Protein AF-A0A662XBD1-F1 (afdb_monomer_lite)

Sequence (778 aa):
MATPARRPGGGEKRPRRFSLRGSAFHFHGVSPAVRSELTALLVACEGEVYRPEAVAAAANVFVLTDYWTDWALPPATRPLIAATPFWLREMLRLQRWLRPDAHAFFQPPSPPASESEQRIQFPMSFQDCEADGRDADGDVSMATATAKRYRLRLPWSPRFRFCQEVPFWPYFAAYLSQPMPNVRELTRVLKLITLTDPRRRLNCLEYAVLEVTSRLMDLIRPWLLLTLEEQTTFFRDVLPEMARLVLSMPLMFATAPWLLTPLEGDDIVAESAAAAAGSTTGKARVETQRCRFTKLETLALVCGCFFGIFPEQDIVQNASSELNPQRKVGRRGNTDDVIQFPFFTAVRMLSAPAGTGRLVVLKGQKLRCLLQYFLRVVPRAIADPTALSTEVIDFTRVGVHVPQAPDANTEPQELLQLLTLAPDTVETAAGEGQGETPTPPSMPLMSPARCVSDALIEELDQHVQIDFANKFAGGGVLNAGCVQEEIRFLLSPELLVACLVFAKLEPHEAFVIHGTERYCGYEGYGGSFAFAGDFEDTTHLVRLSDGALRRECVIVGIDATDYGSARVERQYTRGHVWRDLLKAYAGFAYPGAEAGGRCWPVATGNWGCGVFQGDRELKFLIQWLAASLRRREMVYVLFERDLDLQTKVDPLLALATSAKAREWDEQTAGLSRWLVRFLFGELTGMRGGQSVLTCAFRSLERALAAHCQQQTGEAQQETRPQPESVGEPQQASPSPKSPSRMEPPLPGLDESVAKRASLEKKPKELQQKTMQDYFASK

Structure (mmCIF, N/CA/C/O backbone):
data_AF-A0A662XBD1-F1
#
_entry.id   AF-A0A662XBD1-F1
#
loop_
_atom_site.group_PDB
_atom_site.id
_atom_site.type_symbol
_atom_site.label_atom_id
_atom_site.label_alt_id
_atom_site.label_comp_id
_atom_site.label_asym_id
_atom_site.label_entity_id
_atom_site.label_seq_id
_atom_site.pdbx_PDB_ins_code
_atom_site.Cartn_x
_atom_site.Cartn_y
_atom_site.Cartn_z
_atom_site.occupancy
_atom_site.B_iso_or_equiv
_atom_site.auth_seq_id
_atom_site.auth_comp_id
_atom_site.auth_asym_id
_atom_site.auth_atom_id
_atom_site.pdbx_PDB_model_num
ATOM 1 N N . MET A 1 1 ? -18.728 -65.761 28.031 1.00 34.66 1 MET A N 1
ATOM 2 C CA . MET A 1 1 ? -18.500 -66.159 29.436 1.00 34.66 1 MET A CA 1
ATOM 3 C C . MET A 1 1 ? -19.074 -65.083 30.346 1.00 34.66 1 MET A C 1
ATOM 5 O O . MET A 1 1 ? -18.766 -63.923 30.132 1.00 34.66 1 MET A O 1
ATOM 9 N N . ALA A 1 2 ? -19.939 -65.503 31.273 1.00 30.78 2 ALA A N 1
ATOM 10 C CA . ALA A 1 2 ? -20.418 -64.827 32.486 1.00 30.78 2 ALA A CA 1
ATOM 11 C C . ALA A 1 2 ? -20.755 -63.314 32.446 1.00 30.78 2 ALA A C 1
ATOM 13 O O . ALA A 1 2 ? -19.900 -62.445 32.570 1.00 30.78 2 ALA A O 1
ATOM 14 N N . THR A 1 3 ? -22.058 -63.031 32.424 1.00 34.00 3 THR A N 1
ATOM 15 C CA . THR A 1 3 ? -22.703 -61.826 32.978 1.00 34.00 3 THR A CA 1
ATOM 16 C C . THR A 1 3 ? -22.383 -61.621 34.467 1.00 34.00 3 THR A C 1
ATOM 18 O O . THR A 1 3 ? -22.552 -62.574 35.231 1.00 34.00 3 THR A O 1
ATOM 21 N N . PRO A 1 4 ? -22.084 -60.391 34.932 1.00 36.19 4 PRO A N 1
ATOM 22 C CA . PRO A 1 4 ? -22.286 -60.009 36.321 1.00 36.19 4 PRO A CA 1
ATOM 23 C C . PRO A 1 4 ? -23.633 -59.290 36.511 1.00 36.19 4 PRO A C 1
ATOM 25 O O . PRO A 1 4 ? -24.108 -58.535 35.663 1.00 36.19 4 PRO A O 1
ATOM 28 N N . ALA A 1 5 ? -24.257 -59.585 37.647 1.00 34.25 5 ALA A N 1
ATOM 29 C CA . ALA A 1 5 ? -25.616 -59.231 38.026 1.00 34.25 5 ALA A CA 1
ATOM 30 C C . ALA A 1 5 ? -25.876 -57.719 38.188 1.00 34.25 5 ALA A C 1
ATOM 32 O O . ALA A 1 5 ? -25.055 -56.967 38.717 1.00 34.25 5 ALA A O 1
ATOM 33 N N . ARG A 1 6 ? -27.092 -57.305 37.803 1.00 36.22 6 ARG A N 1
ATOM 34 C CA . ARG A 1 6 ? -27.706 -56.003 38.109 1.00 36.22 6 ARG A CA 1
ATOM 35 C C . ARG A 1 6 ? -27.782 -55.778 39.627 1.00 36.22 6 ARG A C 1
ATOM 37 O O . ARG A 1 6 ? -28.424 -56.555 40.327 1.00 36.22 6 ARG A O 1
ATOM 44 N N . ARG A 1 7 ? -27.242 -54.653 40.111 1.00 34.31 7 ARG A N 1
ATOM 45 C CA . ARG A 1 7 ? -27.704 -54.004 41.352 1.00 34.31 7 ARG A CA 1
ATOM 46 C C . ARG A 1 7 ? -28.830 -53.015 41.007 1.00 34.31 7 ARG A C 1
ATOM 48 O O . ARG A 1 7 ? -28.615 -52.181 40.128 1.00 34.31 7 ARG A O 1
ATOM 55 N N . PRO A 1 8 ? -29.997 -53.054 41.672 1.00 43.25 8 PRO A N 1
ATOM 56 C CA . PRO A 1 8 ? -30.997 -51.999 41.578 1.00 43.25 8 PRO A CA 1
ATOM 57 C C . PRO A 1 8 ? -30.682 -50.939 42.640 1.00 43.25 8 PRO A C 1
ATOM 59 O O . PRO A 1 8 ? -30.633 -51.245 43.828 1.00 43.25 8 PRO A O 1
ATOM 62 N N . GLY A 1 9 ? -30.421 -49.698 42.231 1.00 44.94 9 GLY A N 1
ATOM 63 C CA . GLY A 1 9 ? -30.163 -48.619 43.189 1.00 44.94 9 GLY A CA 1
ATOM 64 C C . GLY A 1 9 ? -29.215 -47.553 42.666 1.00 44.94 9 GLY A C 1
ATOM 65 O O . GLY A 1 9 ? -28.131 -47.358 43.201 1.00 44.94 9 GLY A O 1
ATOM 66 N N . GLY A 1 10 ? -29.625 -46.862 41.611 1.00 35.16 10 GLY A N 1
ATOM 67 C CA . GLY A 1 10 ? -28.970 -45.649 41.147 1.00 35.16 10 GLY A CA 1
ATOM 68 C C . GLY A 1 10 ? -30.039 -44.778 40.529 1.00 35.16 10 GLY A C 1
ATOM 69 O O . GLY A 1 10 ? -30.361 -44.953 39.361 1.00 35.16 10 GLY A O 1
ATOM 70 N N . GLY A 1 11 ? -30.651 -43.906 41.334 1.00 37.81 11 GLY A N 1
ATOM 71 C CA . GLY A 1 11 ? -31.541 -42.884 40.803 1.00 37.81 11 GLY A CA 1
ATOM 72 C C . GLY A 1 11 ? -30.783 -42.106 39.736 1.00 37.81 11 GLY A C 1
ATOM 73 O O . GLY A 1 11 ? -29.733 -41.530 40.026 1.00 37.81 11 GLY A O 1
ATOM 74 N N . GLU A 1 12 ? -31.293 -42.128 38.507 1.00 38.88 12 GLU A N 1
ATOM 75 C CA . GLU A 1 12 ? -30.864 -41.217 37.458 1.00 38.88 12 GLU A CA 1
ATOM 76 C C . GLU A 1 12 ? -31.004 -39.800 38.016 1.00 38.88 12 GLU A C 1
ATOM 78 O O . GLU A 1 12 ? -32.104 -39.251 38.124 1.00 38.88 12 GLU A O 1
ATOM 83 N N . LYS A 1 13 ? -29.885 -39.196 38.432 1.00 43.59 13 LYS A N 1
ATOM 84 C CA . LYS A 1 13 ? -29.836 -37.755 38.648 1.00 43.59 13 LYS A CA 1
ATOM 85 C C . LYS A 1 13 ? -30.095 -37.139 37.281 1.00 43.59 13 LYS A C 1
ATOM 87 O O . LYS A 1 13 ? -29.170 -37.011 36.483 1.00 43.59 13 LYS A O 1
ATOM 92 N N . ARG A 1 14 ? -31.359 -36.782 37.017 1.00 44.28 14 ARG A N 1
ATOM 93 C CA . ARG A 1 14 ? -31.727 -35.902 35.905 1.00 44.28 14 ARG A CA 1
ATOM 94 C C . ARG A 1 14 ? -30.717 -34.751 35.893 1.00 44.28 14 ARG A C 1
ATOM 96 O O . ARG A 1 14 ? -30.483 -34.176 36.965 1.00 44.28 14 ARG A O 1
ATOM 103 N N . PRO A 1 15 ? -30.091 -34.428 34.749 1.00 48.59 15 PRO A N 1
ATOM 104 C CA . PRO A 1 15 ? -29.198 -33.283 34.681 1.00 48.59 15 PRO A CA 1
ATOM 105 C C . PRO A 1 15 ? -29.968 -32.070 35.208 1.00 48.59 15 PRO A C 1
ATOM 107 O O . PRO A 1 15 ? -31.096 -31.815 34.779 1.00 48.59 15 PRO A O 1
ATOM 110 N N . ARG A 1 16 ? -29.415 -31.385 36.218 1.00 58.81 16 ARG A N 1
ATOM 111 C CA . ARG A 1 16 ? -30.034 -30.173 36.765 1.00 58.81 16 ARG A CA 1
ATOM 112 C C . ARG A 1 16 ? -30.204 -29.200 35.602 1.00 58.81 16 ARG A C 1
ATOM 114 O O . ARG A 1 16 ? -29.209 -28.764 35.031 1.00 58.81 16 ARG A O 1
ATOM 121 N N . ARG A 1 17 ? -31.454 -28.906 35.240 1.00 73.44 17 ARG A N 1
ATOM 122 C CA . ARG A 1 17 ? -31.786 -27.888 34.242 1.00 73.44 17 ARG A CA 1
ATOM 123 C C . ARG A 1 17 ? -31.168 -26.569 34.710 1.00 73.44 17 ARG A C 1
ATOM 125 O O . ARG A 1 17 ? -31.319 -26.216 35.881 1.00 73.44 17 ARG A O 1
ATOM 132 N N . PHE A 1 18 ? -30.429 -25.894 33.833 1.00 85.00 18 PHE A N 1
ATOM 133 C CA . PHE A 1 18 ? -29.876 -24.578 34.133 1.00 85.00 18 PHE A CA 1
ATOM 134 C C . PHE A 1 18 ? -31.025 -23.629 34.509 1.00 85.00 18 PHE A C 1
ATOM 136 O O . PHE A 1 18 ? -32.056 -23.617 33.836 1.00 85.00 18 PHE A O 1
ATOM 143 N N . SER A 1 19 ? -30.876 -22.896 35.612 1.00 86.69 19 SER A N 1
ATOM 144 C CA . SER A 1 19 ? -31.916 -22.028 36.172 1.00 86.69 19 SER A CA 1
ATOM 145 C C . SER A 1 19 ? -31.301 -20.705 36.619 1.00 86.69 19 SER A C 1
ATOM 147 O O . SER A 1 19 ? -30.207 -20.678 37.193 1.00 86.69 19 SER A O 1
ATOM 149 N N . LEU A 1 20 ? -32.024 -19.620 36.344 1.00 86.81 20 LEU A N 1
ATOM 150 C CA . LEU A 1 20 ? -31.716 -18.246 36.742 1.00 86.81 20 LEU A CA 1
ATOM 151 C C . LEU A 1 20 ? -32.444 -17.838 38.033 1.00 86.81 20 LEU A C 1
ATOM 153 O O . LEU A 1 20 ? -32.400 -16.669 38.425 1.00 86.81 20 LEU A O 1
ATOM 157 N N . ARG A 1 21 ? -33.095 -18.795 38.707 1.00 84.38 21 ARG A N 1
ATOM 158 C CA . ARG A 1 21 ? -33.870 -18.570 39.930 1.00 84.38 21 ARG A CA 1
ATOM 159 C C . ARG A 1 21 ? -33.050 -17.822 40.985 1.00 84.38 21 ARG A C 1
ATOM 161 O O . ARG A 1 21 ? -31.918 -18.195 41.290 1.00 84.38 21 ARG A O 1
ATOM 168 N N . GLY A 1 22 ? -33.650 -16.784 41.569 1.00 79.69 22 GLY A N 1
ATOM 169 C CA . GLY A 1 22 ? -33.022 -15.935 42.592 1.00 79.69 22 GLY A CA 1
ATOM 170 C C . GLY A 1 22 ? -32.184 -14.773 42.043 1.00 79.69 22 GLY A C 1
ATOM 171 O O . GLY A 1 22 ? -31.608 -14.019 42.831 1.00 79.69 22 GLY A O 1
ATOM 172 N N . SER A 1 23 ? -32.127 -14.607 40.717 1.00 84.06 23 SER A N 1
ATOM 173 C CA . SER A 1 23 ? -31.519 -13.450 40.051 1.00 84.06 23 SER A CA 1
ATOM 174 C C . SER A 1 23 ? -32.586 -12.573 39.404 1.00 84.06 23 SER A C 1
ATOM 176 O O . SER A 1 23 ? -33.526 -13.085 38.793 1.00 84.06 23 SER A O 1
ATOM 178 N N . ALA A 1 24 ? -32.410 -11.257 39.513 1.00 86.06 24 ALA A N 1
ATOM 179 C CA . ALA A 1 24 ? -33.292 -10.278 38.889 1.00 86.06 24 ALA A CA 1
ATOM 180 C C . ALA A 1 24 ? -32.578 -9.538 37.752 1.00 86.06 24 ALA A C 1
ATOM 182 O O . ALA A 1 24 ? -31.369 -9.310 37.814 1.00 86.06 24 ALA A O 1
ATOM 183 N N . PHE A 1 25 ? -33.333 -9.148 36.727 1.00 89.31 25 PHE A N 1
ATOM 184 C CA . PHE A 1 25 ? -32.804 -8.531 35.512 1.00 89.31 25 PHE A CA 1
ATOM 185 C C . PHE A 1 25 ? -33.530 -7.227 35.184 1.00 89.31 25 PHE A C 1
ATOM 187 O O . PHE A 1 25 ? -34.755 -7.195 35.111 1.00 89.31 25 PHE A O 1
ATOM 194 N N . HIS A 1 26 ? -32.783 -6.155 34.954 1.00 88.00 26 HIS A N 1
ATOM 195 C CA . HIS A 1 26 ? -33.295 -4.865 34.500 1.00 88.00 26 HIS A CA 1
ATOM 196 C C . HIS A 1 26 ? -32.818 -4.579 33.071 1.00 88.00 26 HIS A C 1
ATOM 198 O O . HIS A 1 26 ? -31.760 -5.057 32.671 1.00 88.00 26 HIS A O 1
ATOM 204 N N . PHE A 1 27 ? -33.578 -3.799 32.302 1.00 88.75 27 PHE A N 1
ATOM 205 C CA . PHE A 1 27 ? -33.236 -3.443 30.922 1.00 88.75 27 PHE A CA 1
ATOM 206 C C . PHE A 1 27 ? -32.917 -1.955 30.819 1.00 88.75 27 PHE A C 1
ATOM 208 O O . PHE A 1 27 ? -33.726 -1.132 31.240 1.00 88.75 27 PHE A O 1
ATOM 215 N N . HIS A 1 28 ? -31.790 -1.614 30.198 1.00 86.06 28 HIS A N 1
ATOM 216 C CA . HIS A 1 28 ? -31.341 -0.237 30.007 1.00 86.06 28 HIS A CA 1
ATOM 217 C C . HIS A 1 28 ? -30.982 0.017 28.537 1.00 86.06 28 HIS A C 1
ATOM 219 O O . HIS A 1 28 ? -30.210 -0.736 27.951 1.00 86.06 28 HIS A O 1
ATOM 225 N N . GLY A 1 29 ? -31.585 1.023 27.898 1.00 82.38 29 GLY A N 1
ATOM 226 C CA . GLY A 1 29 ? -31.321 1.335 26.481 1.00 82.38 29 GLY A CA 1
ATOM 227 C C . GLY A 1 29 ? -31.802 0.297 25.454 1.00 82.38 29 GLY A C 1
ATOM 228 O O . GLY A 1 29 ? -31.783 0.545 24.257 1.00 82.38 29 GLY A O 1
ATOM 229 N N . VAL A 1 30 ? -32.282 -0.866 25.902 1.00 85.56 30 VAL A N 1
ATOM 230 C CA . VAL A 1 30 ? -32.728 -1.958 25.028 1.00 85.56 30 VAL A CA 1
ATOM 231 C C . VAL A 1 30 ? -34.057 -1.619 24.350 1.00 85.56 30 VAL A C 1
ATOM 233 O O . VAL A 1 30 ? -35.030 -1.255 25.028 1.00 85.56 30 VAL A O 1
ATOM 236 N N . SER A 1 31 ? -34.110 -1.816 23.027 1.00 87.81 31 SER A N 1
ATOM 237 C CA . SER A 1 31 ? -35.307 -1.598 22.208 1.00 87.81 31 SER A CA 1
ATOM 238 C C . SER A 1 31 ? -36.493 -2.470 22.660 1.00 87.81 31 SER A C 1
ATOM 240 O O . SER A 1 31 ? -36.289 -3.555 23.214 1.00 87.81 31 SER A O 1
ATOM 242 N N . PRO A 1 32 ? -37.750 -2.051 22.413 1.00 90.12 32 PRO A N 1
ATOM 243 C CA . PRO A 1 32 ? -38.927 -2.823 22.822 1.00 90.12 32 PRO A CA 1
ATOM 244 C C . PRO A 1 32 ? -38.945 -4.261 22.281 1.00 90.12 32 PRO A C 1
ATOM 246 O O . PRO A 1 32 ? -39.301 -5.185 23.013 1.00 90.12 32 PRO A O 1
ATOM 249 N N . ALA A 1 33 ? -38.505 -4.459 21.033 1.00 89.44 33 ALA A N 1
ATOM 250 C CA . ALA A 1 33 ? -38.435 -5.774 20.399 1.00 89.44 33 ALA A CA 1
ATOM 251 C C . ALA A 1 33 ? -37.434 -6.698 21.113 1.00 89.44 33 ALA A C 1
ATOM 253 O O . ALA A 1 33 ? -37.796 -7.793 21.541 1.00 89.44 33 ALA A O 1
ATOM 254 N N . VAL A 1 34 ? -36.203 -6.221 21.331 1.00 88.31 34 VAL A N 1
ATOM 255 C CA . VAL A 1 34 ? -35.161 -6.995 22.026 1.00 88.31 34 VAL A CA 1
ATOM 256 C C . VAL A 1 34 ? -35.553 -7.237 23.487 1.00 88.31 34 VAL A C 1
ATOM 258 O O . VAL A 1 34 ? -35.353 -8.325 24.016 1.00 88.31 34 VAL A O 1
ATOM 261 N N . ARG A 1 35 ? -36.185 -6.262 24.152 1.00 91.75 35 ARG A N 1
ATOM 262 C CA . ARG A 1 35 ? -36.689 -6.423 25.524 1.00 91.75 35 ARG A CA 1
ATOM 263 C C . ARG A 1 35 ? -37.717 -7.549 25.629 1.00 91.75 35 ARG A C 1
ATOM 265 O O . ARG A 1 35 ? -37.668 -8.319 26.588 1.00 91.75 35 ARG A O 1
ATOM 272 N N . SER A 1 36 ? -38.639 -7.640 24.671 1.00 92.19 36 SER A N 1
ATOM 273 C CA . SER A 1 36 ? -39.649 -8.704 24.624 1.00 92.19 36 SER A CA 1
ATOM 274 C C . SER A 1 36 ? -38.998 -10.083 24.465 1.00 92.19 36 SER A C 1
ATOM 276 O O . SER A 1 36 ? -39.272 -10.983 25.260 1.00 92.19 36 SER A O 1
ATOM 278 N N . GLU A 1 37 ? -38.056 -10.210 23.526 1.00 93.38 37 GLU A N 1
ATOM 279 C CA . GLU A 1 37 ? -37.279 -11.435 23.294 1.00 93.38 37 GLU A CA 1
ATOM 280 C C . GLU A 1 37 ? -36.523 -11.880 24.559 1.00 93.38 37 GLU A C 1
ATOM 282 O O . GLU A 1 37 ? -36.682 -13.009 25.028 1.00 93.38 37 GLU A O 1
ATOM 287 N N . LEU A 1 38 ? -35.740 -10.980 25.161 1.00 92.75 38 LEU A N 1
ATOM 288 C CA . LEU A 1 38 ? -34.955 -11.288 26.358 1.00 92.75 38 LEU A CA 1
ATOM 289 C C . LEU A 1 38 ? -35.851 -11.623 27.557 1.00 92.75 38 LEU A C 1
ATOM 291 O O . LEU A 1 38 ? -35.515 -12.508 28.339 1.00 92.75 38 LEU A O 1
ATOM 295 N N . THR A 1 39 ? -37.007 -10.968 27.696 1.00 92.56 39 THR A N 1
ATOM 296 C CA . THR A 1 39 ? -37.979 -11.290 28.754 1.00 92.56 39 THR A CA 1
ATOM 297 C C . THR A 1 39 ? -38.494 -12.721 28.615 1.00 92.56 39 THR A C 1
ATOM 299 O O . THR A 1 39 ? -38.547 -13.446 29.608 1.00 92.56 39 THR A O 1
ATOM 302 N N . ALA A 1 40 ? -38.819 -13.159 27.394 1.00 91.75 40 ALA A N 1
ATOM 303 C CA . ALA A 1 40 ? -39.248 -14.532 27.141 1.00 91.75 40 ALA A CA 1
ATOM 304 C C . ALA A 1 40 ? -38.152 -15.549 27.510 1.00 91.75 40 ALA A C 1
ATOM 306 O O . ALA A 1 40 ? -38.439 -16.552 28.166 1.00 91.75 40 ALA A O 1
ATOM 307 N N . LEU A 1 41 ? -36.892 -15.259 27.160 1.00 92.00 41 LEU A N 1
ATOM 308 C CA . LEU A 1 41 ? -35.739 -16.094 27.518 1.00 92.00 41 LEU A CA 1
ATOM 309 C C . LEU A 1 41 ? -35.530 -16.189 29.036 1.00 92.00 41 LEU A C 1
ATOM 311 O O . LEU A 1 41 ? -35.298 -17.278 29.560 1.00 92.00 41 LEU A O 1
ATOM 315 N N . LEU A 1 42 ? -35.643 -15.067 29.751 1.00 91.38 42 LEU A N 1
ATOM 316 C CA . LEU A 1 42 ? -35.509 -15.030 31.208 1.00 91.38 42 LEU A CA 1
ATOM 317 C C . LEU A 1 42 ? -36.596 -15.863 31.893 1.00 91.38 42 LEU A C 1
ATOM 319 O O . LEU A 1 42 ? -36.274 -16.722 32.715 1.00 91.38 42 LEU A O 1
ATOM 323 N N . VAL A 1 43 ? -37.863 -15.676 31.508 1.00 88.12 43 VAL A N 1
ATOM 324 C CA . VAL A 1 43 ? -39.001 -16.422 32.072 1.00 88.12 43 VAL A CA 1
ATOM 325 C C . VAL A 1 43 ? -38.870 -17.923 31.795 1.00 88.12 43 VAL A C 1
ATOM 327 O O . VAL A 1 43 ? -39.087 -18.735 32.696 1.00 88.12 43 VAL A O 1
ATOM 330 N N . ALA A 1 44 ? -38.441 -18.311 30.589 1.00 88.06 44 ALA A N 1
ATOM 331 C CA . ALA A 1 44 ? -38.228 -19.713 30.221 1.00 88.06 44 ALA A CA 1
ATOM 332 C C . ALA A 1 44 ? -37.154 -20.423 31.073 1.00 88.06 44 ALA A C 1
ATOM 334 O O . ALA A 1 44 ? -37.145 -21.656 31.156 1.00 88.06 44 ALA A O 1
ATOM 335 N N . CYS A 1 45 ? -36.264 -19.660 31.713 1.00 88.19 45 CYS A N 1
ATOM 336 C CA . CYS A 1 45 ? -35.189 -20.152 32.573 1.00 88.19 45 CYS A CA 1
ATOM 337 C C . CYS A 1 45 ? -35.361 -19.770 34.053 1.00 88.19 45 CYS A C 1
ATOM 339 O O . CYS A 1 45 ? -34.387 -19.818 34.802 1.00 88.19 45 CYS A O 1
ATOM 341 N N . GLU A 1 46 ? -36.584 -19.443 34.488 1.00 85.88 46 GLU A N 1
ATOM 342 C CA . GLU A 1 46 ? -36.923 -19.092 35.881 1.00 85.88 46 GLU A CA 1
ATOM 343 C C . GLU A 1 46 ? -36.240 -17.809 36.406 1.00 85.88 46 GLU A C 1
ATOM 345 O O . GLU A 1 46 ? -36.060 -17.652 37.613 1.00 85.88 46 GLU A O 1
ATOM 350 N N . GLY A 1 47 ? -35.832 -16.901 35.516 1.00 83.56 47 GLY A N 1
ATOM 351 C CA . GLY A 1 47 ? -35.320 -15.574 35.867 1.00 83.56 47 GLY A CA 1
ATOM 352 C C . GLY A 1 47 ? -36.444 -14.553 36.049 1.00 83.56 47 GLY A C 1
ATOM 353 O O . GLY A 1 47 ? -37.488 -14.642 35.401 1.00 83.56 47 GLY A O 1
ATOM 354 N N . GLU A 1 48 ? -36.224 -13.556 36.908 1.00 84.12 48 GLU A N 1
ATOM 355 C CA . GLU A 1 48 ? -37.215 -12.512 37.192 1.00 84.12 48 GLU A CA 1
ATOM 356 C C . GLU A 1 48 ? -36.827 -11.177 36.546 1.00 84.12 48 GLU A C 1
ATOM 358 O O . GLU A 1 48 ? -35.690 -10.720 36.658 1.00 84.12 48 GLU A O 1
ATOM 363 N N . VAL A 1 49 ? -37.780 -10.507 35.893 1.00 82.25 49 VAL A N 1
ATOM 364 C CA . VAL A 1 49 ? -37.581 -9.121 35.445 1.00 82.25 49 VAL A CA 1
ATOM 365 C C . VAL A 1 49 ? -37.795 -8.194 36.638 1.00 82.25 49 VAL A C 1
ATOM 367 O O . VAL A 1 49 ? -38.873 -8.168 37.233 1.00 82.25 49 VAL A O 1
ATOM 370 N N . TYR A 1 50 ? -36.762 -7.430 36.982 1.00 72.25 50 TYR A N 1
ATOM 371 C CA . TYR A 1 50 ? -36.756 -6.503 38.102 1.00 72.25 50 TYR A CA 1
ATOM 372 C C . TYR A 1 50 ? -37.815 -5.414 37.907 1.00 72.25 50 TYR A C 1
ATOM 374 O O . TYR A 1 50 ? -37.743 -4.620 36.963 1.00 72.25 50 TYR A O 1
ATOM 382 N N . ARG A 1 51 ? -38.776 -5.357 38.835 1.00 67.88 51 ARG A N 1
ATOM 383 C CA . ARG A 1 51 ? -39.718 -4.245 38.989 1.00 67.88 51 ARG A CA 1
ATOM 384 C C . ARG A 1 51 ? -39.354 -3.483 40.268 1.00 67.88 51 ARG A C 1
ATOM 386 O O . ARG A 1 51 ? -39.289 -4.124 41.316 1.00 67.88 51 ARG A O 1
ATOM 393 N N . PRO A 1 52 ? -39.148 -2.153 40.216 1.00 59.34 52 PRO A N 1
ATOM 394 C CA . PRO A 1 52 ? -38.762 -1.350 41.383 1.00 59.34 52 PRO A CA 1
ATOM 395 C C . PRO A 1 52 ? -39.691 -1.500 42.600 1.00 59.34 52 PRO A C 1
ATOM 397 O O . PRO A 1 52 ? -39.263 -1.302 43.730 1.00 59.34 52 PRO A O 1
ATOM 400 N N . GLU A 1 53 ? -40.949 -1.876 42.369 1.00 52.59 53 GLU A N 1
ATOM 401 C CA . GLU A 1 53 ? -42.015 -1.987 43.372 1.00 52.59 53 GLU A CA 1
ATOM 402 C C . GLU A 1 53 ? -42.033 -3.342 44.115 1.00 52.59 53 GLU A C 1
ATOM 404 O O . GLU A 1 53 ? -42.681 -3.468 45.151 1.00 52.59 53 GLU A O 1
ATOM 409 N N . ALA A 1 54 ? -41.313 -4.362 43.627 1.00 52.97 54 ALA A N 1
ATOM 410 C CA . ALA A 1 54 ? -41.309 -5.724 44.174 1.00 52.97 54 ALA A CA 1
ATOM 411 C C . ALA A 1 54 ? -39.997 -6.019 44.926 1.00 52.97 54 ALA A C 1
ATOM 413 O O . ALA A 1 54 ? -39.168 -6.833 44.517 1.00 52.97 54 ALA A O 1
ATOM 414 N N . VAL A 1 55 ? -39.771 -5.305 46.028 1.00 49.44 55 VAL A N 1
ATOM 415 C CA . VAL A 1 55 ? -38.538 -5.395 46.822 1.00 49.44 55 VAL A CA 1
ATOM 416 C C . VAL A 1 55 ? -38.655 -6.525 47.848 1.00 49.44 55 VAL A C 1
ATOM 418 O O . VAL A 1 55 ? -39.196 -6.303 48.927 1.00 49.44 55 VAL A O 1
ATOM 421 N N . ALA A 1 56 ? -38.127 -7.726 47.565 1.00 50.62 56 ALA A N 1
ATOM 422 C CA . ALA A 1 56 ? -37.884 -8.690 48.653 1.00 50.62 56 ALA A CA 1
ATOM 423 C C . ALA A 1 56 ? -36.760 -9.734 48.473 1.00 50.62 56 ALA A C 1
ATOM 425 O O . ALA A 1 56 ? -36.071 -9.977 49.458 1.00 50.62 56 ALA A O 1
ATOM 426 N N . ALA A 1 57 ? -36.506 -10.355 47.308 1.00 54.34 57 ALA A N 1
ATOM 427 C CA . ALA A 1 57 ? -35.792 -11.656 47.333 1.00 54.34 57 ALA A CA 1
ATOM 428 C C . ALA A 1 57 ? -34.507 -11.838 46.488 1.00 54.34 57 ALA A C 1
ATOM 430 O O . ALA A 1 57 ? -33.791 -12.810 46.721 1.00 54.34 57 ALA A O 1
ATOM 431 N N . ALA A 1 58 ? -34.167 -10.964 45.532 1.00 58.16 58 ALA A N 1
ATOM 432 C CA . ALA A 1 58 ? -33.028 -11.227 44.636 1.00 58.16 58 ALA A CA 1
ATOM 433 C C . ALA A 1 58 ? -31.668 -10.791 45.225 1.00 58.16 58 ALA A C 1
ATOM 435 O O . ALA A 1 58 ? -31.510 -9.647 45.663 1.00 58.16 58 ALA A O 1
ATOM 436 N N . ALA A 1 59 ? -30.683 -11.700 45.200 1.00 63.44 59 ALA A N 1
ATOM 437 C CA . ALA A 1 59 ? -29.331 -11.483 45.735 1.00 63.44 59 ALA A CA 1
ATOM 438 C C . ALA A 1 59 ? -28.431 -10.646 44.804 1.00 63.44 59 ALA A C 1
ATOM 440 O O . ALA A 1 59 ? -27.568 -9.922 45.287 1.00 63.44 59 ALA A O 1
ATOM 441 N N . ASN A 1 60 ? -28.658 -10.716 43.487 1.00 73.38 60 ASN A N 1
ATOM 442 C CA . ASN A 1 60 ? -27.941 -9.956 42.460 1.00 73.38 60 ASN A CA 1
ATOM 443 C C . ASN A 1 60 ? -28.942 -9.387 41.443 1.00 73.38 60 ASN A C 1
ATOM 445 O O . ASN A 1 60 ? -29.856 -10.100 41.015 1.00 73.38 60 ASN A O 1
ATOM 449 N N . VAL A 1 61 ? -28.751 -8.126 41.039 1.00 82.88 61 VAL A N 1
ATOM 450 C CA . VAL A 1 61 ? -29.526 -7.484 39.966 1.00 82.88 61 VAL A CA 1
ATOM 451 C C . VAL A 1 61 ? -28.605 -7.242 38.775 1.00 82.88 61 VAL A C 1
ATOM 453 O O . VAL A 1 61 ? -27.673 -6.439 38.850 1.00 82.88 61 VAL A O 1
ATOM 456 N N . PHE A 1 62 ? -28.860 -7.948 37.677 1.00 88.56 62 PHE A N 1
ATOM 457 C CA . PHE A 1 62 ? -28.147 -7.767 36.417 1.00 88.56 62 PHE A CA 1
ATOM 458 C C . PHE A 1 62 ? -28.856 -6.717 35.571 1.00 88.56 62 PHE A C 1
ATOM 460 O O . PHE A 1 62 ? -30.078 -6.746 35.440 1.00 88.56 62 PHE A O 1
ATOM 467 N N . VAL A 1 63 ? -28.109 -5.803 34.966 1.00 89.25 63 VAL A N 1
ATOM 468 C CA . VAL A 1 63 ? -28.674 -4.780 34.085 1.00 89.25 63 VAL A CA 1
ATOM 469 C C . VAL A 1 63 ? -28.208 -5.039 32.662 1.00 89.25 63 VAL A C 1
ATOM 471 O O . VAL A 1 63 ? -27.035 -4.854 32.341 1.00 89.25 63 VAL A O 1
ATOM 474 N N . LEU A 1 64 ? -29.139 -5.491 31.825 1.00 91.12 64 LEU A N 1
ATOM 475 C CA . LEU A 1 64 ? -28.926 -5.786 30.415 1.00 91.12 64 LEU A CA 1
ATOM 476 C C . LEU A 1 64 ? -28.993 -4.488 29.615 1.00 91.12 64 LEU A C 1
ATOM 478 O O . LEU A 1 64 ? -30.054 -3.865 29.526 1.00 91.12 64 LEU A O 1
ATOM 482 N N . THR A 1 65 ? -27.851 -4.101 29.055 1.00 88.62 65 THR A N 1
ATOM 483 C CA . THR A 1 65 ? -27.656 -2.797 28.412 1.00 88.62 65 THR A CA 1
ATOM 484 C C . THR A 1 65 ? -27.390 -2.934 26.924 1.00 88.62 65 THR A C 1
ATOM 486 O O . THR A 1 65 ? -26.618 -3.805 26.519 1.00 88.62 65 THR A O 1
ATOM 489 N N . ASP A 1 66 ? -28.025 -2.081 26.119 1.00 86.88 66 ASP A N 1
ATOM 490 C CA . ASP A 1 66 ? -27.742 -1.999 24.685 1.00 86.88 66 ASP A CA 1
ATOM 491 C C . ASP A 1 66 ? -26.374 -1.361 24.394 1.00 86.88 66 ASP A C 1
ATOM 493 O O . ASP A 1 66 ? -25.890 -0.513 25.137 1.00 86.88 66 ASP A O 1
ATOM 497 N N . TYR A 1 67 ? -25.750 -1.763 23.290 1.00 87.12 67 TYR A N 1
ATOM 498 C CA . TYR A 1 67 ? -24.366 -1.407 22.967 1.00 87.12 67 TYR A CA 1
ATOM 499 C C . TYR A 1 67 ? -24.175 0.067 22.607 1.00 87.12 67 TYR A C 1
ATOM 501 O O . TYR A 1 67 ? -23.080 0.589 22.775 1.00 87.12 67 TYR A O 1
ATOM 509 N N . TRP A 1 68 ? -25.219 0.719 22.094 1.00 83.19 68 TRP A N 1
ATOM 510 C CA . TRP A 1 68 ? -25.184 2.115 21.641 1.00 83.19 68 TRP A CA 1
ATOM 511 C C . TRP A 1 68 ? -25.657 3.105 22.703 1.00 83.19 68 TRP A C 1
ATOM 513 O O . TRP A 1 68 ? -25.718 4.302 22.441 1.00 83.19 68 TRP A O 1
ATOM 523 N N . THR A 1 69 ? -26.046 2.610 23.880 1.00 76.19 69 THR A N 1
ATOM 524 C CA . THR A 1 69 ? -26.568 3.451 24.955 1.00 76.19 69 THR A CA 1
ATOM 525 C C . THR A 1 69 ? -25.455 3.812 25.925 1.00 76.19 69 THR A C 1
ATOM 527 O O . THR A 1 69 ? -24.749 2.930 26.414 1.00 76.19 69 THR A O 1
ATOM 530 N N . ASP A 1 70 ? -25.357 5.097 26.260 1.00 68.25 70 ASP A N 1
ATOM 531 C CA . ASP A 1 70 ? -24.447 5.575 27.296 1.00 68.25 70 ASP A CA 1
ATOM 532 C C . ASP A 1 70 ? -24.785 4.922 28.636 1.00 68.25 70 ASP A C 1
ATOM 534 O O . ASP A 1 70 ? -25.902 5.025 29.146 1.00 68.25 70 ASP A O 1
ATOM 538 N N . TRP A 1 71 ? -23.820 4.212 29.209 1.00 66.81 71 TRP A N 1
ATOM 539 C CA . TRP A 1 71 ? -24.006 3.500 30.463 1.00 66.81 71 TRP A CA 1
ATOM 540 C C . TRP A 1 71 ? -23.678 4.400 31.660 1.00 66.81 71 TRP A C 1
ATOM 542 O O . TRP A 1 71 ? -22.512 4.658 31.947 1.00 66.81 71 TRP A O 1
ATOM 552 N N . ALA A 1 72 ? -24.700 4.810 32.415 1.00 61.75 72 ALA A N 1
ATOM 553 C CA . ALA A 1 72 ? -24.546 5.363 33.758 1.00 61.75 72 ALA A CA 1
ATOM 554 C C . ALA A 1 72 ? -25.318 4.483 34.746 1.00 61.75 72 ALA A C 1
ATOM 556 O O . ALA A 1 72 ? -26.517 4.254 34.585 1.00 61.75 72 ALA A O 1
ATOM 557 N N . LEU A 1 73 ? -24.632 3.964 35.768 1.00 59.97 73 LEU A N 1
ATOM 558 C CA . LEU A 1 73 ? -25.286 3.199 36.827 1.00 59.97 73 LEU A CA 1
ATOM 559 C C . LEU A 1 73 ? -26.260 4.124 37.573 1.00 59.97 73 LEU A C 1
ATOM 561 O O . LEU A 1 73 ? -25.800 5.098 38.175 1.00 59.97 73 LEU A O 1
ATOM 565 N N . PRO A 1 74 ? -27.579 3.851 37.580 1.00 55.50 74 PRO A N 1
ATOM 566 C CA . PRO A 1 74 ? -28.483 4.619 38.418 1.00 55.50 74 PRO A CA 1
ATOM 567 C C . PRO A 1 74 ? -28.067 4.451 39.888 1.00 55.50 74 PRO A C 1
ATOM 569 O O . PRO A 1 74 ? -27.647 3.352 40.275 1.00 55.50 74 PRO A O 1
ATOM 572 N N . PRO A 1 75 ? -28.168 5.504 40.721 1.00 55.75 75 PRO A N 1
ATOM 573 C CA . PRO A 1 75 ? -27.870 5.397 42.142 1.00 55.75 75 PRO A CA 1
ATOM 574 C C . PRO A 1 75 ? -28.785 4.334 42.754 1.00 55.75 75 PRO A C 1
ATOM 576 O O . PRO A 1 75 ? -30.001 4.499 42.835 1.00 55.75 75 PRO A O 1
ATOM 579 N N . ALA A 1 76 ? -28.191 3.210 43.141 1.00 58.31 76 ALA A N 1
ATOM 580 C CA . ALA A 1 76 ? -28.902 2.060 43.668 1.00 58.31 76 ALA A CA 1
ATOM 581 C C . ALA A 1 76 ? -28.415 1.754 45.081 1.00 58.31 76 ALA A C 1
ATOM 583 O O . ALA A 1 76 ? -27.227 1.812 45.385 1.00 58.31 76 ALA A O 1
ATOM 584 N N . THR A 1 7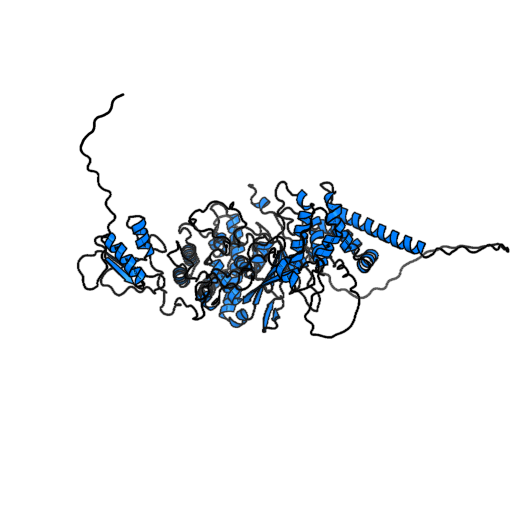7 ? -29.342 1.355 45.945 1.00 57.81 77 THR A N 1
ATOM 585 C CA . THR A 1 77 ? -29.055 0.912 47.318 1.00 57.81 77 THR A CA 1
ATOM 586 C C . THR A 1 77 ? -28.369 -0.462 47.375 1.00 57.81 77 THR A C 1
ATOM 588 O O . THR A 1 77 ? -28.094 -0.970 48.461 1.00 57.81 77 THR A O 1
ATOM 591 N N . ARG A 1 78 ? -28.109 -1.090 46.217 1.00 65.06 78 ARG A N 1
ATOM 592 C CA . ARG A 1 78 ? -27.545 -2.438 46.054 1.00 65.06 78 ARG A CA 1
ATOM 593 C C . ARG A 1 78 ? -26.583 -2.500 44.857 1.00 65.06 78 ARG A C 1
ATOM 595 O O . ARG A 1 78 ? -26.754 -1.723 43.919 1.00 65.06 78 ARG A O 1
ATOM 602 N N . PRO A 1 79 ? -25.615 -3.438 44.852 1.00 69.44 79 PRO A N 1
ATOM 603 C CA . PRO A 1 79 ? -24.690 -3.611 43.736 1.00 69.44 79 PRO A CA 1
ATOM 604 C C . PRO A 1 79 ? -25.428 -4.087 42.476 1.00 69.44 79 PRO A C 1
ATOM 606 O O . PRO A 1 79 ? -25.991 -5.182 42.439 1.00 69.44 79 PRO A O 1
ATOM 609 N N . LEU A 1 80 ? -25.420 -3.243 41.445 1.00 80.62 80 LEU A N 1
ATOM 610 C CA . LEU A 1 80 ? -25.900 -3.562 40.103 1.00 80.62 80 LEU A CA 1
ATOM 611 C C . LEU A 1 80 ? -24.751 -4.147 39.279 1.00 80.62 80 LEU A C 1
ATOM 613 O O . LEU A 1 80 ? -23.640 -3.617 39.289 1.00 80.62 80 LEU A O 1
ATOM 617 N N . ILE A 1 81 ? -25.024 -5.219 38.539 1.00 87.12 81 ILE A N 1
ATOM 618 C CA . ILE A 1 81 ? -24.031 -5.874 37.686 1.00 87.12 81 ILE A CA 1
ATOM 619 C C . ILE A 1 81 ? -24.378 -5.585 36.228 1.00 87.12 81 ILE A C 1
ATOM 621 O O . ILE A 1 81 ? -25.361 -6.106 35.701 1.00 87.12 81 ILE A O 1
ATOM 625 N N . ALA A 1 82 ? -23.574 -4.751 35.573 1.00 88.38 82 ALA A N 1
ATOM 626 C CA . ALA A 1 82 ? -23.736 -4.458 34.154 1.00 88.38 82 ALA A CA 1
ATOM 627 C C . ALA A 1 82 ? -23.466 -5.715 33.316 1.00 88.38 82 ALA A C 1
ATOM 629 O O . ALA A 1 82 ? -22.462 -6.402 33.525 1.00 88.38 82 ALA A O 1
ATOM 630 N N . ALA A 1 83 ? -24.347 -6.001 32.364 1.00 91.94 83 ALA A N 1
ATOM 631 C CA . ALA A 1 83 ? -24.177 -7.086 31.414 1.00 91.94 83 ALA A CA 1
ATOM 632 C C . ALA A 1 83 ? -24.815 -6.739 30.062 1.00 91.94 83 ALA A C 1
ATOM 634 O O . ALA A 1 83 ? -25.626 -5.819 29.952 1.00 91.94 83 ALA A O 1
ATOM 635 N N . THR A 1 84 ? -24.458 -7.481 29.020 1.00 93.75 84 THR A N 1
ATOM 636 C CA . THR A 1 84 ? -25.028 -7.311 27.677 1.00 93.75 84 THR A CA 1
ATOM 637 C C . THR A 1 84 ? -26.059 -8.396 27.356 1.00 93.75 84 THR A C 1
ATOM 639 O O . THR A 1 84 ? -26.021 -9.487 27.937 1.00 93.75 84 THR A O 1
ATOM 642 N N . PRO A 1 85 ? -26.959 -8.157 26.385 1.00 93.50 85 PRO A N 1
ATOM 643 C CA . PRO A 1 85 ? -27.793 -9.209 25.806 1.00 93.50 85 PRO A CA 1
ATOM 644 C C . PRO A 1 85 ? -26.979 -10.428 25.340 1.00 93.50 85 PRO A C 1
ATOM 646 O O . PRO A 1 85 ? -27.373 -11.565 25.596 1.00 93.50 85 PRO A O 1
ATOM 649 N N . PHE A 1 86 ? -25.807 -10.195 24.738 1.00 94.44 86 PHE A N 1
ATOM 650 C CA . PHE A 1 86 ? -24.891 -11.253 24.300 1.00 94.44 86 PHE A CA 1
ATOM 651 C C . PHE A 1 86 ? -24.411 -12.147 25.454 1.00 94.44 86 PHE A C 1
ATOM 653 O O . PHE A 1 86 ? -24.402 -13.368 25.314 1.00 94.44 86 PHE A O 1
ATOM 660 N N . TRP A 1 87 ? -24.079 -11.579 26.621 1.00 95.00 87 TRP A N 1
ATOM 661 C CA . TRP A 1 87 ? -23.730 -12.376 27.806 1.00 95.00 87 TRP A CA 1
ATOM 662 C C . TRP A 1 87 ? -24.862 -13.314 28.229 1.00 95.00 87 TRP A C 1
ATOM 664 O O . TRP A 1 87 ? -24.614 -14.498 28.469 1.00 95.00 87 TRP A O 1
ATOM 674 N N . LEU A 1 88 ? -26.101 -12.812 28.287 1.00 93.69 88 LEU A N 1
ATOM 675 C CA . LEU A 1 88 ? -27.257 -13.631 28.655 1.00 93.69 88 LEU A CA 1
ATOM 676 C C . LEU A 1 88 ? -27.459 -14.766 27.646 1.00 93.69 88 LEU A C 1
ATOM 678 O O . LEU A 1 88 ? -27.582 -15.923 28.049 1.00 93.69 88 LEU A O 1
ATOM 682 N N . ARG A 1 89 ? -27.451 -14.461 26.344 1.00 93.06 89 ARG A N 1
ATOM 683 C CA . ARG A 1 89 ? -27.616 -15.477 25.294 1.00 93.06 89 ARG A CA 1
ATOM 684 C C . ARG A 1 89 ? -26.519 -16.534 25.349 1.00 93.06 89 ARG A C 1
ATOM 686 O O . ARG A 1 89 ? -26.826 -17.719 25.269 1.00 93.06 89 ARG A O 1
ATOM 693 N N . GLU A 1 90 ? -25.267 -16.145 25.571 1.00 93.44 90 GLU A N 1
ATOM 694 C CA . GLU A 1 90 ? -24.148 -17.087 25.649 1.00 93.44 90 GLU A CA 1
ATOM 695 C C . GLU A 1 90 ? -24.191 -17.952 26.920 1.00 93.44 90 GLU A C 1
ATOM 697 O O . GLU A 1 90 ? -23.906 -19.152 26.879 1.00 93.44 90 GLU A O 1
ATOM 702 N N . MET A 1 91 ? -24.620 -17.376 28.047 1.00 92.88 91 MET A N 1
ATOM 703 C CA . MET A 1 91 ? -24.876 -18.099 29.295 1.00 92.88 91 MET A CA 1
ATOM 704 C C . MET A 1 91 ? -25.968 -19.164 29.107 1.00 92.88 91 MET A C 1
ATOM 706 O O . MET A 1 91 ? -25.800 -20.311 29.532 1.00 92.88 91 MET A O 1
ATOM 710 N N . LEU A 1 92 ? -27.058 -18.802 28.422 1.00 91.94 92 LEU A N 1
ATOM 711 C CA . LEU A 1 92 ? -28.144 -19.714 28.064 1.00 91.94 92 LEU A CA 1
ATOM 712 C C . LEU A 1 92 ? -27.679 -20.777 27.064 1.00 91.94 92 LEU A C 1
ATOM 714 O O . LEU A 1 92 ? -27.958 -21.956 27.260 1.00 91.94 92 LEU A O 1
ATOM 718 N N . ARG A 1 93 ? -26.912 -20.411 26.035 1.00 91.69 93 ARG A N 1
ATOM 719 C CA . ARG A 1 93 ? -26.372 -21.353 25.044 1.00 91.69 93 ARG A CA 1
ATOM 720 C C . ARG A 1 93 ? -25.469 -22.408 25.686 1.00 91.69 93 ARG A C 1
ATOM 722 O O . ARG A 1 93 ? -25.554 -23.582 25.341 1.00 91.69 93 ARG A O 1
ATOM 729 N N . LEU A 1 94 ? -24.618 -21.997 26.627 1.00 92.31 94 LEU A N 1
ATOM 730 C CA . LEU A 1 94 ? -23.686 -22.879 27.338 1.00 92.31 94 LEU A CA 1
ATOM 731 C C . LEU A 1 94 ? -24.292 -23.564 28.571 1.00 92.31 94 LEU A C 1
ATOM 733 O O . LEU A 1 94 ? -23.628 -24.416 29.164 1.00 92.31 94 LEU A O 1
ATOM 737 N N . GLN A 1 95 ? -25.516 -23.198 28.968 1.00 91.38 95 GLN A N 1
ATOM 738 C CA . GLN A 1 95 ? -26.228 -23.748 30.129 1.00 91.38 95 GLN A CA 1
ATOM 739 C C . GLN A 1 95 ? -25.401 -23.690 31.433 1.00 91.38 95 GLN A C 1
ATOM 741 O O . GLN A 1 95 ? -25.439 -24.609 32.256 1.00 91.38 95 GLN A O 1
ATOM 746 N N . ARG A 1 96 ? -24.622 -22.618 31.636 1.00 91.69 96 ARG A N 1
ATOM 747 C CA . ARG A 1 96 ? -23.798 -22.413 32.843 1.00 91.69 96 ARG A CA 1
ATOM 748 C C . ARG A 1 96 ? -23.641 -20.935 33.161 1.00 91.69 96 ARG A C 1
ATOM 750 O O . ARG A 1 96 ? -23.561 -20.129 32.245 1.00 91.69 96 ARG A O 1
ATOM 757 N N . TRP A 1 97 ? -23.476 -20.601 34.440 1.00 91.31 97 TRP A N 1
ATOM 758 C CA . TRP A 1 97 ? -23.172 -19.235 34.867 1.00 91.31 97 TRP A CA 1
ATOM 759 C C . TRP A 1 97 ? -21.809 -18.783 34.336 1.00 91.31 97 TRP A C 1
ATOM 761 O O . TRP A 1 97 ? -20.792 -19.450 34.545 1.00 91.31 97 TRP A O 1
ATOM 771 N N . LEU A 1 98 ? -21.798 -17.638 33.658 1.00 92.62 98 LEU A N 1
ATOM 772 C CA . LEU A 1 98 ? -20.593 -16.976 33.169 1.00 92.62 98 LEU A CA 1
ATOM 773 C C . LEU A 1 98 ? -20.379 -15.702 33.974 1.00 92.62 98 LEU A C 1
ATOM 775 O O . LEU A 1 98 ? -21.323 -14.945 34.196 1.00 92.62 98 LEU A O 1
ATOM 779 N N . ARG A 1 99 ? -19.139 -15.433 34.382 1.00 90.88 99 ARG A N 1
ATOM 780 C CA . ARG A 1 99 ? -18.829 -14.145 35.004 1.00 90.88 99 ARG A CA 1
ATOM 781 C C . ARG A 1 99 ? -18.866 -13.042 33.934 1.00 90.88 99 ARG A C 1
ATOM 783 O O . ARG A 1 99 ? -18.281 -13.258 32.871 1.00 90.88 99 ARG A O 1
ATOM 790 N N . PRO A 1 100 ? -19.506 -11.888 34.182 1.00 87.25 100 PRO A N 1
ATOM 791 C CA . PRO A 1 100 ? -19.537 -10.789 33.213 1.00 87.25 100 PRO A CA 1
ATOM 792 C C . PRO A 1 100 ? -18.153 -10.235 32.841 1.00 87.25 100 PRO A C 1
ATOM 794 O O . PRO A 1 100 ? -17.979 -9.733 31.743 1.00 87.25 100 PRO A O 1
ATOM 797 N N . ASP A 1 101 ? -17.146 -10.381 33.703 1.00 86.62 101 ASP A N 1
ATOM 798 C CA . ASP A 1 101 ? -15.758 -9.969 33.441 1.00 86.62 101 ASP A CA 1
ATOM 799 C C . ASP A 1 101 ? -14.949 -10.996 32.621 1.00 86.62 101 ASP A C 1
ATOM 801 O O . ASP A 1 101 ? -13.791 -10.760 32.279 1.00 86.62 101 ASP A O 1
ATOM 805 N N . ALA A 1 102 ? -15.528 -12.159 32.300 1.00 89.19 102 ALA A N 1
ATOM 806 C CA . ALA A 1 102 ? -14.811 -13.244 31.632 1.00 89.19 102 ALA A CA 1
ATOM 807 C C . ALA A 1 102 ? -14.570 -13.005 30.131 1.00 89.19 102 ALA A C 1
ATOM 809 O O . ALA A 1 102 ? -13.776 -13.730 29.530 1.00 89.19 102 ALA A O 1
ATOM 810 N N . HIS A 1 103 ? -15.258 -12.038 29.516 1.00 90.19 103 HIS A N 1
ATOM 811 C CA . HIS A 1 103 ? -15.141 -11.723 28.093 1.00 90.19 103 HIS A CA 1
ATOM 812 C C . HIS A 1 103 ? -15.373 -10.228 27.839 1.00 90.19 103 HIS A C 1
ATOM 814 O O . HIS A 1 103 ? -16.244 -9.628 28.464 1.00 90.19 103 HIS A O 1
ATOM 820 N N . ALA A 1 104 ? -14.658 -9.646 26.870 1.00 87.75 104 ALA A N 1
ATOM 821 C CA . ALA A 1 104 ? -14.700 -8.206 26.578 1.00 87.75 104 ALA A CA 1
ATOM 822 C C . ALA A 1 104 ? -16.112 -7.671 26.257 1.00 87.75 104 ALA A C 1
ATOM 824 O O . ALA A 1 104 ? -16.443 -6.551 26.622 1.00 87.75 104 ALA A O 1
ATOM 825 N N . PHE A 1 105 ? -16.953 -8.490 25.617 1.00 92.56 105 PHE A N 1
ATOM 826 C CA . PHE A 1 105 ? -18.317 -8.119 25.200 1.00 92.56 105 PHE A CA 1
ATOM 827 C C . PHE A 1 105 ? -19.433 -8.535 26.163 1.00 92.56 105 PHE A C 1
ATOM 829 O O . PHE A 1 105 ? -20.614 -8.388 25.845 1.00 92.56 105 PHE A O 1
ATOM 836 N N . PHE A 1 106 ? -19.098 -9.114 27.318 1.00 93.69 106 PHE A N 1
ATOM 837 C CA . PHE A 1 106 ? -20.118 -9.488 28.300 1.00 93.69 106 PHE A CA 1
ATOM 838 C C . PHE A 1 106 ? -20.603 -8.306 29.133 1.00 93.69 106 PHE A C 1
ATOM 840 O O . PHE A 1 106 ? -21.725 -8.340 29.635 1.00 93.69 106 PHE A O 1
ATOM 847 N N . GLN A 1 107 ? -19.794 -7.256 29.224 1.00 91.12 107 GLN A N 1
ATOM 848 C CA . GLN A 1 107 ? -20.164 -5.975 29.808 1.00 91.12 107 GLN A CA 1
ATOM 849 C C . GLN A 1 107 ? -20.366 -4.937 28.701 1.00 91.12 107 GLN A C 1
ATOM 851 O O . GLN A 1 107 ? -19.729 -5.051 27.647 1.00 91.12 107 GLN A O 1
ATOM 856 N N . PRO A 1 108 ? -21.275 -3.963 28.895 1.00 89.19 108 PRO A N 1
ATOM 857 C CA . PRO A 1 108 ? -21.422 -2.860 27.954 1.00 89.19 108 PRO A CA 1
ATOM 858 C C . PRO A 1 108 ? -20.109 -2.065 27.844 1.00 89.19 108 PRO A C 1
ATOM 860 O O . PRO A 1 108 ? -19.264 -2.164 28.742 1.00 89.19 108 PRO A O 1
ATOM 863 N N . PRO A 1 109 ? -19.916 -1.296 26.757 1.00 87.06 109 PRO A N 1
ATOM 864 C CA . PRO A 1 109 ? -18.765 -0.411 26.626 1.00 87.06 109 PRO A CA 1
ATOM 865 C C . PRO A 1 109 ? -18.612 0.482 27.863 1.00 87.06 109 PRO A C 1
ATOM 867 O O . PRO A 1 109 ? -19.602 0.982 28.402 1.00 87.06 109 PRO A O 1
ATOM 870 N N . SER A 1 110 ? -17.375 0.658 28.332 1.00 78.50 110 SER A N 1
ATOM 871 C CA . SER A 1 110 ? -17.106 1.539 29.470 1.00 78.50 110 SER A CA 1
ATOM 872 C C . SER A 1 110 ? -17.537 2.972 29.141 1.00 78.50 110 SER A C 1
ATOM 874 O O . SER A 1 110 ? -17.287 3.421 28.021 1.00 78.50 110 SER A O 1
ATOM 876 N N . PRO A 1 111 ? -18.136 3.707 30.093 1.00 69.12 111 PRO A N 1
ATOM 877 C CA . PRO A 1 111 ? -18.478 5.102 29.868 1.00 69.12 111 PRO A CA 1
ATOM 878 C C . PRO A 1 111 ? -17.218 5.953 29.625 1.00 69.12 111 PRO A C 1
ATOM 880 O O . PRO A 1 111 ? -16.131 5.591 30.100 1.00 69.12 111 PRO A O 1
ATOM 883 N N . PRO A 1 112 ? -17.351 7.078 28.897 1.00 64.75 112 PRO A N 1
ATOM 884 C CA . PRO A 1 112 ? -16.272 8.050 28.758 1.00 64.75 112 PRO A CA 1
ATOM 885 C C . PRO A 1 112 ? -15.851 8.595 30.131 1.00 64.75 112 PRO A C 1
ATOM 887 O O . PRO A 1 112 ? -16.639 8.596 31.081 1.00 64.75 112 PRO A O 1
ATOM 890 N N . ALA A 1 113 ? -14.595 9.030 30.257 1.00 61.03 113 ALA A N 1
ATOM 891 C CA . ALA A 1 113 ? -14.049 9.489 31.532 1.00 61.03 113 ALA A CA 1
ATOM 892 C C . ALA A 1 113 ? -14.594 10.873 31.932 1.00 61.03 113 ALA A C 1
ATOM 894 O O . ALA A 1 113 ? -14.607 11.205 33.119 1.00 61.03 113 ALA A O 1
ATOM 895 N N . SER A 1 114 ? -15.088 11.659 30.968 1.00 60.97 114 SER A N 1
ATOM 896 C CA . SER A 1 114 ? -15.800 12.919 31.210 1.00 60.97 114 SER A CA 1
ATOM 897 C C . SER A 1 114 ? -17.066 13.057 30.355 1.00 60.97 114 SER A C 1
ATOM 899 O O . SER A 1 114 ? -17.141 12.538 29.245 1.00 60.97 114 SER A O 1
ATOM 901 N N . GLU A 1 115 ? -18.062 13.812 30.837 1.00 53.28 115 GLU A N 1
ATOM 902 C CA . GLU A 1 115 ? -19.285 14.133 30.068 1.00 53.28 115 GLU A CA 1
ATOM 903 C C . GLU A 1 115 ? -19.004 14.974 28.803 1.00 53.28 115 GLU A C 1
ATOM 905 O O . GLU A 1 115 ? -19.843 15.045 27.904 1.00 53.28 115 GLU A O 1
ATOM 910 N N . SER A 1 116 ? -17.827 15.609 28.734 1.00 50.09 116 SER A N 1
ATOM 911 C CA . SER A 1 116 ? -17.330 16.389 27.593 1.00 50.09 116 SER A CA 1
ATOM 912 C C . SER A 1 116 ? -16.611 15.559 26.522 1.00 50.09 116 SER A C 1
ATOM 914 O O . SER A 1 116 ? -16.376 16.067 25.426 1.00 50.09 116 SER A O 1
ATOM 916 N N . GLU A 1 117 ? -16.236 14.311 26.818 1.00 55.66 117 GLU A N 1
ATOM 917 C CA . GLU A 1 117 ? -15.586 13.412 25.859 1.00 55.66 117 GLU A CA 1
ATOM 918 C C . GLU A 1 117 ? -16.596 12.848 24.849 1.00 55.66 117 GLU A C 1
ATOM 920 O O . GLU A 1 117 ? -17.762 12.604 25.156 1.00 55.66 117 GLU A O 1
ATOM 925 N N . GLN A 1 118 ? -16.143 12.706 23.600 1.00 54.03 118 GLN A N 1
ATOM 926 C CA . GLN A 1 118 ? -16.977 12.529 22.411 1.00 54.03 118 GLN A CA 1
ATOM 927 C C . GLN A 1 118 ? -18.020 11.411 22.550 1.00 54.03 118 GLN A C 1
ATOM 929 O O . GLN A 1 118 ? -17.698 10.226 22.627 1.00 54.03 118 GLN A O 1
ATOM 934 N N . ARG A 1 119 ? -19.293 11.812 22.457 1.00 62.75 119 ARG A N 1
ATOM 935 C CA . ARG A 1 119 ? -20.400 10.923 22.087 1.00 62.75 119 ARG A CA 1
ATOM 936 C C . ARG A 1 119 ? -20.086 10.283 20.736 1.00 62.75 119 ARG A C 1
ATOM 938 O O . ARG A 1 119 ? -19.484 10.929 19.879 1.00 62.75 119 ARG A O 1
ATOM 945 N N . ILE A 1 120 ? -20.538 9.049 20.521 1.00 72.31 120 ILE A N 1
ATOM 946 C CA . ILE A 1 120 ? -20.555 8.459 19.179 1.00 72.31 120 ILE A CA 1
ATOM 947 C C . ILE A 1 120 ? -21.379 9.395 18.286 1.00 72.31 120 ILE A C 1
ATOM 949 O O . ILE A 1 120 ? -22.585 9.543 18.476 1.00 72.31 120 ILE A O 1
ATOM 953 N N . GLN A 1 121 ? -20.712 10.066 17.351 1.00 72.38 121 GLN A N 1
ATOM 954 C CA . GLN A 1 121 ? -21.322 11.059 16.476 1.00 72.38 121 GLN A CA 1
ATOM 955 C C . GLN A 1 121 ? -21.316 10.551 15.044 1.00 72.38 121 GLN A C 1
ATOM 957 O O . GLN A 1 121 ? -20.284 10.139 14.520 1.00 72.38 121 GLN A O 1
ATOM 962 N N . PHE A 1 122 ? -22.478 10.636 14.409 1.00 78.25 122 PHE A N 1
ATOM 963 C CA . PHE A 1 122 ? -22.639 10.443 12.978 1.00 78.25 122 PHE A CA 1
ATOM 964 C C . PHE A 1 122 ? -23.254 11.717 12.397 1.00 78.25 122 PHE A C 1
ATOM 966 O O . PHE A 1 122 ? -24.151 12.293 13.025 1.00 78.25 122 PHE A O 1
ATOM 973 N N . PRO A 1 123 ? -22.799 12.185 11.225 1.00 80.06 123 PRO A N 1
ATOM 974 C CA . PRO A 1 123 ? -23.485 13.267 10.537 1.00 80.06 123 PRO A CA 1
ATOM 975 C C . PRO A 1 123 ? -24.876 12.797 10.090 1.00 80.06 123 PRO A C 1
ATOM 977 O O . PRO A 1 123 ? -25.075 11.622 9.789 1.00 80.06 123 PRO A O 1
ATOM 980 N N . MET A 1 124 ? -25.839 13.718 9.977 1.00 75.44 124 MET A N 1
ATOM 981 C CA . MET A 1 124 ? -27.184 13.392 9.465 1.00 75.44 124 MET A CA 1
ATOM 982 C C . MET A 1 124 ? -27.153 12.807 8.045 1.00 75.44 124 MET A C 1
ATOM 984 O O . MET A 1 124 ? -28.069 12.099 7.644 1.00 75.44 124 MET A O 1
ATOM 988 N N . SER A 1 125 ? -26.097 13.107 7.289 1.00 77.56 125 SER A N 1
ATOM 989 C CA . SER A 1 125 ? -25.837 12.593 5.948 1.00 77.56 125 SER A CA 1
ATOM 990 C C . SER A 1 125 ? -25.126 11.234 5.922 1.00 77.56 125 SER A C 1
ATOM 992 O O . SER A 1 125 ? -24.774 10.781 4.835 1.00 77.56 125 SER A O 1
ATOM 994 N N . PHE A 1 126 ? -24.876 10.592 7.071 1.00 80.81 126 PHE A N 1
ATOM 995 C CA . PHE A 1 126 ? -24.170 9.311 7.119 1.00 80.81 126 PHE A CA 1
ATOM 996 C C . PHE A 1 126 ? -24.931 8.219 6.359 1.00 80.81 126 PHE A C 1
ATOM 998 O O . PHE A 1 126 ? -26.111 7.976 6.618 1.00 80.81 126 PHE A O 1
ATOM 1005 N N . GLN A 1 127 ? -24.240 7.535 5.448 1.00 73.75 127 GLN A N 1
ATOM 1006 C CA . GLN A 1 127 ? -24.793 6.440 4.654 1.00 73.75 127 GLN A CA 1
ATOM 1007 C C . GLN A 1 127 ? -24.010 5.148 4.904 1.00 73.75 127 GLN A C 1
ATOM 1009 O O . GLN A 1 127 ? -22.821 5.052 4.596 1.00 73.75 127 GLN A O 1
ATOM 1014 N N . ASP A 1 128 ? -24.696 4.131 5.429 1.00 69.62 128 ASP A N 1
ATOM 1015 C CA . ASP A 1 128 ? -24.153 2.779 5.598 1.00 69.62 128 ASP A CA 1
ATOM 1016 C C . ASP A 1 128 ? -24.345 1.990 4.289 1.00 69.62 128 ASP A C 1
ATOM 1018 O O . ASP A 1 128 ? -25.349 1.305 4.082 1.00 69.62 128 ASP A O 1
ATOM 1022 N N . CYS A 1 129 ? -23.417 2.176 3.347 1.00 57.47 129 CYS A N 1
ATOM 1023 C CA . CYS A 1 129 ? -23.500 1.672 1.973 1.00 57.47 129 CYS A CA 1
ATOM 1024 C C . CYS A 1 129 ? -23.140 0.175 1.852 1.00 57.47 129 CYS A C 1
ATOM 1026 O O . CYS A 1 129 ? -22.150 -0.172 1.219 1.00 57.47 129 CYS A O 1
ATOM 1028 N N . GLU A 1 130 ? -23.947 -0.712 2.432 1.00 53.22 130 GLU A N 1
ATOM 1029 C CA . GLU A 1 130 ? -23.956 -2.166 2.149 1.00 53.22 130 GLU A CA 1
ATOM 1030 C C . GLU A 1 130 ? -25.361 -2.608 1.686 1.00 53.22 130 GLU A C 1
ATOM 1032 O O . GLU A 1 130 ? -25.827 -3.714 1.963 1.00 53.22 130 GLU A O 1
ATOM 1037 N N . ALA A 1 131 ? -26.084 -1.712 1.008 1.00 42.38 131 ALA A N 1
ATOM 1038 C CA . ALA A 1 131 ? -27.284 -2.078 0.275 1.00 42.38 131 ALA A CA 1
ATOM 1039 C C . ALA A 1 131 ? -26.862 -2.523 -1.130 1.00 42.38 131 ALA A C 1
ATOM 1041 O O . ALA A 1 131 ? -26.423 -1.702 -1.937 1.00 42.38 131 ALA A O 1
ATOM 1042 N N . ASP A 1 132 ? -27.032 -3.817 -1.426 1.00 44.38 132 ASP A N 1
ATOM 1043 C CA . ASP A 1 132 ? -27.408 -4.238 -2.778 1.00 44.38 132 ASP A CA 1
ATOM 1044 C C . ASP A 1 132 ? -28.395 -3.201 -3.316 1.00 44.38 132 ASP A C 1
ATOM 1046 O O . ASP A 1 132 ? -29.311 -2.834 -2.578 1.00 44.38 132 ASP A O 1
ATOM 1050 N N . GLY A 1 133 ? -28.186 -2.712 -4.540 1.00 38.94 133 GLY A N 1
ATOM 1051 C CA . GLY A 1 133 ? -29.002 -1.684 -5.188 1.00 38.94 133 GLY A CA 1
ATOM 1052 C C . GLY A 1 133 ? -30.463 -2.099 -5.358 1.00 38.94 133 GLY A C 1
ATOM 1053 O O . GLY A 1 133 ? -30.908 -2.371 -6.469 1.00 38.94 133 GLY A O 1
ATOM 1054 N N . ARG A 1 134 ? -31.191 -2.158 -4.247 1.00 37.47 134 ARG A N 1
ATOM 1055 C CA . ARG A 1 134 ? -32.631 -2.281 -4.181 1.00 37.47 134 ARG A CA 1
ATOM 1056 C C . ARG A 1 134 ? -33.177 -0.890 -3.960 1.00 37.47 134 ARG A C 1
ATOM 1058 O O . ARG A 1 134 ? -32.772 -0.197 -3.023 1.00 37.47 134 ARG A O 1
ATOM 1065 N N . ASP A 1 135 ? -34.021 -0.469 -4.881 1.00 39.97 135 ASP A N 1
ATOM 1066 C CA . ASP A 1 135 ? -34.776 0.764 -4.747 1.00 39.97 135 ASP A CA 1
ATOM 1067 C C . ASP A 1 135 ? -35.775 0.669 -3.579 1.00 39.97 135 ASP A C 1
ATOM 1069 O O . ASP A 1 135 ? -35.884 -0.346 -2.883 1.00 39.97 135 ASP A O 1
ATOM 1073 N N . ALA A 1 136 ? -36.470 1.776 -3.310 1.00 36.12 136 ALA A N 1
ATOM 1074 C CA . ALA A 1 136 ? -37.417 1.897 -2.202 1.00 36.12 136 ALA A CA 1
ATOM 1075 C C . ALA A 1 136 ? -38.572 0.871 -2.256 1.00 36.12 136 ALA A C 1
ATOM 1077 O O . ALA A 1 136 ? -39.238 0.671 -1.239 1.00 36.12 136 ALA A O 1
ATOM 1078 N N . ASP A 1 137 ? -38.755 0.200 -3.397 1.00 43.16 137 ASP A N 1
ATOM 1079 C CA . ASP A 1 137 ? -39.786 -0.806 -3.648 1.00 43.16 137 ASP A CA 1
ATOM 1080 C C . ASP A 1 137 ? -39.259 -2.251 -3.519 1.00 43.16 137 ASP A C 1
ATOM 1082 O O . ASP A 1 137 ? -40.035 -3.208 -3.541 1.00 43.16 137 ASP A O 1
ATOM 1086 N N . GLY A 1 138 ? -37.955 -2.429 -3.276 1.00 36.34 138 GLY A N 1
ATOM 1087 C CA . GLY A 1 138 ? -37.328 -3.737 -3.083 1.00 36.34 138 GLY A CA 1
ATOM 1088 C C . GLY A 1 138 ? -36.914 -4.438 -4.378 1.00 36.34 138 GLY A C 1
ATOM 1089 O O . GLY A 1 138 ? -36.437 -5.578 -4.301 1.00 36.34 138 GLY A O 1
ATOM 1090 N N . ASP A 1 139 ? -37.032 -3.766 -5.523 1.00 35.94 139 ASP A N 1
ATOM 1091 C CA . ASP A 1 139 ? -36.618 -4.270 -6.825 1.00 35.94 139 ASP A CA 1
ATOM 1092 C C . ASP A 1 139 ? -35.139 -3.958 -7.075 1.00 35.94 139 ASP A C 1
ATOM 1094 O O . ASP A 1 139 ? -34.595 -2.922 -6.691 1.00 35.94 139 ASP A O 1
ATOM 1098 N N . VAL A 1 140 ? -34.437 -4.905 -7.700 1.00 41.81 140 VAL A N 1
ATOM 1099 C CA . VAL A 1 140 ? -33.061 -4.676 -8.150 1.00 41.81 140 VAL A CA 1
ATOM 1100 C C . VAL A 1 140 ? -33.136 -3.698 -9.315 1.00 41.81 140 VAL A C 1
ATOM 1102 O O . VAL A 1 140 ? -33.697 -4.032 -10.358 1.00 41.81 140 VAL A O 1
ATOM 1105 N N . SER A 1 141 ? -32.572 -2.502 -9.145 1.00 37.38 141 SER A N 1
ATOM 1106 C CA . SER A 1 141 ? -32.544 -1.493 -10.204 1.00 37.38 141 SER A CA 1
ATOM 1107 C C . SER A 1 141 ? -31.890 -2.077 -11.461 1.00 37.38 141 SER A C 1
ATOM 1109 O O . SER A 1 141 ? -30.684 -2.322 -11.495 1.00 37.38 141 SER A O 1
ATOM 1111 N N . MET A 1 142 ? -32.691 -2.291 -12.509 1.00 35.91 142 MET A N 1
ATOM 1112 C CA . MET A 1 142 ? -32.255 -2.631 -13.871 1.00 35.91 142 MET A CA 1
ATOM 1113 C C . MET A 1 142 ? -31.665 -1.391 -14.569 1.00 35.91 142 MET A C 1
ATOM 1115 O O . MET A 1 142 ? -31.997 -1.075 -15.711 1.00 35.91 142 MET A O 1
ATOM 1119 N N . ALA A 1 143 ? -30.804 -0.646 -13.876 1.00 31.12 143 ALA A N 1
ATOM 1120 C CA . ALA A 1 143 ? -29.959 0.343 -14.517 1.00 31.12 143 ALA A CA 1
ATOM 1121 C C . ALA A 1 143 ? -28.858 -0.412 -15.272 1.00 31.12 143 ALA A C 1
ATOM 1123 O O . ALA A 1 143 ? -28.107 -1.181 -14.677 1.00 31.12 143 ALA A O 1
ATOM 1124 N N . THR A 1 144 ? -28.834 -0.220 -16.593 1.00 30.28 144 THR A N 1
ATOM 1125 C CA . THR A 1 144 ? -27.778 -0.578 -17.559 1.00 30.28 144 THR A CA 1
ATOM 1126 C C . THR A 1 144 ? -26.461 -1.019 -16.922 1.00 30.28 144 THR A C 1
ATOM 1128 O O . THR A 1 144 ? -25.891 -0.242 -16.164 1.00 30.28 144 THR A O 1
ATOM 1131 N N . ALA A 1 145 ? -25.986 -2.220 -17.277 1.00 32.31 145 ALA A N 1
ATOM 1132 C CA . ALA A 1 145 ? -24.770 -2.893 -16.809 1.00 32.31 145 ALA A CA 1
ATOM 1133 C C . ALA A 1 145 ? -23.518 -1.990 -16.724 1.00 32.31 145 ALA A C 1
ATOM 1135 O O . ALA A 1 145 ? -22.630 -2.030 -17.568 1.00 32.31 145 ALA A O 1
ATOM 1136 N N . THR A 1 146 ? -23.441 -1.156 -15.691 1.00 38.56 146 THR A N 1
ATOM 1137 C CA . THR A 1 146 ? -22.231 -0.455 -15.273 1.00 38.56 146 THR A CA 1
ATOM 1138 C C . THR A 1 146 ? -21.465 -1.379 -14.340 1.00 38.56 146 THR A C 1
ATOM 1140 O O . THR A 1 146 ? -22.061 -1.863 -13.374 1.00 38.56 146 THR A O 1
ATOM 1143 N N . ALA A 1 147 ? -20.174 -1.594 -14.618 1.00 52.91 147 ALA A N 1
ATOM 1144 C CA . ALA A 1 147 ? -19.252 -2.405 -13.819 1.00 52.91 147 ALA A CA 1
ATOM 1145 C C . ALA A 1 147 ? -19.539 -2.282 -12.315 1.00 52.91 147 ALA A C 1
ATOM 1147 O O . ALA A 1 147 ? -19.623 -1.173 -11.766 1.00 52.91 147 ALA A O 1
ATOM 1148 N N . LYS A 1 148 ? -19.731 -3.423 -11.648 1.00 65.81 148 LYS A N 1
ATOM 1149 C CA . LYS A 1 148 ? -20.178 -3.479 -10.254 1.00 65.81 148 LYS A CA 1
ATOM 1150 C C . LYS A 1 148 ? -19.121 -2.831 -9.352 1.00 65.81 148 LYS A C 1
ATOM 1152 O O . LYS A 1 148 ? -18.079 -3.413 -9.071 1.00 65.81 148 LYS A O 1
ATOM 1157 N N . ARG A 1 149 ? -19.368 -1.597 -8.899 1.00 77.19 149 ARG A N 1
ATOM 1158 C CA . ARG A 1 149 ? -18.459 -0.870 -7.999 1.00 77.19 149 ARG A CA 1
ATOM 1159 C C . ARG A 1 149 ? -18.760 -1.175 -6.538 1.00 77.19 149 ARG A C 1
ATOM 1161 O O . ARG A 1 149 ? -19.912 -1.154 -6.115 1.00 77.19 149 ARG A O 1
ATOM 1168 N N . TYR A 1 150 ? -17.703 -1.360 -5.752 1.00 88.31 150 TYR A N 1
ATOM 1169 C CA . TYR A 1 150 ? -17.790 -1.708 -4.335 1.00 88.31 150 TYR A CA 1
ATOM 1170 C C . TYR A 1 150 ? -17.292 -0.578 -3.438 1.00 88.31 150 TYR A C 1
ATOM 1172 O O . TYR A 1 150 ? -16.363 0.152 -3.785 1.00 88.31 150 TYR A O 1
ATOM 1180 N N . ARG A 1 151 ? -17.918 -0.425 -2.272 1.00 90.62 151 ARG A N 1
ATOM 1181 C CA . ARG A 1 151 ? -17.578 0.589 -1.267 1.00 90.62 151 ARG A CA 1
ATOM 1182 C C . ARG A 1 151 ? -16.749 -0.031 -0.144 1.00 90.62 151 ARG A C 1
ATOM 1184 O O . ARG A 1 151 ? -16.836 -1.225 0.118 1.00 90.62 151 ARG A O 1
ATOM 1191 N N . LEU A 1 152 ? -15.950 0.799 0.517 1.00 92.19 152 LEU A N 1
ATOM 1192 C CA . LEU A 1 152 ? -15.153 0.421 1.679 1.00 92.19 152 LEU A CA 1
ATOM 1193 C C . LEU A 1 152 ? -16.060 -0.038 2.832 1.00 92.19 152 LEU A C 1
ATOM 1195 O O . LEU A 1 152 ? -16.950 0.706 3.248 1.00 92.19 152 LEU A O 1
ATOM 1199 N N . ARG A 1 153 ? -15.775 -1.200 3.427 1.00 92.31 153 ARG A N 1
ATOM 1200 C CA . ARG A 1 153 ? -16.410 -1.621 4.684 1.00 92.31 153 ARG A CA 1
ATOM 1201 C C . ARG A 1 153 ? -15.860 -0.806 5.846 1.00 92.31 153 ARG A C 1
ATOM 1203 O O . ARG A 1 153 ? -14.673 -0.893 6.170 1.00 92.31 153 ARG A O 1
ATOM 1210 N N . LEU A 1 154 ? -16.733 -0.024 6.474 1.00 92.69 154 LEU A N 1
ATOM 1211 C CA . LEU A 1 154 ? -16.364 0.944 7.504 1.00 92.69 154 LEU A CA 1
ATOM 1212 C C . LEU A 1 154 ? -16.326 0.302 8.903 1.00 92.69 154 LEU A C 1
ATOM 1214 O O . LEU A 1 154 ? -17.273 -0.394 9.275 1.00 92.69 154 LEU A O 1
ATOM 1218 N N . PRO A 1 155 ? -15.299 0.574 9.730 1.00 92.69 155 PRO A N 1
ATOM 1219 C CA . PRO A 1 155 ? -15.223 0.034 11.089 1.00 92.69 155 PRO A CA 1
ATOM 1220 C C . PRO A 1 155 ? -16.269 0.630 12.043 1.00 92.69 155 PRO A C 1
ATOM 1222 O O . PRO A 1 155 ? -16.582 0.023 13.065 1.00 92.69 155 PRO A O 1
ATOM 1225 N N . TRP A 1 156 ? -16.839 1.789 11.699 1.00 91.75 156 TRP A N 1
ATOM 1226 C CA . TRP A 1 156 ? -17.965 2.403 12.408 1.00 91.75 156 TRP A CA 1
ATOM 1227 C C . TRP A 1 156 ? -19.341 2.001 11.868 1.00 91.75 156 TRP A C 1
ATOM 1229 O O . TRP A 1 156 ? -20.354 2.500 12.357 1.00 91.75 156 TRP A O 1
ATOM 1239 N N . SER A 1 157 ? -19.409 1.096 10.885 1.00 89.25 157 SER A N 1
ATOM 1240 C CA . SER A 1 157 ? -20.691 0.561 10.428 1.00 89.25 157 SER A CA 1
ATOM 1241 C C . SER A 1 157 ? -21.362 -0.232 11.559 1.00 89.25 157 SER A C 1
ATOM 1243 O O . SER A 1 157 ? -20.739 -1.139 12.126 1.00 89.25 157 SER A O 1
ATOM 1245 N N . PRO A 1 158 ? -22.654 0.003 11.857 1.00 84.75 158 PRO A N 1
ATOM 1246 C CA . PRO A 1 158 ? -23.416 -0.830 12.785 1.00 84.75 158 PRO A CA 1
ATOM 1247 C C . PRO A 1 158 ? -23.519 -2.305 12.371 1.00 84.75 158 PRO A C 1
ATOM 1249 O O . PRO A 1 158 ? -23.952 -3.140 13.174 1.00 84.75 158 PRO A O 1
ATOM 1252 N N . ARG A 1 159 ? -23.158 -2.637 11.124 1.00 86.25 159 ARG A N 1
ATOM 1253 C CA . ARG A 1 159 ? -23.116 -4.002 10.582 1.00 86.25 159 ARG A CA 1
ATOM 1254 C C . ARG A 1 159 ? -21.779 -4.696 10.825 1.00 86.25 159 ARG A C 1
ATOM 1256 O O . ARG A 1 159 ? -21.727 -5.923 10.756 1.00 86.25 159 ARG A O 1
ATOM 1263 N N . PHE A 1 160 ? -20.718 -3.964 11.177 1.00 91.50 160 PHE A N 1
ATOM 1264 C CA . PHE A 1 160 ? -19.459 -4.583 11.575 1.00 91.50 160 PHE A CA 1
ATOM 1265 C C . PHE A 1 160 ? -19.586 -5.154 12.993 1.00 91.50 160 PHE A C 1
ATOM 1267 O O . PHE A 1 160 ? -19.464 -4.447 13.999 1.00 91.50 160 PHE A O 1
ATOM 1274 N N . ARG A 1 161 ? -19.899 -6.454 13.063 1.00 91.12 161 ARG A N 1
ATOM 1275 C CA . ARG A 1 161 ? -20.296 -7.134 14.300 1.00 91.12 161 ARG A CA 1
ATOM 1276 C C . ARG A 1 161 ? -19.453 -8.360 14.615 1.00 91.12 161 ARG A C 1
ATOM 1278 O O . ARG A 1 161 ? -19.168 -9.188 13.752 1.00 91.12 161 ARG A O 1
ATOM 1285 N N . PHE A 1 162 ? -19.158 -8.540 15.894 1.00 91.75 162 PHE A N 1
ATOM 1286 C CA . PHE A 1 162 ? -18.680 -9.794 16.448 1.00 91.75 162 PHE A CA 1
ATOM 1287 C C . PHE A 1 162 ? -19.842 -10.785 16.588 1.00 91.75 162 PHE A C 1
ATOM 1289 O O . PHE A 1 162 ? -20.897 -10.452 17.135 1.00 91.75 162 PHE A O 1
ATOM 1296 N N . CYS A 1 163 ? -19.648 -12.010 16.091 1.00 88.19 163 CYS A N 1
ATOM 1297 C CA . CYS A 1 163 ? -20.660 -13.075 16.098 1.00 88.19 163 CYS A CA 1
ATOM 1298 C C . CYS A 1 163 ? -22.034 -12.638 15.549 1.00 88.19 163 CYS A C 1
ATOM 1300 O O . CYS A 1 163 ? -23.051 -13.118 16.029 1.00 88.19 163 CYS A O 1
ATOM 1302 N N . GLN A 1 164 ? -22.072 -11.723 14.568 1.00 86.25 164 GLN A N 1
ATOM 1303 C CA . GLN A 1 164 ? -23.299 -11.151 13.976 1.00 86.25 164 GLN A CA 1
ATOM 1304 C C . GLN A 1 164 ? -24.221 -10.382 14.950 1.00 86.25 164 GLN A C 1
ATOM 1306 O O . GLN A 1 164 ? -25.238 -9.824 14.533 1.00 86.25 164 GLN A O 1
ATOM 1311 N N . GLU A 1 165 ? -23.851 -10.274 16.228 1.00 87.44 165 GLU A N 1
ATOM 1312 C CA . GLU A 1 165 ? -24.685 -9.684 17.280 1.00 87.44 165 GLU A CA 1
ATOM 1313 C C . GLU A 1 165 ? -24.097 -8.392 17.848 1.00 87.44 165 GLU A C 1
ATOM 1315 O O . GLU A 1 165 ? -24.810 -7.396 17.960 1.00 87.44 165 GLU A O 1
ATOM 1320 N N . VAL A 1 166 ? -22.810 -8.391 18.205 1.00 91.69 166 VAL A N 1
ATOM 1321 C CA . VAL A 1 166 ? -22.204 -7.299 18.980 1.00 91.69 166 VAL A CA 1
ATOM 1322 C C . VAL A 1 166 ? -21.521 -6.301 18.042 1.00 91.69 166 VAL A C 1
ATOM 1324 O O . VAL A 1 166 ? -20.537 -6.679 17.409 1.00 91.69 166 VAL A O 1
ATOM 1327 N N . PRO A 1 167 ? -21.975 -5.040 17.937 1.00 92.12 167 PRO A N 1
ATOM 1328 C CA . PRO A 1 167 ? -21.299 -4.030 17.127 1.00 92.12 167 PRO A CA 1
ATOM 1329 C C . PRO A 1 167 ? -19.932 -3.680 17.726 1.00 92.12 167 PRO A C 1
ATOM 1331 O O . PRO A 1 167 ? -19.813 -3.462 18.932 1.00 92.12 167 PRO A O 1
ATOM 1334 N N . PHE A 1 168 ? -18.899 -3.603 16.887 1.00 93.31 168 PHE A N 1
ATOM 1335 C CA . PHE A 1 168 ? -17.545 -3.277 17.348 1.00 93.31 168 PHE A CA 1
ATOM 1336 C C . PHE A 1 168 ? -17.378 -1.800 17.717 1.00 93.31 168 PHE A C 1
ATOM 1338 O O . PHE A 1 168 ? -16.696 -1.484 18.692 1.00 93.31 168 PHE A O 1
ATOM 1345 N N . TRP A 1 169 ? -18.008 -0.898 16.959 1.00 93.25 169 TRP A N 1
ATOM 1346 C CA . TRP A 1 169 ? -17.742 0.537 17.057 1.00 93.25 169 TRP A CA 1
ATOM 1347 C C . TRP A 1 169 ? -17.932 1.136 18.456 1.00 93.25 169 TRP A C 1
ATOM 1349 O O . TRP A 1 169 ? -17.023 1.837 18.898 1.00 93.25 169 TRP A O 1
ATOM 1359 N N . PRO A 1 170 ? -19.007 0.833 19.214 1.00 91.44 170 PRO A N 1
ATOM 1360 C CA . PRO A 1 170 ? -19.148 1.373 20.566 1.00 91.44 170 PRO A CA 1
ATOM 1361 C C . PRO A 1 170 ? -18.009 0.975 21.510 1.00 91.44 170 PRO A C 1
ATOM 1363 O O . PRO A 1 170 ? -17.579 1.774 22.338 1.00 91.44 170 PRO A O 1
ATOM 1366 N N . TYR A 1 171 ? -17.465 -0.236 21.356 1.00 92.44 171 TYR A N 1
ATOM 1367 C CA . TYR A 1 171 ? -16.309 -0.684 22.131 1.00 92.44 171 TYR A CA 1
ATOM 1368 C C . TYR A 1 171 ? -15.024 0.010 21.684 1.00 92.44 171 TYR A C 1
ATOM 1370 O O . TYR A 1 171 ? -14.247 0.446 22.530 1.00 92.44 171 TYR A O 1
ATOM 1378 N N . PHE A 1 172 ? -14.801 0.150 20.374 1.00 93.44 172 PHE A N 1
ATOM 1379 C CA . PHE A 1 172 ? -13.645 0.890 19.861 1.00 93.44 172 PHE A CA 1
ATOM 1380 C C . PHE A 1 172 ? -13.660 2.335 20.347 1.00 93.44 172 PHE A C 1
ATOM 1382 O O . PHE A 1 172 ? -12.644 2.804 20.854 1.00 93.44 172 PHE A O 1
ATOM 1389 N N . ALA A 1 173 ? -14.819 2.993 20.271 1.00 92.00 173 ALA A N 1
ATOM 1390 C CA . ALA A 1 173 ? -15.002 4.344 20.767 1.00 92.00 173 ALA A CA 1
ATOM 1391 C C . ALA A 1 173 ? -14.680 4.436 22.264 1.00 92.00 173 ALA A C 1
ATOM 1393 O O . ALA A 1 173 ? -13.811 5.206 22.663 1.00 92.00 173 ALA A O 1
ATOM 1394 N N . ALA A 1 174 ? -15.283 3.567 23.080 1.00 89.56 174 ALA A N 1
ATOM 1395 C CA . ALA A 1 174 ? -15.044 3.537 24.520 1.00 89.56 174 ALA A CA 1
ATOM 1396 C C . ALA A 1 174 ? -13.571 3.308 24.889 1.00 89.56 174 ALA A C 1
ATOM 1398 O O . ALA A 1 174 ? -13.089 3.907 25.849 1.00 89.56 174 ALA A O 1
ATOM 1399 N N . TYR A 1 175 ? -12.853 2.446 24.160 1.00 92.00 175 TYR A N 1
ATOM 1400 C CA . TYR A 1 175 ? -11.445 2.147 24.429 1.00 92.00 175 TYR A CA 1
ATOM 1401 C C . TYR A 1 175 ? -10.495 3.251 23.963 1.00 92.00 175 TYR A C 1
ATOM 1403 O O . TYR A 1 175 ? -9.530 3.535 24.670 1.00 92.00 175 TYR A O 1
ATOM 1411 N N . LEU A 1 176 ? -10.756 3.860 22.804 1.00 93.00 176 LEU A N 1
ATOM 1412 C CA . LEU A 1 176 ? -9.936 4.943 22.253 1.00 93.00 176 LEU A CA 1
ATOM 1413 C C . LEU A 1 176 ? -10.119 6.261 23.011 1.00 93.00 176 LEU A C 1
ATOM 1415 O O . LEU A 1 176 ? -9.181 7.048 23.065 1.00 93.00 176 LEU A O 1
ATOM 1419 N N . SER A 1 177 ? -11.273 6.469 23.650 1.00 90.12 177 SER A N 1
ATOM 1420 C CA . SER A 1 177 ? -11.499 7.611 24.545 1.00 90.12 177 SER A CA 1
ATOM 1421 C C . SER A 1 177 ? -10.768 7.490 25.889 1.00 90.12 177 SER A C 1
ATOM 1423 O O . SER A 1 177 ? -10.717 8.457 26.640 1.00 90.12 177 SER A O 1
ATOM 1425 N N . GLN A 1 178 ? -10.199 6.326 26.231 1.00 87.00 178 GLN A N 1
ATOM 1426 C CA . GLN A 1 178 ? -9.448 6.180 27.481 1.00 87.00 178 GLN A CA 1
ATOM 1427 C C . GLN A 1 178 ? -8.053 6.818 27.372 1.00 87.00 178 GLN A C 1
ATOM 1429 O O . GLN A 1 178 ? -7.369 6.622 26.363 1.00 87.00 178 GLN A O 1
ATOM 1434 N N . PRO A 1 179 ? -7.553 7.474 28.435 1.00 90.69 179 PRO A N 1
ATOM 1435 C CA . PRO A 1 179 ? -6.181 7.969 28.468 1.00 90.69 179 PRO A CA 1
ATOM 1436 C C . PRO A 1 179 ? -5.148 6.849 28.258 1.00 90.69 179 PRO A C 1
ATOM 1438 O O . PRO A 1 179 ? -5.175 5.820 28.937 1.00 90.69 179 PRO A O 1
ATOM 1441 N N . MET A 1 180 ? -4.181 7.080 27.364 1.00 94.19 180 MET A N 1
ATOM 1442 C CA . MET A 1 180 ? -3.063 6.166 27.087 1.00 94.19 180 MET A CA 1
ATOM 1443 C C . MET A 1 180 ? -1.705 6.832 27.392 1.00 94.19 180 MET A C 1
ATOM 1445 O O . MET A 1 180 ? -0.906 7.027 26.482 1.00 94.19 180 MET A O 1
ATOM 1449 N N . PRO A 1 181 ? -1.394 7.177 28.659 1.00 94.44 181 PRO A N 1
ATOM 1450 C CA . PRO A 1 181 ? -0.213 7.984 29.003 1.00 94.44 181 PRO A CA 1
ATOM 1451 C C . PRO A 1 181 ? 1.127 7.243 28.860 1.00 94.44 181 PRO A C 1
ATOM 1453 O O . PRO A 1 181 ? 2.184 7.822 29.094 1.00 94.44 181 PRO A O 1
ATOM 1456 N N . ASN A 1 182 ? 1.105 5.941 28.572 1.00 92.81 182 ASN A N 1
ATOM 1457 C CA . ASN A 1 182 ? 2.301 5.119 28.443 1.00 92.81 182 ASN A CA 1
ATOM 1458 C C . ASN A 1 182 ? 2.025 3.850 27.620 1.00 92.81 182 ASN A C 1
ATOM 1460 O O . ASN A 1 182 ? 0.884 3.472 27.343 1.00 92.81 182 ASN A O 1
ATOM 1464 N N . VAL A 1 183 ? 3.102 3.141 27.281 1.00 92.62 183 VAL A N 1
ATOM 1465 C CA . VAL A 1 183 ? 3.074 1.912 26.472 1.00 92.62 183 VAL A CA 1
ATOM 1466 C C . VAL A 1 183 ? 2.232 0.787 27.079 1.00 92.62 183 VAL A C 1
ATOM 1468 O O . VAL A 1 183 ? 1.707 -0.048 26.340 1.00 92.62 183 VAL A O 1
ATOM 1471 N N . ARG A 1 184 ? 2.091 0.735 28.411 1.00 93.38 184 ARG A N 1
ATOM 1472 C CA . ARG A 1 184 ? 1.309 -0.302 29.095 1.00 93.38 184 ARG A CA 1
ATOM 1473 C C . ARG A 1 184 ? -0.175 -0.102 28.815 1.00 93.38 184 ARG A C 1
ATOM 1475 O O . ARG A 1 184 ? -0.842 -1.067 28.443 1.00 93.38 184 ARG A O 1
ATOM 1482 N N . GLU A 1 185 ? -0.662 1.129 28.941 1.00 94.44 185 GLU A N 1
ATOM 1483 C CA . GLU A 1 185 ? -2.053 1.463 28.624 1.00 94.44 185 GLU A CA 1
ATOM 1484 C C . GLU A 1 185 ? -2.332 1.361 27.124 1.00 94.44 185 GLU A C 1
ATOM 1486 O O . GLU A 1 185 ? -3.319 0.735 26.741 1.00 94.44 185 GLU A O 1
ATOM 1491 N N . LEU A 1 186 ? -1.413 1.825 26.269 1.00 95.69 186 LEU A N 1
ATOM 1492 C CA . LEU A 1 186 ? -1.505 1.612 24.821 1.00 95.69 186 LEU A CA 1
ATOM 1493 C C . LEU A 1 186 ? -1.607 0.116 24.473 1.00 95.69 186 LEU A C 1
ATOM 1495 O O . LEU A 1 186 ? -2.490 -0.305 23.729 1.00 95.69 186 LEU A O 1
ATOM 1499 N N . THR A 1 187 ? -0.745 -0.721 25.055 1.00 95.50 187 THR A N 1
ATOM 1500 C CA . THR A 1 187 ? -0.772 -2.178 24.851 1.00 95.50 187 THR A CA 1
ATOM 1501 C C . THR A 1 187 ? -2.087 -2.792 25.323 1.00 95.50 187 THR A C 1
ATOM 1503 O O . THR A 1 187 ? -2.607 -3.703 24.675 1.00 95.50 187 THR A O 1
ATOM 1506 N N . ARG A 1 188 ? -2.635 -2.318 26.448 1.00 94.31 188 ARG A N 1
ATOM 1507 C CA . ARG A 1 188 ? -3.932 -2.770 26.962 1.00 94.31 188 ARG A CA 1
ATOM 1508 C C . ARG A 1 188 ? -5.053 -2.438 25.977 1.00 94.31 188 ARG A C 1
ATOM 1510 O O . ARG A 1 188 ? -5.823 -3.334 25.641 1.00 94.31 188 ARG A O 1
ATOM 1517 N N . VAL A 1 189 ? -5.117 -1.198 25.489 1.00 94.69 189 VAL A N 1
ATOM 1518 C CA . VAL A 1 189 ? -6.128 -0.745 24.518 1.00 94.69 189 VAL A CA 1
ATOM 1519 C C . VAL A 1 189 ? -6.017 -1.516 23.202 1.00 94.69 189 VAL A C 1
ATOM 1521 O O . VAL A 1 189 ? -7.010 -2.081 22.747 1.00 94.69 189 VAL A O 1
ATOM 1524 N N . LEU A 1 190 ? -4.811 -1.659 22.643 1.00 96.12 190 LEU A N 1
ATOM 1525 C CA . LEU A 1 190 ? -4.584 -2.428 21.413 1.00 96.12 190 LEU A CA 1
ATOM 1526 C C . LEU A 1 190 ? -5.040 -3.885 21.552 1.00 96.12 190 LEU A C 1
ATOM 1528 O O . LEU A 1 190 ? -5.654 -4.433 20.640 1.00 96.12 190 LEU A O 1
ATOM 1532 N N . LYS A 1 191 ? -4.791 -4.530 22.698 1.00 94.62 191 LYS A N 1
ATOM 1533 C CA . LYS A 1 191 ? -5.262 -5.901 22.951 1.00 94.62 191 LYS A CA 1
ATOM 1534 C C . LYS A 1 191 ? -6.782 -6.002 23.013 1.00 94.62 191 LYS A C 1
ATOM 1536 O O . LYS A 1 191 ? -7.323 -6.984 22.513 1.00 94.62 191 LYS A O 1
ATOM 1541 N N . LEU A 1 192 ? -7.450 -5.011 23.603 1.00 93.38 192 LEU A N 1
ATOM 1542 C CA . LEU A 1 192 ? -8.909 -4.968 23.689 1.00 93.38 192 LEU A CA 1
ATOM 1543 C C . LEU A 1 192 ? -9.551 -4.763 22.314 1.00 93.38 192 LEU A C 1
ATOM 1545 O O . LEU A 1 192 ? -10.436 -5.530 21.950 1.00 93.38 192 LEU A O 1
ATOM 1549 N N . ILE A 1 193 ? -9.058 -3.801 21.528 1.00 93.69 193 ILE A N 1
ATOM 1550 C CA . ILE A 1 193 ? -9.552 -3.529 20.167 1.00 93.69 193 ILE A CA 1
ATOM 1551 C C . ILE A 1 193 ? -9.380 -4.759 19.269 1.00 93.69 193 ILE A C 1
ATOM 1553 O O . ILE A 1 193 ? -10.290 -5.149 18.544 1.00 93.69 193 ILE A O 1
ATOM 1557 N N . THR A 1 194 ? -8.220 -5.408 19.348 1.00 91.94 194 THR A N 1
ATOM 1558 C CA . THR A 1 194 ? -7.848 -6.499 18.432 1.00 91.94 194 THR A CA 1
ATOM 1559 C C . THR A 1 194 ? -8.236 -7.887 18.934 1.00 91.94 194 THR A C 1
ATOM 1561 O O . THR A 1 194 ? -7.942 -8.881 18.269 1.00 91.94 194 THR A O 1
ATOM 1564 N N . LEU A 1 195 ? -8.847 -7.973 20.123 1.00 90.50 195 LEU A N 1
ATOM 1565 C CA . LEU A 1 195 ? -9.159 -9.224 20.824 1.00 90.50 195 LEU A CA 1
ATOM 1566 C C . LEU A 1 195 ? -7.942 -10.161 20.952 1.00 90.50 195 LEU A C 1
ATOM 1568 O O . LEU A 1 195 ? -8.054 -11.388 20.900 1.00 90.50 195 LEU A O 1
ATOM 1572 N N . THR A 1 196 ? -6.752 -9.577 21.107 1.00 88.06 196 THR A N 1
ATOM 1573 C CA . THR A 1 196 ? -5.504 -10.327 21.265 1.00 88.06 196 THR A CA 1
ATOM 1574 C C . THR A 1 196 ? -5.412 -10.910 22.677 1.00 88.06 196 THR A C 1
ATOM 1576 O O . THR A 1 196 ? -5.764 -10.242 23.648 1.00 88.06 196 THR A O 1
ATOM 1579 N N . ASP A 1 197 ? -4.871 -12.132 22.807 1.00 86.19 197 ASP A N 1
ATOM 1580 C CA . ASP A 1 197 ? -4.629 -12.780 24.105 1.00 86.19 197 ASP A CA 1
ATOM 1581 C C . ASP A 1 197 ? -3.941 -11.807 25.091 1.00 86.19 197 ASP A C 1
ATOM 1583 O O . ASP A 1 197 ? -2.832 -11.330 24.806 1.00 86.19 197 ASP A O 1
ATOM 1587 N N . PRO A 1 198 ? -4.548 -11.533 26.265 1.00 84.19 198 PRO A N 1
ATOM 1588 C CA . PRO A 1 198 ? -3.974 -10.663 27.286 1.00 84.19 198 PRO A CA 1
ATOM 1589 C C . PRO A 1 198 ? -2.537 -11.026 27.684 1.00 84.19 198 PRO A C 1
ATOM 1591 O O . PRO A 1 198 ? -1.756 -10.136 28.030 1.00 84.19 198 PRO A O 1
ATOM 1594 N N . ARG A 1 199 ? -2.161 -12.310 27.596 1.00 86.31 199 ARG A N 1
ATOM 1595 C CA . ARG A 1 199 ? -0.827 -12.830 27.938 1.00 86.31 199 ARG A CA 1
ATOM 1596 C C . ARG A 1 199 ? 0.220 -12.570 26.859 1.00 86.31 199 ARG A C 1
ATOM 1598 O O . ARG A 1 199 ? 1.413 -12.587 27.157 1.00 86.31 199 ARG A O 1
ATOM 1605 N N . ARG A 1 200 ? -0.186 -12.322 25.610 1.00 88.19 200 ARG A N 1
ATOM 1606 C CA . ARG A 1 200 ? 0.748 -12.080 24.505 1.00 88.19 200 ARG A CA 1
ATOM 1607 C C . ARG A 1 200 ? 1.448 -10.738 24.703 1.00 88.19 200 ARG A C 1
ATOM 1609 O O . ARG A 1 200 ? 0.795 -9.711 24.866 1.00 88.19 200 ARG A O 1
ATOM 1616 N N . ARG A 1 201 ? 2.779 -10.719 24.683 1.00 89.69 201 ARG A N 1
ATOM 1617 C CA . ARG A 1 201 ? 3.549 -9.467 24.718 1.00 89.69 201 ARG A CA 1
ATOM 1618 C C . ARG A 1 201 ? 3.562 -8.799 23.344 1.00 89.69 201 ARG A C 1
ATOM 1620 O O . ARG A 1 201 ? 3.693 -9.487 22.331 1.00 89.69 201 ARG A O 1
ATOM 1627 N N . LEU A 1 202 ? 3.482 -7.471 23.319 1.00 93.81 202 LEU A N 1
ATOM 1628 C CA . LEU A 1 202 ? 3.691 -6.670 22.109 1.00 93.81 202 LEU A CA 1
ATOM 1629 C C . LEU A 1 202 ? 5.166 -6.253 22.030 1.00 93.81 202 LEU A C 1
ATOM 1631 O O . LEU A 1 202 ? 5.504 -5.077 22.057 1.00 93.81 202 LEU A O 1
ATOM 1635 N N . ASN A 1 203 ? 6.056 -7.250 21.998 1.00 92.00 203 ASN A N 1
ATOM 1636 C CA . ASN A 1 203 ? 7.505 -7.071 22.144 1.00 92.00 203 ASN A CA 1
ATOM 1637 C C . ASN A 1 203 ? 8.154 -6.190 21.063 1.00 92.00 203 ASN A C 1
ATOM 1639 O O . ASN A 1 203 ? 9.149 -5.535 21.353 1.00 92.00 203 ASN A O 1
ATOM 1643 N N . CYS A 1 204 ? 7.612 -6.141 19.844 1.00 94.44 204 CYS A N 1
ATOM 1644 C CA . CYS A 1 204 ? 8.122 -5.246 18.801 1.00 94.44 204 CYS A CA 1
ATOM 1645 C C . CYS A 1 204 ? 7.704 -3.792 19.045 1.00 94.44 204 CYS A C 1
ATOM 1647 O O . CYS A 1 204 ? 8.499 -2.890 18.808 1.00 94.44 204 CYS A O 1
ATOM 1649 N N . LEU A 1 205 ? 6.477 -3.566 19.536 1.00 94.50 205 LEU A N 1
ATOM 1650 C CA . LEU A 1 205 ? 6.017 -2.235 19.947 1.00 94.50 205 LEU A CA 1
ATOM 1651 C C . LEU A 1 205 ? 6.818 -1.734 21.151 1.00 94.50 205 LEU A C 1
ATOM 1653 O O . LEU A 1 205 ? 7.279 -0.600 21.153 1.00 94.50 205 LEU A O 1
ATOM 1657 N N . GLU A 1 206 ? 7.023 -2.599 22.145 1.00 91.25 206 GLU A N 1
ATOM 1658 C CA . GLU A 1 206 ? 7.882 -2.305 23.293 1.00 91.25 206 GLU A CA 1
ATOM 1659 C C . GLU A 1 206 ? 9.300 -1.942 22.833 1.00 91.25 206 GLU A C 1
ATOM 1661 O O . GLU A 1 206 ? 9.820 -0.930 23.273 1.00 91.25 206 GLU A O 1
ATOM 1666 N N . TYR A 1 207 ? 9.894 -2.700 21.904 1.00 88.81 207 TYR A N 1
ATOM 1667 C CA . TYR A 1 207 ? 11.214 -2.391 21.339 1.00 88.81 207 TYR A CA 1
ATOM 1668 C C . TYR A 1 207 ? 11.247 -1.045 20.592 1.00 88.81 207 TYR A C 1
ATOM 1670 O O . TYR A 1 207 ? 12.239 -0.329 20.666 1.00 88.81 207 TYR A O 1
ATOM 1678 N N . ALA A 1 208 ? 10.178 -0.694 19.871 1.00 91.44 208 ALA A N 1
ATOM 1679 C CA . ALA A 1 208 ? 10.096 0.555 19.112 1.00 91.44 208 ALA A CA 1
ATOM 1680 C C . ALA A 1 208 ? 9.934 1.802 19.995 1.00 91.44 208 ALA A C 1
ATOM 1682 O O . ALA A 1 208 ? 10.372 2.881 19.605 1.00 91.44 208 ALA A O 1
ATOM 1683 N N . VAL A 1 209 ? 9.288 1.659 21.156 1.00 88.00 209 VAL A N 1
ATOM 1684 C CA . VAL A 1 209 ? 8.861 2.793 21.990 1.00 88.00 209 VAL A CA 1
ATOM 1685 C C . VAL A 1 209 ? 9.645 2.909 23.299 1.00 88.00 209 VAL A C 1
ATOM 1687 O O . VAL A 1 209 ? 9.762 4.011 23.820 1.00 88.00 209 VAL A O 1
ATOM 1690 N N . LEU A 1 210 ? 10.175 1.813 23.847 1.00 76.75 210 LEU A N 1
ATOM 1691 C CA . LEU A 1 210 ? 10.887 1.806 25.127 1.00 76.75 210 LEU A CA 1
ATOM 1692 C C . LEU A 1 210 ? 12.396 1.631 24.972 1.00 76.75 210 LEU A C 1
ATOM 1694 O O . LEU A 1 210 ? 12.903 1.053 24.014 1.00 76.75 210 LEU A O 1
ATOM 1698 N N . GLU A 1 211 ? 13.101 2.042 26.022 1.00 55.56 211 GLU A N 1
ATOM 1699 C CA . GLU A 1 211 ? 14.496 1.699 26.256 1.00 55.56 211 GLU A CA 1
ATOM 1700 C C . GLU A 1 211 ? 14.674 0.174 26.378 1.00 55.56 211 GLU A C 1
ATOM 1702 O O . GLU A 1 211 ? 14.194 -0.469 27.319 1.00 55.56 211 GLU A O 1
ATOM 1707 N N . VAL A 1 212 ? 15.408 -0.424 25.440 1.00 50.84 212 VAL A N 1
ATOM 1708 C CA . VAL A 1 212 ? 15.869 -1.808 25.568 1.00 50.84 212 VAL A CA 1
ATOM 1709 C C . VAL A 1 212 ? 17.104 -1.807 26.460 1.00 50.84 212 VAL A C 1
ATOM 1711 O O . VAL A 1 212 ? 18.237 -1.765 25.987 1.00 50.84 212 VAL A O 1
ATOM 1714 N N . THR A 1 213 ? 16.904 -1.886 27.773 1.00 40.72 213 THR A N 1
ATOM 1715 C CA . THR A 1 213 ? 17.986 -2.234 28.703 1.00 40.72 213 THR A CA 1
ATOM 1716 C C . THR A 1 213 ? 18.309 -3.723 28.561 1.00 40.72 213 THR A C 1
ATOM 1718 O O . THR A 1 213 ? 17.922 -4.563 29.373 1.00 40.72 213 THR A O 1
ATOM 1721 N N . SER A 1 214 ? 19.023 -4.096 27.497 1.00 39.78 214 SER A N 1
ATOM 1722 C CA . SER A 1 214 ? 19.704 -5.389 27.477 1.00 39.78 214 SER A CA 1
ATOM 1723 C C . SER A 1 214 ? 20.886 -5.317 28.442 1.00 39.78 214 SER A C 1
ATOM 1725 O O . SER A 1 214 ? 21.896 -4.689 28.150 1.00 39.78 214 SER A O 1
ATOM 1727 N N . ARG A 1 215 ? 20.783 -6.011 29.583 1.00 40.31 215 ARG A N 1
ATOM 1728 C CA . ARG A 1 215 ? 21.896 -6.326 30.507 1.00 40.31 215 ARG A CA 1
ATOM 1729 C C . ARG A 1 215 ? 22.963 -7.259 29.895 1.00 40.31 215 ARG A C 1
ATOM 1731 O O . ARG A 1 215 ? 23.688 -7.929 30.622 1.00 40.31 215 ARG A O 1
ATOM 1738 N N . LEU A 1 216 ? 23.040 -7.365 28.575 1.00 40.66 216 LEU A N 1
ATOM 1739 C CA . LEU A 1 216 ? 23.943 -8.268 27.878 1.00 40.66 216 LEU A CA 1
ATOM 1740 C C . LEU A 1 216 ? 24.709 -7.487 26.815 1.00 40.66 216 LEU A C 1
ATOM 1742 O O . LEU A 1 216 ? 24.142 -7.136 25.782 1.00 40.66 216 LEU A O 1
ATOM 1746 N N . MET A 1 217 ? 26.002 -7.329 27.114 1.00 38.31 217 MET A N 1
ATOM 1747 C CA . MET A 1 217 ? 27.114 -6.783 26.328 1.00 38.31 217 MET A CA 1
ATOM 1748 C C . MET A 1 217 ? 27.432 -5.301 26.581 1.00 38.31 217 MET A C 1
ATOM 1750 O O . MET A 1 217 ? 26.841 -4.386 26.014 1.00 38.31 217 MET A O 1
ATOM 1754 N N . ASP A 1 218 ? 28.435 -5.111 27.438 1.00 43.03 218 ASP A N 1
ATOM 1755 C CA . ASP A 1 218 ? 29.190 -3.882 27.656 1.00 43.03 218 ASP A CA 1
ATOM 1756 C C . ASP A 1 218 ? 29.818 -3.364 26.347 1.00 43.03 218 ASP A C 1
ATOM 1758 O O . ASP A 1 218 ? 30.834 -3.896 25.909 1.00 43.03 218 ASP A O 1
ATOM 1762 N N . LEU A 1 219 ? 29.216 -2.342 25.721 1.00 42.00 219 LEU A N 1
ATOM 1763 C CA . LEU A 1 219 ? 29.887 -1.150 25.160 1.00 42.00 219 LEU A CA 1
ATOM 1764 C C . LEU A 1 219 ? 28.855 -0.179 24.529 1.00 42.00 219 LEU A C 1
ATOM 1766 O O . LEU A 1 219 ? 28.347 -0.399 23.438 1.00 42.00 219 LEU A O 1
ATOM 1770 N N . ILE A 1 220 ? 28.579 0.924 25.235 1.00 42.78 220 ILE A N 1
ATOM 1771 C CA . ILE A 1 220 ? 28.354 2.294 24.721 1.00 42.78 220 ILE A CA 1
ATOM 1772 C C . ILE A 1 220 ? 27.394 2.466 23.514 1.00 42.78 220 ILE A C 1
ATOM 1774 O O . ILE A 1 220 ? 27.825 2.656 22.380 1.00 42.78 220 ILE A O 1
ATOM 1778 N N . ARG A 1 221 ? 26.083 2.526 23.794 1.00 40.66 221 ARG A N 1
ATOM 1779 C CA . ARG A 1 221 ? 25.112 3.594 23.424 1.00 40.66 221 ARG A CA 1
ATOM 1780 C C . ARG A 1 221 ? 23.696 3.110 23.791 1.00 40.66 221 ARG A C 1
ATOM 1782 O O . ARG A 1 221 ? 23.333 2.012 23.373 1.00 40.66 221 ARG A O 1
ATOM 1789 N N . PRO A 1 222 ? 22.873 3.879 24.528 1.00 43.69 222 PRO A N 1
ATOM 1790 C CA . PRO A 1 222 ? 21.464 3.536 24.685 1.00 43.69 222 PRO A CA 1
ATOM 1791 C C . PRO A 1 222 ? 20.772 3.645 23.316 1.00 43.69 222 PRO A C 1
ATOM 1793 O O . PRO A 1 222 ? 20.565 4.739 22.799 1.00 43.69 222 PRO A O 1
ATOM 1796 N N . TRP A 1 223 ? 20.463 2.499 22.703 1.00 54.66 223 TRP A N 1
ATOM 1797 C CA . TRP A 1 223 ? 19.690 2.390 21.459 1.00 54.66 223 TRP A CA 1
ATOM 1798 C C . TRP A 1 223 ? 18.199 2.587 21.761 1.00 54.66 223 TRP A C 1
ATOM 1800 O O . TRP A 1 223 ? 17.390 1.664 21.707 1.00 54.66 223 TRP A O 1
ATOM 1810 N N . LEU A 1 224 ? 17.842 3.807 22.143 1.00 61.00 224 LEU A N 1
ATOM 1811 C CA . LEU A 1 224 ? 16.462 4.266 22.130 1.00 61.00 224 LEU A CA 1
ATOM 1812 C C . LEU A 1 224 ? 16.069 4.500 20.670 1.00 61.00 224 LEU A C 1
ATOM 1814 O O . LEU A 1 224 ? 16.666 5.348 20.012 1.00 61.00 224 LEU A O 1
ATOM 1818 N N . LEU A 1 225 ? 15.090 3.749 20.153 1.00 82.12 225 LEU A N 1
ATOM 1819 C CA . LEU A 1 225 ? 14.550 4.041 18.821 1.00 82.12 225 LEU A CA 1
ATOM 1820 C C . LEU A 1 225 ? 13.798 5.374 18.818 1.00 82.12 225 LEU A C 1
ATOM 1822 O O . LEU A 1 225 ? 13.988 6.167 17.902 1.00 82.12 225 LEU A O 1
ATOM 1826 N N . LEU A 1 226 ? 12.993 5.637 19.851 1.00 88.88 226 LEU A N 1
ATOM 1827 C CA . LEU A 1 226 ? 12.465 6.969 20.145 1.00 88.88 226 LEU A CA 1
ATOM 1828 C C . LEU A 1 226 ? 13.270 7.623 21.261 1.00 88.88 226 LEU A C 1
ATOM 1830 O O . LEU A 1 226 ? 13.415 7.034 22.335 1.00 88.88 226 LEU A O 1
ATOM 1834 N N . THR A 1 227 ? 13.712 8.861 21.058 1.00 88.81 227 THR A N 1
ATOM 1835 C CA . THR A 1 227 ? 14.312 9.669 22.127 1.00 88.81 227 THR A CA 1
ATOM 1836 C C . THR A 1 227 ? 13.310 9.911 23.267 1.00 88.81 227 THR A C 1
ATOM 1838 O O . THR A 1 227 ? 12.101 9.754 23.099 1.00 88.81 227 THR A O 1
ATOM 1841 N N . LEU A 1 228 ? 13.787 10.307 24.452 1.00 87.88 228 LEU A N 1
ATOM 1842 C CA . LEU A 1 228 ? 12.902 10.593 25.592 1.00 87.88 228 LEU A CA 1
ATOM 1843 C C . LEU A 1 228 ? 11.913 11.737 25.292 1.00 87.88 228 LEU A C 1
ATOM 1845 O O . LEU A 1 228 ? 10.761 11.702 25.730 1.00 87.88 228 LEU A O 1
ATOM 1849 N N . GLU A 1 229 ? 12.354 12.732 24.524 1.00 91.19 229 GLU A N 1
ATOM 1850 C CA . GLU A 1 229 ? 11.522 13.845 24.064 1.00 91.19 229 GLU A CA 1
ATOM 1851 C C . GLU A 1 229 ? 10.446 13.370 23.081 1.00 91.19 229 GLU A C 1
ATOM 1853 O O . GLU A 1 229 ? 9.270 13.696 23.249 1.00 91.19 229 GLU A O 1
ATOM 1858 N N . GLU A 1 230 ? 10.818 12.529 22.112 1.00 94.06 230 GLU A N 1
ATOM 1859 C CA . GLU A 1 230 ? 9.870 11.929 21.169 1.00 94.06 230 GLU A CA 1
ATOM 1860 C C . GLU A 1 230 ? 8.859 11.028 21.880 1.00 94.06 230 GLU A C 1
ATOM 1862 O O . GLU A 1 230 ? 7.676 11.091 21.570 1.00 94.06 230 GLU A O 1
ATOM 1867 N N . GLN A 1 231 ? 9.278 10.223 22.863 1.00 93.06 231 GLN A N 1
ATOM 1868 C CA . GLN A 1 231 ? 8.358 9.406 23.666 1.00 93.06 231 GLN A CA 1
ATOM 1869 C C . GLN A 1 231 ? 7.368 10.270 24.445 1.00 93.06 231 GLN A C 1
ATOM 1871 O O . GLN A 1 231 ? 6.172 9.978 24.466 1.00 93.06 231 GLN A O 1
ATOM 1876 N N . THR A 1 232 ? 7.860 11.339 25.073 1.00 93.69 232 THR A N 1
ATOM 1877 C CA . THR A 1 232 ? 7.019 12.272 25.830 1.00 93.69 232 THR A CA 1
ATOM 1878 C C . THR A 1 232 ? 5.999 12.929 24.909 1.00 93.69 232 THR A C 1
ATOM 1880 O O . THR A 1 232 ? 4.807 12.898 25.199 1.00 93.69 232 THR A O 1
ATOM 1883 N N . THR A 1 233 ? 6.450 13.451 23.769 1.00 95.94 233 THR A N 1
ATOM 1884 C CA . THR A 1 233 ? 5.593 14.058 22.741 1.00 95.94 233 THR A CA 1
ATOM 1885 C C . THR A 1 233 ? 4.592 13.045 22.189 1.00 95.94 233 THR A C 1
ATOM 1887 O O . THR A 1 233 ? 3.409 13.351 22.037 1.00 95.94 233 THR A O 1
ATOM 1890 N N . PHE A 1 234 ? 5.035 11.806 21.956 1.00 97.06 234 PHE A N 1
ATOM 1891 C CA . PHE A 1 234 ? 4.188 10.744 21.438 1.00 97.06 234 PHE A CA 1
ATOM 1892 C C . PHE A 1 234 ? 3.019 10.445 22.379 1.00 97.06 234 PHE A C 1
ATOM 1894 O O . PHE A 1 234 ? 1.872 10.469 21.953 1.00 97.06 234 PHE A O 1
ATOM 1901 N N . PHE A 1 235 ? 3.283 10.189 23.662 1.00 96.44 235 PHE A N 1
ATOM 1902 C CA . PHE A 1 235 ? 2.224 9.836 24.612 1.00 96.44 235 PHE A CA 1
ATOM 1903 C C . PHE A 1 235 ? 1.395 11.030 25.092 1.00 96.44 235 PHE A C 1
ATOM 1905 O O . PHE A 1 235 ? 0.224 10.845 25.422 1.00 96.44 235 PHE A O 1
ATOM 1912 N N . ARG A 1 236 ? 1.979 12.234 25.151 1.00 96.00 236 ARG A N 1
ATOM 1913 C CA . ARG A 1 236 ? 1.290 13.441 25.628 1.00 96.00 236 ARG A CA 1
ATOM 1914 C C . ARG A 1 236 ? 0.394 14.064 24.562 1.00 96.00 236 ARG A C 1
ATOM 1916 O O . ARG A 1 236 ? -0.733 14.418 24.883 1.00 96.00 236 ARG A O 1
ATOM 1923 N N . ASP A 1 237 ? 0.890 14.187 23.331 1.00 96.00 237 ASP A N 1
ATOM 1924 C CA . ASP A 1 237 ? 0.236 14.997 22.295 1.00 96.00 237 ASP A CA 1
ATOM 1925 C C . ASP A 1 237 ? -0.227 14.145 21.109 1.00 96.00 237 ASP A C 1
ATOM 1927 O O . ASP A 1 237 ? -1.377 14.229 20.686 1.00 96.00 237 ASP A O 1
ATOM 1931 N N . VAL A 1 238 ? 0.653 13.289 20.579 1.00 98.38 238 VAL A N 1
ATOM 1932 C CA . VAL A 1 238 ? 0.400 12.587 19.310 1.00 98.38 238 VAL A CA 1
ATOM 1933 C C . VAL A 1 238 ? -0.622 11.466 19.467 1.00 98.38 238 VAL A C 1
ATOM 1935 O O . VAL A 1 238 ? -1.600 11.423 18.733 1.00 98.38 238 VAL A O 1
ATOM 1938 N N . LEU A 1 239 ? -0.427 10.549 20.412 1.00 98.19 239 LEU A N 1
ATOM 1939 C CA . LEU A 1 239 ? -1.280 9.375 20.585 1.00 98.19 239 LEU A CA 1
ATOM 1940 C C . LEU A 1 239 ? -2.731 9.731 20.968 1.00 98.19 239 LEU A C 1
ATOM 1942 O O . LEU A 1 239 ? -3.640 9.121 20.395 1.00 98.19 239 LEU A O 1
ATOM 1946 N N . PRO A 1 240 ? -2.994 10.699 21.873 1.00 96.81 240 PRO A N 1
ATOM 1947 C CA . PRO A 1 240 ? -4.358 11.163 22.131 1.00 96.81 240 PRO A CA 1
ATOM 1948 C C . PRO A 1 240 ? -5.024 11.734 20.876 1.00 96.81 240 PRO A C 1
ATOM 1950 O O . PRO A 1 240 ? -6.175 11.415 20.581 1.00 96.81 240 PRO A O 1
ATOM 1953 N N . GLU A 1 241 ? -4.284 12.512 20.089 1.00 97.62 241 GLU A N 1
ATOM 1954 C CA . GLU A 1 241 ? -4.801 13.092 18.853 1.00 97.62 241 GLU A CA 1
ATOM 1955 C C . GLU A 1 241 ? -5.030 12.034 17.761 1.00 97.62 241 GLU A C 1
ATOM 1957 O O . GLU A 1 241 ? -6.041 12.080 17.064 1.00 97.62 241 GLU A O 1
ATOM 1962 N N . MET A 1 242 ? -4.172 11.013 17.656 1.00 98.56 242 MET A N 1
ATOM 1963 C CA . MET A 1 242 ? -4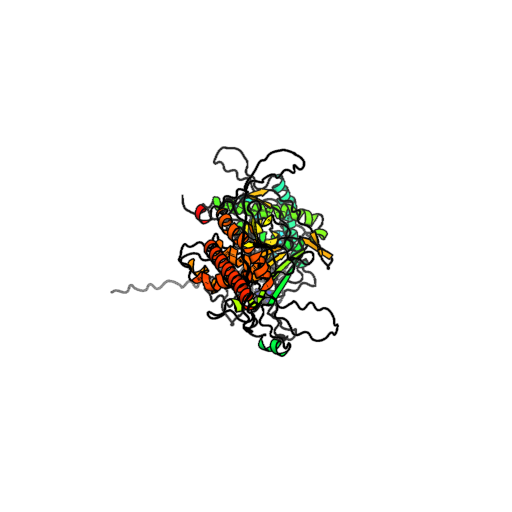.412 9.855 16.785 1.00 98.56 242 MET A CA 1
ATOM 1964 C C . MET A 1 242 ? -5.743 9.170 17.121 1.00 98.56 242 MET A C 1
ATOM 1966 O O . MET A 1 242 ? -6.501 8.819 16.217 1.00 98.56 242 MET A O 1
ATOM 1970 N N . ALA A 1 243 ? -6.040 8.976 18.411 1.00 97.00 243 ALA A N 1
ATOM 1971 C CA . ALA A 1 243 ? -7.314 8.415 18.848 1.00 97.00 243 ALA A CA 1
ATOM 1972 C C . ALA A 1 243 ? -8.484 9.343 18.479 1.00 97.00 243 ALA A C 1
ATOM 1974 O O . ALA A 1 243 ? -9.465 8.879 17.898 1.00 97.00 243 ALA A O 1
ATOM 1975 N N . ARG A 1 244 ? -8.352 10.658 18.706 1.00 95.31 244 ARG A N 1
ATOM 1976 C CA . ARG A 1 244 ? -9.358 11.666 18.328 1.00 95.31 244 ARG A CA 1
ATOM 1977 C C . ARG A 1 244 ? -9.649 11.672 16.824 1.00 95.31 244 ARG A C 1
ATOM 1979 O O . ARG A 1 244 ? -10.814 11.723 16.428 1.00 95.31 244 ARG A O 1
ATOM 1986 N N . LEU A 1 245 ? -8.617 11.583 15.983 1.00 96.44 245 LEU A N 1
ATOM 1987 C CA . LEU A 1 245 ? -8.762 11.498 14.527 1.00 96.44 245 LEU A CA 1
ATOM 1988 C C . LEU A 1 245 ? -9.559 10.252 14.125 1.00 96.44 245 LEU A C 1
ATOM 1990 O O . LEU A 1 245 ? -10.493 10.354 13.331 1.00 96.44 245 LEU A O 1
ATOM 1994 N N . VAL A 1 246 ? -9.264 9.097 14.729 1.00 96.75 246 VAL A N 1
ATOM 1995 C CA . VAL A 1 246 ? -10.020 7.858 14.490 1.00 96.75 246 VAL A CA 1
ATOM 1996 C C . VAL A 1 246 ? -11.483 8.006 14.906 1.00 96.75 246 VAL A C 1
ATOM 1998 O O . VAL A 1 246 ? -12.375 7.645 14.141 1.00 96.75 246 VAL A O 1
ATOM 2001 N N . LEU A 1 247 ? -11.749 8.588 16.075 1.00 94.06 247 LEU A N 1
ATOM 2002 C CA . LEU A 1 247 ? -13.113 8.846 16.549 1.00 94.06 247 LEU A CA 1
ATOM 2003 C C . LEU A 1 247 ? -13.878 9.834 15.654 1.00 94.06 247 LEU A C 1
ATOM 2005 O O . LEU A 1 247 ? -15.102 9.762 15.579 1.00 94.06 247 LEU A O 1
ATOM 2009 N N . SER A 1 248 ? -13.177 10.717 14.936 1.00 93.56 248 SER A N 1
ATOM 2010 C CA . SER A 1 248 ? -13.783 11.657 13.983 1.00 93.56 248 SER A CA 1
ATOM 2011 C C . SER A 1 248 ? -14.031 11.086 12.581 1.00 93.56 248 SER A C 1
ATOM 2013 O O . SER A 1 248 ? -14.687 11.736 11.767 1.00 93.56 248 SER A O 1
ATOM 2015 N N . MET A 1 249 ? -13.572 9.866 12.285 1.00 94.44 249 MET A N 1
ATOM 2016 C CA . MET A 1 249 ? -13.747 9.249 10.966 1.00 94.44 249 MET A CA 1
ATOM 2017 C C . MET A 1 249 ? -15.199 9.164 10.469 1.00 94.44 249 MET A C 1
ATOM 2019 O O . MET A 1 249 ? -15.398 9.407 9.281 1.00 94.44 249 MET A O 1
ATOM 2023 N N . PRO A 1 250 ? -16.225 8.882 11.300 1.00 92.56 250 PRO A N 1
ATOM 2024 C CA . PRO A 1 250 ? -17.611 8.896 10.829 1.00 92.56 250 PRO A CA 1
ATOM 2025 C C . PRO A 1 250 ? -18.055 10.253 10.258 1.00 92.56 250 PRO A C 1
ATOM 2027 O O . PRO A 1 250 ? -18.947 10.298 9.414 1.00 92.56 250 PRO A O 1
ATOM 2030 N N . LEU A 1 251 ? -17.432 11.353 10.703 1.00 91.19 251 LEU A N 1
ATOM 2031 C CA . LEU A 1 251 ? -17.667 12.702 10.183 1.00 91.19 251 LEU A CA 1
ATOM 2032 C C . LEU A 1 251 ? -16.869 12.956 8.897 1.00 91.19 251 LEU A C 1
ATOM 2034 O O . LEU A 1 251 ? -17.406 13.548 7.965 1.00 91.19 251 LEU A O 1
ATOM 2038 N N . MET A 1 252 ? -15.613 12.495 8.835 1.00 92.75 252 MET A N 1
ATOM 2039 C CA . MET A 1 252 ? -14.750 12.626 7.647 1.00 92.75 252 MET A CA 1
ATOM 2040 C C . MET A 1 252 ? -15.280 11.803 6.465 1.00 92.75 252 MET A C 1
ATOM 2042 O O . MET A 1 252 ? -15.289 12.256 5.328 1.00 92.75 252 MET A O 1
ATOM 2046 N N . PHE A 1 253 ? -15.785 10.604 6.746 1.00 93.00 253 PHE A N 1
ATOM 2047 C CA . PHE A 1 253 ? -16.242 9.629 5.761 1.00 93.00 253 PHE A CA 1
ATOM 2048 C C . PHE A 1 253 ? -17.748 9.387 5.903 1.00 93.00 253 PHE A C 1
ATOM 2050 O O . PHE A 1 253 ? -18.199 8.256 6.109 1.00 93.00 253 PHE A O 1
ATOM 2057 N N . ALA A 1 254 ? -18.533 10.465 5.792 1.00 87.56 254 ALA A N 1
ATOM 2058 C CA . ALA A 1 254 ? -19.997 10.397 5.821 1.00 87.56 254 ALA A CA 1
ATOM 2059 C C . ALA A 1 254 ? -20.554 9.442 4.746 1.00 87.56 254 ALA A C 1
ATOM 2061 O O . ALA A 1 254 ? -21.572 8.780 4.949 1.00 87.56 254 ALA A O 1
ATOM 2062 N N . THR A 1 255 ? -19.846 9.339 3.619 1.00 87.25 255 THR A N 1
ATOM 2063 C CA . THR A 1 255 ? -20.068 8.336 2.580 1.00 87.25 255 THR A CA 1
ATOM 2064 C C . THR A 1 255 ? -18.824 7.466 2.461 1.00 87.25 255 THR A C 1
ATOM 2066 O O . THR A 1 255 ? -17.712 7.980 2.333 1.00 87.25 255 THR A O 1
ATOM 2069 N N . ALA A 1 256 ? -19.006 6.144 2.463 1.00 89.75 256 ALA A N 1
ATOM 2070 C CA . ALA A 1 256 ? -17.905 5.200 2.304 1.00 89.75 256 ALA A CA 1
ATOM 2071 C C . ALA A 1 256 ? -17.100 5.476 1.011 1.00 89.75 256 ALA A C 1
ATOM 2073 O O . ALA A 1 256 ? -17.703 5.631 -0.057 1.00 89.75 256 ALA A O 1
ATOM 2074 N N . PRO A 1 257 ? -15.757 5.506 1.052 1.00 92.38 257 PRO A N 1
ATOM 2075 C CA . PRO A 1 257 ? -14.934 5.595 -0.153 1.00 92.38 257 PRO A CA 1
ATOM 2076 C C . PRO A 1 257 ? -15.164 4.419 -1.112 1.00 92.38 257 PRO A C 1
ATOM 2078 O O . PRO A 1 257 ? -15.580 3.336 -0.699 1.00 92.38 257 PRO A O 1
ATOM 2081 N N . TRP A 1 258 ? -14.890 4.618 -2.401 1.00 92.56 258 TRP A N 1
ATOM 2082 C CA . TRP A 1 258 ? -14.898 3.529 -3.382 1.00 92.56 258 TRP A CA 1
ATOM 2083 C C . TRP A 1 258 ? -13.652 2.653 -3.239 1.00 92.56 258 TRP A C 1
ATOM 2085 O O . TRP A 1 258 ? -12.551 3.167 -3.045 1.00 92.56 258 TRP A O 1
ATOM 2095 N N . LEU A 1 259 ? -13.829 1.342 -3.391 1.00 94.44 259 LEU A N 1
ATOM 2096 C CA . LEU A 1 259 ? -12.739 0.391 -3.561 1.00 94.44 259 LEU A CA 1
ATOM 2097 C C . LEU A 1 259 ? -12.304 0.346 -5.030 1.00 94.44 259 LEU A C 1
ATOM 2099 O O . LEU A 1 259 ? -13.112 0.505 -5.950 1.00 94.44 259 LEU A O 1
ATOM 2103 N N . LEU A 1 260 ? -11.012 0.108 -5.235 1.00 95.12 260 LEU A N 1
ATOM 2104 C CA . LEU A 1 260 ? -10.368 -0.042 -6.533 1.00 95.12 260 LEU A CA 1
ATOM 2105 C C . LEU A 1 260 ? -10.244 -1.536 -6.858 1.00 95.12 260 LEU A C 1
ATOM 2107 O O . LEU A 1 260 ? -9.196 -2.160 -6.646 1.00 95.12 260 LEU A O 1
ATOM 2111 N N . THR A 1 261 ? -11.359 -2.108 -7.309 1.00 92.88 261 THR A N 1
ATOM 2112 C CA . THR A 1 261 ? -11.502 -3.512 -7.727 1.00 92.88 261 THR A CA 1
ATOM 2113 C C . THR A 1 261 ? -10.979 -3.729 -9.151 1.00 92.88 261 THR A C 1
ATOM 2115 O O . THR A 1 261 ? -10.750 -2.741 -9.849 1.00 92.88 261 THR A O 1
ATOM 2118 N N . PRO A 1 262 ? -10.750 -4.985 -9.590 1.00 90.50 262 PRO A N 1
ATOM 2119 C CA . PRO A 1 262 ? -10.344 -5.260 -10.966 1.00 90.50 262 PRO A CA 1
ATOM 2120 C C . PRO A 1 262 ? -11.271 -4.577 -11.973 1.00 90.50 262 PRO A C 1
ATOM 2122 O O . PRO A 1 262 ? -12.490 -4.580 -11.787 1.00 90.50 262 PRO A O 1
ATOM 2125 N N . LEU A 1 263 ? -10.687 -3.971 -13.005 1.00 83.31 263 LEU A N 1
ATOM 2126 C CA . LEU A 1 263 ? -11.444 -3.437 -14.130 1.00 83.31 263 LEU A CA 1
ATOM 2127 C C . LEU A 1 263 ? -11.936 -4.648 -14.930 1.00 83.31 263 LEU A C 1
ATOM 2129 O O . LEU A 1 263 ? -11.120 -5.431 -15.413 1.00 83.31 263 LEU A O 1
ATOM 2133 N N . GLU A 1 264 ? -13.252 -4.869 -14.972 1.00 67.06 264 GLU A N 1
ATOM 2134 C CA . GLU A 1 264 ? -13.840 -6.011 -15.679 1.00 67.06 264 GLU A CA 1
ATOM 2135 C C . GLU A 1 264 ? -13.340 -6.010 -17.134 1.00 67.06 264 GLU A C 1
ATOM 2137 O O . GLU A 1 264 ? -13.414 -4.999 -17.832 1.00 67.06 264 GLU A O 1
ATOM 2142 N N . GLY A 1 265 ? -12.772 -7.134 -17.578 1.00 50.72 265 GLY A N 1
ATOM 2143 C CA . GLY A 1 265 ? -12.606 -7.385 -19.003 1.00 50.72 265 GLY A CA 1
ATOM 2144 C C . GLY A 1 265 ? -14.001 -7.629 -19.555 1.00 50.72 265 GLY A C 1
ATOM 2145 O O . GLY A 1 265 ? -14.610 -8.643 -19.226 1.00 50.72 265 GLY A O 1
ATOM 2146 N N . ASP A 1 266 ? -14.540 -6.673 -20.303 1.00 39.41 266 ASP A N 1
ATOM 2147 C CA . ASP A 1 266 ? -15.872 -6.766 -20.893 1.00 39.41 266 ASP A CA 1
ATOM 2148 C C . ASP A 1 266 ? -15.946 -7.911 -21.922 1.00 39.41 266 ASP A C 1
ATOM 2150 O O . ASP A 1 266 ? -15.879 -7.678 -23.125 1.00 39.41 266 ASP A O 1
ATOM 2154 N N . ASP A 1 267 ? -16.179 -9.144 -21.471 1.00 37.47 267 ASP A N 1
ATOM 2155 C CA . ASP A 1 267 ? -16.696 -10.210 -22.342 1.00 37.47 267 ASP A CA 1
ATOM 2156 C C . ASP A 1 267 ? -18.198 -9.994 -22.649 1.00 37.47 267 ASP A C 1
ATOM 2158 O O . ASP A 1 267 ? -18.758 -10.672 -23.506 1.00 37.47 267 ASP A O 1
ATOM 2162 N N . ILE A 1 268 ? -18.872 -9.040 -21.982 1.00 35.72 268 ILE A N 1
ATOM 2163 C CA . ILE A 1 268 ? -20.334 -8.837 -22.082 1.00 35.72 268 ILE A CA 1
ATOM 2164 C C . ILE A 1 268 ? -20.724 -7.489 -22.725 1.00 35.72 268 ILE A C 1
ATOM 2166 O O . ILE A 1 268 ? -21.786 -7.387 -23.337 1.00 35.72 268 ILE A O 1
ATOM 2170 N N . VAL A 1 269 ? -19.880 -6.450 -22.672 1.00 38.16 269 VAL A N 1
ATOM 2171 C CA . VAL A 1 269 ? -20.211 -5.123 -23.252 1.00 38.16 269 VAL A CA 1
ATOM 2172 C C . VAL A 1 269 ? -19.664 -4.947 -24.678 1.00 38.16 269 VAL A C 1
ATOM 2174 O O . VAL A 1 269 ? -20.136 -4.079 -25.421 1.00 38.16 269 VAL A O 1
ATOM 2177 N N . ALA A 1 270 ? -18.743 -5.817 -25.109 1.00 35.94 270 ALA A N 1
ATOM 2178 C CA . ALA A 1 270 ? -18.151 -5.779 -26.445 1.00 35.94 270 ALA A CA 1
ATOM 2179 C C . ALA A 1 270 ? -19.186 -5.918 -27.581 1.00 35.94 270 ALA A C 1
ATOM 2181 O O . ALA A 1 270 ? -18.999 -5.318 -28.636 1.00 35.94 270 ALA A O 1
ATOM 2182 N N . GLU A 1 271 ? -20.310 -6.615 -27.376 1.00 33.53 271 GLU A N 1
ATOM 2183 C CA . GLU A 1 271 ? -21.348 -6.752 -28.415 1.00 33.53 271 GLU A CA 1
ATOM 2184 C C . GLU A 1 271 ? -22.288 -5.536 -28.516 1.00 33.53 271 GLU A C 1
ATOM 2186 O O . GLU A 1 271 ? -22.799 -5.236 -29.594 1.00 33.53 271 GLU A O 1
ATOM 2191 N N . SER A 1 272 ? -22.493 -4.789 -27.426 1.00 31.94 272 SER A N 1
ATOM 2192 C CA . SER A 1 272 ? -23.459 -3.677 -27.382 1.00 31.94 272 SER A CA 1
ATOM 2193 C C . SER A 1 272 ? -22.825 -2.324 -27.733 1.00 31.94 272 SER A C 1
ATOM 2195 O O . SER A 1 272 ? -23.421 -1.526 -28.458 1.00 31.94 272 SER A O 1
ATOM 2197 N N . ALA A 1 273 ? -21.588 -2.062 -27.293 1.00 34.72 273 ALA A N 1
ATOM 2198 C CA . ALA A 1 273 ? -20.890 -0.812 -27.617 1.00 34.72 273 ALA A CA 1
ATOM 2199 C C . ALA A 1 273 ? -20.299 -0.805 -29.042 1.00 34.72 273 ALA A C 1
ATOM 2201 O O . ALA A 1 273 ? -20.263 0.247 -29.685 1.00 34.72 273 ALA A O 1
ATOM 2202 N N . ALA A 1 274 ? -19.911 -1.973 -29.574 1.00 37.94 274 ALA A N 1
ATOM 2203 C CA . ALA A 1 274 ? -19.449 -2.110 -30.959 1.00 37.94 274 ALA A CA 1
ATOM 2204 C C . ALA A 1 274 ? -20.555 -1.824 -31.993 1.00 37.94 274 ALA A C 1
ATOM 2206 O O . ALA A 1 274 ? -20.257 -1.461 -33.129 1.00 37.94 274 ALA A O 1
ATOM 2207 N N . ALA A 1 275 ? -21.829 -1.930 -31.601 1.00 35.03 275 ALA A N 1
ATOM 2208 C CA . ALA A 1 275 ? -22.962 -1.600 -32.461 1.00 35.03 275 ALA A CA 1
ATOM 2209 C C . ALA A 1 275 ? -23.259 -0.086 -32.531 1.00 35.03 275 ALA A C 1
ATOM 2211 O O . ALA A 1 275 ? -23.883 0.363 -33.491 1.00 35.03 275 ALA A O 1
ATOM 2212 N N . ALA A 1 276 ? -22.818 0.707 -31.544 1.00 36.91 276 ALA A N 1
ATOM 2213 C CA . ALA A 1 276 ? -23.154 2.133 -31.436 1.00 36.91 276 ALA A CA 1
ATOM 2214 C C . ALA A 1 276 ? -22.033 3.083 -31.900 1.00 36.91 276 ALA A C 1
ATOM 2216 O O . ALA A 1 276 ? -22.319 4.199 -32.331 1.00 36.91 276 ALA A O 1
ATOM 2217 N N . ALA A 1 277 ? -20.770 2.650 -31.863 1.00 39.12 277 ALA A N 1
ATOM 2218 C CA . ALA A 1 277 ? -19.635 3.406 -32.387 1.00 39.12 277 ALA A CA 1
ATOM 2219 C C . ALA A 1 277 ? -18.924 2.567 -33.455 1.00 39.12 277 ALA A C 1
ATOM 2221 O O . ALA A 1 277 ? -18.155 1.667 -33.134 1.00 39.12 277 ALA A O 1
ATOM 2222 N N . GLY A 1 278 ? -19.190 2.853 -34.733 1.00 35.66 278 GLY A N 1
ATOM 2223 C CA . GLY A 1 278 ? -18.629 2.151 -35.896 1.00 35.66 278 GLY A CA 1
ATOM 2224 C C . GLY A 1 278 ? -17.119 2.345 -36.108 1.00 35.66 278 GLY A C 1
ATOM 2225 O O . GLY A 1 278 ? -16.698 2.716 -37.198 1.00 35.66 278 GLY A O 1
ATOM 2226 N N . SER A 1 279 ? -16.297 2.112 -35.084 1.00 40.03 279 SER A N 1
ATOM 2227 C CA . SER A 1 279 ? -14.838 2.196 -35.139 1.00 40.03 279 SER A CA 1
ATOM 2228 C C . SER A 1 279 ? -14.212 1.152 -34.211 1.00 40.03 279 SER A C 1
ATOM 2230 O O . SER A 1 279 ? -13.832 1.428 -33.074 1.00 40.03 279 SER A O 1
ATOM 2232 N N . THR A 1 280 ? -14.096 -0.085 -34.691 1.00 38.03 280 THR A N 1
ATOM 2233 C CA . THR A 1 280 ? -13.272 -1.116 -34.051 1.00 38.03 280 THR A CA 1
ATOM 2234 C C . THR A 1 280 ? -11.807 -0.864 -34.401 1.00 38.03 280 THR A C 1
ATOM 2236 O O . THR A 1 280 ? -11.254 -1.489 -35.308 1.00 38.03 280 THR A O 1
ATOM 2239 N N . THR A 1 281 ? -11.150 0.077 -33.723 1.00 46.81 281 THR A N 1
ATOM 2240 C CA . THR A 1 281 ? -9.687 0.165 -33.813 1.00 46.81 281 THR A CA 1
ATOM 2241 C C . THR A 1 281 ? -9.099 -0.996 -33.011 1.00 46.81 281 THR A C 1
ATOM 2243 O O . THR A 1 281 ? -9.275 -1.031 -31.797 1.00 46.81 281 THR A O 1
ATOM 2246 N N . GLY A 1 282 ? -8.419 -1.948 -33.657 1.00 57.09 282 GLY A N 1
ATOM 2247 C CA . GLY A 1 282 ? -7.769 -3.108 -33.018 1.00 57.09 282 GLY A CA 1
ATOM 2248 C C . GLY A 1 282 ? -6.556 -2.763 -32.136 1.00 57.09 282 GLY A C 1
ATOM 2249 O O . GLY A 1 282 ? -5.494 -3.349 -32.303 1.00 57.09 282 GLY A O 1
ATOM 2250 N N . LYS A 1 283 ? -6.685 -1.787 -31.231 1.00 66.06 283 LYS A N 1
ATOM 2251 C CA . LYS A 1 283 ? -5.604 -1.196 -30.426 1.00 66.06 283 LYS A CA 1
ATOM 2252 C C . LYS A 1 283 ? -5.900 -1.261 -28.928 1.00 66.06 283 LYS A C 1
ATOM 2254 O O . LYS A 1 283 ? -7.060 -1.279 -28.525 1.00 66.06 283 LYS A O 1
ATOM 2259 N N . ALA A 1 284 ? -4.849 -1.250 -28.107 1.00 74.81 284 ALA A N 1
ATOM 2260 C CA . ALA A 1 284 ? -4.962 -1.244 -26.654 1.00 74.81 284 ALA A CA 1
ATOM 2261 C C . ALA A 1 284 ? -5.606 0.049 -26.127 1.00 74.81 284 ALA A C 1
ATOM 2263 O O . ALA A 1 284 ? -5.207 1.155 -26.506 1.00 74.81 284 ALA A O 1
ATOM 2264 N N . ARG A 1 285 ? -6.556 -0.098 -25.196 1.00 83.88 285 ARG A N 1
ATOM 2265 C CA . ARG A 1 285 ? -7.185 1.009 -24.459 1.00 83.88 285 ARG A CA 1
ATOM 2266 C C . ARG A 1 285 ? -6.685 1.023 -23.020 1.00 83.88 285 ARG A C 1
ATOM 2268 O O . ARG A 1 285 ? -6.641 -0.018 -22.371 1.00 83.88 285 ARG A O 1
ATOM 2275 N N . VAL A 1 286 ? -6.343 2.204 -22.515 1.00 86.88 286 VAL A N 1
ATOM 2276 C CA . VAL A 1 286 ? -6.002 2.408 -21.101 1.00 86.88 286 VAL A CA 1
ATOM 2277 C C . VAL A 1 286 ? -7.252 2.879 -20.371 1.00 86.88 286 VAL A C 1
ATOM 2279 O O . VAL A 1 286 ? -7.899 3.831 -20.798 1.00 86.88 286 VAL A O 1
ATOM 2282 N N . GLU A 1 287 ? -7.584 2.228 -19.266 1.00 90.12 287 GLU A N 1
ATOM 2283 C CA . GLU A 1 287 ? -8.692 2.605 -18.398 1.00 90.12 287 GLU A CA 1
ATOM 2284 C C . GLU A 1 287 ? -8.183 2.885 -16.987 1.00 90.12 287 GLU A C 1
ATOM 2286 O O . GLU A 1 287 ? -7.227 2.262 -16.521 1.00 90.12 287 GLU A O 1
ATOM 2291 N N . THR A 1 288 ? -8.800 3.853 -16.304 1.00 92.06 288 THR A N 1
ATOM 2292 C CA . THR A 1 288 ? -8.399 4.217 -14.944 1.00 92.06 288 THR A CA 1
ATOM 2293 C C . THR A 1 288 ? -9.589 4.342 -14.004 1.00 92.06 288 THR A C 1
ATOM 2295 O O . THR A 1 288 ? -10.623 4.915 -14.345 1.00 92.06 288 THR A O 1
ATOM 2298 N N . GLN A 1 289 ? -9.417 3.851 -12.779 1.00 93.12 289 GLN A N 1
ATOM 2299 C CA . GLN A 1 289 ? -10.314 4.108 -11.658 1.00 93.12 289 GLN A CA 1
ATOM 2300 C C . GLN A 1 289 ? -9.528 4.817 -10.562 1.00 93.12 289 GLN A C 1
ATOM 2302 O O . GLN A 1 289 ? -8.458 4.360 -10.173 1.00 93.12 289 GLN A O 1
ATOM 2307 N N . ARG A 1 290 ? -10.059 5.923 -10.040 1.00 94.38 290 ARG A N 1
ATOM 2308 C CA . ARG A 1 290 ? -9.374 6.751 -9.045 1.00 94.38 290 ARG A CA 1
ATOM 2309 C C . ARG A 1 290 ? -10.218 6.939 -7.793 1.00 94.38 290 ARG A C 1
ATOM 2311 O O . ARG A 1 290 ? -11.412 7.218 -7.890 1.00 94.38 290 ARG A O 1
ATOM 2318 N N . CYS A 1 291 ? -9.573 6.885 -6.633 1.00 95.12 291 CYS A N 1
ATOM 2319 C CA . CYS A 1 291 ? -10.066 7.472 -5.393 1.00 95.12 291 CYS A CA 1
ATOM 2320 C C . CYS A 1 291 ? -9.054 8.502 -4.873 1.00 95.12 291 CYS A C 1
ATOM 2322 O O . CYS A 1 291 ? -7.845 8.341 -5.035 1.00 95.12 291 CYS A O 1
ATOM 2324 N N . ARG A 1 292 ? -9.552 9.578 -4.265 1.00 97.56 292 ARG A N 1
ATOM 2325 C CA . ARG A 1 292 ? -8.737 10.661 -3.709 1.00 97.56 292 ARG A CA 1
ATOM 2326 C C . ARG A 1 292 ? -8.998 10.771 -2.219 1.00 97.56 292 ARG A C 1
ATOM 2328 O O . ARG A 1 292 ? -10.154 10.698 -1.813 1.00 97.56 292 ARG A O 1
ATOM 2335 N N . PHE A 1 293 ? -7.939 11.020 -1.462 1.00 98.50 293 PHE A N 1
ATOM 2336 C CA . PHE A 1 293 ? -8.014 11.384 -0.055 1.00 98.50 293 PHE A CA 1
ATOM 2337 C C . PHE A 1 293 ? -7.231 12.668 0.181 1.00 98.50 293 PHE A C 1
ATOM 2339 O O . PHE A 1 293 ? -6.194 12.900 -0.441 1.00 98.50 293 PHE A O 1
ATOM 2346 N N . THR A 1 294 ? -7.711 13.496 1.095 1.00 98.50 294 THR A N 1
ATOM 2347 C CA . THR A 1 294 ? -6.892 14.544 1.697 1.00 98.50 294 THR A CA 1
ATOM 2348 C C . THR A 1 294 ? -5.801 13.917 2.564 1.00 98.50 294 THR A C 1
ATOM 2350 O O . THR A 1 294 ? -5.874 12.750 2.976 1.00 98.50 294 THR A O 1
ATOM 2353 N N . LYS A 1 295 ? -4.770 14.689 2.887 1.00 98.25 295 LYS A N 1
ATOM 2354 C CA . LYS A 1 295 ? -3.707 14.240 3.785 1.00 98.25 295 LYS A CA 1
ATOM 2355 C C . LYS A 1 295 ? -4.215 14.033 5.210 1.00 98.25 295 LYS A C 1
ATOM 2357 O O . LYS A 1 295 ? -3.760 13.111 5.884 1.00 98.25 295 LYS A O 1
ATOM 2362 N N . LEU A 1 296 ? -5.200 14.825 5.643 1.00 98.56 296 LEU A N 1
ATOM 2363 C CA . LEU A 1 296 ? -5.871 14.641 6.933 1.00 98.56 296 LEU A CA 1
ATOM 2364 C C . LEU A 1 296 ? -6.657 13.319 6.990 1.00 98.56 296 LEU A C 1
ATOM 2366 O O . LEU A 1 296 ? -6.526 12.567 7.956 1.00 98.56 296 LEU A O 1
ATOM 2370 N N . GLU A 1 297 ? -7.424 12.999 5.945 1.00 98.56 297 GLU A N 1
ATOM 2371 C CA . GLU A 1 297 ? -8.128 11.713 5.828 1.00 98.56 297 GLU A CA 1
ATOM 2372 C C . GLU A 1 297 ? -7.145 10.540 5.777 1.00 98.56 297 GLU A C 1
ATOM 2374 O O . GLU A 1 297 ? -7.331 9.543 6.475 1.00 98.56 297 GLU A O 1
ATOM 2379 N N . THR A 1 298 ? -6.067 10.672 5.001 1.00 98.75 298 THR A N 1
ATOM 2380 C CA . THR A 1 298 ? -5.001 9.663 4.909 1.00 98.75 298 THR A CA 1
ATOM 2381 C C . THR A 1 298 ? -4.372 9.405 6.278 1.00 98.75 298 THR A C 1
ATOM 2383 O O . THR A 1 298 ? -4.255 8.249 6.687 1.00 98.75 298 THR A O 1
ATOM 2386 N N . LEU A 1 299 ? -4.035 10.464 7.024 1.00 98.81 299 LEU A N 1
ATOM 2387 C CA . LEU A 1 299 ? -3.520 10.361 8.389 1.00 98.81 299 LEU A CA 1
ATOM 2388 C C . LEU A 1 299 ? -4.487 9.590 9.286 1.00 98.81 299 LEU A C 1
ATOM 2390 O O . LEU A 1 299 ? -4.067 8.646 9.955 1.00 98.81 299 LEU A O 1
ATOM 2394 N N . ALA A 1 300 ? -5.776 9.947 9.269 1.00 98.56 300 ALA A N 1
ATOM 2395 C CA . ALA A 1 300 ? -6.784 9.246 10.050 1.00 98.56 300 ALA A CA 1
ATOM 2396 C C . ALA A 1 300 ? -6.798 7.749 9.693 1.00 98.56 300 ALA A C 1
ATOM 2398 O O . ALA A 1 300 ? -6.668 6.911 10.589 1.00 98.56 300 ALA A O 1
ATOM 2399 N N . LEU A 1 301 ? -6.883 7.389 8.404 1.00 98.75 301 LEU A N 1
ATOM 2400 C CA . LEU A 1 301 ? -6.881 5.989 7.947 1.00 98.75 301 LEU A CA 1
ATOM 2401 C C . LEU A 1 301 ? -5.645 5.224 8.452 1.00 98.75 301 LEU A C 1
ATOM 2403 O O . LEU A 1 301 ? -5.772 4.104 8.954 1.00 98.75 301 LEU A O 1
ATOM 2407 N N . VAL A 1 302 ? -4.457 5.832 8.392 1.00 98.81 302 VAL A N 1
ATOM 2408 C CA . VAL A 1 302 ? -3.214 5.231 8.902 1.00 98.81 302 VAL A CA 1
ATOM 2409 C C . VAL A 1 302 ? -3.239 5.090 10.434 1.00 98.81 302 VAL A C 1
ATOM 2411 O O . VAL A 1 302 ? -2.806 4.056 10.952 1.00 98.81 302 VAL A O 1
ATOM 2414 N N . CYS A 1 303 ? -3.818 6.039 11.181 1.00 98.75 303 CYS A N 1
ATOM 2415 C CA . CYS A 1 303 ? -4.063 5.881 12.622 1.00 98.75 303 CYS A CA 1
ATOM 2416 C C . CYS A 1 303 ? -4.996 4.692 12.909 1.00 98.75 303 CYS A C 1
ATOM 2418 O O . CYS A 1 303 ? -4.702 3.867 13.774 1.00 98.75 303 CYS A O 1
ATOM 2420 N N . GLY A 1 304 ? -6.087 4.534 12.153 1.00 98.50 304 GLY A N 1
ATOM 2421 C CA . GLY A 1 304 ? -6.986 3.386 12.304 1.00 98.50 304 GLY A CA 1
ATOM 2422 C C . GLY A 1 304 ? -6.307 2.045 11.975 1.00 98.50 304 GLY A C 1
ATOM 2423 O O . GLY A 1 304 ? -6.550 1.041 12.650 1.00 98.50 304 GLY A O 1
ATOM 2424 N N . CYS A 1 305 ? -5.386 2.024 11.006 1.00 98.56 305 CYS A N 1
ATOM 2425 C CA . CYS A 1 305 ? -4.528 0.867 10.729 1.00 98.56 305 CYS A CA 1
ATOM 2426 C C . CYS A 1 305 ? -3.607 0.529 11.909 1.00 98.56 305 CYS A C 1
ATOM 2428 O O . CYS A 1 305 ? -3.459 -0.648 12.255 1.00 98.56 305 CYS A O 1
ATOM 2430 N N . PHE A 1 306 ? -3.027 1.547 12.558 1.00 98.56 306 PHE A N 1
ATOM 2431 C CA . PHE A 1 306 ? -2.197 1.379 13.752 1.00 98.56 306 PHE A CA 1
ATOM 2432 C C . PHE A 1 306 ? -2.976 0.739 14.910 1.00 98.56 306 PHE A C 1
ATOM 2434 O O . PHE A 1 306 ? -2.493 -0.221 15.514 1.00 98.56 306 PHE A O 1
ATOM 2441 N N . PHE A 1 307 ? -4.202 1.207 15.171 1.00 98.25 307 PHE A N 1
ATOM 2442 C CA . PHE A 1 307 ? -5.075 0.621 16.196 1.00 98.25 307 PHE A CA 1
ATOM 2443 C C . PHE A 1 307 ? -5.693 -0.726 15.788 1.00 98.25 307 PHE A C 1
ATOM 2445 O O . PHE A 1 307 ? -6.134 -1.483 16.652 1.00 98.25 307 PHE A O 1
ATOM 2452 N N . GLY A 1 308 ? -5.692 -1.054 14.493 1.00 97.19 308 GLY A N 1
ATOM 2453 C CA . GLY A 1 308 ? -6.199 -2.320 13.969 1.00 97.19 308 GLY A CA 1
ATOM 2454 C C . GLY A 1 308 ? -7.725 -2.414 13.958 1.00 97.19 308 GLY A C 1
ATOM 2455 O O . GLY A 1 308 ? -8.253 -3.493 14.210 1.00 97.19 308 GLY A O 1
ATOM 2456 N N . ILE A 1 309 ? -8.419 -1.302 13.691 1.00 96.62 309 ILE A N 1
ATOM 2457 C CA . ILE A 1 309 ? -9.891 -1.238 13.749 1.00 96.62 309 ILE A CA 1
ATOM 2458 C C . ILE A 1 309 ? -10.590 -1.690 12.462 1.00 96.62 309 ILE A C 1
ATOM 2460 O O . ILE A 1 309 ? -11.771 -2.024 12.506 1.00 96.62 309 ILE A O 1
ATOM 2464 N N . PHE A 1 310 ? -9.901 -1.680 11.317 1.00 96.25 310 PHE A N 1
ATOM 2465 C CA . PHE A 1 310 ? -10.532 -1.923 10.020 1.00 96.25 310 PHE A CA 1
ATOM 2466 C C . PHE A 1 310 ? -10.936 -3.394 9.829 1.00 96.25 310 PHE A C 1
ATOM 2468 O O . PHE A 1 310 ? -10.131 -4.287 10.117 1.00 96.25 310 PHE A O 1
ATOM 2475 N N . PRO A 1 311 ? -12.146 -3.663 9.299 1.00 93.25 311 PRO A N 1
ATOM 2476 C CA . PRO A 1 311 ? -12.499 -4.995 8.827 1.00 93.25 311 PRO A CA 1
ATOM 2477 C C . PRO A 1 311 ? -11.664 -5.383 7.598 1.00 93.25 311 PRO A C 1
ATOM 2479 O O . PRO A 1 311 ? -11.130 -4.528 6.885 1.00 93.25 311 PRO A O 1
ATOM 2482 N N . GLU A 1 312 ? -11.600 -6.687 7.314 1.00 91.12 312 GLU A N 1
ATOM 2483 C CA . GLU A 1 312 ? -11.122 -7.180 6.016 1.00 91.12 312 GLU A CA 1
ATOM 2484 C C . GLU A 1 312 ? -11.968 -6.564 4.889 1.00 91.12 312 GLU A C 1
ATOM 2486 O O . GLU A 1 312 ? -13.112 -6.172 5.114 1.00 91.12 312 GLU A O 1
ATOM 2491 N N . GLN A 1 313 ? -11.441 -6.470 3.668 1.00 93.69 313 GLN A N 1
ATOM 2492 C CA . GLN A 1 313 ? -12.156 -5.872 2.526 1.00 93.69 313 GLN A CA 1
ATOM 2493 C C . GLN A 1 313 ? -12.517 -6.894 1.439 1.00 93.69 313 GLN A C 1
ATOM 2495 O O . GLN A 1 313 ? -13.153 -6.526 0.465 1.00 93.69 313 GLN A O 1
ATOM 2500 N N . ASP A 1 314 ? -12.198 -8.179 1.637 1.00 91.69 314 ASP A N 1
ATOM 2501 C CA . ASP A 1 314 ? -12.541 -9.256 0.700 1.00 91.69 314 ASP A CA 1
ATOM 2502 C C . ASP A 1 314 ? -14.051 -9.324 0.409 1.00 91.69 314 ASP A C 1
ATOM 2504 O O . ASP A 1 314 ? -14.873 -9.291 1.335 1.00 91.69 314 ASP A O 1
ATOM 2508 N N . ILE A 1 315 ? -14.404 -9.460 -0.870 1.00 87.38 315 ILE A N 1
ATOM 2509 C CA . ILE A 1 315 ? -15.783 -9.463 -1.379 1.00 87.38 315 ILE A CA 1
ATOM 2510 C C . ILE A 1 315 ? -16.071 -10.805 -2.048 1.00 87.38 315 ILE A C 1
ATOM 2512 O O . ILE A 1 315 ? -15.328 -11.217 -2.932 1.00 87.38 315 ILE A O 1
ATOM 2516 N N . VAL A 1 316 ? -17.181 -11.449 -1.684 1.00 84.69 316 VAL A N 1
ATOM 2517 C CA . VAL A 1 316 ? -17.674 -12.672 -2.339 1.00 84.69 316 VAL A CA 1
ATOM 2518 C C . VAL A 1 316 ? -18.639 -12.286 -3.467 1.00 84.69 316 VAL A C 1
ATOM 2520 O O . VAL A 1 316 ? -19.636 -11.615 -3.210 1.00 84.69 316 VAL A O 1
ATOM 2523 N N . GLN A 1 317 ? -18.348 -12.680 -4.710 1.00 69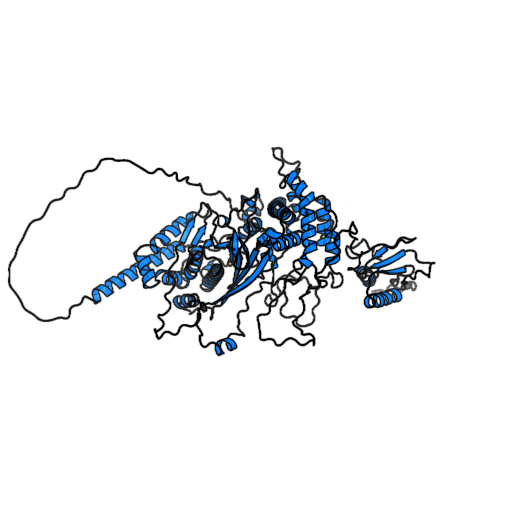.56 317 GLN A N 1
ATOM 2524 C CA . GLN A 1 317 ? -19.119 -12.285 -5.898 1.00 69.56 317 GLN A CA 1
ATOM 2525 C C . GLN A 1 317 ? -20.399 -13.118 -6.091 1.00 69.56 317 GLN A C 1
ATOM 2527 O O . GLN A 1 317 ? -21.427 -12.550 -6.460 1.00 69.56 317 GLN A O 1
ATOM 2532 N N . ASN A 1 318 ? -20.366 -14.417 -5.762 1.00 57.03 318 ASN A N 1
ATOM 2533 C CA . ASN A 1 318 ? -21.483 -15.354 -5.919 1.00 57.03 318 ASN A CA 1
ATOM 2534 C C . ASN A 1 318 ? -21.864 -15.999 -4.577 1.00 57.03 318 ASN A C 1
ATOM 2536 O O . ASN A 1 318 ? -21.320 -17.028 -4.178 1.00 57.03 318 ASN A O 1
ATOM 2540 N N . ALA A 1 319 ? -22.825 -15.415 -3.863 1.00 43.62 319 ALA A N 1
ATOM 2541 C CA . ALA A 1 319 ? -23.452 -16.081 -2.727 1.00 43.62 319 ALA A CA 1
ATOM 2542 C C . ALA A 1 319 ? -24.567 -17.009 -3.235 1.00 43.62 319 ALA A C 1
ATOM 2544 O O . ALA A 1 319 ? -25.742 -16.647 -3.222 1.00 43.62 319 ALA A O 1
ATOM 2545 N N . SER A 1 320 ? -24.227 -18.223 -3.682 1.00 33.44 320 SER A N 1
ATOM 2546 C CA . SER A 1 320 ? -25.232 -19.290 -3.682 1.00 33.44 320 SER A CA 1
ATOM 2547 C C . SER A 1 320 ? -25.675 -19.493 -2.231 1.00 33.44 320 SER A C 1
ATOM 2549 O O . SER A 1 320 ? -24.842 -19.762 -1.365 1.00 33.44 320 SER A O 1
ATOM 2551 N N . SER A 1 321 ? -26.967 -19.280 -1.990 1.00 35.84 321 SER A N 1
ATOM 2552 C CA . SER A 1 321 ? -27.671 -19.410 -0.715 1.00 35.84 321 SER A CA 1
ATOM 2553 C C . SER A 1 321 ? -27.099 -20.501 0.203 1.00 35.84 321 SER A C 1
ATOM 2555 O O . SER A 1 321 ? -26.908 -21.635 -0.220 1.00 35.84 321 SER A O 1
ATOM 2557 N N . GLU A 1 322 ? -26.912 -20.135 1.475 1.00 35.31 322 GLU A N 1
ATOM 2558 C CA . GLU A 1 322 ? -26.595 -21.001 2.620 1.00 35.31 322 GLU A CA 1
ATOM 2559 C C . GLU A 1 322 ? -25.239 -21.728 2.600 1.00 35.31 322 GLU A C 1
ATOM 2561 O O . GLU A 1 322 ? -25.146 -22.866 2.161 1.00 35.31 322 GLU A O 1
ATOM 2566 N N . LEU A 1 323 ? -24.212 -21.153 3.248 1.00 30.88 323 LEU A N 1
ATOM 2567 C CA . LEU A 1 323 ? -23.196 -21.948 3.961 1.00 30.88 323 LEU A CA 1
ATOM 2568 C C . LEU A 1 323 ? -22.486 -21.151 5.076 1.00 30.88 323 LEU A C 1
ATOM 2570 O O . LEU A 1 323 ? -21.680 -20.253 4.863 1.00 30.88 323 LEU A O 1
ATOM 2574 N N . ASN A 1 324 ? -22.836 -21.550 6.297 1.00 29.55 324 ASN A N 1
ATOM 2575 C CA . ASN A 1 324 ? -22.221 -21.367 7.615 1.00 29.55 324 ASN A CA 1
ATOM 2576 C C . ASN A 1 324 ? -20.806 -20.699 7.684 1.00 29.55 324 ASN A C 1
ATOM 2578 O O . ASN A 1 324 ? -19.816 -21.327 7.297 1.00 29.55 324 ASN A O 1
ATOM 2582 N N . PRO A 1 325 ? -20.646 -19.502 8.296 1.00 33.66 325 PRO A N 1
ATOM 2583 C CA . PRO A 1 325 ? -19.387 -18.731 8.321 1.00 33.66 325 PRO A CA 1
ATOM 2584 C C . PRO A 1 325 ? -18.283 -19.255 9.273 1.00 33.66 325 PRO A C 1
ATOM 2586 O O . PRO A 1 325 ? -17.341 -18.533 9.592 1.00 33.66 325 PRO A O 1
ATOM 2589 N N . GLN A 1 326 ? -18.349 -20.507 9.746 1.00 32.41 326 GLN A N 1
ATOM 2590 C CA . GLN A 1 326 ? -17.398 -21.053 10.735 1.00 32.41 326 GLN A CA 1
ATOM 2591 C C . GLN A 1 326 ? -16.316 -22.006 10.198 1.00 32.41 326 GLN A C 1
ATOM 2593 O O . GLN A 1 326 ? -15.560 -22.578 10.984 1.00 32.41 326 GLN A O 1
ATOM 2598 N N . ARG A 1 327 ? -16.130 -22.150 8.882 1.00 30.72 327 ARG A N 1
ATOM 2599 C CA . ARG A 1 327 ? -14.996 -22.925 8.343 1.00 30.72 327 ARG A CA 1
ATOM 2600 C C . ARG A 1 327 ? -13.815 -22.034 7.956 1.00 30.72 327 ARG A C 1
ATOM 2602 O O . ARG A 1 327 ? -13.605 -21.721 6.792 1.00 30.72 327 ARG A O 1
ATOM 2609 N N . LYS A 1 328 ? -12.953 -21.732 8.936 1.00 42.28 328 LYS A N 1
ATOM 2610 C CA . LYS A 1 328 ? -11.522 -21.495 8.669 1.00 42.28 328 LYS A CA 1
ATOM 2611 C C . LYS A 1 328 ? -10.904 -22.814 8.195 1.00 42.28 328 LYS A C 1
ATOM 2613 O O . LYS A 1 328 ? -10.444 -23.615 9.003 1.00 42.28 328 LYS A O 1
ATOM 2618 N N . VAL A 1 329 ? -10.926 -23.050 6.888 1.00 30.23 329 VAL A N 1
ATOM 2619 C CA . VAL A 1 329 ? -10.179 -24.124 6.219 1.00 30.23 329 VAL A CA 1
ATOM 2620 C C . VAL A 1 329 ? -9.308 -23.463 5.152 1.00 30.23 329 VAL A C 1
ATOM 2622 O O . VAL A 1 329 ? -9.698 -22.455 4.575 1.00 30.23 329 VAL A O 1
ATOM 2625 N N . GLY A 1 330 ? -8.077 -23.957 5.005 1.00 33.34 330 GLY A N 1
ATOM 2626 C CA . GLY A 1 330 ? -6.963 -23.280 4.341 1.00 33.34 330 GLY A CA 1
ATOM 2627 C C . GLY A 1 330 ? -7.258 -22.669 2.967 1.00 33.34 330 GLY A C 1
ATOM 2628 O O . GLY A 1 330 ? -8.139 -23.118 2.245 1.00 33.34 330 GLY A O 1
ATOM 2629 N N . ARG A 1 331 ? -6.442 -21.659 2.626 1.00 45.34 331 ARG A N 1
ATOM 2630 C CA . ARG A 1 331 ? -6.373 -20.882 1.370 1.00 45.34 331 ARG A CA 1
ATOM 2631 C C . ARG A 1 331 ? -6.188 -21.744 0.099 1.00 45.34 331 ARG A C 1
ATOM 2633 O O . ARG A 1 331 ? -5.181 -21.621 -0.592 1.00 45.34 331 ARG A O 1
ATOM 2640 N N . ARG A 1 332 ? -7.117 -22.656 -0.179 1.00 34.94 332 ARG A N 1
ATOM 2641 C CA . ARG A 1 332 ? -7.228 -23.484 -1.391 1.00 34.94 332 ARG A CA 1
ATOM 2642 C C . ARG A 1 332 ? -8.710 -23.744 -1.708 1.00 34.94 332 ARG A C 1
ATOM 2644 O O . ARG A 1 332 ? -9.121 -24.888 -1.861 1.00 34.94 332 ARG A O 1
ATOM 2651 N N . GLY A 1 333 ? -9.516 -22.684 -1.728 1.00 34.09 333 GLY A N 1
ATOM 2652 C CA . GLY A 1 333 ? -10.822 -22.674 -2.397 1.00 34.09 333 GLY A CA 1
ATOM 2653 C C . GLY A 1 333 ? -10.680 -22.005 -3.764 1.00 34.09 333 GLY A C 1
ATOM 2654 O O . GLY A 1 333 ? -9.729 -21.244 -3.947 1.00 34.09 333 GLY A O 1
ATOM 2655 N N . ASN A 1 334 ? -11.577 -22.320 -4.701 1.00 38.00 334 ASN A N 1
ATOM 2656 C CA . ASN A 1 334 ? -11.614 -21.737 -6.044 1.00 38.00 334 ASN A CA 1
ATOM 2657 C C . ASN A 1 334 ? -11.563 -20.201 -5.931 1.00 38.00 334 ASN A C 1
ATOM 2659 O O . ASN A 1 334 ? -12.434 -19.606 -5.304 1.00 38.00 334 ASN A O 1
ATOM 2663 N N . THR A 1 335 ? -10.482 -19.578 -6.404 1.00 51.50 335 THR A N 1
ATOM 2664 C CA . THR A 1 335 ? -10.153 -18.167 -6.120 1.00 51.50 335 THR A CA 1
ATOM 2665 C C . THR A 1 335 ? -10.986 -17.166 -6.905 1.00 51.50 335 THR A C 1
ATOM 2667 O O . THR A 1 335 ? -10.899 -15.975 -6.625 1.00 51.50 335 THR A O 1
ATOM 2670 N N . ASP A 1 336 ? -11.772 -17.643 -7.863 1.00 56.91 336 ASP A N 1
ATOM 2671 C CA . ASP A 1 336 ? -12.389 -16.793 -8.879 1.00 56.91 336 ASP A CA 1
ATOM 2672 C C . ASP A 1 336 ? -13.690 -16.138 -8.390 1.00 56.91 336 ASP A C 1
ATOM 2674 O O . ASP A 1 336 ? -14.138 -15.173 -8.987 1.00 56.91 336 ASP A O 1
ATOM 2678 N N . ASP A 1 337 ? -14.252 -16.590 -7.260 1.00 77.38 337 ASP A N 1
ATOM 2679 C CA . ASP A 1 337 ? -15.478 -16.024 -6.674 1.00 77.38 337 ASP A CA 1
ATOM 2680 C C . ASP A 1 337 ? -15.219 -14.933 -5.612 1.00 77.38 337 ASP A C 1
ATOM 2682 O O . ASP A 1 337 ? -16.167 -14.443 -4.988 1.00 77.38 337 ASP A O 1
ATOM 2686 N N . VAL A 1 338 ? -13.955 -14.576 -5.333 1.00 88.12 338 VAL A N 1
ATOM 2687 C CA . VAL A 1 338 ? -13.604 -13.626 -4.260 1.00 88.12 338 VAL A CA 1
ATOM 2688 C C . VAL A 1 338 ? -12.635 -12.552 -4.747 1.00 88.12 338 VAL A C 1
ATOM 2690 O O . VAL A 1 338 ? -11.480 -12.839 -5.061 1.00 88.12 338 VAL A O 1
ATOM 2693 N N . ILE A 1 339 ? -13.057 -11.286 -4.692 1.00 91.38 339 ILE A N 1
ATOM 2694 C CA . ILE A 1 339 ? -12.151 -10.144 -4.855 1.00 91.38 339 ILE A CA 1
ATOM 2695 C C . ILE A 1 339 ? -11.389 -9.968 -3.544 1.00 91.38 339 ILE A C 1
ATOM 2697 O O . ILE A 1 339 ? -11.981 -9.664 -2.508 1.00 91.38 339 ILE A O 1
ATOM 2701 N N . GLN A 1 340 ? -10.075 -10.169 -3.590 1.00 94.62 340 GLN A N 1
ATOM 2702 C CA . GLN A 1 340 ? -9.215 -10.168 -2.408 1.00 94.62 340 GLN A CA 1
ATOM 2703 C C . GLN A 1 340 ? -8.481 -8.843 -2.233 1.00 94.62 340 GLN A C 1
ATOM 2705 O O . GLN A 1 340 ? -7.999 -8.261 -3.208 1.00 94.62 340 GLN A O 1
ATOM 2710 N N . PHE A 1 341 ? -8.295 -8.434 -0.982 1.00 96.19 341 PHE A N 1
ATOM 2711 C CA . PHE A 1 341 ? -7.557 -7.236 -0.600 1.00 96.19 341 PHE A CA 1
ATOM 2712 C C . PHE A 1 341 ? -6.352 -7.572 0.291 1.00 96.19 341 PHE A C 1
ATOM 2714 O O . PHE A 1 341 ? -6.316 -8.612 0.959 1.00 96.19 341 PHE A O 1
ATOM 2721 N N . PRO A 1 342 ? -5.326 -6.704 0.320 1.00 96.25 342 PRO A N 1
ATOM 2722 C CA . PRO A 1 342 ? -4.258 -6.796 1.303 1.00 96.25 342 PRO A CA 1
ATOM 2723 C C . PRO A 1 342 ? -4.786 -6.628 2.737 1.00 96.25 342 PRO A C 1
ATOM 2725 O O . PRO A 1 342 ? -5.878 -6.123 2.992 1.00 96.25 342 PRO A O 1
ATOM 2728 N N . PHE A 1 343 ? -3.974 -7.025 3.718 1.00 92.88 343 PHE A N 1
ATOM 2729 C CA . PHE A 1 343 ? -4.279 -6.705 5.111 1.00 92.88 343 PHE A CA 1
ATOM 2730 C C . PHE A 1 343 ? -3.926 -5.245 5.397 1.00 92.88 343 PHE A C 1
ATOM 2732 O O . PHE A 1 343 ? -2.766 -4.870 5.250 1.00 92.88 343 PHE A O 1
ATOM 2739 N N . PHE A 1 344 ? -4.877 -4.471 5.919 1.00 97.25 344 PHE A N 1
ATOM 2740 C CA . PHE A 1 344 ? -4.655 -3.108 6.410 1.00 97.25 344 PHE A CA 1
ATOM 2741 C C . PHE A 1 344 ? -4.721 -3.054 7.944 1.00 97.25 344 PHE A C 1
ATOM 2743 O O . PHE A 1 344 ? -5.677 -2.572 8.546 1.00 97.25 344 PHE A O 1
ATOM 2750 N N . THR A 1 345 ? -3.715 -3.641 8.599 1.00 96.25 345 THR A N 1
ATOM 2751 C CA . THR A 1 345 ? -3.609 -3.649 10.066 1.00 96.25 345 THR A CA 1
ATOM 2752 C C . THR A 1 345 ? -2.164 -3.786 10.544 1.00 96.25 345 THR A C 1
ATOM 2754 O O . THR A 1 345 ? -1.462 -4.739 10.192 1.00 96.25 345 THR A O 1
ATOM 2757 N N . ALA A 1 346 ? -1.712 -2.866 11.401 1.00 95.94 346 ALA A N 1
ATOM 2758 C CA . ALA A 1 346 ? -0.363 -2.893 11.970 1.00 95.94 346 ALA A CA 1
ATOM 2759 C C . ALA A 1 346 ? -0.186 -3.963 13.061 1.00 95.94 346 ALA A C 1
ATOM 2761 O O . ALA A 1 346 ? 0.935 -4.242 13.481 1.00 95.94 346 ALA A O 1
ATOM 2762 N N . VAL A 1 347 ? -1.265 -4.619 13.502 1.00 93.38 347 VAL A N 1
ATOM 2763 C CA . VAL A 1 347 ? -1.275 -5.590 14.616 1.00 93.38 347 VAL A CA 1
ATOM 2764 C C . VAL A 1 347 ? -0.251 -6.709 14.426 1.00 93.38 347 VAL A C 1
ATOM 2766 O O . VAL A 1 347 ? 0.386 -7.178 15.373 1.00 93.38 347 VAL A O 1
ATOM 2769 N N . ARG A 1 348 ? -0.034 -7.111 13.172 1.00 92.69 348 ARG A N 1
ATOM 2770 C CA . ARG A 1 348 ? 0.944 -8.135 12.793 1.00 92.69 348 ARG A CA 1
ATOM 2771 C C . ARG A 1 348 ? 2.396 -7.667 12.947 1.00 92.69 348 ARG A C 1
ATOM 2773 O O . ARG A 1 348 ? 3.274 -8.521 13.080 1.00 92.69 348 ARG A O 1
ATOM 2780 N N . MET A 1 349 ? 2.666 -6.364 12.990 1.00 94.06 349 MET A N 1
ATOM 2781 C CA . MET A 1 349 ? 3.984 -5.786 13.284 1.00 94.06 349 MET A CA 1
ATOM 2782 C C . MET A 1 349 ? 4.259 -5.657 14.783 1.00 94.06 349 MET A C 1
ATOM 2784 O O . MET A 1 349 ? 5.417 -5.707 15.182 1.00 94.06 349 MET A O 1
ATOM 2788 N N . LEU A 1 350 ? 3.224 -5.554 15.621 1.00 95.19 350 LEU A N 1
ATOM 2789 C CA . LEU A 1 350 ? 3.371 -5.243 17.051 1.00 95.19 350 LEU A CA 1
ATOM 2790 C C . LEU A 1 350 ? 4.041 -6.356 17.871 1.00 95.19 350 LEU A C 1
ATOM 2792 O O . LEU A 1 350 ? 4.491 -6.114 18.991 1.00 95.19 350 LEU A O 1
ATOM 2796 N N . SER A 1 351 ? 4.110 -7.583 17.344 1.00 93.62 351 SER A N 1
ATOM 2797 C CA . SER A 1 351 ? 4.762 -8.700 18.032 1.00 93.62 351 SER A CA 1
ATOM 2798 C C . SER A 1 351 ? 5.442 -9.710 17.104 1.00 93.62 351 SER A C 1
ATOM 2800 O O . SER A 1 351 ? 5.106 -9.857 15.921 1.00 93.62 351 SER A O 1
ATOM 2802 N N . ALA A 1 352 ? 6.382 -10.458 17.677 1.00 92.06 352 ALA A N 1
ATOM 2803 C CA . ALA A 1 352 ? 7.036 -11.611 17.070 1.00 92.06 352 ALA A CA 1
ATOM 2804 C C . ALA A 1 352 ? 7.112 -12.793 18.062 1.00 92.06 352 ALA A C 1
ATOM 2806 O O . ALA A 1 352 ? 7.120 -12.562 19.277 1.00 92.06 352 ALA A O 1
ATOM 2807 N N . PRO A 1 353 ? 7.155 -14.053 17.579 1.00 89.12 353 PRO A N 1
ATOM 2808 C CA . PRO A 1 353 ? 7.274 -15.237 18.435 1.00 89.12 353 PRO A CA 1
ATOM 2809 C C . PRO A 1 353 ? 8.514 -15.217 19.345 1.00 89.12 353 PRO A C 1
ATOM 2811 O O . PRO A 1 353 ? 9.539 -14.618 19.011 1.00 89.12 353 PRO A O 1
ATOM 2814 N N . ALA A 1 354 ? 8.449 -15.914 20.483 1.00 77.69 354 ALA A N 1
ATOM 2815 C CA . ALA A 1 354 ? 9.603 -16.073 21.369 1.00 77.69 354 ALA A CA 1
ATOM 2816 C C . ALA A 1 354 ? 10.797 -16.701 20.621 1.00 77.69 354 ALA A C 1
ATOM 2818 O O . ALA A 1 354 ? 10.611 -17.530 19.733 1.00 77.69 354 ALA A O 1
ATOM 2819 N N . GLY A 1 355 ? 12.022 -16.279 20.951 1.00 75.12 355 GLY A N 1
ATOM 2820 C CA . GLY A 1 355 ? 13.244 -16.753 20.287 1.00 75.12 355 GLY A CA 1
ATOM 2821 C C . GLY A 1 355 ? 13.560 -16.096 18.933 1.00 75.12 355 GLY A C 1
ATOM 2822 O O . GLY A 1 355 ? 14.602 -16.386 18.358 1.00 75.12 355 GLY A O 1
ATOM 2823 N N . THR A 1 356 ? 12.729 -15.170 18.433 1.00 83.75 356 THR A N 1
ATOM 2824 C CA . THR A 1 356 ? 12.955 -14.468 17.148 1.00 83.75 356 THR A CA 1
ATOM 2825 C C . THR A 1 356 ? 13.509 -13.045 17.319 1.00 83.75 356 THR A C 1
ATOM 2827 O O . THR A 1 356 ? 12.994 -12.089 16.747 1.00 83.75 356 THR A O 1
ATOM 2830 N N . GLY A 1 357 ? 14.584 -12.880 18.101 1.00 85.38 357 GLY A N 1
ATOM 2831 C CA . GLY A 1 357 ? 15.135 -11.557 18.452 1.00 85.38 357 GLY A CA 1
ATOM 2832 C C . GLY A 1 357 ? 15.426 -10.652 17.247 1.00 85.38 357 GLY A C 1
ATOM 2833 O O . GLY A 1 357 ? 15.058 -9.483 17.247 1.00 85.38 357 GLY A O 1
ATOM 2834 N N . ARG A 1 358 ? 15.977 -11.209 16.163 1.00 87.88 358 ARG A N 1
ATOM 2835 C CA . ARG A 1 358 ? 16.225 -10.465 14.916 1.00 87.88 358 ARG A CA 1
ATOM 2836 C C . ARG A 1 358 ? 14.945 -9.922 14.264 1.00 87.88 358 ARG A C 1
ATOM 2838 O O . ARG A 1 358 ? 14.936 -8.811 13.749 1.00 87.88 358 ARG A O 1
ATOM 2845 N N . LEU A 1 359 ? 13.851 -10.685 14.312 1.00 90.88 359 LEU A N 1
ATOM 2846 C CA . LEU A 1 359 ? 12.557 -10.259 13.773 1.00 90.88 359 LEU A CA 1
ATOM 2847 C C . LEU A 1 359 ? 11.911 -9.173 14.644 1.00 90.88 359 LEU A C 1
ATOM 2849 O O . LEU A 1 359 ? 11.223 -8.307 14.109 1.00 90.88 359 LEU A O 1
ATOM 2853 N N . VAL A 1 360 ? 12.142 -9.210 15.962 1.00 92.31 360 VAL A N 1
ATOM 2854 C CA . VAL A 1 360 ? 11.733 -8.133 16.878 1.00 92.31 360 VAL A CA 1
ATOM 2855 C C . VAL A 1 360 ? 12.421 -6.827 16.491 1.00 92.31 360 VAL A C 1
ATOM 2857 O O . VAL A 1 360 ? 11.732 -5.827 16.318 1.00 92.31 360 VAL A O 1
ATOM 2860 N N . VAL A 1 361 ? 13.743 -6.856 16.278 1.00 91.56 361 VAL A N 1
ATOM 2861 C CA . VAL A 1 361 ? 14.521 -5.679 15.850 1.00 91.56 361 VAL A CA 1
ATOM 2862 C C . VAL A 1 361 ? 14.006 -5.142 14.517 1.00 91.56 361 VAL A C 1
ATOM 2864 O O . VAL A 1 361 ? 13.663 -3.967 14.433 1.00 91.56 361 VAL A O 1
ATOM 2867 N N . LEU A 1 362 ? 13.867 -6.004 13.502 1.00 94.00 362 LEU A N 1
ATOM 2868 C CA . LEU A 1 362 ? 13.372 -5.601 12.184 1.00 94.00 362 LEU A CA 1
ATOM 2869 C C . LEU A 1 362 ? 11.990 -4.941 12.277 1.00 94.00 362 LEU A C 1
ATOM 2871 O O . LEU A 1 362 ? 11.791 -3.834 11.790 1.00 94.00 362 LEU A O 1
ATOM 2875 N N . LYS A 1 363 ? 11.024 -5.590 12.938 1.00 95.88 363 LYS A N 1
ATOM 2876 C CA . LYS A 1 363 ? 9.680 -5.016 13.113 1.00 95.88 363 LYS A CA 1
ATOM 2877 C C . LYS A 1 363 ? 9.705 -3.726 13.932 1.00 95.88 363 LYS A C 1
ATOM 2879 O O . LYS A 1 363 ? 8.915 -2.835 13.647 1.00 95.88 363 LYS A O 1
ATOM 2884 N N . GLY A 1 364 ? 10.607 -3.619 14.903 1.00 94.75 364 GLY A N 1
ATOM 2885 C CA . GLY A 1 364 ? 10.848 -2.406 15.675 1.00 94.75 364 GLY A CA 1
ATOM 2886 C C . GLY A 1 364 ? 11.318 -1.231 14.816 1.00 94.75 364 GLY A C 1
ATOM 2887 O O . GLY A 1 364 ? 10.731 -0.157 14.891 1.00 94.75 364 GLY A O 1
ATOM 2888 N N . GLN A 1 365 ? 12.300 -1.453 13.938 1.00 95.44 365 GLN A N 1
ATOM 2889 C CA . GLN A 1 365 ? 12.779 -0.450 12.975 1.00 95.44 365 GLN A CA 1
ATOM 2890 C C . GLN A 1 365 ? 11.668 -0.006 12.015 1.00 95.44 365 GLN A C 1
ATOM 2892 O O . GLN A 1 365 ? 11.470 1.182 11.777 1.00 95.44 365 GLN A O 1
ATOM 2897 N N . LYS A 1 366 ? 10.861 -0.952 11.527 1.00 97.44 366 LYS A N 1
ATOM 2898 C CA . LYS A 1 366 ? 9.694 -0.637 10.693 1.00 97.44 366 LYS A CA 1
ATOM 2899 C C . LYS A 1 366 ? 8.643 0.187 11.451 1.00 97.44 366 LYS A C 1
ATOM 2901 O O . LYS A 1 366 ? 8.097 1.145 10.912 1.00 97.44 366 LYS A O 1
ATOM 2906 N N . LEU A 1 367 ? 8.362 -0.161 12.710 1.00 97.38 367 LEU A N 1
ATOM 2907 C CA . LEU A 1 367 ? 7.471 0.624 13.571 1.00 97.38 367 LEU A CA 1
ATOM 2908 C C . LEU A 1 367 ? 8.031 2.027 13.827 1.00 97.38 367 LEU A C 1
ATOM 2910 O O . LEU A 1 367 ? 7.255 2.974 13.856 1.00 97.38 367 LEU A O 1
ATOM 2914 N N . ARG A 1 368 ? 9.354 2.187 13.948 1.00 95.94 368 ARG A N 1
ATOM 2915 C CA . ARG A 1 368 ? 9.994 3.498 14.108 1.00 95.94 368 ARG A CA 1
ATOM 2916 C C . ARG A 1 368 ? 9.724 4.436 12.926 1.00 95.94 368 ARG A C 1
ATOM 2918 O O . ARG A 1 368 ? 9.494 5.619 13.169 1.00 95.94 368 ARG A O 1
ATOM 2925 N N . CYS A 1 369 ? 9.683 3.931 11.691 1.00 97.94 369 CYS A N 1
ATOM 2926 C CA . CYS A 1 369 ? 9.273 4.719 10.520 1.00 97.94 369 CYS A CA 1
ATOM 2927 C C . CYS A 1 369 ? 7.809 5.181 10.615 1.00 97.94 369 CYS A C 1
ATOM 2929 O O . CYS A 1 369 ? 7.502 6.349 10.392 1.00 97.94 369 CYS A O 1
ATOM 2931 N N . LEU A 1 370 ? 6.899 4.286 11.017 1.00 98.19 370 LEU A N 1
ATOM 2932 C CA . LEU A 1 370 ? 5.487 4.639 11.200 1.00 98.19 370 LEU A CA 1
ATOM 2933 C C . LEU A 1 370 ? 5.292 5.663 12.336 1.00 98.19 370 LEU A C 1
ATOM 2935 O O . LEU A 1 370 ? 4.493 6.587 12.213 1.00 98.19 370 LEU A O 1
ATOM 2939 N N . LEU A 1 371 ? 6.057 5.537 13.423 1.00 98.06 371 LEU A N 1
ATOM 2940 C CA . LEU A 1 371 ? 6.069 6.506 14.520 1.00 98.06 371 LEU A CA 1
ATOM 2941 C C . LEU A 1 371 ? 6.641 7.863 14.078 1.00 98.06 371 LEU A C 1
ATOM 2943 O O . LEU A 1 371 ? 6.101 8.885 14.493 1.00 98.06 371 LEU A O 1
ATOM 2947 N N . GLN A 1 372 ? 7.657 7.889 13.200 1.00 98.00 372 GLN A N 1
ATOM 2948 C CA . GLN A 1 372 ? 8.172 9.135 12.607 1.00 98.00 372 GLN A CA 1
ATOM 2949 C C . GLN A 1 372 ? 7.066 9.898 11.880 1.00 98.00 372 GLN A C 1
ATOM 2951 O O . GLN A 1 372 ? 6.909 11.099 12.077 1.00 98.00 372 GLN A O 1
ATOM 2956 N N . TYR A 1 373 ? 6.275 9.193 11.069 1.00 98.62 373 TYR A N 1
ATOM 2957 C CA . TYR A 1 373 ? 5.150 9.785 10.355 1.00 98.62 373 TYR A CA 1
ATOM 2958 C C . TYR A 1 373 ? 4.142 10.430 11.313 1.00 98.62 373 TYR A C 1
ATOM 2960 O O . TYR A 1 373 ? 3.775 11.589 11.126 1.00 98.62 373 TYR A O 1
ATOM 2968 N N . PHE A 1 374 ? 3.750 9.742 12.389 1.00 98.69 374 PHE A N 1
ATOM 2969 C CA . PHE A 1 374 ? 2.834 10.330 13.371 1.00 98.69 374 PHE A CA 1
ATOM 2970 C C . PHE A 1 374 ? 3.443 11.533 14.102 1.00 98.69 374 PHE A C 1
ATOM 2972 O O . PHE A 1 374 ? 2.776 12.557 14.229 1.00 98.69 374 PHE A O 1
ATOM 2979 N N . LEU A 1 375 ? 4.713 11.450 14.516 1.00 98.12 375 LEU A N 1
ATOM 2980 C CA . LEU A 1 375 ? 5.440 12.559 15.151 1.00 98.12 375 LEU A CA 1
ATOM 2981 C C . LEU A 1 375 ? 5.546 13.797 14.247 1.00 98.12 375 LEU A C 1
ATOM 2983 O O . LEU A 1 375 ? 5.613 14.912 14.752 1.00 98.12 375 LEU A O 1
ATOM 2987 N N . ARG A 1 376 ? 5.528 13.616 12.923 1.00 97.38 376 ARG A N 1
ATOM 2988 C CA . ARG A 1 376 ? 5.599 14.698 11.931 1.00 97.38 376 ARG A CA 1
ATOM 2989 C C . ARG A 1 376 ? 4.233 15.281 11.572 1.00 97.38 376 ARG A C 1
ATOM 2991 O O . ARG A 1 376 ? 4.080 16.499 11.502 1.00 97.38 376 ARG A O 1
ATOM 2998 N N . VAL A 1 377 ? 3.243 14.431 11.301 1.00 98.31 377 VAL A N 1
ATOM 2999 C CA . VAL A 1 377 ? 1.984 14.864 10.669 1.00 98.31 377 VAL A CA 1
ATOM 3000 C C . VAL A 1 377 ? 0.896 15.181 11.691 1.00 98.31 377 VAL A C 1
ATOM 3002 O O . VAL A 1 377 ? 0.120 16.109 11.476 1.00 98.31 377 VAL A O 1
ATOM 3005 N N . VAL A 1 378 ? 0.856 14.492 12.835 1.00 98.62 378 VAL A N 1
ATOM 3006 C CA . VAL A 1 378 ? -0.164 14.756 13.863 1.00 98.62 378 VAL A CA 1
ATOM 3007 C C . VAL A 1 378 ? -0.040 16.170 14.450 1.00 98.62 378 VAL A C 1
ATOM 3009 O O . VAL A 1 378 ? -1.056 16.861 14.496 1.00 98.62 378 VAL A O 1
ATOM 3012 N N . PRO A 1 379 ? 1.158 16.692 14.792 1.00 97.88 379 PRO A N 1
ATOM 3013 C CA . PRO A 1 379 ? 1.281 18.088 15.221 1.00 97.88 379 PRO A CA 1
ATOM 3014 C C . PRO A 1 379 ? 0.800 19.097 14.168 1.00 97.88 379 PRO A C 1
ATOM 3016 O O . PRO A 1 379 ? 0.204 20.113 14.520 1.00 97.88 379 PRO A O 1
ATOM 3019 N N . ARG A 1 380 ? 0.987 18.802 12.871 1.00 96.44 380 ARG A N 1
ATOM 3020 C CA . ARG A 1 380 ? 0.439 19.621 11.774 1.00 96.44 380 ARG A CA 1
ATOM 3021 C C . ARG A 1 380 ? -1.087 19.556 11.725 1.00 96.44 380 ARG A C 1
ATOM 3023 O O . ARG A 1 380 ? -1.707 20.579 11.477 1.00 96.44 380 ARG A O 1
ATOM 3030 N N . ALA A 1 381 ? -1.691 18.399 11.996 1.00 96.81 381 ALA A N 1
ATOM 3031 C CA . ALA A 1 381 ? -3.147 18.262 12.066 1.00 96.81 381 ALA A CA 1
ATOM 3032 C C . ALA A 1 381 ? -3.761 19.069 13.220 1.00 96.81 381 ALA A C 1
ATOM 3034 O O . ALA A 1 381 ? -4.875 19.568 13.082 1.00 96.81 381 ALA A O 1
ATOM 3035 N N . ILE A 1 382 ? -3.026 19.230 14.324 1.00 95.69 382 ILE A N 1
ATOM 3036 C CA . ILE A 1 382 ? -3.428 20.079 15.454 1.00 95.69 382 ILE A CA 1
ATOM 3037 C C . ILE A 1 382 ? -3.281 21.562 15.095 1.00 95.69 382 ILE A C 1
ATOM 3039 O O . ILE A 1 382 ? -4.191 22.350 15.342 1.00 95.69 382 ILE A O 1
ATOM 3043 N N . ALA A 1 383 ? -2.131 21.950 14.535 1.00 97.12 383 ALA A N 1
ATOM 3044 C CA . ALA A 1 383 ? -1.799 23.352 14.294 1.00 97.12 383 ALA A CA 1
ATOM 3045 C C . ALA A 1 383 ? -2.521 23.954 13.076 1.00 97.12 383 ALA A C 1
ATOM 3047 O O . ALA A 1 383 ? -2.963 25.099 13.134 1.00 97.12 383 ALA A O 1
ATOM 3048 N N . ASP A 1 384 ? -2.631 23.197 11.982 1.00 95.12 384 ASP A N 1
ATOM 3049 C CA . ASP A 1 384 ? -3.234 23.636 10.721 1.00 95.12 384 ASP A CA 1
ATOM 3050 C C . ASP A 1 384 ? -3.948 22.472 9.995 1.00 95.12 384 ASP A C 1
ATOM 3052 O O . ASP A 1 384 ? -3.461 21.931 8.991 1.00 95.12 384 ASP A O 1
ATOM 3056 N N . PRO A 1 385 ? -5.133 22.061 10.485 1.00 95.12 385 PRO A N 1
ATOM 3057 C CA . PRO A 1 385 ? -5.929 21.019 9.838 1.00 95.12 385 PRO A CA 1
ATOM 3058 C C . PRO A 1 385 ? -6.403 21.422 8.435 1.00 95.12 385 PRO A C 1
ATOM 3060 O O . PRO A 1 385 ? -6.651 20.548 7.600 1.00 95.12 385 PRO A O 1
ATOM 3063 N N . THR A 1 386 ? -6.519 22.724 8.150 1.00 96.31 386 THR A N 1
ATOM 3064 C CA . THR A 1 386 ? -6.953 23.225 6.840 1.00 96.31 386 THR A CA 1
ATOM 3065 C C . THR A 1 386 ? -5.897 22.924 5.785 1.00 96.31 386 THR A C 1
ATOM 3067 O O . THR A 1 386 ? -6.242 22.372 4.743 1.00 96.31 386 THR A O 1
ATOM 3070 N N . ALA A 1 387 ? -4.613 23.177 6.065 1.00 95.25 387 ALA A N 1
ATOM 3071 C CA . ALA A 1 387 ? -3.534 22.826 5.142 1.00 95.25 387 ALA A CA 1
ATOM 3072 C C . ALA A 1 387 ? -3.551 21.334 4.777 1.00 95.25 387 ALA A C 1
ATOM 3074 O O . ALA A 1 387 ? -3.541 20.989 3.593 1.00 95.25 387 ALA A O 1
ATOM 3075 N N . LEU A 1 388 ? -3.668 20.442 5.768 1.00 96.88 388 LEU A N 1
ATOM 3076 C CA . LEU A 1 388 ? -3.750 18.996 5.514 1.00 96.88 388 LEU A CA 1
ATOM 3077 C C . LEU A 1 388 ? -5.036 18.571 4.788 1.00 96.88 388 LEU A C 1
ATOM 3079 O O . LEU A 1 388 ? -5.036 17.554 4.099 1.00 96.88 388 LEU A O 1
ATOM 3083 N N . SER A 1 389 ? -6.120 19.332 4.930 1.00 97.25 389 SER A N 1
ATOM 3084 C CA . SER A 1 389 ? -7.369 19.102 4.192 1.00 97.25 389 SER A CA 1
ATOM 3085 C C . SER A 1 389 ? -7.290 19.600 2.744 1.00 97.25 389 SER A C 1
ATOM 3087 O O . SER A 1 389 ? -8.062 19.159 1.899 1.00 97.25 389 SER A O 1
ATOM 3089 N N . THR A 1 390 ? -6.362 20.513 2.437 1.00 97.31 390 THR A N 1
ATOM 3090 C CA . THR A 1 390 ? -6.131 21.004 1.067 1.00 97.31 390 THR A CA 1
ATOM 3091 C C . THR A 1 390 ? -5.106 20.182 0.290 1.00 97.31 390 THR A C 1
ATOM 3093 O O . THR A 1 390 ? -5.178 20.140 -0.937 1.00 97.31 390 THR A O 1
ATOM 3096 N N . GLU A 1 391 ? -4.159 19.534 0.974 1.00 98.06 391 GLU A N 1
ATOM 3097 C CA . GLU A 1 391 ? -3.195 18.616 0.359 1.00 98.06 391 GLU A CA 1
ATOM 3098 C C . GLU A 1 391 ? -3.867 17.263 0.076 1.00 98.06 391 GLU A C 1
ATOM 3100 O O . GLU A 1 391 ? -4.532 16.706 0.949 1.00 98.06 391 GLU A O 1
ATOM 3105 N N . VAL A 1 392 ? -3.715 16.732 -1.139 1.00 98.62 392 VAL A N 1
ATOM 3106 C CA . VAL A 1 392 ? -4.405 15.520 -1.604 1.00 98.62 392 VAL A CA 1
ATOM 3107 C C . VAL A 1 392 ? -3.448 14.466 -2.143 1.00 98.62 392 VAL A C 1
ATOM 3109 O O . VAL A 1 392 ? -2.393 14.773 -2.699 1.00 98.62 392 VAL A O 1
ATOM 3112 N N . ILE A 1 393 ? -3.878 13.212 -2.026 1.00 98.69 393 ILE A N 1
ATOM 3113 C CA . ILE A 1 393 ? -3.202 12.027 -2.543 1.00 98.69 393 ILE A CA 1
ATOM 3114 C C . ILE A 1 393 ? -4.204 11.248 -3.396 1.00 98.69 393 ILE A C 1
ATOM 3116 O O . ILE A 1 393 ? -5.302 10.899 -2.952 1.00 98.69 393 ILE A O 1
ATOM 3120 N N . ASP A 1 394 ? -3.831 11.002 -4.648 1.00 98.38 394 ASP A N 1
ATOM 3121 C CA . ASP A 1 394 ? -4.632 10.257 -5.614 1.00 98.38 394 ASP A CA 1
ATOM 3122 C C . ASP A 1 394 ? -4.154 8.805 -5.688 1.00 98.38 394 ASP A C 1
ATOM 3124 O O . ASP A 1 394 ? -2.991 8.547 -5.989 1.00 98.38 394 ASP A O 1
ATOM 3128 N N . PHE A 1 395 ? -5.069 7.860 -5.480 1.00 98.62 395 PHE A N 1
ATOM 3129 C CA . PHE A 1 395 ? -4.854 6.425 -5.646 1.00 98.62 395 PHE A CA 1
ATOM 3130 C C . PHE A 1 395 ? -5.601 5.997 -6.909 1.00 98.62 395 PHE A C 1
ATOM 3132 O O . PHE A 1 395 ? -6.825 6.110 -6.987 1.00 98.62 395 PHE A O 1
ATOM 3139 N N . THR A 1 396 ? -4.866 5.557 -7.925 1.00 98.12 396 THR A N 1
ATOM 3140 C CA . THR A 1 396 ? -5.405 5.240 -9.250 1.00 98.12 396 THR A CA 1
ATOM 3141 C C . THR A 1 396 ? -5.050 3.813 -9.642 1.00 98.12 396 THR A C 1
ATOM 3143 O O . THR A 1 396 ? -3.880 3.444 -9.670 1.00 98.12 396 THR A O 1
ATOM 3146 N N . ARG A 1 397 ? -6.056 3.003 -9.966 1.00 97.44 397 ARG A N 1
ATOM 3147 C CA . ARG A 1 397 ? -5.888 1.715 -10.642 1.00 97.44 397 ARG A CA 1
ATOM 3148 C C . ARG A 1 397 ? -5.863 1.975 -12.136 1.00 97.44 397 ARG A C 1
ATOM 3150 O O . ARG A 1 397 ? -6.740 2.675 -12.636 1.00 97.44 397 ARG A O 1
ATOM 3157 N N . VAL A 1 398 ? -4.867 1.440 -12.824 1.00 95.62 398 VAL A N 1
ATOM 3158 C CA . VAL A 1 398 ? -4.705 1.556 -14.275 1.00 95.62 398 VAL A CA 1
ATOM 3159 C C . VAL A 1 398 ? -4.810 0.159 -14.860 1.00 95.62 398 VAL A C 1
ATOM 3161 O O . VAL A 1 398 ? -4.069 -0.719 -14.431 1.00 95.62 398 VAL A O 1
ATOM 3164 N N . GLY A 1 399 ? -5.701 -0.056 -15.820 1.00 92.31 399 GLY A N 1
ATOM 3165 C CA . GLY A 1 399 ? -5.788 -1.302 -16.576 1.00 92.31 399 GLY A CA 1
ATOM 3166 C C . GLY A 1 399 ? -5.628 -1.059 -18.063 1.00 92.31 399 GLY A C 1
ATOM 3167 O O . GLY A 1 399 ? -5.878 0.037 -18.569 1.00 92.31 399 GLY A O 1
ATOM 3168 N N . VAL A 1 400 ? -5.171 -2.094 -18.756 1.00 88.56 400 VAL A N 1
ATOM 3169 C CA . VAL A 1 400 ? -4.964 -2.068 -20.200 1.00 88.56 400 VAL A CA 1
ATOM 3170 C C . VAL A 1 400 ? -5.770 -3.187 -20.829 1.00 88.56 400 VAL A C 1
ATOM 3172 O O . VAL A 1 400 ? -5.496 -4.363 -20.603 1.00 88.56 400 VAL A O 1
ATOM 3175 N N . HIS A 1 401 ? -6.739 -2.804 -21.650 1.00 83.94 401 HIS A N 1
ATOM 3176 C CA . HIS A 1 401 ? -7.567 -3.730 -22.409 1.00 83.94 401 HIS A CA 1
ATOM 3177 C C . HIS A 1 401 ? -6.959 -3.924 -23.788 1.00 83.94 401 HIS A C 1
ATOM 3179 O O . HIS A 1 401 ? -6.765 -2.955 -24.526 1.00 83.94 401 HIS A O 1
ATOM 3185 N N . VAL A 1 402 ? -6.645 -5.172 -24.130 1.00 77.00 402 VAL A N 1
ATOM 3186 C CA . VAL A 1 402 ? -6.133 -5.553 -25.450 1.00 77.00 402 VAL A CA 1
ATOM 3187 C C . VAL A 1 402 ? -7.231 -6.352 -26.165 1.00 77.00 402 VAL A C 1
ATOM 3189 O O . VAL A 1 402 ? -7.701 -7.324 -25.579 1.00 77.00 402 VAL A O 1
ATOM 3192 N N . PRO A 1 403 ? -7.639 -5.986 -27.398 1.00 67.25 403 PRO A N 1
ATOM 3193 C CA . PRO A 1 403 ? -8.803 -6.577 -28.077 1.00 67.25 403 PRO A CA 1
ATOM 3194 C C . PRO A 1 403 ? -8.752 -8.099 -28.251 1.00 67.25 403 PRO A C 1
ATOM 3196 O O . PRO A 1 403 ? -9.787 -8.755 -28.284 1.00 67.25 403 PRO A O 1
ATOM 3199 N N . GLN A 1 404 ? -7.551 -8.663 -28.373 1.00 66.38 404 GLN A N 1
ATOM 3200 C CA . GLN A 1 404 ? -7.335 -10.101 -28.421 1.00 66.38 404 GLN A CA 1
ATOM 3201 C C . GLN A 1 404 ? -5.997 -10.419 -27.755 1.00 66.38 404 GLN A C 1
ATOM 3203 O O . GLN A 1 404 ? -4.976 -9.795 -28.059 1.00 66.38 404 GLN A O 1
ATOM 3208 N N . ALA A 1 405 ? -5.994 -11.375 -26.824 1.00 60.47 405 ALA A N 1
ATOM 3209 C CA . ALA A 1 405 ? -4.748 -11.877 -26.263 1.00 60.47 405 ALA A CA 1
ATOM 3210 C C . ALA A 1 405 ? -3.963 -12.598 -27.370 1.00 60.47 405 ALA A C 1
ATOM 3212 O O . ALA A 1 405 ? -4.553 -13.402 -28.097 1.00 60.47 405 ALA A O 1
ATOM 3213 N N . PRO A 1 406 ? -2.655 -12.339 -27.510 1.00 66.38 406 PRO A N 1
ATOM 3214 C CA . PRO A 1 406 ? -1.880 -12.969 -28.559 1.00 66.38 406 PRO A CA 1
ATOM 3215 C C . PRO A 1 406 ? -1.788 -14.474 -28.349 1.00 66.38 406 PRO A C 1
ATOM 3217 O O . PRO A 1 406 ? -1.496 -14.956 -27.251 1.00 66.38 406 PRO A O 1
ATOM 3220 N N . ASP A 1 407 ? -2.020 -15.209 -29.426 1.00 70.56 407 ASP A N 1
ATOM 3221 C CA . ASP A 1 407 ? -1.875 -16.653 -29.467 1.00 70.56 407 ASP A CA 1
ATOM 3222 C C . ASP A 1 407 ? -0.437 -17.059 -29.851 1.00 70.56 407 ASP A C 1
ATOM 3224 O O . ASP A 1 407 ? 0.476 -16.238 -30.002 1.00 70.56 407 ASP A O 1
ATOM 3228 N N . ALA A 1 408 ? -0.205 -18.367 -29.972 1.00 66.31 408 ALA A N 1
ATOM 3229 C CA . ALA A 1 408 ? 1.106 -18.892 -30.345 1.00 66.31 408 ALA A CA 1
ATOM 3230 C C . ALA A 1 408 ? 1.539 -18.498 -31.772 1.00 66.31 408 ALA A C 1
ATOM 3232 O O . ALA A 1 408 ? 2.737 -18.531 -32.052 1.00 66.31 408 ALA A O 1
ATOM 3233 N N . ASN A 1 409 ? 0.591 -18.120 -32.636 1.00 70.94 409 ASN A N 1
ATOM 3234 C CA . ASN A 1 409 ? 0.805 -17.832 -34.054 1.00 70.94 409 ASN A CA 1
ATOM 3235 C C . ASN A 1 409 ? 0.887 -16.330 -34.357 1.00 70.94 409 ASN A C 1
ATOM 3237 O O . ASN A 1 409 ? 1.266 -15.969 -35.464 1.00 70.94 409 ASN A O 1
ATOM 3241 N N . THR A 1 410 ? 0.546 -15.469 -33.395 1.00 76.69 410 THR A N 1
ATOM 3242 C CA . THR A 1 410 ? 0.549 -14.014 -33.573 1.00 76.69 410 THR A CA 1
ATOM 3243 C C . THR A 1 410 ? 1.958 -13.540 -33.919 1.00 76.69 410 THR A C 1
ATOM 3245 O O . THR A 1 410 ? 2.908 -13.755 -33.153 1.00 76.69 410 THR A O 1
ATOM 3248 N N . GLU A 1 411 ? 2.124 -12.879 -35.060 1.00 76.00 411 GLU A N 1
ATOM 3249 C CA . GLU A 1 411 ? 3.446 -12.430 -35.489 1.00 76.00 411 GLU A CA 1
ATOM 3250 C C . GLU A 1 411 ? 3.953 -11.303 -34.568 1.00 76.00 411 GLU A C 1
ATOM 3252 O O . GLU A 1 411 ? 3.163 -10.490 -34.077 1.00 76.00 411 GLU A O 1
ATOM 3257 N N . PRO A 1 412 ? 5.270 -11.197 -34.294 1.00 73.69 412 PRO A N 1
ATOM 3258 C CA . PRO A 1 412 ? 5.805 -10.157 -33.412 1.00 73.69 412 PRO A CA 1
ATOM 3259 C C . PRO A 1 412 ? 5.370 -8.732 -33.797 1.00 73.69 412 PRO A C 1
ATOM 3261 O O . PRO A 1 412 ? 5.182 -7.879 -32.936 1.00 73.69 412 PRO A O 1
ATOM 3264 N N . GLN A 1 413 ? 5.182 -8.462 -35.087 1.00 69.38 413 GLN A N 1
ATOM 3265 C CA . GLN A 1 413 ? 4.738 -7.165 -35.591 1.00 69.38 413 GLN A CA 1
ATOM 3266 C C . GLN A 1 413 ? 3.274 -6.869 -35.233 1.00 69.38 413 GLN A C 1
ATOM 3268 O O . GLN A 1 413 ? 2.946 -5.717 -34.954 1.00 69.38 413 GLN A O 1
ATOM 3273 N N . GLU A 1 414 ? 2.415 -7.888 -35.184 1.00 74.00 414 GLU A N 1
ATOM 3274 C CA . GLU A 1 414 ? 1.009 -7.760 -34.781 1.00 74.00 414 GLU A CA 1
ATOM 3275 C C . GLU A 1 414 ? 0.904 -7.442 -33.283 1.00 74.00 414 GLU A C 1
ATOM 3277 O O . GLU A 1 414 ? 0.143 -6.558 -32.892 1.00 74.00 414 GLU A O 1
ATOM 3282 N N . LEU A 1 415 ? 1.763 -8.047 -32.447 1.00 73.62 415 LEU A N 1
ATOM 3283 C CA . LEU A 1 415 ? 1.873 -7.718 -31.013 1.00 73.62 415 LEU A CA 1
ATOM 3284 C C . LEU A 1 415 ? 2.140 -6.233 -30.771 1.00 73.62 415 LEU A C 1
ATOM 3286 O O . LEU A 1 415 ? 1.654 -5.641 -29.807 1.00 73.62 415 LEU A O 1
ATOM 3290 N N . LEU A 1 416 ? 2.947 -5.637 -31.645 1.00 70.44 416 LEU A N 1
ATOM 3291 C CA . LEU A 1 416 ? 3.333 -4.245 -31.532 1.00 70.44 416 LEU A CA 1
ATOM 3292 C C . LEU A 1 416 ? 2.184 -3.315 -31.914 1.00 70.44 416 LEU A C 1
ATOM 3294 O O . LEU A 1 416 ? 1.964 -2.316 -31.235 1.00 70.44 416 LEU A O 1
ATOM 3298 N N . GLN A 1 417 ? 1.423 -3.671 -32.950 1.00 73.62 417 GLN A N 1
ATOM 3299 C CA . GLN A 1 417 ? 0.225 -2.935 -33.353 1.00 73.62 417 GLN A CA 1
ATOM 3300 C C . GLN A 1 417 ? -0.837 -2.950 -32.247 1.00 73.62 417 GLN A C 1
ATOM 3302 O O . GLN A 1 417 ? -1.420 -1.904 -31.956 1.00 73.62 417 GLN A O 1
ATOM 3307 N N . LEU A 1 418 ? -1.006 -4.088 -31.563 1.00 71.31 418 LEU A N 1
ATOM 3308 C CA . LEU A 1 418 ? -1.923 -4.211 -30.427 1.00 71.31 418 LEU A CA 1
ATOM 3309 C C . LEU A 1 418 ? -1.599 -3.219 -29.303 1.00 71.31 418 LEU A C 1
ATOM 3311 O O . LEU A 1 418 ? -2.517 -2.676 -28.700 1.00 71.31 418 LEU A O 1
ATOM 3315 N N . LEU A 1 419 ? -0.320 -2.947 -29.026 1.00 72.00 419 LEU A N 1
ATOM 3316 C CA . LEU A 1 419 ? 0.106 -2.057 -27.934 1.00 72.00 419 LEU A CA 1
ATOM 3317 C C . LEU A 1 419 ? 0.335 -0.597 -28.365 1.00 72.00 419 LEU A C 1
ATOM 3319 O O . LEU A 1 419 ? 0.555 0.271 -27.512 1.00 72.00 419 LEU A O 1
ATOM 3323 N N . THR A 1 420 ? 0.275 -0.293 -29.665 1.00 69.50 420 THR A N 1
ATOM 3324 C CA . THR A 1 420 ? 0.320 1.096 -30.141 1.00 69.50 420 THR A CA 1
ATOM 3325 C C . THR A 1 420 ? -0.993 1.824 -29.896 1.00 69.50 420 THR A C 1
ATOM 3327 O O . THR A 1 420 ? -2.060 1.372 -30.302 1.00 69.50 420 THR A O 1
ATOM 3330 N N . LEU A 1 421 ? -0.894 2.992 -29.261 1.00 57.28 421 LEU A N 1
ATOM 3331 C CA . LEU A 1 421 ? -2.019 3.873 -28.953 1.00 57.28 421 LEU A CA 1
ATOM 3332 C C . LEU A 1 421 ? -2.858 4.211 -30.202 1.00 57.28 421 LEU A C 1
ATOM 3334 O O . LEU A 1 421 ? -2.337 4.441 -31.304 1.00 57.28 421 LEU A O 1
ATOM 3338 N N . ALA A 1 422 ? -4.180 4.276 -30.034 1.00 45.00 422 ALA A N 1
ATOM 3339 C CA . ALA A 1 422 ? -5.000 5.122 -30.896 1.00 45.00 422 ALA A CA 1
ATOM 3340 C C . ALA A 1 422 ? -4.579 6.580 -30.634 1.00 45.00 422 ALA A C 1
ATOM 3342 O O . ALA A 1 422 ? -4.256 6.891 -29.489 1.00 45.00 422 ALA A O 1
ATOM 3343 N N . PRO A 1 423 ? -4.500 7.465 -31.644 1.00 40.94 423 PRO A N 1
ATOM 3344 C CA . PRO A 1 423 ? -4.390 8.889 -31.348 1.00 40.94 423 PRO A CA 1
ATOM 3345 C C . PRO A 1 423 ? -5.560 9.249 -30.427 1.00 40.94 423 PRO A C 1
ATOM 3347 O O . PRO A 1 423 ? -6.709 8.988 -30.782 1.00 40.94 423 PRO A O 1
ATOM 3350 N N . ASP A 1 424 ? -5.258 9.741 -29.225 1.00 37.34 424 ASP A N 1
ATOM 3351 C CA . ASP A 1 424 ? -6.277 10.119 -28.254 1.00 37.34 424 ASP A CA 1
ATOM 3352 C C . ASP A 1 424 ? -7.243 11.105 -28.923 1.00 37.34 424 ASP A C 1
ATOM 3354 O O . ASP A 1 424 ? -6.836 12.156 -29.425 1.00 37.34 424 ASP A O 1
ATOM 3358 N N . THR A 1 425 ? -8.531 10.764 -28.939 1.00 30.95 425 THR A N 1
ATOM 3359 C CA . THR A 1 425 ? -9.611 11.719 -29.174 1.00 30.95 425 THR A CA 1
ATOM 3360 C C . THR A 1 425 ? -9.632 12.681 -27.995 1.00 30.95 425 THR A C 1
ATOM 3362 O O . THR A 1 425 ? -10.368 12.494 -27.028 1.00 30.95 425 THR A O 1
ATOM 3365 N N . VAL A 1 426 ? -8.792 13.709 -28.057 1.00 30.61 426 VAL A N 1
ATOM 3366 C CA . VAL A 1 426 ? -9.083 14.965 -27.376 1.00 30.61 426 VAL A CA 1
ATOM 3367 C C . VAL A 1 426 ? -10.350 15.487 -28.046 1.00 30.61 426 VAL A C 1
ATOM 3369 O O . VAL A 1 426 ? -10.355 15.712 -29.255 1.00 30.61 426 VAL A O 1
ATOM 3372 N N . GLU A 1 427 ? -11.439 15.631 -27.294 1.00 28.50 427 GLU A N 1
ATOM 3373 C CA . GLU A 1 427 ? -12.625 16.369 -27.735 1.00 28.50 427 GLU A CA 1
ATOM 3374 C C . GLU A 1 427 ? -12.240 17.841 -27.968 1.00 28.50 427 GLU A C 1
ATOM 3376 O O . GLU A 1 427 ? -12.476 18.716 -27.138 1.00 28.50 427 GLU A O 1
ATOM 3381 N N . THR A 1 428 ? -11.598 18.145 -29.094 1.00 28.48 428 THR A N 1
ATOM 3382 C CA . THR A 1 428 ? -11.554 19.503 -29.628 1.00 28.48 428 THR A CA 1
ATOM 3383 C C . THR A 1 428 ? -12.808 19.707 -30.453 1.00 28.48 428 THR A C 1
ATOM 3385 O O . THR A 1 428 ? -13.026 19.030 -31.458 1.00 28.48 428 THR A O 1
ATOM 3388 N N . ALA A 1 429 ? -13.641 20.628 -29.978 1.00 29.61 429 ALA A N 1
ATOM 3389 C CA . ALA A 1 429 ? -14.875 21.049 -30.611 1.00 29.61 429 ALA A CA 1
ATOM 3390 C C . ALA A 1 429 ? -14.719 21.306 -32.123 1.00 29.61 429 ALA A C 1
ATOM 3392 O O . ALA A 1 429 ? -13.725 21.866 -32.579 1.00 29.61 429 ALA A O 1
ATOM 3393 N N . ALA A 1 430 ? -15.760 20.882 -32.841 1.00 31.72 430 ALA A N 1
ATOM 3394 C CA . ALA A 1 430 ? -16.065 21.037 -34.259 1.00 31.72 430 ALA A CA 1
ATOM 3395 C C . ALA A 1 430 ? -15.268 22.089 -35.058 1.00 31.72 430 ALA A C 1
ATOM 3397 O O . ALA A 1 430 ? -15.338 23.290 -34.799 1.00 31.72 430 ALA A O 1
ATOM 3398 N N . GLY A 1 431 ? -14.648 21.622 -36.143 1.00 29.39 431 GLY A N 1
ATOM 3399 C CA . GLY A 1 431 ? -14.222 22.429 -37.281 1.00 29.39 431 GLY A CA 1
ATOM 3400 C C . GLY A 1 431 ? -14.112 21.540 -38.516 1.00 29.39 431 GLY A C 1
ATOM 3401 O O . GLY A 1 431 ? -13.230 20.691 -38.590 1.00 29.39 431 GLY A O 1
ATOM 3402 N N . GLU A 1 432 ? -15.051 21.689 -39.447 1.00 39.31 432 GLU A N 1
ATOM 3403 C CA . GLU A 1 432 ? -15.124 20.948 -40.709 1.00 39.31 432 GLU A CA 1
ATOM 3404 C C . GLU A 1 432 ? -13.902 21.235 -41.601 1.00 39.31 432 GLU A C 1
ATOM 3406 O O . GLU A 1 432 ? -13.559 22.390 -41.852 1.00 39.31 432 GLU A O 1
ATOM 3411 N N . GLY A 1 433 ? -13.262 20.184 -42.120 1.00 32.88 433 GLY A N 1
ATOM 3412 C CA . GLY A 1 433 ? -12.156 20.281 -43.071 1.00 32.88 433 GLY A CA 1
ATOM 3413 C C . GLY A 1 433 ? -11.855 18.925 -43.709 1.00 32.88 433 GLY A C 1
ATOM 3414 O O . GLY A 1 433 ? -11.801 17.907 -43.032 1.00 32.88 433 GLY A O 1
ATOM 3415 N N . GLN A 1 434 ? -11.748 18.915 -45.033 1.00 34.38 434 GLN A N 1
ATOM 3416 C CA . GLN A 1 434 ? -11.868 17.761 -45.924 1.00 34.38 434 GLN A CA 1
ATOM 3417 C C . GLN A 1 434 ? -10.640 16.832 -45.956 1.00 34.38 434 GLN A C 1
ATOM 3419 O O . GLN A 1 434 ? -9.513 17.294 -46.057 1.00 34.38 434 GLN A O 1
ATOM 3424 N N . GLY A 1 435 ? -10.912 15.523 -46.009 1.00 40.41 435 GLY A N 1
ATOM 3425 C CA . GLY A 1 435 ? -10.296 14.561 -46.933 1.00 40.41 435 GLY A CA 1
ATOM 3426 C C . GLY A 1 435 ? -8.771 14.478 -47.031 1.00 40.41 435 GLY A C 1
ATOM 3427 O O . GLY A 1 435 ? -8.219 14.836 -48.065 1.00 40.41 435 GLY A O 1
ATOM 3428 N N . GLU A 1 436 ? -8.126 13.833 -46.058 1.00 30.67 436 GLU A N 1
ATOM 3429 C CA . GLU A 1 436 ? -6.852 13.134 -46.271 1.00 30.67 436 GLU A CA 1
ATOM 3430 C C . GLU A 1 436 ? -7.010 11.663 -45.860 1.00 30.67 436 GLU A C 1
ATOM 3432 O O . GLU A 1 436 ? -7.532 11.340 -44.792 1.00 30.67 436 GLU A O 1
ATOM 3437 N N . THR A 1 437 ? -6.605 10.749 -46.743 1.00 30.70 437 THR A N 1
ATOM 3438 C CA . THR A 1 437 ? -6.504 9.309 -46.460 1.00 30.70 437 THR A CA 1
ATOM 3439 C C . THR A 1 437 ? -5.631 9.079 -45.220 1.00 30.70 437 THR A C 1
ATOM 3441 O O . THR A 1 437 ? -4.537 9.644 -45.174 1.00 30.70 437 THR A O 1
ATOM 3444 N N . PRO A 1 438 ? -6.034 8.243 -44.241 1.00 33.22 438 PRO A N 1
ATOM 3445 C CA . PRO A 1 438 ? -5.249 8.066 -43.030 1.00 33.22 438 PRO A CA 1
ATOM 3446 C C . PRO A 1 438 ? -3.955 7.325 -43.369 1.00 33.22 438 PRO A C 1
ATOM 3448 O O . PRO A 1 438 ? -3.975 6.152 -43.745 1.00 33.22 438 PRO A O 1
ATOM 3451 N N . THR A 1 439 ? -2.820 8.004 -43.230 1.00 32.16 439 THR A N 1
ATOM 3452 C CA . THR A 1 439 ? -1.517 7.347 -43.134 1.00 32.16 439 THR A CA 1
ATOM 3453 C C . THR A 1 439 ? -1.561 6.365 -41.957 1.00 32.16 439 THR A C 1
ATOM 3455 O O . THR A 1 439 ? -2.067 6.716 -40.884 1.00 32.16 439 THR A O 1
ATOM 3458 N N . PRO A 1 440 ? -1.093 5.111 -42.119 1.00 38.34 440 PRO A N 1
ATOM 3459 C CA . PRO A 1 440 ? -1.050 4.177 -41.005 1.00 38.34 440 PRO A CA 1
ATOM 3460 C C . PRO A 1 440 ? -0.206 4.799 -39.882 1.00 38.34 440 PRO A C 1
ATOM 3462 O O . PRO A 1 440 ? 0.844 5.383 -40.165 1.00 38.34 440 PRO A O 1
ATOM 3465 N N . PRO A 1 441 ? -0.657 4.720 -38.619 1.00 44.66 441 PRO A N 1
ATOM 3466 C CA . PRO A 1 441 ? 0.015 5.368 -37.502 1.00 44.66 441 PRO A CA 1
ATOM 3467 C C . PRO A 1 441 ? 1.461 4.876 -37.429 1.00 44.66 441 PRO A C 1
ATOM 3469 O O . PRO A 1 441 ? 1.709 3.673 -37.323 1.00 44.66 441 PRO A O 1
ATOM 3472 N N . SER A 1 442 ? 2.414 5.806 -37.511 1.00 56.50 442 SER A N 1
ATOM 3473 C CA . SER A 1 442 ? 3.827 5.491 -37.355 1.00 56.50 442 SER A CA 1
ATOM 3474 C C . SER A 1 442 ? 4.065 4.912 -35.959 1.00 56.50 442 SER A C 1
ATOM 3476 O O . SER A 1 442 ? 3.573 5.412 -34.944 1.00 56.50 442 SER A O 1
ATOM 3478 N N . MET A 1 443 ? 4.783 3.793 -35.917 1.00 63.62 443 MET A N 1
ATOM 3479 C CA . MET A 1 443 ? 5.178 3.133 -34.675 1.00 63.62 443 MET A CA 1
ATOM 3480 C C . MET A 1 443 ? 5.961 4.109 -33.776 1.00 63.62 443 MET A C 1
ATOM 3482 O O . MET A 1 443 ? 6.739 4.908 -34.300 1.00 63.62 443 MET A O 1
ATOM 3486 N N . PRO A 1 444 ? 5.819 4.048 -32.438 1.00 73.44 444 PRO A N 1
ATOM 3487 C CA . PRO A 1 444 ? 6.621 4.875 -31.552 1.00 73.44 444 PRO A CA 1
ATOM 3488 C C . PRO A 1 444 ? 8.093 4.454 -31.617 1.00 73.44 444 PRO A C 1
ATOM 3490 O O . PRO A 1 444 ? 8.424 3.263 -31.592 1.00 73.44 444 PRO A O 1
ATOM 3493 N N . LEU A 1 445 ? 8.952 5.465 -31.707 1.00 88.69 445 LEU A N 1
ATOM 3494 C CA . LEU A 1 445 ? 10.405 5.336 -31.694 1.00 88.69 445 LEU A CA 1
ATOM 3495 C C . LEU A 1 445 ? 10.893 4.816 -30.338 1.00 88.69 445 LEU A C 1
ATOM 3497 O O . LEU A 1 445 ? 10.244 5.030 -29.305 1.00 88.69 445 LEU A O 1
ATOM 3501 N N . MET A 1 446 ? 12.056 4.170 -30.329 1.00 92.75 446 MET A N 1
ATOM 3502 C CA . MET A 1 446 ? 12.703 3.761 -29.088 1.00 92.75 446 MET A CA 1
ATOM 3503 C C . MET A 1 446 ? 13.091 4.994 -28.273 1.00 92.75 446 MET A C 1
ATOM 3505 O O . MET A 1 446 ? 13.807 5.883 -28.734 1.00 92.75 446 MET A O 1
ATOM 3509 N N . SER A 1 447 ? 12.609 5.053 -27.034 1.00 93.94 447 SER A N 1
ATOM 3510 C CA . SER A 1 447 ? 12.931 6.148 -26.124 1.00 93.94 447 SER A CA 1
ATOM 3511 C C . SER A 1 447 ? 14.329 5.959 -25.526 1.00 93.94 447 SER A C 1
ATOM 3513 O O . SER A 1 447 ? 14.798 4.819 -25.401 1.00 93.94 447 SER A O 1
ATOM 3515 N N . PRO A 1 448 ? 15.013 7.049 -25.134 1.00 95.25 448 PRO A N 1
ATOM 3516 C CA . PRO A 1 448 ? 16.309 6.951 -24.478 1.00 95.25 448 PRO A CA 1
ATOM 3517 C C . PRO A 1 448 ? 16.243 6.068 -23.229 1.00 95.25 448 PRO A C 1
ATOM 3519 O O . PRO A 1 448 ? 15.251 6.067 -22.499 1.00 95.25 448 PRO A O 1
ATOM 3522 N N . ALA A 1 449 ? 17.319 5.332 -22.976 1.00 97.06 449 ALA A N 1
ATOM 3523 C CA . ALA A 1 449 ? 17.521 4.607 -21.733 1.00 97.06 449 ALA A CA 1
ATOM 3524 C C . ALA A 1 449 ? 18.936 4.854 -21.217 1.00 97.06 449 ALA A C 1
ATOM 3526 O O . ALA A 1 449 ? 19.854 5.071 -22.008 1.00 97.06 449 ALA A O 1
ATOM 3527 N N . ARG A 1 450 ? 19.116 4.816 -19.897 1.00 95.81 450 ARG A N 1
ATOM 3528 C CA . ARG A 1 450 ? 20.431 4.918 -19.253 1.00 95.81 450 ARG A CA 1
ATOM 3529 C C . ARG A 1 450 ? 20.454 4.188 -17.919 1.00 95.81 450 ARG A C 1
ATOM 3531 O O . ARG A 1 450 ? 19.437 4.134 -17.229 1.00 95.81 450 ARG A O 1
ATOM 3538 N N . CYS A 1 451 ? 21.623 3.688 -17.539 1.00 96.19 451 CYS A N 1
ATOM 3539 C CA . CYS A 1 451 ? 21.864 3.129 -16.213 1.00 96.19 451 CYS A CA 1
ATOM 3540 C C . CYS A 1 451 ? 22.454 4.186 -15.269 1.00 96.19 451 CYS A C 1
ATOM 3542 O O . CYS A 1 451 ? 23.254 5.017 -15.695 1.00 96.19 451 CYS A O 1
ATOM 3544 N N . VAL A 1 452 ? 22.080 4.139 -13.990 1.00 95.19 452 VAL A N 1
ATOM 3545 C CA . VAL A 1 452 ? 22.670 4.956 -12.912 1.00 95.19 452 VAL A CA 1
ATOM 3546 C C . VAL A 1 452 ? 22.937 4.108 -11.680 1.00 95.19 452 VAL A C 1
ATOM 3548 O O . VAL A 1 452 ? 22.234 3.130 -11.453 1.00 95.19 452 VAL A O 1
ATOM 3551 N N . SER A 1 453 ? 23.923 4.483 -10.868 1.00 93.44 453 SER A N 1
ATOM 3552 C CA . SER A 1 453 ? 24.284 3.759 -9.636 1.00 93.44 453 SER A CA 1
ATOM 3553 C C . SER A 1 453 ? 24.607 4.673 -8.450 1.00 93.44 453 SER A C 1
ATOM 3555 O O . SER A 1 453 ? 25.020 4.210 -7.390 1.00 93.44 453 SER A O 1
ATOM 3557 N N . ASP A 1 454 ? 24.476 5.983 -8.635 1.00 91.19 454 ASP A N 1
ATOM 3558 C CA . ASP A 1 454 ? 24.768 7.036 -7.661 1.00 91.19 454 ASP A CA 1
ATOM 3559 C C . ASP A 1 454 ? 23.506 7.585 -6.970 1.00 91.19 454 ASP A C 1
ATOM 3561 O O . ASP A 1 454 ? 23.598 8.428 -6.074 1.00 91.19 454 ASP A O 1
ATOM 3565 N N . ALA A 1 455 ? 22.334 7.078 -7.356 1.00 92.94 455 ALA A N 1
ATOM 3566 C CA . ALA A 1 455 ? 21.028 7.443 -6.826 1.00 92.94 455 ALA A CA 1
ATOM 3567 C C . ALA A 1 455 ? 20.162 6.198 -6.601 1.00 92.94 455 ALA A C 1
ATOM 3569 O O . ALA A 1 455 ? 20.403 5.144 -7.189 1.00 92.94 455 ALA A O 1
ATOM 3570 N N . LEU A 1 456 ? 19.137 6.338 -5.766 1.00 95.00 456 LEU A N 1
ATOM 3571 C CA . LEU A 1 456 ? 18.065 5.355 -5.602 1.00 95.00 456 LEU A CA 1
ATOM 3572 C C . LEU A 1 456 ? 16.793 5.818 -6.328 1.00 95.00 456 LEU A C 1
ATOM 3574 O O . LEU A 1 456 ? 16.657 6.993 -6.661 1.00 95.00 456 LEU A O 1
ATOM 3578 N N . ILE A 1 457 ? 15.844 4.908 -6.565 1.00 97.06 457 ILE A N 1
ATOM 3579 C CA . ILE A 1 457 ? 14.592 5.223 -7.283 1.00 97.06 457 ILE A CA 1
ATOM 3580 C C . ILE A 1 457 ? 13.820 6.340 -6.567 1.00 97.06 457 ILE A C 1
ATOM 3582 O O . ILE A 1 457 ? 13.332 7.270 -7.201 1.00 97.06 457 ILE A O 1
ATOM 3586 N N . GLU A 1 458 ? 13.749 6.278 -5.239 1.00 95.06 458 GLU A N 1
ATOM 3587 C CA . GLU A 1 458 ? 13.083 7.260 -4.381 1.00 95.06 458 GLU A CA 1
ATOM 3588 C C . GLU A 1 458 ? 13.785 8.620 -4.276 1.00 95.06 458 GLU A C 1
ATOM 3590 O O . GLU A 1 458 ? 13.293 9.493 -3.567 1.00 95.06 458 GLU A O 1
ATOM 3595 N N . GLU A 1 459 ? 14.934 8.790 -4.931 1.00 93.81 459 GLU A N 1
ATOM 3596 C CA . GLU A 1 459 ? 15.699 10.044 -4.977 1.00 93.81 459 GLU A CA 1
ATOM 3597 C C . GLU A 1 459 ? 15.563 10.751 -6.336 1.00 93.81 459 GLU A C 1
ATOM 3599 O O . GLU A 1 459 ? 16.147 11.813 -6.544 1.00 93.81 459 GLU A O 1
ATOM 3604 N N . LEU A 1 460 ? 14.821 10.157 -7.277 1.00 94.38 460 LEU A N 1
ATOM 3605 C CA . LEU A 1 460 ? 14.610 10.685 -8.621 1.00 94.38 460 LEU A CA 1
ATOM 3606 C C . LEU A 1 460 ? 13.261 11.413 -8.704 1.00 94.38 460 LEU A C 1
ATOM 3608 O O . LEU A 1 460 ? 12.235 10.823 -9.050 1.00 94.38 460 LEU A O 1
ATOM 3612 N N . ASP A 1 461 ? 13.263 12.706 -8.386 1.00 90.56 461 ASP A N 1
ATOM 3613 C CA . ASP A 1 461 ? 12.082 13.578 -8.479 1.00 90.56 461 ASP A CA 1
ATOM 3614 C C . ASP A 1 461 ? 11.622 13.766 -9.931 1.00 90.56 461 ASP A C 1
ATOM 3616 O O . ASP A 1 461 ? 12.422 13.664 -10.861 1.00 90.56 461 ASP A O 1
ATOM 3620 N N . GLN A 1 462 ? 10.331 14.044 -10.148 1.00 91.25 462 GLN A N 1
ATOM 3621 C CA . GLN A 1 462 ? 9.721 14.169 -11.487 1.00 91.25 462 GLN A CA 1
ATOM 3622 C C . GLN A 1 462 ? 9.919 12.934 -12.388 1.00 91.25 462 GLN A C 1
ATOM 3624 O O . GLN A 1 462 ? 9.951 13.028 -13.616 1.00 91.25 462 GLN A O 1
ATOM 3629 N N . HIS A 1 463 ? 10.035 11.758 -11.773 1.00 96.12 463 HIS A N 1
ATOM 3630 C CA . HIS A 1 463 ? 10.011 10.469 -12.454 1.00 96.12 463 HIS A CA 1
ATOM 3631 C C . HIS A 1 463 ? 8.765 9.682 -12.045 1.00 96.12 463 HIS A C 1
ATOM 3633 O O . HIS A 1 463 ? 8.210 9.859 -10.960 1.00 96.12 463 HIS A O 1
ATOM 3639 N N . VAL A 1 464 ? 8.348 8.761 -12.909 1.00 97.69 464 VAL A N 1
ATOM 3640 C CA . VAL A 1 464 ? 7.466 7.658 -12.529 1.00 97.69 464 VAL A CA 1
ATOM 3641 C C . VAL A 1 464 ? 8.321 6.645 -11.769 1.00 97.69 464 VAL A C 1
ATOM 3643 O O . VAL A 1 464 ? 9.090 5.901 -12.378 1.00 97.69 464 VAL A O 1
ATOM 3646 N N . GLN A 1 465 ? 8.233 6.661 -10.440 1.00 98.44 465 GLN A N 1
ATOM 3647 C CA . GLN A 1 465 ? 9.055 5.840 -9.553 1.00 98.44 465 GLN A CA 1
ATOM 3648 C C . GLN A 1 465 ? 8.440 4.448 -9.410 1.00 98.44 465 GLN A C 1
ATOM 3650 O O . GLN A 1 465 ? 7.333 4.296 -8.889 1.00 98.44 465 GLN A O 1
ATOM 3655 N N . ILE A 1 466 ? 9.147 3.425 -9.887 1.00 98.62 466 ILE A N 1
ATOM 3656 C CA . ILE A 1 466 ? 8.622 2.063 -9.908 1.00 98.62 466 ILE A CA 1
ATOM 3657 C C . ILE A 1 466 ? 8.803 1.380 -8.555 1.00 98.62 466 ILE A C 1
ATOM 3659 O O . ILE A 1 466 ? 9.908 1.217 -8.037 1.00 98.62 466 ILE A O 1
ATOM 3663 N N . ASP A 1 467 ? 7.678 0.942 -8.011 1.00 98.44 467 ASP A N 1
ATOM 3664 C CA . ASP A 1 467 ? 7.576 0.010 -6.907 1.00 98.44 467 ASP A CA 1
ATOM 3665 C C . ASP A 1 467 ? 7.534 -1.427 -7.457 1.00 98.44 467 ASP A C 1
ATOM 3667 O O . ASP A 1 467 ? 6.689 -1.786 -8.288 1.00 98.44 467 ASP A O 1
ATOM 3671 N N . PHE A 1 468 ? 8.483 -2.256 -7.017 1.00 97.56 468 PHE A N 1
ATOM 3672 C CA . PHE A 1 468 ? 8.605 -3.668 -7.379 1.00 97.56 468 PHE A CA 1
ATOM 3673 C C . PHE A 1 468 ? 7.612 -4.495 -6.565 1.00 97.56 468 PHE A C 1
ATOM 3675 O O . PHE A 1 468 ? 7.987 -5.327 -5.735 1.00 97.56 468 PHE A O 1
ATOM 3682 N N . ALA A 1 469 ? 6.341 -4.229 -6.836 1.00 96.00 469 ALA A N 1
ATOM 3683 C CA . ALA A 1 469 ? 5.236 -4.597 -5.984 1.00 96.00 469 ALA A CA 1
ATOM 3684 C C . ALA A 1 469 ? 4.970 -6.107 -5.931 1.00 96.00 469 ALA A C 1
ATOM 3686 O O . ALA A 1 469 ? 5.288 -6.888 -6.836 1.00 96.00 469 ALA A O 1
ATOM 3687 N N . ASN A 1 470 ? 4.276 -6.522 -4.880 1.00 96.25 470 ASN A N 1
ATOM 3688 C CA . ASN A 1 470 ? 3.467 -7.725 -4.893 1.00 96.25 470 ASN A CA 1
ATOM 3689 C C . ASN A 1 470 ? 2.121 -7.435 -5.585 1.00 96.25 470 ASN A C 1
ATOM 3691 O O . ASN A 1 470 ? 1.632 -6.309 -5.594 1.00 96.25 470 ASN A O 1
ATOM 3695 N N . LYS A 1 471 ? 1.449 -8.469 -6.110 1.00 95.88 471 LYS A N 1
ATOM 3696 C CA . LYS A 1 471 ? 0.078 -8.325 -6.644 1.00 95.88 471 LYS A CA 1
ATOM 3697 C C . LYS A 1 471 ? -0.923 -7.802 -5.603 1.00 95.88 471 LYS A C 1
ATOM 3699 O O . LYS A 1 471 ? -1.988 -7.320 -5.965 1.00 95.88 471 LYS A O 1
ATOM 3704 N N . PHE A 1 472 ? -0.602 -7.938 -4.319 1.00 97.38 472 PHE A N 1
ATOM 3705 C CA . PHE A 1 472 ? -1.255 -7.246 -3.215 1.00 97.38 472 PHE A CA 1
ATOM 3706 C C . PHE A 1 472 ? -0.389 -6.056 -2.804 1.00 97.38 472 PHE A C 1
ATOM 3708 O O . PHE A 1 472 ? 0.687 -6.278 -2.254 1.00 97.38 472 PHE A O 1
ATOM 3715 N N . ALA A 1 473 ? -0.864 -4.830 -3.039 1.00 97.69 473 ALA A N 1
ATOM 3716 C CA . ALA A 1 473 ? -0.115 -3.611 -2.732 1.00 97.69 473 ALA A CA 1
ATOM 3717 C C . ALA A 1 473 ? 0.447 -3.617 -1.299 1.00 97.69 473 ALA A C 1
ATOM 3719 O O . ALA A 1 473 ? -0.241 -4.007 -0.350 1.00 97.69 473 ALA A O 1
ATOM 3720 N N . GLY A 1 474 ? 1.706 -3.205 -1.161 1.00 96.38 474 GLY A N 1
ATOM 3721 C CA . GLY A 1 474 ? 2.448 -3.166 0.096 1.00 96.38 474 GLY A CA 1
ATOM 3722 C C . GLY A 1 474 ? 2.992 -4.524 0.550 1.00 96.38 474 GLY A C 1
ATOM 3723 O O . GLY A 1 474 ? 3.678 -4.582 1.573 1.00 96.38 474 GLY A O 1
ATOM 3724 N N . GLY A 1 475 ? 2.689 -5.621 -0.150 1.00 94.81 475 GLY A N 1
ATOM 3725 C CA . GLY A 1 475 ? 3.266 -6.944 0.084 1.00 94.81 475 GLY A CA 1
ATOM 3726 C C . GLY A 1 475 ? 3.296 -7.364 1.560 1.00 94.81 475 GLY A C 1
ATOM 3727 O O . GLY A 1 475 ? 2.274 -7.627 2.203 1.00 94.81 475 GLY A O 1
ATOM 3728 N N . GLY A 1 476 ? 4.502 -7.481 2.113 1.00 95.44 476 GLY A N 1
ATOM 3729 C CA . GLY A 1 476 ? 4.764 -7.849 3.501 1.00 95.44 476 GLY A CA 1
ATOM 3730 C C . GLY A 1 476 ? 4.948 -6.677 4.472 1.00 95.44 476 GLY A C 1
ATOM 3731 O O . GLY A 1 476 ? 5.441 -6.926 5.584 1.00 95.44 476 GLY A O 1
ATOM 3732 N N . VAL A 1 477 ? 4.587 -5.436 4.109 1.00 97.44 477 VAL A N 1
ATOM 3733 C CA . VAL A 1 477 ? 4.937 -4.214 4.865 1.00 97.44 477 VAL A CA 1
ATOM 3734 C C . VAL A 1 477 ? 4.369 -4.226 6.276 1.00 97.44 477 VAL A C 1
ATOM 3736 O O . VAL A 1 477 ? 5.104 -3.986 7.229 1.00 97.44 477 VAL A O 1
ATOM 3739 N N . LEU A 1 478 ? 3.128 -4.677 6.459 1.00 96.25 478 LEU A N 1
ATOM 3740 C CA . LEU A 1 478 ? 2.519 -4.834 7.785 1.00 96.25 478 LEU A CA 1
ATOM 3741 C C . LEU A 1 478 ? 2.851 -6.184 8.454 1.00 96.25 478 LEU A C 1
ATOM 3743 O O . LEU A 1 478 ? 2.202 -6.607 9.406 1.00 96.25 478 LEU A O 1
ATOM 3747 N N . ASN A 1 479 ? 3.874 -6.897 7.975 1.00 94.69 479 ASN A N 1
ATOM 3748 C CA . ASN A 1 479 ? 4.369 -8.140 8.564 1.00 94.69 479 ASN A CA 1
ATOM 3749 C C . ASN A 1 479 ? 5.913 -8.169 8.596 1.00 94.69 479 ASN A C 1
ATOM 3751 O O . ASN A 1 479 ? 6.530 -7.320 9.238 1.00 94.69 479 ASN A O 1
ATOM 3755 N N . ALA A 1 480 ? 6.547 -9.158 7.958 1.00 92.56 480 ALA A N 1
ATOM 3756 C CA . ALA A 1 480 ? 7.991 -9.394 8.011 1.00 92.56 480 ALA A CA 1
ATOM 3757 C C . ALA A 1 480 ? 8.731 -9.010 6.716 1.00 92.56 480 ALA A C 1
ATOM 3759 O O . ALA A 1 480 ? 9.956 -9.064 6.711 1.00 92.56 480 ALA A O 1
ATOM 3760 N N . GLY A 1 481 ? 8.017 -8.643 5.643 1.00 93.69 481 GLY A N 1
ATOM 3761 C CA . GLY A 1 481 ? 8.643 -8.175 4.401 1.00 93.69 481 GLY A CA 1
ATOM 3762 C C . GLY A 1 481 ? 9.372 -6.856 4.638 1.00 93.69 481 GLY A C 1
ATOM 3763 O O . GLY A 1 481 ? 8.922 -6.053 5.457 1.00 93.69 481 GLY A O 1
ATOM 3764 N N . CYS A 1 482 ? 10.529 -6.678 4.011 1.00 95.88 482 CYS A N 1
ATOM 3765 C CA . CYS A 1 482 ? 11.358 -5.482 4.166 1.00 95.88 482 CYS A CA 1
ATOM 3766 C C . CYS A 1 482 ? 12.321 -5.320 2.980 1.00 95.88 482 CYS A C 1
ATOM 3768 O O . CYS A 1 482 ? 13.502 -5.037 3.163 1.00 95.88 482 CYS A O 1
ATOM 3770 N N . VAL A 1 483 ? 11.841 -5.603 1.770 1.00 94.56 483 VAL A N 1
ATOM 3771 C CA . VAL A 1 483 ? 12.576 -5.370 0.520 1.00 94.56 483 VAL A CA 1
ATOM 3772 C C . VAL A 1 483 ? 12.084 -4.060 -0.114 1.00 94.56 483 VAL A C 1
ATOM 3774 O O . VAL A 1 483 ? 11.524 -3.230 0.596 1.00 94.56 483 VAL A O 1
ATOM 3777 N N . GLN A 1 484 ? 12.336 -3.820 -1.404 1.00 96.25 484 GLN A N 1
ATOM 3778 C CA . GLN A 1 484 ? 12.109 -2.510 -2.031 1.00 96.25 484 GLN A CA 1
ATOM 3779 C C . GLN A 1 484 ? 10.681 -1.951 -1.836 1.00 96.25 484 GLN A C 1
ATOM 3781 O O . GLN A 1 484 ? 10.566 -0.828 -1.345 1.00 96.25 484 GLN A O 1
ATOM 3786 N N . GLU A 1 485 ? 9.627 -2.735 -2.100 1.00 97.56 485 GLU A N 1
ATOM 3787 C CA . GLU A 1 485 ? 8.226 -2.310 -1.901 1.00 97.56 485 GLU A CA 1
ATOM 3788 C C . GLU A 1 485 ? 7.951 -1.908 -0.449 1.00 97.56 485 GLU A C 1
ATOM 3790 O O . GLU A 1 485 ? 7.507 -0.793 -0.160 1.00 97.56 485 GLU A O 1
ATOM 3795 N N . GLU A 1 486 ? 8.258 -2.795 0.503 1.00 98.38 486 GLU A N 1
ATOM 3796 C CA . GLU A 1 486 ? 7.962 -2.514 1.904 1.00 98.38 486 GLU A CA 1
ATOM 3797 C C . GLU A 1 486 ? 8.782 -1.348 2.443 1.00 98.38 486 GLU A C 1
ATOM 3799 O O . GLU A 1 486 ? 8.260 -0.572 3.238 1.00 98.38 486 GLU A O 1
ATOM 3804 N N . ILE A 1 487 ? 10.043 -1.208 2.022 1.00 98.38 487 ILE A N 1
ATOM 3805 C CA . ILE A 1 487 ? 10.874 -0.064 2.396 1.00 98.38 487 ILE A CA 1
ATOM 3806 C C . ILE A 1 487 ? 10.211 1.216 1.898 1.00 98.38 487 ILE A C 1
ATOM 3808 O O . ILE A 1 487 ? 9.979 2.108 2.710 1.00 98.38 487 ILE A O 1
ATOM 3812 N N . ARG A 1 488 ? 9.801 1.292 0.625 1.00 98.25 488 ARG A N 1
ATOM 3813 C CA . ARG A 1 488 ? 9.148 2.493 0.087 1.00 98.25 488 ARG A CA 1
ATOM 3814 C C . ARG A 1 488 ? 7.882 2.865 0.862 1.00 98.25 488 ARG A C 1
ATOM 3816 O O . ARG A 1 488 ? 7.709 4.035 1.208 1.00 98.25 488 ARG A O 1
ATOM 3823 N N . PHE A 1 489 ? 7.050 1.880 1.203 1.00 98.75 489 PHE A N 1
ATOM 3824 C CA . PHE A 1 489 ? 5.849 2.083 2.022 1.00 98.75 489 PHE A CA 1
ATOM 3825 C C . PHE A 1 489 ? 6.164 2.532 3.459 1.00 98.75 489 PHE A C 1
ATOM 3827 O O . PHE A 1 489 ? 5.347 3.211 4.073 1.00 98.75 489 PHE A O 1
ATOM 3834 N N . LEU A 1 490 ? 7.333 2.193 4.011 1.00 98.50 490 LEU A N 1
ATOM 3835 C CA . LEU A 1 490 ? 7.777 2.689 5.320 1.00 98.50 490 LEU A CA 1
ATOM 3836 C C . LEU A 1 490 ? 8.343 4.109 5.245 1.00 98.50 490 LEU A C 1
ATOM 3838 O O . LEU A 1 490 ? 8.162 4.875 6.188 1.00 98.50 490 LEU A O 1
ATOM 3842 N N . LEU A 1 491 ? 9.013 4.471 4.144 1.00 98.44 491 LEU A N 1
ATOM 3843 C CA . LEU A 1 491 ? 9.517 5.833 3.940 1.00 98.44 491 LEU A CA 1
ATOM 3844 C C . LEU A 1 491 ? 8.376 6.834 3.729 1.00 98.44 491 LEU A C 1
ATOM 3846 O O . LEU A 1 491 ? 8.479 7.971 4.188 1.00 98.44 491 LEU A O 1
ATOM 3850 N N . SER A 1 492 ? 7.291 6.397 3.085 1.00 98.38 492 SER A N 1
ATOM 3851 C CA . SER A 1 492 ? 6.072 7.175 2.839 1.00 98.38 492 SER A CA 1
ATOM 3852 C C . SER A 1 492 ? 4.830 6.426 3.359 1.00 98.38 492 SER A C 1
ATOM 3854 O O . SER A 1 492 ? 4.097 5.854 2.552 1.00 98.38 492 SER A O 1
ATOM 3856 N N . PRO A 1 493 ? 4.543 6.416 4.683 1.00 98.69 493 PRO A N 1
ATOM 3857 C CA . PRO A 1 493 ? 3.447 5.622 5.266 1.00 98.69 493 PRO A CA 1
ATOM 3858 C C . PRO A 1 493 ? 2.035 5.929 4.755 1.00 98.69 493 PRO A C 1
ATOM 3860 O O . PRO A 1 493 ? 1.130 5.120 4.938 1.00 98.69 493 PRO A O 1
ATOM 3863 N N . GLU A 1 494 ? 1.843 7.049 4.061 1.00 98.75 494 GLU A N 1
ATOM 3864 C CA . GLU A 1 494 ? 0.619 7.366 3.311 1.00 98.75 494 GLU A CA 1
ATOM 3865 C C . GLU A 1 494 ? 0.289 6.291 2.257 1.00 98.75 494 GLU A C 1
ATOM 3867 O O . GLU A 1 494 ? -0.882 6.008 2.000 1.00 98.75 494 GLU A O 1
ATOM 3872 N N . LEU A 1 495 ? 1.311 5.610 1.720 1.00 98.81 495 LEU A N 1
ATOM 3873 C CA . LEU A 1 495 ? 1.164 4.476 0.804 1.00 98.81 495 LEU A CA 1
ATOM 3874 C C . LEU A 1 495 ? 0.421 3.295 1.435 1.00 98.81 495 LEU A C 1
ATOM 3876 O O . LEU A 1 495 ? -0.202 2.523 0.712 1.00 98.81 495 LEU A O 1
ATOM 3880 N N . LEU A 1 496 ? 0.413 3.154 2.767 1.00 98.75 496 LEU A N 1
ATOM 3881 C CA . LEU A 1 496 ? -0.297 2.060 3.439 1.00 98.75 496 LEU A CA 1
ATOM 3882 C C . LEU A 1 496 ? -1.797 2.056 3.123 1.00 98.75 496 LEU A C 1
ATOM 3884 O O . LEU A 1 496 ? -2.404 0.989 3.152 1.00 98.75 496 LEU A O 1
ATOM 3888 N N . VAL A 1 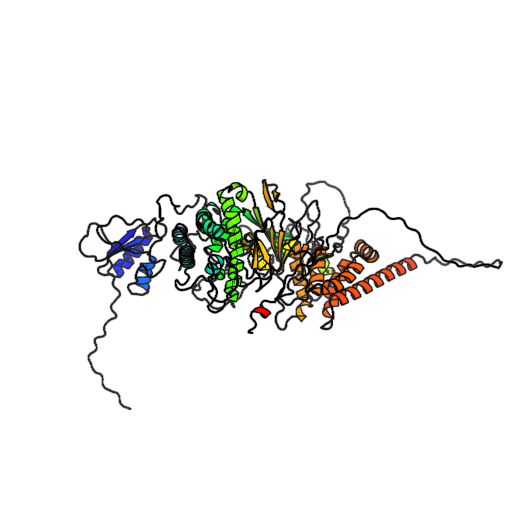497 ? -2.397 3.206 2.790 1.00 98.75 497 VAL A N 1
ATOM 3889 C CA . VAL A 1 497 ? -3.808 3.281 2.368 1.00 98.75 497 VAL A CA 1
ATOM 3890 C C . VAL A 1 497 ? -4.059 2.470 1.091 1.00 98.75 497 VAL A C 1
ATOM 3892 O O . VAL A 1 497 ? -5.160 1.960 0.901 1.00 98.75 497 VAL A O 1
ATOM 3895 N N . ALA A 1 498 ? -3.035 2.220 0.270 1.00 98.50 498 ALA A N 1
ATOM 3896 C CA . ALA A 1 498 ? -3.138 1.315 -0.869 1.00 98.50 498 ALA A CA 1
ATOM 3897 C C . ALA A 1 498 ? -3.559 -0.105 -0.453 1.00 98.50 498 ALA A C 1
ATOM 3899 O O . ALA A 1 498 ? -4.354 -0.735 -1.147 1.00 98.50 498 ALA A O 1
ATOM 3900 N N . CYS A 1 499 ? -3.105 -0.573 0.716 1.00 98.38 499 CYS A N 1
ATOM 3901 C CA . CYS A 1 499 ? -3.491 -1.867 1.283 1.00 98.38 499 CYS A CA 1
ATOM 3902 C C . CYS A 1 499 ? -4.977 -1.938 1.669 1.00 98.38 499 CYS A C 1
ATOM 3904 O O . CYS A 1 499 ? -5.493 -3.031 1.886 1.00 98.38 499 CYS A O 1
ATOM 3906 N N . LEU A 1 500 ? -5.643 -0.788 1.810 1.00 98.00 500 LEU A N 1
ATOM 3907 C CA . LEU A 1 500 ? -7.060 -0.683 2.144 1.00 98.00 500 LEU A CA 1
ATOM 3908 C C . LEU A 1 500 ? -7.939 -0.621 0.890 1.00 98.00 500 LEU A C 1
ATOM 3910 O O . LEU A 1 500 ? -9.009 -1.225 0.873 1.00 98.00 500 LEU A O 1
ATOM 3914 N N . VAL A 1 501 ? -7.508 0.124 -0.134 1.00 97.81 501 VAL A N 1
ATOM 3915 C CA . VAL A 1 501 ? -8.372 0.482 -1.272 1.00 97.81 501 VAL A CA 1
ATOM 3916 C C . VAL A 1 501 ? -8.107 -0.310 -2.547 1.00 97.81 501 VAL A C 1
ATOM 3918 O O . VAL A 1 501 ? -9.028 -0.434 -3.348 1.00 97.81 501 VAL A O 1
ATOM 3921 N N . PHE A 1 502 ? -6.909 -0.864 -2.759 1.00 97.75 502 PHE A N 1
ATOM 3922 C CA . PHE A 1 502 ? -6.620 -1.671 -3.948 1.00 97.75 502 PHE A CA 1
ATOM 3923 C C . PHE A 1 502 ? -6.885 -3.152 -3.702 1.00 97.75 502 PHE A C 1
ATOM 3925 O O . PHE A 1 502 ? -6.257 -3.776 -2.845 1.00 97.75 502 PHE A O 1
ATOM 3932 N N . ALA A 1 503 ? -7.754 -3.739 -4.523 1.00 96.44 503 ALA A N 1
ATOM 3933 C CA . ALA A 1 503 ? -7.831 -5.186 -4.646 1.00 96.44 503 ALA A CA 1
ATOM 3934 C C . ALA A 1 503 ? -6.565 -5.736 -5.320 1.00 96.44 503 ALA A C 1
ATOM 3936 O O . ALA A 1 503 ? -5.847 -5.000 -6.010 1.00 96.44 503 ALA A O 1
ATOM 3937 N N . LYS A 1 504 ? -6.342 -7.048 -5.187 1.00 96.25 504 LYS A N 1
ATOM 3938 C CA . LYS A 1 504 ? -5.329 -7.810 -5.932 1.00 96.25 504 LYS A CA 1
ATOM 3939 C C . LYS A 1 504 ? -5.254 -7.349 -7.396 1.00 96.25 504 LYS A C 1
ATOM 3941 O O . LYS A 1 504 ? -6.283 -7.241 -8.057 1.00 96.25 504 LYS A O 1
ATOM 3946 N N . LEU A 1 505 ? -4.050 -7.084 -7.897 1.00 95.75 505 LEU A N 1
ATOM 3947 C CA . LEU A 1 505 ? -3.809 -6.723 -9.296 1.00 95.75 505 LEU A CA 1
ATOM 3948 C C . LEU A 1 505 ? -3.989 -7.928 -10.229 1.00 95.75 505 LEU A C 1
ATOM 3950 O O . LEU A 1 505 ? -3.465 -9.014 -9.951 1.00 95.75 505 LEU A O 1
ATOM 3954 N N . GLU A 1 506 ? -4.651 -7.711 -11.365 1.00 93.94 506 GLU A N 1
ATOM 3955 C CA . GLU A 1 506 ? -4.667 -8.648 -12.487 1.00 93.94 506 GLU A CA 1
ATOM 3956 C C . GLU A 1 506 ? -3.473 -8.418 -13.429 1.00 93.94 506 GLU A C 1
ATOM 3958 O O . GLU A 1 506 ? -2.810 -7.378 -13.360 1.00 93.94 506 GLU A O 1
ATOM 3963 N N . PRO A 1 507 ? -3.115 -9.380 -14.306 1.00 92.19 507 PRO A N 1
ATOM 3964 C CA . PRO A 1 507 ? -1.900 -9.304 -15.126 1.00 92.19 507 PRO A CA 1
ATOM 3965 C C . PRO A 1 507 ? -1.773 -8.071 -16.031 1.00 92.19 507 PRO A C 1
ATOM 3967 O O . PRO A 1 507 ? -0.659 -7.733 -16.417 1.00 92.19 507 PRO A O 1
ATOM 3970 N N . HIS A 1 508 ? -2.883 -7.407 -16.350 1.00 91.81 508 HIS A N 1
ATOM 3971 C CA . HIS A 1 508 ? -2.959 -6.242 -17.234 1.00 91.81 508 HIS A CA 1
ATOM 3972 C C . HIS A 1 508 ? -3.167 -4.917 -16.478 1.00 91.81 508 HIS A C 1
ATOM 3974 O O . HIS A 1 508 ? -3.489 -3.900 -17.088 1.00 91.81 508 HIS A O 1
ATOM 3980 N N . GLU A 1 509 ? -2.995 -4.923 -15.153 1.00 95.44 509 GLU A N 1
ATOM 3981 C CA . GLU A 1 509 ? -3.268 -3.766 -14.299 1.00 95.44 509 GLU A CA 1
ATOM 3982 C C . GLU A 1 509 ? -2.047 -3.307 -13.499 1.00 95.44 509 GLU A C 1
ATOM 3984 O O . GLU A 1 509 ? -1.135 -4.077 -13.215 1.00 95.44 509 GLU A O 1
ATOM 3989 N N . ALA A 1 510 ? -2.039 -2.056 -13.071 1.00 97.88 510 ALA A N 1
ATOM 3990 C CA . ALA A 1 510 ? -1.062 -1.488 -12.154 1.00 97.88 510 ALA A CA 1
ATOM 3991 C C . ALA A 1 510 ? -1.770 -0.570 -11.155 1.00 97.88 510 ALA A C 1
ATOM 3993 O O . ALA A 1 510 ? -2.889 -0.106 -11.403 1.00 97.88 510 ALA A O 1
ATOM 3994 N N . PHE A 1 511 ? -1.115 -0.278 -10.033 1.00 98.25 511 PHE A N 1
ATOM 3995 C CA . PHE A 1 511 ? -1.548 0.814 -9.165 1.00 98.25 511 PHE A CA 1
ATOM 3996 C C . PHE A 1 511 ? -0.609 2.008 -9.290 1.00 98.25 511 PHE A C 1
ATOM 3998 O O . PHE A 1 511 ? 0.591 1.858 -9.503 1.00 98.25 511 PHE A O 1
ATOM 4005 N N . VAL A 1 512 ? -1.167 3.199 -9.118 1.00 98.62 512 VAL A N 1
ATOM 4006 C CA . VAL A 1 512 ? -0.466 4.478 -9.136 1.00 98.62 512 VAL A CA 1
ATOM 4007 C C . VAL A 1 512 ? -0.901 5.268 -7.915 1.00 98.62 512 VAL A C 1
ATOM 4009 O O . VAL A 1 512 ? -2.096 5.370 -7.631 1.00 98.62 512 VAL A O 1
ATOM 4012 N N . ILE A 1 513 ? 0.057 5.856 -7.212 1.00 98.75 513 ILE A N 1
ATOM 4013 C CA . ILE A 1 513 ? -0.197 6.740 -6.081 1.00 98.75 513 ILE A CA 1
ATOM 4014 C C . ILE A 1 513 ? 0.546 8.050 -6.344 1.00 98.75 513 ILE A C 1
ATOM 4016 O O . ILE A 1 513 ? 1.759 8.050 -6.544 1.00 98.75 513 ILE A O 1
ATOM 4020 N N . HIS A 1 514 ? -0.196 9.157 -6.405 1.00 98.25 514 HIS A N 1
ATOM 4021 C CA . HIS A 1 514 ? 0.323 10.480 -6.755 1.00 98.25 514 HIS A CA 1
ATOM 4022 C C . HIS A 1 514 ? 0.050 11.463 -5.614 1.00 98.25 514 HIS A C 1
ATOM 4024 O O . HIS A 1 514 ? -1.109 11.759 -5.319 1.00 98.25 514 HIS A O 1
ATOM 4030 N N . GLY A 1 515 ? 1.113 11.988 -5.004 1.00 97.75 515 GLY A N 1
ATOM 4031 C CA . GLY A 1 515 ? 1.025 13.055 -4.001 1.00 97.75 515 GLY A CA 1
ATOM 4032 C C . GLY A 1 515 ? 1.621 12.728 -2.636 1.00 97.75 515 GLY A C 1
ATOM 4033 O O . GLY A 1 515 ? 1.501 13.550 -1.733 1.00 97.75 515 GLY A O 1
ATOM 4034 N N . THR A 1 516 ? 2.249 11.563 -2.463 1.00 97.94 516 THR A N 1
ATOM 4035 C CA . THR A 1 516 ? 2.793 11.157 -1.159 1.00 97.94 516 THR A CA 1
ATOM 4036 C C . THR A 1 516 ? 4.053 11.925 -0.777 1.00 97.94 516 THR A C 1
ATOM 4038 O O . THR A 1 516 ? 4.875 12.232 -1.638 1.00 97.94 516 THR A O 1
ATOM 4041 N N . GLU A 1 517 ? 4.239 12.135 0.523 1.00 97.94 517 GLU A N 1
ATOM 4042 C CA . GLU A 1 517 ? 5.449 12.693 1.136 1.00 97.94 517 GLU A CA 1
ATOM 4043 C C . GLU A 1 517 ? 6.356 11.578 1.684 1.00 97.94 517 GLU A C 1
ATOM 4045 O O . GLU A 1 517 ? 5.896 10.531 2.158 1.00 97.94 517 GLU A O 1
ATOM 4050 N N . ARG A 1 518 ? 7.670 11.779 1.620 1.00 97.69 518 ARG A N 1
ATOM 4051 C CA . ARG A 1 518 ? 8.671 10.952 2.299 1.00 97.69 518 ARG A CA 1
ATOM 4052 C C . ARG A 1 518 ? 9.005 11.538 3.672 1.00 97.69 518 ARG A C 1
ATOM 4054 O O . ARG A 1 518 ? 9.311 12.712 3.793 1.00 97.69 518 ARG A O 1
ATOM 4061 N N . TYR A 1 519 ? 9.016 10.689 4.697 1.00 98.38 519 TYR A N 1
ATOM 4062 C CA . TYR A 1 519 ? 9.213 11.095 6.095 1.00 98.38 519 TYR A CA 1
ATOM 4063 C C . TYR A 1 519 ? 10.474 10.521 6.740 1.00 98.38 519 TYR A C 1
ATOM 4065 O O . TYR A 1 519 ? 10.889 10.986 7.797 1.00 98.38 519 TYR A O 1
ATOM 4073 N N . CYS A 1 520 ? 11.062 9.476 6.149 1.00 97.06 520 CYS A N 1
ATOM 4074 C CA . CYS A 1 520 ? 12.178 8.756 6.760 1.00 97.06 520 CYS A CA 1
ATOM 4075 C C . CYS A 1 520 ? 13.412 8.701 5.852 1.00 97.06 520 CYS A C 1
ATOM 4077 O O . CYS A 1 520 ? 13.330 8.396 4.654 1.00 97.06 520 CYS A O 1
ATOM 4079 N N . GLY A 1 521 ? 14.575 8.919 6.461 1.00 96.19 521 GLY A N 1
ATOM 4080 C CA . GLY A 1 521 ? 15.848 8.383 6.003 1.00 96.19 521 GLY A CA 1
ATOM 4081 C C . GLY A 1 521 ? 15.968 6.915 6.416 1.00 96.19 521 GLY A C 1
ATOM 4082 O O . GLY A 1 521 ? 15.350 6.477 7.392 1.00 96.19 521 GLY A O 1
ATOM 4083 N N . TYR A 1 522 ? 16.755 6.135 5.679 1.00 96.25 522 TYR A N 1
ATOM 4084 C CA . TYR A 1 522 ? 16.992 4.734 6.018 1.00 96.25 522 TYR A CA 1
ATOM 4085 C C . TYR A 1 522 ? 18.378 4.263 5.586 1.00 96.25 522 TYR A C 1
ATOM 4087 O O . TYR A 1 522 ? 19.022 4.874 4.734 1.00 96.25 522 TYR A O 1
ATOM 4095 N N . GLU A 1 523 ? 18.790 3.145 6.169 1.00 93.69 523 GLU A N 1
ATOM 4096 C CA . GLU A 1 523 ? 19.958 2.373 5.771 1.00 93.69 523 GLU A CA 1
ATOM 4097 C C . GLU A 1 523 ? 19.621 0.875 5.746 1.00 93.69 523 GLU A C 1
ATOM 4099 O O . GLU A 1 523 ? 18.636 0.418 6.335 1.00 93.69 523 GLU A O 1
ATOM 4104 N N . GLY A 1 524 ? 20.449 0.090 5.058 1.00 92.31 524 GLY A N 1
ATOM 4105 C CA . GLY A 1 524 ? 20.277 -1.359 4.975 1.00 92.31 524 GLY A CA 1
ATOM 4106 C C . GLY A 1 524 ? 19.065 -1.812 4.151 1.00 92.31 524 GLY A C 1
ATOM 4107 O O . GLY A 1 524 ? 18.318 -1.026 3.574 1.00 92.31 524 GLY A O 1
ATOM 4108 N N . TYR A 1 525 ? 18.898 -3.129 4.035 1.00 92.25 525 TYR A N 1
ATOM 4109 C CA . TYR A 1 525 ? 17.888 -3.746 3.174 1.00 92.25 525 TYR A CA 1
ATOM 4110 C C . TYR A 1 525 ? 17.529 -5.145 3.675 1.00 92.25 525 TYR A C 1
ATOM 4112 O O . TYR A 1 525 ? 18.387 -5.883 4.166 1.00 92.25 525 TYR A O 1
ATOM 4120 N N . GLY A 1 526 ? 16.271 -5.561 3.536 1.00 92.31 526 GLY A N 1
ATOM 4121 C CA . GLY A 1 526 ? 15.832 -6.856 4.047 1.00 92.31 526 GLY A CA 1
ATOM 4122 C C . GLY A 1 526 ? 16.025 -6.935 5.561 1.00 92.31 526 GLY A C 1
ATOM 4123 O O . GLY A 1 526 ? 15.563 -6.080 6.311 1.00 92.31 526 GLY A O 1
ATOM 4124 N N . GLY A 1 527 ? 16.741 -7.961 6.022 1.00 88.94 527 GLY A N 1
ATOM 4125 C CA . GLY A 1 527 ? 17.006 -8.168 7.447 1.00 88.94 527 GLY A CA 1
ATOM 4126 C C . GLY A 1 527 ? 17.934 -7.135 8.104 1.00 88.94 527 GLY A C 1
ATOM 4127 O O . GLY A 1 527 ? 18.007 -7.125 9.330 1.00 88.94 527 GLY A O 1
ATOM 4128 N N . SER A 1 528 ? 18.644 -6.301 7.331 1.00 91.69 528 SER A N 1
ATOM 4129 C CA . SER A 1 528 ? 19.535 -5.246 7.851 1.00 91.69 528 SER A CA 1
ATOM 4130 C C . SER A 1 528 ? 18.920 -3.846 7.842 1.00 91.69 528 SER A C 1
ATOM 4132 O O . SER A 1 528 ? 19.609 -2.900 8.203 1.00 91.69 528 SER A O 1
ATOM 4134 N N . PHE A 1 529 ? 17.658 -3.704 7.426 1.00 96.06 529 PHE A N 1
ATOM 4135 C CA . PHE A 1 529 ? 16.976 -2.412 7.381 1.00 96.06 529 PHE A CA 1
ATOM 4136 C C . PHE A 1 529 ? 16.970 -1.714 8.749 1.00 96.06 529 PHE A C 1
ATOM 4138 O O . PHE A 1 529 ? 16.596 -2.319 9.761 1.00 96.06 529 PHE A O 1
ATOM 4145 N N . ALA A 1 530 ? 17.310 -0.428 8.753 1.00 94.69 530 ALA A N 1
ATOM 4146 C CA . ALA A 1 530 ? 17.214 0.441 9.913 1.00 94.69 530 ALA A CA 1
ATOM 4147 C C . ALA A 1 530 ? 16.730 1.843 9.523 1.00 94.69 530 ALA A C 1
ATOM 4149 O O . ALA A 1 530 ? 17.063 2.378 8.463 1.00 94.69 530 ALA A O 1
ATOM 4150 N N . PHE A 1 531 ? 15.933 2.441 10.407 1.00 95.00 531 PHE A N 1
ATOM 4151 C CA . PHE A 1 531 ? 15.563 3.847 10.317 1.00 95.00 531 PHE A CA 1
ATOM 4152 C C . PHE A 1 531 ? 16.806 4.721 10.534 1.00 95.00 531 PHE A C 1
ATOM 4154 O O . PHE A 1 531 ? 17.539 4.508 11.498 1.00 95.00 531 PHE A O 1
ATOM 4161 N N . ALA A 1 532 ? 17.016 5.721 9.673 1.00 95.12 532 ALA A N 1
ATOM 4162 C CA . ALA A 1 532 ? 18.217 6.563 9.685 1.00 95.12 532 ALA A CA 1
ATOM 4163 C C . ALA A 1 532 ? 17.928 8.062 9.903 1.00 95.12 532 ALA A C 1
ATOM 4165 O O . ALA A 1 532 ? 18.764 8.902 9.579 1.00 95.12 532 ALA A O 1
ATOM 4166 N N . GLY A 1 533 ? 16.764 8.409 10.462 1.00 94.06 533 GLY A N 1
ATOM 4167 C CA . GLY A 1 533 ? 16.415 9.785 10.835 1.00 94.06 533 GLY A CA 1
ATOM 4168 C C . GLY A 1 533 ? 15.235 10.372 10.060 1.00 94.06 533 GLY A C 1
ATOM 4169 O O . GLY A 1 533 ? 14.656 9.727 9.183 1.00 94.06 533 GLY A O 1
ATOM 4170 N N . ASP A 1 534 ? 14.864 11.601 10.427 1.00 95.50 534 ASP A N 1
ATOM 4171 C CA . ASP A 1 534 ? 13.854 12.391 9.713 1.00 95.50 534 ASP A CA 1
ATOM 4172 C C . ASP A 1 534 ? 14.304 12.667 8.273 1.00 95.50 534 ASP A C 1
ATOM 4174 O O . ASP A 1 534 ? 15.501 12.780 7.996 1.00 95.50 534 ASP A O 1
ATOM 4178 N N . PHE A 1 535 ? 13.345 12.782 7.359 1.00 96.81 535 PHE A N 1
ATOM 4179 C CA . PHE A 1 535 ? 13.602 13.212 5.990 1.00 96.81 535 PHE A CA 1
ATOM 4180 C C . PHE A 1 535 ? 12.733 14.417 5.661 1.00 96.81 535 PHE A C 1
ATOM 4182 O O . PHE A 1 535 ? 11.508 14.357 5.756 1.00 96.81 535 PHE A O 1
ATOM 4189 N N . GLU A 1 536 ? 13.378 15.508 5.261 1.00 95.94 536 GLU A N 1
ATOM 4190 C CA . GLU A 1 536 ? 12.696 16.707 4.797 1.00 95.94 536 GLU A CA 1
ATOM 4191 C C . GLU A 1 536 ? 12.457 16.605 3.290 1.00 95.94 536 GLU A C 1
ATOM 4193 O O . GLU A 1 536 ? 13.368 16.766 2.481 1.00 95.94 536 GLU A O 1
ATOM 4198 N N . ASP A 1 537 ? 11.218 16.295 2.919 1.00 95.62 537 ASP A N 1
ATOM 4199 C CA . ASP A 1 537 ? 10.826 16.135 1.525 1.00 95.62 537 ASP A CA 1
ATOM 4200 C C . ASP A 1 537 ? 10.588 17.487 0.838 1.00 95.62 537 ASP A C 1
ATOM 4202 O O . ASP A 1 537 ? 9.577 18.170 1.060 1.00 95.62 537 ASP A O 1
ATOM 4206 N N . THR A 1 538 ? 11.523 17.845 -0.040 1.00 95.00 538 THR A N 1
ATOM 4207 C CA . THR A 1 538 ? 11.497 19.073 -0.837 1.00 95.00 538 THR A CA 1
ATOM 4208 C C . THR A 1 538 ? 10.745 18.932 -2.162 1.00 95.00 538 THR A C 1
ATOM 4210 O O . THR A 1 538 ? 10.791 19.856 -2.975 1.00 95.00 538 THR A O 1
ATOM 4213 N N . THR A 1 539 ? 10.054 17.811 -2.406 1.00 94.62 539 THR A N 1
ATOM 4214 C CA . THR A 1 539 ? 9.251 17.617 -3.623 1.00 94.62 539 THR A CA 1
ATOM 4215 C C . THR A 1 539 ? 8.227 18.739 -3.769 1.00 94.62 539 THR A C 1
ATOM 4217 O O . THR A 1 539 ? 7.488 19.054 -2.830 1.00 94.62 539 THR A O 1
ATOM 4220 N N . HIS A 1 540 ? 8.151 19.324 -4.963 1.00 94.00 540 HIS A N 1
ATOM 4221 C CA . HIS A 1 540 ? 7.298 20.472 -5.245 1.00 94.00 540 HIS A CA 1
ATOM 4222 C C . HIS A 1 540 ? 5.799 20.162 -5.041 1.00 94.00 540 HIS A C 1
ATOM 4224 O O . HIS A 1 540 ? 5.310 19.092 -5.407 1.00 94.00 540 HIS A O 1
ATOM 4230 N N . LEU A 1 541 ? 5.065 21.116 -4.456 1.00 94.69 541 LEU A N 1
ATOM 4231 C CA . LEU A 1 541 ? 3.607 21.086 -4.305 1.00 94.69 541 LEU A CA 1
ATOM 4232 C C . LEU A 1 541 ? 2.964 21.908 -5.423 1.00 94.69 541 LEU A C 1
ATOM 4234 O O . LEU A 1 541 ? 3.153 23.121 -5.498 1.00 94.69 541 LEU A O 1
ATOM 4238 N N . VAL A 1 542 ? 2.152 21.265 -6.257 1.00 94.75 542 VAL A N 1
ATOM 4239 C CA . VAL A 1 542 ? 1.406 21.929 -7.330 1.00 94.75 542 VAL A CA 1
ATOM 4240 C C . VAL A 1 542 ? -0.044 22.159 -6.938 1.00 94.75 542 VAL A C 1
ATOM 4242 O O . VAL A 1 542 ? -0.675 21.314 -6.302 1.00 94.75 542 VAL A O 1
ATOM 4245 N N . ARG A 1 543 ? -0.592 23.304 -7.350 1.00 96.44 543 ARG A N 1
ATOM 4246 C CA . ARG A 1 543 ? -2.022 23.593 -7.232 1.00 96.44 543 ARG A CA 1
ATOM 4247 C C . ARG A 1 543 ? -2.770 22.982 -8.412 1.00 96.44 543 ARG A C 1
ATOM 4249 O O . ARG A 1 543 ? -2.453 23.267 -9.563 1.00 96.44 543 ARG A O 1
ATOM 4256 N N . LEU A 1 544 ? -3.765 22.159 -8.111 1.00 95.31 544 LEU A N 1
ATOM 4257 C CA . LEU A 1 544 ? -4.657 21.540 -9.083 1.00 95.31 544 LEU A CA 1
ATOM 4258 C C . LEU A 1 544 ? -5.777 22.506 -9.500 1.00 95.31 544 LEU A C 1
ATOM 4260 O O . LEU A 1 544 ? -6.020 23.526 -8.852 1.00 95.31 544 LEU A O 1
ATOM 4264 N N . SER A 1 545 ? -6.490 22.167 -10.577 1.00 92.56 545 SER A N 1
ATOM 4265 C CA . SER A 1 545 ? -7.588 22.977 -11.127 1.00 92.56 545 SER A CA 1
ATOM 4266 C C . SER A 1 545 ? -8.757 23.176 -10.158 1.00 92.56 545 SER A C 1
ATOM 4268 O O . SER A 1 545 ? -9.457 24.179 -10.238 1.00 92.56 545 SER A O 1
ATOM 4270 N N . ASP A 1 546 ? -8.963 22.235 -9.238 1.00 94.38 546 ASP A N 1
ATOM 4271 C CA . ASP A 1 546 ? -9.976 22.296 -8.179 1.00 94.38 546 ASP A CA 1
ATOM 4272 C C . ASP A 1 546 ? -9.495 23.039 -6.917 1.00 94.38 546 ASP A C 1
ATOM 4274 O O . ASP A 1 546 ? -10.208 23.103 -5.918 1.00 94.38 546 ASP A O 1
ATOM 4278 N N . GLY A 1 547 ? -8.290 23.615 -6.952 1.00 95.31 547 GLY A N 1
ATOM 4279 C CA . GLY A 1 547 ? -7.704 24.375 -5.854 1.00 95.31 547 GLY A CA 1
ATOM 4280 C C . GLY A 1 547 ? -6.942 23.538 -4.825 1.00 95.31 547 GLY A C 1
ATOM 4281 O O . GLY A 1 547 ? -6.235 24.140 -4.011 1.00 95.31 547 GLY A O 1
ATOM 4282 N N . ALA A 1 548 ? -7.019 22.203 -4.878 1.00 97.38 548 ALA A N 1
ATOM 4283 C CA . ALA A 1 548 ? -6.244 21.318 -4.011 1.00 97.38 548 ALA A CA 1
ATOM 4284 C C . ALA A 1 548 ? -4.736 21.407 -4.304 1.00 97.38 548 ALA A C 1
ATOM 4286 O O . ALA A 1 548 ? -4.317 21.835 -5.382 1.00 97.38 548 ALA A O 1
ATOM 4287 N N . LEU A 1 549 ? -3.911 20.988 -3.348 1.00 98.00 549 LEU A N 1
ATOM 4288 C CA . LEU A 1 549 ? -2.460 20.897 -3.494 1.00 98.00 549 LEU A CA 1
ATOM 4289 C C . LEU A 1 549 ? -2.043 19.432 -3.602 1.00 98.00 549 LEU A C 1
ATOM 4291 O O . LEU A 1 549 ? -2.532 18.598 -2.849 1.00 98.00 549 LEU A O 1
ATOM 4295 N N . ARG A 1 550 ? -1.125 19.096 -4.505 1.00 97.25 550 ARG A N 1
ATOM 4296 C CA . ARG A 1 550 ? -0.608 17.728 -4.652 1.00 97.25 550 ARG A CA 1
ATOM 4297 C C . ARG A 1 550 ? 0.897 17.760 -4.849 1.00 97.25 550 ARG A C 1
ATOM 4299 O O . ARG A 1 550 ? 1.393 18.597 -5.598 1.00 97.25 550 ARG A O 1
ATOM 4306 N N . ARG A 1 551 ? 1.630 16.861 -4.191 1.00 96.12 551 ARG A N 1
ATOM 4307 C CA . ARG A 1 551 ? 3.076 16.727 -4.420 1.00 96.12 551 ARG A CA 1
ATOM 4308 C C . ARG A 1 551 ? 3.352 16.086 -5.772 1.00 96.12 551 ARG A C 1
ATOM 4310 O O . ARG A 1 551 ? 2.666 15.142 -6.155 1.00 96.12 551 ARG A O 1
ATOM 4317 N N . GLU A 1 552 ? 4.395 16.547 -6.450 1.00 95.31 552 GLU A N 1
ATOM 4318 C CA . GLU A 1 552 ? 4.910 15.981 -7.703 1.00 95.31 552 GLU A CA 1
ATOM 4319 C C . GLU A 1 552 ? 5.695 14.672 -7.481 1.00 95.31 552 GLU A C 1
ATOM 4321 O O . GLU A 1 552 ? 6.826 14.506 -7.927 1.00 95.31 552 GLU A O 1
ATOM 4326 N N . CYS A 1 553 ? 5.080 13.725 -6.775 1.00 97.12 553 CYS A N 1
ATOM 4327 C CA . CYS A 1 553 ? 5.630 12.407 -6.480 1.00 97.12 553 CYS A CA 1
ATOM 4328 C C . CYS A 1 553 ? 4.669 11.348 -7.021 1.00 97.12 553 CYS A C 1
ATOM 4330 O O . CYS A 1 553 ? 3.523 11.272 -6.568 1.00 97.12 553 CYS A O 1
ATOM 4332 N N . VAL A 1 554 ? 5.123 10.557 -7.998 1.00 98.19 554 VAL A N 1
ATOM 4333 C CA . VAL A 1 554 ? 4.331 9.509 -8.657 1.00 98.19 554 VAL A CA 1
ATOM 4334 C C . VAL A 1 554 ? 5.003 8.163 -8.434 1.00 98.19 554 VAL A C 1
ATOM 4336 O O . VAL A 1 554 ? 6.082 7.906 -8.966 1.00 98.19 554 VAL A O 1
ATOM 4339 N N . ILE A 1 555 ? 4.334 7.294 -7.684 1.00 98.69 555 ILE A N 1
ATOM 4340 C CA . ILE A 1 555 ? 4.797 5.939 -7.379 1.00 98.69 555 ILE A CA 1
ATOM 4341 C C . ILE A 1 555 ? 3.876 4.946 -8.077 1.00 98.69 555 ILE A C 1
ATOM 4343 O O . ILE A 1 555 ? 2.654 5.057 -7.978 1.00 98.69 555 ILE A O 1
ATOM 4347 N N . VAL A 1 556 ? 4.454 3.980 -8.787 1.00 98.69 556 VAL A N 1
ATOM 4348 C CA . VAL A 1 556 ? 3.707 2.996 -9.578 1.00 98.69 556 VAL A CA 1
ATOM 4349 C C . VAL A 1 556 ? 4.114 1.587 -9.202 1.00 98.69 556 VAL A C 1
ATOM 4351 O O . VAL A 1 556 ? 5.261 1.201 -9.406 1.00 98.69 556 VAL A O 1
ATOM 4354 N N . GLY A 1 557 ? 3.157 0.804 -8.711 1.00 98.50 557 GLY A N 1
ATOM 4355 C CA . GLY A 1 557 ? 3.357 -0.601 -8.390 1.00 98.50 557 GLY A CA 1
ATOM 4356 C C . GLY A 1 557 ? 3.027 -1.518 -9.553 1.00 98.50 557 GLY A C 1
ATOM 4357 O O . GLY A 1 557 ? 1.890 -1.549 -10.036 1.00 98.50 557 GLY A O 1
ATOM 4358 N N . ILE A 1 558 ? 4.019 -2.310 -9.956 1.00 98.44 558 ILE A N 1
ATOM 4359 C CA . ILE A 1 558 ? 3.867 -3.400 -10.921 1.00 98.44 558 ILE A CA 1
ATOM 4360 C C . ILE A 1 558 ? 4.411 -4.704 -10.338 1.00 98.44 558 ILE A C 1
ATOM 4362 O O . ILE A 1 558 ? 5.558 -4.780 -9.902 1.00 98.44 558 ILE A O 1
ATOM 4366 N N . ASP A 1 559 ? 3.610 -5.769 -10.361 1.00 97.00 559 ASP A N 1
ATOM 4367 C CA . ASP A 1 559 ? 4.018 -7.066 -9.824 1.00 97.00 559 ASP A CA 1
ATOM 4368 C C . ASP A 1 559 ? 4.657 -7.964 -10.885 1.00 97.00 559 ASP A C 1
ATOM 4370 O O . ASP A 1 559 ? 4.076 -8.227 -11.939 1.00 97.00 559 ASP A O 1
ATOM 4374 N N . ALA A 1 560 ? 5.862 -8.467 -10.616 1.00 93.56 560 ALA A N 1
ATOM 4375 C CA . ALA A 1 560 ? 6.547 -9.429 -11.482 1.00 93.56 560 ALA A CA 1
ATOM 4376 C C . ALA A 1 560 ? 6.059 -10.869 -11.236 1.00 93.56 560 ALA A C 1
ATOM 4378 O O . ALA A 1 560 ? 5.586 -11.207 -10.151 1.00 93.56 560 ALA A O 1
ATOM 4379 N N . THR A 1 561 ? 6.200 -11.740 -12.238 1.00 90.88 561 THR A N 1
ATOM 4380 C CA . THR A 1 561 ? 6.003 -13.181 -12.048 1.00 90.88 561 THR A CA 1
ATOM 4381 C C . THR A 1 561 ? 7.086 -13.753 -11.134 1.00 90.88 561 THR A C 1
ATOM 4383 O O . THR A 1 561 ? 8.262 -13.439 -11.293 1.00 90.88 561 THR A O 1
ATOM 4386 N N . ASP A 1 562 ? 6.681 -14.608 -10.194 1.00 90.00 562 ASP A N 1
ATOM 4387 C CA . ASP A 1 562 ? 7.582 -15.366 -9.325 1.00 90.00 562 ASP A CA 1
ATOM 4388 C C . ASP A 1 562 ? 8.010 -16.675 -10.009 1.00 90.00 562 ASP A C 1
ATOM 4390 O O . ASP A 1 562 ? 7.178 -17.545 -10.291 1.00 90.00 562 ASP A O 1
ATOM 4394 N N . TYR A 1 563 ? 9.308 -16.807 -10.285 1.00 86.50 563 TYR A N 1
ATOM 4395 C CA . TYR A 1 563 ? 9.905 -17.963 -10.957 1.00 86.50 563 TYR A CA 1
ATOM 4396 C C . TYR A 1 563 ? 10.529 -18.993 -9.993 1.00 86.50 563 TYR A C 1
ATOM 4398 O O . TYR A 1 563 ? 11.172 -19.947 -10.450 1.00 86.50 563 TYR A O 1
ATOM 4406 N N . GLY A 1 564 ? 10.318 -18.855 -8.677 1.00 75.88 564 GLY A N 1
ATOM 4407 C CA . GLY A 1 564 ? 10.894 -19.727 -7.652 1.00 75.88 564 GLY A CA 1
ATOM 4408 C C . GLY A 1 564 ? 10.610 -21.227 -7.852 1.00 75.88 564 GLY A C 1
ATOM 4409 O O . GLY A 1 564 ? 9.462 -21.662 -7.927 1.00 75.88 564 GLY A O 1
ATOM 4410 N N . SER A 1 565 ? 11.680 -22.038 -7.859 1.00 59.16 565 SER A N 1
ATOM 4411 C CA . SER A 1 565 ? 11.717 -23.514 -7.977 1.00 59.16 565 SER A CA 1
ATOM 4412 C C . SER A 1 565 ? 11.102 -24.123 -9.264 1.00 59.16 565 SER A C 1
ATOM 4414 O O . SER A 1 565 ? 9.900 -24.088 -9.508 1.00 59.16 565 SER A O 1
ATOM 4416 N N . ALA A 1 566 ? 11.964 -24.748 -10.083 1.00 56.09 566 ALA A N 1
ATOM 4417 C CA . ALA A 1 566 ? 11.676 -25.504 -11.320 1.00 56.09 566 ALA A CA 1
ATOM 4418 C C . ALA A 1 566 ? 11.075 -24.734 -12.524 1.00 56.09 566 ALA A C 1
ATOM 4420 O O . ALA A 1 566 ? 10.699 -25.365 -13.514 1.00 56.09 566 ALA A O 1
ATOM 4421 N N . ARG A 1 567 ? 10.978 -23.394 -12.482 1.00 67.94 567 ARG A N 1
ATOM 4422 C CA . ARG A 1 567 ? 10.288 -22.593 -13.520 1.00 67.94 567 ARG A CA 1
ATOM 4423 C C . ARG A 1 567 ? 11.082 -21.424 -14.113 1.00 67.94 567 ARG A C 1
ATOM 4425 O O . ARG A 1 567 ? 10.524 -20.722 -14.949 1.00 67.94 567 ARG A O 1
ATOM 4432 N N . VAL A 1 568 ? 12.357 -21.254 -13.758 1.00 81.44 568 VAL A N 1
ATOM 4433 C CA . VAL A 1 568 ? 13.207 -20.135 -14.217 1.00 81.44 568 VAL A CA 1
ATOM 4434 C C . VAL A 1 568 ? 13.238 -20.020 -15.744 1.00 81.44 568 VAL A C 1
ATOM 4436 O O . VAL A 1 568 ? 13.047 -18.933 -16.266 1.00 81.44 568 VAL A O 1
ATOM 4439 N N . GLU A 1 569 ? 13.351 -21.128 -16.480 1.00 85.12 569 GLU A N 1
ATOM 4440 C CA . GLU A 1 569 ? 13.376 -21.108 -17.955 1.00 85.12 569 GLU A CA 1
ATOM 4441 C C . GLU A 1 569 ? 12.068 -20.609 -18.598 1.00 85.12 569 GLU A C 1
ATOM 4443 O O . GLU A 1 569 ? 12.052 -20.185 -19.753 1.00 85.12 569 GLU A O 1
ATOM 4448 N N . ARG A 1 570 ? 10.941 -20.624 -17.868 1.00 88.00 570 ARG A N 1
ATOM 4449 C CA . ARG A 1 570 ? 9.653 -20.173 -18.417 1.00 88.00 570 ARG A CA 1
ATOM 4450 C C . ARG A 1 570 ? 9.630 -18.677 -18.699 1.00 88.00 570 ARG A C 1
ATOM 4452 O O . ARG A 1 570 ? 8.845 -18.259 -19.546 1.00 88.00 570 ARG A O 1
ATOM 4459 N N . GLN A 1 571 ? 10.483 -17.893 -18.044 1.00 90.31 571 GLN A N 1
ATOM 4460 C CA . GLN A 1 571 ? 10.549 -16.447 -18.251 1.00 90.31 571 GLN A CA 1
ATOM 4461 C C . GLN A 1 571 ? 10.884 -16.059 -19.698 1.00 90.31 571 GLN A C 1
ATOM 4463 O O . GLN A 1 571 ? 10.440 -15.018 -20.164 1.00 90.31 571 GLN A O 1
ATOM 4468 N N . TYR A 1 572 ? 11.589 -16.929 -20.431 1.00 91.12 572 TYR A N 1
ATOM 4469 C CA . TYR A 1 572 ? 11.946 -16.723 -21.839 1.00 91.12 572 TYR A CA 1
ATOM 4470 C C . TYR A 1 572 ? 10.830 -17.117 -22.816 1.00 91.12 572 TYR A C 1
ATOM 4472 O O . TYR A 1 572 ? 10.960 -16.943 -24.027 1.00 91.12 572 TYR A O 1
ATOM 4480 N N . THR A 1 573 ? 9.726 -17.684 -22.321 1.00 89.62 573 THR A N 1
ATOM 4481 C CA . THR A 1 573 ? 8.593 -18.057 -23.175 1.00 89.62 573 THR A CA 1
ATOM 4482 C C . THR A 1 573 ? 7.787 -16.825 -23.566 1.00 89.62 573 THR A C 1
ATOM 4484 O O . THR A 1 573 ? 7.579 -15.921 -22.755 1.00 89.62 573 THR A O 1
ATOM 4487 N N . ARG A 1 574 ? 7.244 -16.833 -24.788 1.00 89.12 574 ARG A N 1
ATOM 4488 C CA . ARG A 1 574 ? 6.433 -15.731 -25.334 1.00 89.12 574 ARG A CA 1
ATOM 4489 C C . ARG A 1 574 ? 5.328 -15.263 -24.385 1.00 89.12 574 ARG A C 1
ATOM 4491 O O . ARG A 1 574 ? 5.158 -14.065 -24.207 1.00 89.12 574 ARG A O 1
ATOM 4498 N N . GLY A 1 575 ? 4.622 -16.191 -23.734 1.00 88.75 575 GLY A N 1
ATOM 4499 C CA . GLY A 1 575 ? 3.542 -15.851 -22.802 1.00 88.75 575 GLY A CA 1
ATOM 4500 C C . GLY A 1 575 ? 4.013 -15.092 -21.555 1.00 88.75 575 GLY A C 1
ATOM 4501 O O . GLY A 1 575 ? 3.335 -14.171 -21.111 1.00 88.75 575 GLY A O 1
ATOM 4502 N N . HIS A 1 576 ? 5.185 -15.429 -21.008 1.00 91.44 576 HIS A N 1
ATOM 4503 C CA . HIS A 1 576 ? 5.724 -14.743 -19.827 1.00 91.44 576 HIS A CA 1
ATOM 4504 C C . HIS A 1 576 ? 6.336 -13.386 -20.192 1.00 91.44 576 HIS A C 1
ATOM 4506 O O . HIS A 1 576 ? 6.093 -12.405 -19.490 1.00 91.44 576 HIS A O 1
ATOM 4512 N N . VAL A 1 577 ? 7.034 -13.306 -21.331 1.00 93.06 577 VAL A N 1
ATOM 4513 C CA . VAL A 1 577 ? 7.516 -12.034 -21.892 1.00 93.06 577 VAL A CA 1
ATOM 4514 C C . VAL A 1 577 ? 6.344 -11.089 -22.168 1.00 93.06 577 VAL A C 1
ATOM 4516 O O . VAL A 1 577 ? 6.393 -9.931 -21.764 1.00 93.06 577 VAL A O 1
ATOM 4519 N N . TRP A 1 578 ? 5.264 -11.585 -22.785 1.00 91.94 578 TRP A N 1
ATOM 4520 C CA . TRP A 1 578 ? 4.046 -10.806 -23.030 1.00 91.94 578 TRP A CA 1
ATOM 4521 C C . TRP A 1 578 ? 3.416 -10.305 -21.733 1.00 91.94 578 TRP A C 1
ATOM 4523 O O . TRP A 1 578 ? 3.121 -9.120 -21.609 1.00 91.94 578 TRP A O 1
ATOM 4533 N N . ARG A 1 579 ? 3.242 -11.193 -20.747 1.00 93.38 579 ARG A N 1
ATOM 4534 C CA . ARG A 1 579 ? 2.667 -10.839 -19.447 1.00 93.38 579 ARG A CA 1
ATOM 4535 C C . ARG A 1 579 ? 3.452 -9.714 -18.780 1.00 93.38 579 ARG A C 1
ATOM 4537 O O . ARG A 1 579 ? 2.854 -8.761 -18.288 1.00 93.38 579 ARG A O 1
ATOM 4544 N N . ASP A 1 580 ? 4.776 -9.827 -18.739 1.00 95.38 580 ASP A N 1
ATOM 4545 C CA . ASP A 1 580 ? 5.627 -8.827 -18.095 1.00 95.38 580 ASP A CA 1
ATOM 4546 C C . ASP A 1 580 ? 5.693 -7.515 -18.891 1.00 95.38 580 ASP A C 1
ATOM 4548 O O . ASP A 1 580 ? 5.707 -6.444 -18.284 1.00 95.38 580 ASP A O 1
ATOM 4552 N N . LEU A 1 581 ? 5.662 -7.585 -20.227 1.00 95.19 581 LEU A N 1
ATOM 4553 C CA . LEU A 1 581 ? 5.553 -6.414 -21.099 1.00 95.19 581 LEU A CA 1
ATOM 4554 C C . LEU A 1 581 ? 4.238 -5.665 -20.867 1.00 95.19 581 LEU A C 1
ATOM 4556 O O . LEU A 1 581 ? 4.267 -4.456 -20.656 1.00 95.19 581 LEU A O 1
ATOM 4560 N N . LEU A 1 582 ? 3.101 -6.368 -20.864 1.00 93.62 582 LEU A N 1
ATOM 4561 C CA . LEU A 1 582 ? 1.781 -5.769 -20.662 1.00 93.62 582 LEU A CA 1
ATOM 4562 C C . LEU A 1 582 ? 1.654 -5.144 -19.266 1.00 93.62 582 LEU A C 1
ATOM 4564 O O . LEU A 1 582 ? 1.136 -4.039 -19.128 1.00 93.62 582 LEU A O 1
ATOM 4568 N N . LYS A 1 583 ? 2.192 -5.810 -18.239 1.00 96.38 583 LYS A N 1
ATOM 4569 C CA . LYS A 1 583 ? 2.252 -5.289 -16.869 1.00 96.38 583 LYS A CA 1
ATOM 4570 C C . LYS A 1 583 ? 3.073 -3.998 -16.775 1.00 96.38 583 LYS A C 1
ATOM 4572 O O . LYS A 1 583 ? 2.601 -3.017 -16.205 1.00 96.38 583 LYS A O 1
ATOM 4577 N N . ALA A 1 584 ? 4.283 -3.983 -17.341 1.00 97.38 584 ALA A N 1
ATOM 4578 C CA . ALA A 1 584 ? 5.122 -2.784 -17.367 1.00 97.38 584 ALA A CA 1
ATOM 4579 C C . ALA A 1 584 ? 4.461 -1.659 -18.181 1.00 97.38 584 ALA A C 1
ATOM 4581 O O . ALA A 1 584 ? 4.415 -0.516 -17.734 1.00 97.38 584 ALA A O 1
ATOM 4582 N N . TYR A 1 585 ? 3.870 -1.995 -19.331 1.00 94.94 585 TYR A N 1
ATOM 4583 C CA . TYR A 1 585 ? 3.116 -1.059 -20.162 1.00 94.94 585 TYR A CA 1
ATOM 4584 C C . TYR A 1 585 ? 1.963 -0.414 -19.380 1.00 94.94 585 TYR A C 1
ATOM 4586 O O . TYR A 1 585 ? 1.833 0.808 -19.406 1.00 94.94 585 TYR A O 1
ATOM 4594 N N . ALA A 1 586 ? 1.172 -1.203 -18.640 1.00 94.69 586 ALA A N 1
ATOM 4595 C CA . ALA A 1 586 ? 0.092 -0.702 -17.790 1.00 94.69 586 ALA A CA 1
ATOM 4596 C C . ALA A 1 586 ? 0.603 0.268 -16.716 1.00 94.69 586 ALA A C 1
ATOM 4598 O O . ALA A 1 586 ? 0.046 1.352 -16.552 1.00 94.69 586 ALA A O 1
ATOM 4599 N N . GLY A 1 587 ? 1.710 -0.066 -16.043 1.00 95.94 587 GLY A N 1
ATOM 4600 C CA . GLY A 1 587 ? 2.341 0.835 -15.074 1.00 95.94 587 GLY A CA 1
ATOM 4601 C C . GLY A 1 587 ? 2.796 2.160 -15.694 1.00 95.94 587 GLY A C 1
ATOM 4602 O O . GLY A 1 587 ? 2.617 3.229 -15.114 1.00 95.94 587 GLY A O 1
ATOM 4603 N N . PHE A 1 588 ? 3.338 2.122 -16.910 1.00 96.00 588 PHE A N 1
ATOM 4604 C CA . PHE A 1 588 ? 3.869 3.313 -17.580 1.00 96.00 588 PHE A CA 1
ATOM 4605 C C . PHE A 1 588 ? 2.790 4.127 -18.315 1.00 96.00 588 PHE A C 1
ATOM 4607 O O . PHE A 1 588 ? 3.073 5.206 -18.848 1.00 96.00 588 PHE A O 1
ATOM 4614 N N . ALA A 1 589 ? 1.548 3.636 -18.339 1.00 92.44 589 ALA A N 1
ATOM 4615 C CA . ALA A 1 589 ? 0.422 4.251 -19.030 1.00 92.44 589 ALA A CA 1
ATOM 4616 C C . ALA A 1 589 ? -0.306 5.337 -18.221 1.00 92.44 589 ALA A C 1
ATOM 4618 O O . ALA A 1 589 ? -1.263 5.917 -18.729 1.00 92.44 589 ALA A O 1
ATOM 4619 N N . TYR A 1 590 ? 0.139 5.653 -16.999 1.00 92.31 590 TYR A N 1
ATOM 4620 C CA . TYR A 1 590 ? -0.491 6.696 -16.190 1.00 92.31 590 TYR A CA 1
ATOM 4621 C C . TYR A 1 590 ? -0.422 8.076 -16.875 1.00 92.31 590 TYR A C 1
ATOM 4623 O O . TYR A 1 590 ? 0.684 8.566 -17.120 1.00 92.31 590 TYR A O 1
ATOM 4631 N N . PRO A 1 591 ? -1.562 8.734 -17.158 1.00 84.75 591 PRO A N 1
ATOM 4632 C CA . PRO A 1 591 ? -1.569 10.004 -17.887 1.00 84.75 591 PRO A CA 1
ATOM 4633 C C . PRO A 1 591 ? -1.139 11.192 -17.018 1.00 84.75 591 PRO A C 1
ATOM 4635 O O . PRO A 1 591 ? -0.569 12.148 -17.520 1.00 84.75 591 PRO A O 1
ATOM 4638 N N . GLY A 1 592 ? -1.338 11.129 -15.697 1.00 85.62 592 GLY A N 1
ATOM 4639 C CA . GLY A 1 592 ? -1.087 12.258 -14.792 1.00 85.62 592 GLY A CA 1
ATOM 4640 C C . GLY A 1 592 ? 0.386 12.549 -14.472 1.00 85.62 592 GLY A C 1
ATOM 4641 O O . GLY A 1 592 ? 0.638 13.318 -13.546 1.00 85.62 592 GLY A O 1
ATOM 4642 N N . ALA A 1 593 ? 1.335 11.911 -15.163 1.00 88.56 593 ALA A N 1
ATOM 4643 C CA . ALA A 1 593 ? 2.781 12.078 -14.982 1.00 88.56 593 ALA A CA 1
ATOM 4644 C C . ALA A 1 593 ? 3.416 12.679 -16.245 1.00 88.56 593 ALA A C 1
ATOM 4646 O O . ALA A 1 593 ? 4.131 11.997 -16.995 1.00 88.56 593 ALA A O 1
ATOM 4647 N N . GLU A 1 594 ? 3.102 13.948 -16.482 1.00 85.44 594 GLU A N 1
ATOM 4648 C CA . GLU A 1 594 ? 3.591 14.759 -17.592 1.00 85.44 594 GLU A CA 1
ATOM 4649 C C . GLU A 1 594 ? 3.862 16.200 -17.142 1.00 85.44 594 GLU A C 1
ATOM 4651 O O . GLU A 1 594 ? 3.240 16.707 -16.211 1.00 85.44 594 GLU A O 1
ATOM 4656 N N . ALA A 1 595 ? 4.809 16.863 -17.801 1.00 80.88 595 ALA A N 1
ATOM 4657 C CA . ALA A 1 595 ? 5.102 18.278 -17.609 1.00 80.88 595 ALA A CA 1
ATOM 4658 C C . ALA A 1 595 ? 5.432 18.921 -18.962 1.00 80.88 595 ALA A C 1
ATOM 4660 O O . ALA A 1 595 ? 6.250 18.402 -19.723 1.00 80.88 595 ALA A O 1
ATOM 4661 N N . GLY A 1 596 ? 4.785 20.046 -19.285 1.00 76.56 596 GLY A N 1
ATOM 4662 C CA . GLY A 1 596 ? 5.055 20.799 -20.519 1.00 76.56 596 GLY A CA 1
ATOM 4663 C C . GLY A 1 596 ? 4.869 19.986 -21.809 1.00 76.56 596 GLY A C 1
ATOM 4664 O O . GLY A 1 596 ? 5.648 20.147 -22.746 1.00 76.56 596 GLY A O 1
ATOM 4665 N N . GLY A 1 597 ? 3.891 19.072 -21.838 1.00 75.88 597 GLY A N 1
ATOM 4666 C CA . GLY A 1 597 ? 3.631 18.186 -22.981 1.00 75.88 597 GLY A CA 1
ATOM 4667 C C . GLY A 1 597 ? 4.633 17.037 -23.148 1.00 75.88 597 GLY A C 1
ATOM 4668 O O . GLY A 1 597 ? 4.630 16.370 -24.181 1.00 75.88 597 GLY A O 1
ATOM 4669 N N . ARG A 1 598 ? 5.508 16.798 -22.160 1.00 82.69 598 ARG A N 1
ATOM 4670 C CA . ARG A 1 598 ? 6.433 15.657 -22.130 1.00 82.69 598 ARG A CA 1
ATOM 4671 C C . ARG A 1 598 ? 6.087 14.720 -20.982 1.00 82.69 598 ARG A C 1
ATOM 4673 O O . ARG A 1 598 ? 5.895 15.154 -19.848 1.00 82.69 598 ARG A O 1
ATOM 4680 N N . CYS A 1 599 ? 6.057 13.425 -21.272 1.00 91.00 599 CYS A N 1
ATOM 4681 C CA . CYS A 1 599 ? 5.892 12.396 -20.254 1.00 91.00 599 CYS A CA 1
ATOM 4682 C C . CYS A 1 599 ? 7.117 12.360 -19.329 1.00 91.00 599 CYS A C 1
ATOM 4684 O O . CYS A 1 599 ? 8.254 12.422 -19.796 1.00 91.00 599 CYS A O 1
ATOM 4686 N N . TRP A 1 600 ? 6.891 12.223 -18.022 1.00 95.50 600 TRP A N 1
ATOM 4687 C CA . TRP A 1 600 ? 7.975 12.010 -17.060 1.00 95.50 600 TRP A CA 1
ATOM 4688 C C . TRP A 1 600 ? 8.759 10.722 -17.375 1.00 95.50 600 TRP A C 1
ATOM 4690 O O . TRP A 1 600 ? 8.136 9.724 -17.768 1.00 95.50 600 TRP A O 1
ATOM 4700 N N . PRO A 1 601 ? 10.090 10.696 -17.182 1.00 97.12 601 PRO A N 1
ATOM 4701 C CA . PRO A 1 601 ? 10.871 9.472 -17.322 1.00 97.12 601 PRO A CA 1
ATOM 4702 C C . PRO A 1 601 ? 10.446 8.406 -16.306 1.00 97.12 601 PRO A C 1
ATOM 4704 O O . PRO A 1 601 ? 9.926 8.712 -15.233 1.00 97.12 601 PRO A O 1
ATOM 4707 N N . VAL A 1 602 ? 10.692 7.140 -16.624 1.00 98.44 602 VAL A N 1
ATOM 4708 C CA . VAL A 1 602 ? 10.503 6.010 -15.710 1.00 98.44 602 VAL A CA 1
ATOM 4709 C C . VAL A 1 602 ? 11.783 5.800 -14.907 1.00 98.44 602 VAL A C 1
ATOM 4711 O O . VAL A 1 602 ? 12.830 5.541 -15.492 1.00 98.44 602 VAL A O 1
ATOM 4714 N N . ALA A 1 603 ? 11.699 5.860 -13.579 1.00 98.44 603 ALA A N 1
ATOM 4715 C CA . ALA A 1 603 ? 12.771 5.461 -12.670 1.00 98.44 603 ALA A CA 1
ATOM 4716 C C . ALA A 1 603 ? 12.509 4.031 -12.179 1.00 98.44 603 ALA A C 1
ATOM 4718 O O . ALA A 1 603 ? 11.600 3.799 -11.383 1.00 98.44 603 ALA A O 1
ATOM 4719 N N . THR A 1 604 ? 13.289 3.067 -12.665 1.00 98.44 604 THR A N 1
ATOM 4720 C CA . THR A 1 604 ? 13.114 1.635 -12.367 1.00 98.44 604 THR A CA 1
ATOM 4721 C C . THR A 1 604 ? 14.452 0.954 -12.064 1.00 98.44 604 THR A C 1
ATOM 4723 O O . THR A 1 604 ? 15.447 1.627 -11.832 1.00 98.44 604 THR A O 1
ATOM 4726 N N . GLY A 1 605 ? 14.501 -0.377 -12.041 1.00 97.12 605 GLY A N 1
ATOM 4727 C CA . GLY A 1 605 ? 15.710 -1.172 -11.852 1.00 97.12 605 GLY A CA 1
ATOM 4728 C C . GLY A 1 605 ? 15.423 -2.665 -12.015 1.00 97.12 605 GLY A C 1
ATOM 4729 O O . GLY A 1 605 ? 14.621 -3.063 -12.863 1.00 97.12 605 GLY A O 1
ATOM 4730 N N . ASN A 1 606 ? 16.057 -3.485 -11.170 1.00 96.25 606 ASN A N 1
ATOM 4731 C CA . ASN A 1 606 ? 15.999 -4.957 -11.171 1.00 96.25 606 ASN A CA 1
ATOM 4732 C C . ASN A 1 606 ? 14.632 -5.539 -10.722 1.00 96.25 606 ASN A C 1
ATOM 4734 O O . ASN A 1 606 ? 14.548 -6.366 -9.806 1.00 96.25 606 ASN A O 1
ATOM 4738 N N . TRP A 1 607 ? 13.553 -5.118 -11.388 1.00 96.94 607 TRP A N 1
ATOM 4739 C CA . TRP A 1 607 ? 12.167 -5.512 -11.142 1.00 96.94 607 TRP A CA 1
ATOM 4740 C C . TRP A 1 607 ? 11.977 -7.032 -11.232 1.00 96.94 607 TRP A C 1
ATOM 4742 O O . TRP A 1 607 ? 12.206 -7.653 -12.271 1.00 96.94 607 TRP A O 1
ATOM 4752 N N . GLY A 1 608 ? 11.560 -7.654 -10.126 1.00 93.00 608 GLY A N 1
ATOM 4753 C CA . GLY A 1 608 ? 11.324 -9.101 -10.056 1.00 93.00 608 GLY A CA 1
ATOM 4754 C C . GLY A 1 608 ? 12.581 -9.978 -10.080 1.00 93.00 608 GLY A C 1
ATOM 4755 O O . GLY A 1 608 ? 12.462 -11.196 -10.171 1.00 93.00 608 GLY A O 1
ATOM 4756 N N . CYS A 1 609 ? 13.783 -9.404 -9.982 1.00 92.56 609 CYS A N 1
ATOM 4757 C CA . CYS A 1 609 ? 15.036 -10.159 -10.140 1.00 92.56 609 CYS A CA 1
ATOM 4758 C C . CYS A 1 609 ? 15.636 -10.661 -8.813 1.00 92.56 609 CYS A C 1
ATOM 4760 O O . CYS A 1 609 ? 16.600 -11.417 -8.807 1.00 92.56 609 CYS A O 1
ATOM 4762 N N . GLY A 1 610 ? 15.089 -10.224 -7.673 1.00 87.56 610 GLY A N 1
ATOM 4763 C CA . GLY A 1 610 ? 15.514 -10.661 -6.341 1.00 87.56 610 GLY A CA 1
ATOM 4764 C C . GLY A 1 610 ? 14.805 -11.943 -5.903 1.00 87.56 610 GLY A C 1
ATOM 4765 O O . GLY A 1 610 ? 15.070 -13.030 -6.407 1.00 87.56 610 GLY A O 1
ATOM 4766 N N . VAL A 1 611 ? 13.864 -11.812 -4.962 1.00 84.31 611 VAL A N 1
ATOM 4767 C CA . VAL A 1 611 ? 13.102 -12.948 -4.401 1.00 84.31 611 VAL A CA 1
ATOM 4768 C C . VAL A 1 611 ? 12.367 -13.753 -5.484 1.00 84.31 611 VAL A C 1
ATOM 4770 O O . VAL A 1 611 ? 12.255 -14.966 -5.352 1.00 84.31 611 VAL A O 1
ATOM 4773 N N . PHE A 1 612 ? 11.919 -13.096 -6.558 1.00 87.69 612 PHE A N 1
ATOM 4774 C CA . PHE A 1 612 ? 11.157 -13.706 -7.657 1.00 87.69 612 PHE A CA 1
ATOM 4775 C C . PHE A 1 612 ? 12.025 -14.338 -8.759 1.00 87.69 612 PHE A C 1
ATOM 4777 O O . PHE A 1 612 ? 11.480 -14.925 -9.690 1.00 87.69 612 PHE A O 1
ATOM 4784 N N . GLN A 1 613 ? 13.358 -14.274 -8.641 1.00 90.81 613 GLN A N 1
ATOM 4785 C CA . GLN A 1 613 ? 14.320 -14.986 -9.500 1.00 90.81 613 GLN A CA 1
ATOM 4786 C C . GLN A 1 613 ? 14.214 -14.702 -11.016 1.00 90.81 613 GLN A C 1
ATOM 4788 O O . GLN A 1 613 ? 14.579 -15.553 -11.828 1.00 90.81 613 GLN A O 1
ATOM 4793 N N . GLY A 1 614 ? 13.725 -13.525 -11.416 1.00 92.12 614 GLY A N 1
ATOM 4794 C CA . GLY A 1 614 ? 13.765 -13.076 -12.810 1.00 92.12 614 GLY A CA 1
ATOM 4795 C C . GLY A 1 614 ? 15.179 -12.724 -13.294 1.00 92.12 614 GLY A C 1
ATOM 4796 O O . GLY A 1 614 ? 16.036 -12.301 -12.519 1.00 92.12 614 GLY A O 1
ATOM 4797 N N . ASP A 1 615 ? 15.410 -12.873 -14.593 1.00 93.69 615 ASP A N 1
ATOM 4798 C CA . ASP A 1 615 ? 16.628 -12.485 -15.292 1.00 93.69 615 ASP A CA 1
ATOM 4799 C C . ASP A 1 615 ? 16.632 -10.965 -15.527 1.00 93.69 615 ASP A C 1
ATOM 4801 O O . ASP A 1 615 ? 15.769 -10.407 -16.213 1.00 93.69 615 ASP A O 1
ATOM 4805 N N . ARG A 1 616 ? 17.619 -10.286 -14.938 1.00 95.00 616 ARG A N 1
ATOM 4806 C CA . ARG A 1 616 ? 17.762 -8.822 -14.996 1.00 95.00 616 ARG A CA 1
ATOM 4807 C C . ARG A 1 616 ? 18.053 -8.281 -16.396 1.00 95.00 616 ARG A C 1
ATOM 4809 O O . ARG A 1 616 ? 17.660 -7.159 -16.699 1.00 95.00 616 ARG A O 1
ATOM 4816 N N . GLU A 1 617 ? 18.702 -9.060 -17.256 1.00 96.31 617 GLU A N 1
ATOM 4817 C CA . GLU A 1 617 ? 19.005 -8.666 -18.632 1.00 96.31 617 GLU A CA 1
ATOM 4818 C C . GLU A 1 617 ? 17.734 -8.683 -19.491 1.00 96.31 617 GLU A C 1
ATOM 4820 O O . GLU A 1 617 ? 17.446 -7.723 -20.210 1.00 96.31 617 GLU A O 1
ATOM 4825 N N . LEU A 1 618 ? 16.919 -9.732 -19.353 1.00 96.25 618 LEU A N 1
ATOM 4826 C CA . LEU A 1 618 ? 15.599 -9.818 -19.975 1.00 96.25 618 LEU A CA 1
ATOM 4827 C C . LEU A 1 618 ? 14.664 -8.717 -19.457 1.00 96.25 618 LEU A C 1
ATOM 4829 O O . LEU A 1 618 ? 14.005 -8.033 -20.242 1.00 96.25 618 LEU A O 1
ATOM 4833 N N . LYS A 1 619 ? 14.619 -8.515 -18.136 1.00 97.38 619 LYS A N 1
ATOM 4834 C CA . LYS A 1 619 ? 13.777 -7.488 -17.507 1.00 97.38 619 LYS A CA 1
ATOM 4835 C C . LYS A 1 619 ? 14.163 -6.071 -17.917 1.00 97.38 619 LYS A C 1
ATOM 4837 O O . LYS A 1 619 ? 13.267 -5.236 -18.037 1.00 97.38 619 LYS A O 1
ATOM 4842 N N . PHE A 1 620 ? 15.442 -5.793 -18.167 1.00 98.12 620 PHE A N 1
ATOM 4843 C CA . PHE A 1 620 ? 15.878 -4.522 -18.746 1.00 98.12 620 PHE A CA 1
ATOM 4844 C C . PHE A 1 620 ? 15.239 -4.293 -20.125 1.00 98.12 620 PHE A C 1
ATOM 4846 O O . PHE A 1 620 ? 14.602 -3.264 -20.344 1.00 98.12 620 PHE A O 1
ATOM 4853 N N . LEU A 1 621 ? 15.340 -5.271 -21.034 1.00 98.25 621 LEU A N 1
ATOM 4854 C CA . LEU A 1 621 ? 14.804 -5.162 -22.397 1.00 98.25 621 LEU A CA 1
ATOM 4855 C C . LEU A 1 621 ? 13.276 -5.020 -22.428 1.00 98.25 621 LEU A C 1
ATOM 4857 O O . LEU A 1 621 ? 12.752 -4.204 -23.186 1.00 98.25 621 LEU A O 1
ATOM 4861 N N . ILE A 1 622 ? 12.561 -5.777 -21.587 1.00 97.75 622 ILE A N 1
ATOM 4862 C CA . ILE A 1 622 ? 11.095 -5.696 -21.475 1.00 97.75 622 ILE A CA 1
ATOM 4863 C C . ILE A 1 622 ? 10.663 -4.300 -21.011 1.00 97.75 622 ILE A C 1
ATOM 4865 O O . ILE A 1 622 ? 9.767 -3.700 -21.606 1.00 97.75 622 ILE A O 1
ATOM 4869 N N . GLN A 1 623 ? 11.305 -3.769 -19.967 1.00 98.38 623 GLN A N 1
ATOM 4870 C CA . GLN A 1 623 ? 10.983 -2.441 -19.446 1.00 98.38 623 GLN A CA 1
ATOM 4871 C C . GLN A 1 623 ? 11.342 -1.338 -20.445 1.00 98.38 623 GLN A C 1
ATOM 4873 O O . GLN A 1 623 ? 10.567 -0.397 -20.605 1.00 98.38 623 GLN A O 1
ATOM 4878 N N . TRP A 1 624 ? 12.456 -1.475 -21.171 1.00 98.06 624 TRP A N 1
ATOM 4879 C CA . TRP A 1 624 ? 12.853 -0.506 -22.190 1.00 98.06 624 TRP A CA 1
ATOM 4880 C C . TRP A 1 624 ? 11.845 -0.432 -23.341 1.00 98.06 624 TRP A C 1
ATOM 4882 O O . TRP A 1 624 ? 11.465 0.665 -23.764 1.00 98.06 624 TRP A O 1
ATOM 4892 N N . LEU A 1 625 ? 11.353 -1.588 -23.802 1.00 96.50 625 LEU A N 1
ATOM 4893 C CA . LEU A 1 625 ? 10.285 -1.642 -24.796 1.00 96.50 625 LEU A CA 1
ATOM 4894 C C . LEU A 1 625 ? 9.003 -0.995 -24.257 1.00 96.50 625 LEU A C 1
ATOM 4896 O O . LEU A 1 625 ? 8.451 -0.112 -24.907 1.00 96.50 625 LEU A O 1
ATOM 4900 N N . ALA A 1 626 ? 8.551 -1.381 -23.059 1.00 95.88 626 ALA A N 1
ATOM 4901 C CA . ALA A 1 626 ? 7.346 -0.816 -22.448 1.00 95.88 626 ALA A CA 1
ATOM 4902 C C . ALA A 1 626 ? 7.422 0.715 -22.306 1.00 95.88 626 ALA A C 1
ATOM 4904 O O . ALA A 1 626 ? 6.468 1.414 -22.649 1.00 95.88 626 ALA A O 1
ATOM 4905 N N . ALA A 1 627 ? 8.555 1.245 -21.834 1.00 96.00 627 ALA A N 1
ATOM 4906 C CA . ALA A 1 627 ? 8.769 2.683 -21.671 1.00 96.00 627 ALA A CA 1
ATOM 4907 C C . ALA A 1 627 ? 8.732 3.409 -23.024 1.00 96.00 627 ALA A C 1
ATOM 4909 O O . ALA A 1 627 ? 8.054 4.429 -23.161 1.00 96.00 627 ALA A O 1
ATOM 4910 N N . SER A 1 628 ? 9.361 2.825 -24.048 1.00 94.31 628 SER A N 1
ATOM 4911 C CA . SER A 1 628 ? 9.369 3.362 -25.413 1.00 94.31 628 SER A CA 1
ATOM 4912 C C . SER A 1 628 ? 7.974 3.411 -26.032 1.00 94.31 628 SER A C 1
ATOM 4914 O O . SER A 1 628 ? 7.576 4.435 -26.586 1.00 94.31 628 SER A O 1
ATOM 4916 N N . LEU A 1 629 ? 7.174 2.354 -25.851 1.00 91.12 629 LEU A N 1
ATOM 4917 C CA . LEU A 1 629 ? 5.780 2.322 -26.304 1.00 91.12 629 LEU A CA 1
ATOM 4918 C C . LEU A 1 629 ? 4.912 3.400 -25.635 1.00 91.12 629 LEU A C 1
ATOM 4920 O O . LEU A 1 629 ? 3.924 3.845 -26.220 1.00 91.12 629 LEU A O 1
ATOM 4924 N N . ARG A 1 630 ? 5.287 3.845 -24.430 1.00 90.62 630 ARG A N 1
ATOM 4925 C CA . ARG A 1 630 ? 4.639 4.942 -23.696 1.00 90.62 630 ARG A CA 1
ATOM 4926 C C . ARG A 1 630 ? 5.348 6.290 -23.847 1.00 90.62 630 ARG A C 1
ATOM 4928 O O . ARG A 1 630 ? 4.953 7.236 -23.172 1.00 90.62 630 ARG A O 1
ATOM 4935 N N . ARG A 1 631 ? 6.341 6.397 -24.741 1.00 91.44 631 ARG A N 1
ATOM 4936 C CA . ARG A 1 631 ? 7.121 7.619 -25.014 1.00 91.44 631 ARG A CA 1
ATOM 4937 C C . ARG A 1 631 ? 7.792 8.198 -23.761 1.00 91.44 631 ARG A C 1
ATOM 4939 O O . ARG A 1 631 ? 7.796 9.411 -23.552 1.00 91.44 631 ARG A O 1
ATOM 4946 N N . ARG A 1 632 ? 8.336 7.325 -22.910 1.00 94.06 632 ARG A N 1
ATOM 4947 C CA . ARG A 1 632 ? 9.055 7.693 -21.684 1.00 94.06 632 ARG A CA 1
ATOM 4948 C C . ARG A 1 632 ? 10.519 7.284 -21.791 1.00 94.06 632 ARG A C 1
ATOM 4950 O O . ARG A 1 632 ? 10.817 6.146 -22.146 1.00 94.06 632 ARG A O 1
ATOM 4957 N N . GLU A 1 633 ? 11.425 8.190 -21.428 1.00 96.19 633 GLU A N 1
ATOM 4958 C CA . GLU A 1 633 ? 12.815 7.816 -21.137 1.00 96.19 633 GLU A CA 1
ATOM 4959 C C . GLU A 1 633 ? 12.842 6.807 -19.979 1.00 96.19 633 GLU A C 1
ATOM 4961 O O . GLU A 1 633 ? 12.029 6.896 -19.057 1.00 96.19 633 GLU A O 1
ATOM 4966 N N . MET A 1 634 ? 13.779 5.861 -20.012 1.00 98.06 634 MET A N 1
ATOM 4967 C CA . MET A 1 634 ? 14.001 4.907 -18.928 1.00 98.06 634 MET A CA 1
ATOM 4968 C C . MET A 1 634 ? 15.316 5.191 -18.193 1.00 98.06 634 MET A C 1
ATOM 4970 O O . MET A 1 634 ? 16.404 5.093 -18.758 1.00 98.06 634 MET A O 1
ATOM 4974 N N . VAL A 1 635 ? 15.221 5.450 -16.894 1.00 98.25 635 VAL A N 1
ATOM 4975 C CA . VAL A 1 635 ? 16.353 5.527 -15.970 1.00 98.25 635 VAL A CA 1
ATOM 4976 C C . VAL A 1 635 ? 16.393 4.235 -15.160 1.00 98.25 635 VAL A C 1
ATOM 4978 O O . VAL A 1 635 ? 15.519 3.974 -14.333 1.00 98.25 635 VAL A O 1
ATOM 4981 N N . TYR A 1 636 ? 17.398 3.402 -15.422 1.00 98.06 636 TYR A N 1
ATOM 4982 C CA . TYR A 1 636 ? 17.572 2.100 -14.787 1.00 98.06 636 TYR A CA 1
ATOM 4983 C C . TYR A 1 636 ? 18.582 2.197 -13.639 1.00 98.06 636 TYR A C 1
ATOM 4985 O O . TYR A 1 636 ? 19.787 2.327 -13.847 1.00 98.06 636 TYR A O 1
ATOM 4993 N N . VAL A 1 637 ? 18.084 2.144 -12.412 1.00 97.44 637 VAL A N 1
ATOM 4994 C CA . VAL A 1 637 ? 18.872 2.242 -11.188 1.00 97.44 637 VAL A CA 1
ATOM 4995 C C . VAL A 1 637 ? 19.492 0.886 -10.849 1.00 97.44 637 VAL A C 1
ATOM 4997 O O . VAL A 1 637 ? 18.800 -0.123 -10.686 1.00 97.44 637 VAL A O 1
ATOM 5000 N N . LEU A 1 638 ? 20.816 0.877 -10.735 1.00 93.31 638 LEU A N 1
ATOM 5001 C CA . LEU A 1 638 ? 21.646 -0.264 -10.384 1.00 93.31 638 LEU A CA 1
ATOM 5002 C C . LEU A 1 638 ? 22.130 -0.141 -8.943 1.00 93.31 638 LEU A C 1
ATOM 5004 O O . LEU A 1 638 ? 22.544 0.923 -8.489 1.00 93.31 638 LEU A O 1
ATOM 5008 N N . PHE A 1 639 ? 22.146 -1.272 -8.246 1.00 85.69 639 PHE A N 1
ATOM 5009 C CA . PHE A 1 639 ? 22.867 -1.399 -6.985 1.00 85.69 639 PHE A CA 1
ATOM 5010 C C . PHE A 1 639 ? 24.328 -1.773 -7.257 1.00 85.69 639 PHE A C 1
ATOM 5012 O O . PHE A 1 639 ? 24.643 -2.340 -8.301 1.00 85.69 639 PHE A O 1
ATOM 5019 N N . GLU A 1 640 ? 25.221 -1.527 -6.296 1.00 80.12 640 GLU A N 1
ATOM 5020 C CA . GLU A 1 640 ? 26.665 -1.796 -6.436 1.00 80.12 640 GLU A CA 1
ATOM 5021 C C . GLU A 1 640 ? 26.984 -3.223 -6.902 1.00 80.12 640 GLU A C 1
ATOM 5023 O O . GLU A 1 640 ? 27.839 -3.438 -7.759 1.00 80.12 640 GLU A O 1
ATOM 5028 N N . ARG A 1 641 ? 26.258 -4.216 -6.379 1.00 83.12 641 ARG A N 1
ATOM 5029 C CA . ARG A 1 641 ? 26.445 -5.628 -6.754 1.00 83.12 641 ARG A CA 1
ATOM 5030 C C . ARG A 1 641 ? 26.031 -5.949 -8.194 1.00 83.12 641 ARG A C 1
ATOM 5032 O O . ARG A 1 641 ? 26.333 -7.032 -8.676 1.00 83.12 641 ARG A O 1
ATOM 5039 N N . ASP A 1 642 ? 25.289 -5.048 -8.829 1.00 89.00 642 ASP A N 1
ATOM 5040 C CA . ASP A 1 642 ? 24.677 -5.217 -10.144 1.00 89.00 642 ASP A CA 1
ATOM 5041 C C . ASP A 1 642 ? 25.366 -4.360 -11.222 1.00 89.00 642 ASP A C 1
ATOM 5043 O O . ASP A 1 642 ? 24.900 -4.306 -12.359 1.00 89.00 642 ASP A O 1
ATOM 5047 N N . LEU A 1 643 ? 26.496 -3.716 -10.897 1.00 90.25 643 LEU A N 1
ATOM 5048 C CA . LEU A 1 643 ? 27.263 -2.885 -11.834 1.00 90.25 643 LEU A CA 1
ATOM 5049 C C . LEU A 1 643 ? 27.782 -3.659 -13.053 1.00 90.25 643 LEU A C 1
ATOM 5051 O O . LEU A 1 643 ? 28.007 -3.074 -14.110 1.00 90.25 643 LEU A O 1
ATOM 5055 N N . ASP A 1 644 ? 27.926 -4.981 -12.957 1.00 92.38 644 ASP A N 1
ATOM 5056 C CA . ASP A 1 644 ? 28.309 -5.805 -14.101 1.00 92.38 644 ASP A CA 1
ATOM 5057 C C . ASP A 1 644 ? 27.245 -5.788 -15.219 1.00 92.38 644 ASP A C 1
ATOM 5059 O O . ASP A 1 644 ? 27.590 -5.922 -16.394 1.00 92.38 644 ASP A O 1
ATOM 5063 N N . LEU A 1 645 ? 25.970 -5.536 -14.888 1.00 93.06 645 LEU A N 1
ATOM 5064 C CA . LEU A 1 645 ? 24.902 -5.356 -15.874 1.00 93.06 645 LEU A CA 1
ATOM 5065 C C . LEU A 1 645 ? 25.172 -4.145 -16.778 1.00 93.06 645 LEU A C 1
ATOM 5067 O O . LEU A 1 645 ? 24.963 -4.227 -17.989 1.00 93.06 645 LEU A O 1
ATOM 5071 N N . GLN A 1 646 ? 25.695 -3.051 -16.215 1.00 92.62 646 GLN A N 1
ATOM 5072 C CA . GLN A 1 646 ? 26.004 -1.829 -16.960 1.00 92.62 646 GLN A CA 1
ATOM 5073 C C . GLN A 1 646 ? 26.975 -2.097 -18.113 1.00 92.62 646 GLN A C 1
ATOM 5075 O O . GLN A 1 646 ? 26.734 -1.671 -19.238 1.00 92.62 646 GLN A O 1
ATOM 5080 N N . THR A 1 647 ? 28.002 -2.919 -17.872 1.00 91.88 647 THR A N 1
ATOM 5081 C CA . THR A 1 647 ? 29.009 -3.273 -18.890 1.00 91.88 647 THR A CA 1
ATOM 5082 C C . THR A 1 647 ? 28.424 -3.981 -20.117 1.00 91.88 647 THR A C 1
ATOM 5084 O O . THR A 1 647 ? 29.033 -3.974 -21.186 1.00 91.88 647 THR A O 1
ATOM 5087 N N . LYS A 1 648 ? 27.236 -4.586 -19.980 1.00 92.62 648 LYS A N 1
ATOM 5088 C CA . LYS A 1 648 ? 26.500 -5.248 -21.066 1.00 92.62 648 LYS A CA 1
ATOM 5089 C C . LYS A 1 648 ? 25.448 -4.340 -21.699 1.00 92.62 648 LYS A C 1
ATOM 5091 O O . LYS A 1 648 ? 25.196 -4.458 -22.896 1.00 92.62 648 LYS A O 1
ATOM 5096 N N . VAL A 1 649 ? 24.835 -3.459 -20.908 1.00 95.25 649 VAL A N 1
ATOM 5097 C CA . VAL A 1 649 ? 23.833 -2.493 -21.376 1.00 95.25 649 VAL A CA 1
ATOM 5098 C C . VAL A 1 649 ? 24.482 -1.404 -22.233 1.00 95.25 649 VAL A C 1
ATOM 5100 O O . VAL A 1 649 ? 23.969 -1.101 -23.309 1.00 95.25 649 VAL A O 1
ATOM 5103 N N . ASP A 1 650 ? 25.626 -0.860 -21.810 1.00 94.94 650 ASP A N 1
ATOM 5104 C CA . ASP A 1 650 ? 26.254 0.290 -22.472 1.00 94.94 650 ASP A CA 1
ATOM 5105 C C . ASP A 1 650 ? 26.591 0.030 -23.954 1.00 94.94 650 ASP A C 1
ATOM 5107 O O . ASP A 1 650 ? 26.222 0.860 -24.788 1.00 94.94 650 ASP A O 1
ATOM 5111 N N . PRO A 1 651 ? 27.195 -1.113 -24.354 1.00 96.12 651 PRO A N 1
ATOM 5112 C CA . PRO A 1 651 ? 27.435 -1.401 -25.769 1.00 96.12 651 PRO A CA 1
ATOM 5113 C C . PRO A 1 651 ? 26.147 -1.508 -26.592 1.00 96.12 651 PRO A C 1
ATOM 5115 O O . PRO A 1 651 ? 26.101 -1.043 -27.731 1.00 96.12 651 PRO A O 1
ATOM 5118 N N . LEU A 1 652 ? 25.091 -2.105 -26.024 1.00 97.12 652 LEU A N 1
ATOM 5119 C CA . LEU A 1 652 ? 23.793 -2.219 -26.689 1.00 97.12 652 LEU A CA 1
ATOM 5120 C C . LEU A 1 652 ? 23.170 -0.843 -26.920 1.00 97.12 652 LEU A C 1
ATOM 5122 O O . LEU A 1 652 ? 22.737 -0.552 -28.035 1.00 97.12 652 LEU A O 1
ATOM 5126 N N . LEU A 1 653 ? 23.158 0.010 -25.896 1.00 96.56 653 LEU A N 1
ATOM 5127 C CA . LEU A 1 653 ? 22.624 1.364 -26.007 1.00 96.56 653 LEU A CA 1
ATOM 5128 C C . LEU A 1 653 ? 23.471 2.234 -26.940 1.00 96.56 653 LEU A C 1
ATOM 5130 O O . LEU A 1 653 ? 22.908 2.985 -27.733 1.00 96.56 653 LEU A O 1
ATOM 5134 N N . ALA A 1 654 ? 24.800 2.111 -26.919 1.00 96.69 654 ALA A N 1
ATOM 5135 C CA . ALA A 1 654 ? 25.683 2.819 -27.848 1.00 96.69 654 ALA A CA 1
ATOM 5136 C C . ALA A 1 654 ? 25.387 2.444 -29.310 1.00 96.69 654 ALA A C 1
ATOM 5138 O O . ALA A 1 654 ? 25.319 3.316 -30.177 1.00 96.69 654 ALA A O 1
ATOM 5139 N N . LEU A 1 655 ? 25.143 1.158 -29.585 1.00 96.62 655 LEU A N 1
ATOM 5140 C CA . LEU A 1 655 ? 24.755 0.694 -30.915 1.00 96.62 655 LEU A CA 1
ATOM 5141 C C . LEU A 1 655 ? 23.363 1.210 -31.312 1.00 96.62 655 LEU A C 1
ATOM 5143 O O . LEU A 1 655 ? 23.207 1.773 -32.397 1.00 96.62 655 LEU A O 1
ATOM 5147 N N . ALA A 1 656 ? 22.377 1.075 -30.421 1.00 95.19 656 ALA A N 1
ATOM 5148 C CA . ALA A 1 656 ? 21.001 1.517 -30.647 1.00 95.19 656 ALA A CA 1
ATOM 5149 C C . ALA A 1 656 ? 20.866 3.042 -30.788 1.00 95.19 656 ALA A C 1
ATOM 5151 O O . ALA A 1 656 ? 19.940 3.525 -31.427 1.00 95.19 656 ALA A O 1
ATOM 5152 N N . THR A 1 657 ? 21.801 3.812 -30.229 1.00 94.56 657 THR A N 1
ATOM 5153 C CA . THR A 1 657 ? 21.822 5.279 -30.329 1.00 94.56 657 THR A CA 1
ATOM 5154 C C . THR A 1 657 ? 22.792 5.808 -31.385 1.00 94.56 65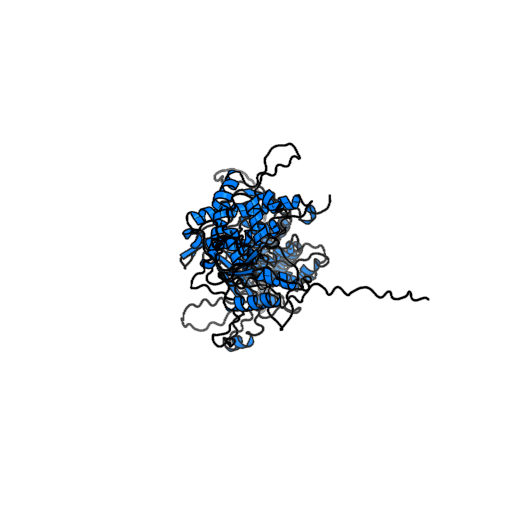7 THR A C 1
ATOM 5156 O O . THR A 1 657 ? 22.916 7.027 -31.524 1.00 94.56 657 THR A O 1
ATOM 5159 N N . SER A 1 658 ? 23.453 4.931 -32.148 1.00 96.00 658 SER A N 1
ATOM 5160 C CA . SER A 1 658 ? 24.299 5.328 -33.278 1.00 96.00 658 SER A CA 1
ATOM 5161 C C . SER A 1 658 ? 23.490 6.071 -34.348 1.00 96.00 658 SER A C 1
ATOM 5163 O O . SER A 1 658 ? 22.290 5.844 -34.495 1.00 96.00 658 SER A O 1
ATOM 5165 N N . ALA A 1 659 ? 24.138 6.943 -35.129 1.00 93.88 659 ALA A N 1
ATOM 5166 C CA . ALA A 1 659 ? 23.454 7.740 -36.156 1.00 93.88 659 ALA A CA 1
ATOM 5167 C C . ALA A 1 659 ? 22.641 6.868 -37.130 1.00 93.88 659 ALA A C 1
ATOM 5169 O O . ALA A 1 659 ? 21.481 7.160 -37.394 1.00 93.88 659 ALA A O 1
ATOM 5170 N N . LYS A 1 660 ? 23.220 5.740 -37.563 1.00 93.12 660 LYS A N 1
ATOM 5171 C CA . LYS A 1 660 ? 22.558 4.765 -38.443 1.00 93.12 660 LYS A CA 1
ATOM 5172 C C . LYS A 1 660 ? 21.330 4.123 -37.797 1.00 93.12 660 LYS A C 1
ATOM 5174 O O . LYS A 1 660 ? 20.324 3.915 -38.459 1.00 93.12 660 LYS A O 1
ATOM 5179 N N . ALA A 1 661 ? 21.420 3.786 -36.511 1.00 93.56 661 ALA A N 1
ATOM 5180 C CA . ALA A 1 661 ? 20.312 3.189 -35.777 1.00 93.56 661 ALA A CA 1
ATOM 5181 C C . ALA A 1 661 ? 19.161 4.182 -35.575 1.00 93.56 661 ALA A C 1
ATOM 5183 O O . ALA A 1 661 ? 18.009 3.803 -35.760 1.00 93.56 661 ALA A O 1
ATOM 5184 N N . ARG A 1 662 ? 19.471 5.448 -35.261 1.00 92.44 662 ARG A N 1
ATOM 5185 C CA . ARG A 1 662 ? 18.468 6.519 -35.150 1.00 92.44 662 ARG A CA 1
ATOM 5186 C C . ARG A 1 662 ? 17.772 6.778 -36.476 1.00 92.44 662 ARG A C 1
ATOM 5188 O O . ARG A 1 662 ? 16.554 6.810 -36.505 1.00 92.44 662 ARG A O 1
ATOM 5195 N N . GLU A 1 663 ? 18.533 6.881 -37.562 1.00 92.12 663 GLU A N 1
ATOM 5196 C CA . GLU A 1 663 ? 17.976 7.052 -38.904 1.00 92.12 663 GLU A CA 1
ATOM 5197 C C . GLU A 1 663 ? 17.049 5.883 -39.280 1.00 92.12 663 GLU A C 1
ATOM 5199 O O . GLU A 1 663 ? 15.925 6.096 -39.731 1.00 92.12 663 GLU A O 1
ATOM 5204 N N . TRP A 1 664 ? 17.476 4.643 -39.020 1.00 93.31 664 TRP A N 1
ATOM 5205 C CA . TRP A 1 664 ? 16.655 3.457 -39.270 1.00 93.31 664 TRP A CA 1
ATOM 5206 C C . TRP A 1 664 ? 15.358 3.445 -38.441 1.00 93.31 664 TRP A C 1
ATOM 5208 O O . TRP A 1 664 ? 14.293 3.046 -38.937 1.00 93.31 664 TRP A O 1
ATOM 5218 N N . ASP A 1 665 ? 15.430 3.894 -37.185 1.00 92.38 665 ASP A N 1
ATOM 5219 C CA . ASP A 1 665 ? 14.266 4.018 -36.309 1.00 92.38 665 ASP A CA 1
ATOM 5220 C C . ASP A 1 665 ? 13.331 5.146 -36.753 1.00 92.38 665 ASP A C 1
ATOM 5222 O O . ASP A 1 665 ? 12.130 4.939 -36.842 1.00 92.38 665 ASP A O 1
ATOM 5226 N N . GLU A 1 666 ? 13.852 6.309 -37.129 1.00 89.50 666 GLU A N 1
ATOM 5227 C CA . GLU A 1 666 ? 13.048 7.433 -37.619 1.00 89.50 666 GLU A CA 1
ATOM 5228 C C . GLU A 1 666 ? 12.318 7.097 -38.927 1.00 89.50 666 GLU A C 1
ATOM 5230 O O . GLU A 1 666 ? 11.145 7.434 -39.086 1.00 89.50 666 GLU A O 1
ATOM 5235 N N . GLN A 1 667 ? 12.978 6.387 -39.848 1.00 88.75 667 GLN A N 1
ATOM 5236 C CA . GLN A 1 667 ? 12.397 6.020 -41.143 1.00 88.75 667 GLN A CA 1
ATOM 5237 C C . GLN A 1 667 ? 11.345 4.915 -41.027 1.00 88.75 667 GLN A C 1
ATOM 5239 O O . GLN A 1 667 ? 10.335 4.927 -41.732 1.00 88.75 667 GLN A O 1
ATOM 5244 N N . THR A 1 668 ? 11.596 3.911 -40.182 1.00 87.12 668 THR A N 1
ATOM 5245 C CA . THR A 1 668 ? 10.815 2.664 -40.209 1.00 87.12 668 THR A CA 1
ATOM 5246 C C . THR A 1 668 ? 10.470 2.099 -38.836 1.00 87.12 668 THR A C 1
ATOM 5248 O O . THR A 1 668 ? 9.924 1.002 -38.757 1.00 87.12 668 THR A O 1
ATOM 5251 N N . ALA A 1 669 ? 10.775 2.792 -37.743 1.00 88.81 669 ALA A N 1
ATOM 5252 C CA . ALA A 1 669 ? 10.765 2.241 -36.386 1.00 88.81 669 ALA A CA 1
ATOM 5253 C C . ALA A 1 669 ? 11.522 0.906 -36.289 1.00 88.81 669 ALA A C 1
ATOM 5255 O O . ALA A 1 669 ? 11.058 -0.073 -35.687 1.00 88.81 669 ALA A O 1
ATOM 5256 N N . GLY A 1 670 ? 12.662 0.845 -36.982 1.00 91.25 670 GLY A N 1
ATOM 5257 C CA . GLY A 1 670 ? 13.494 -0.339 -37.101 1.00 91.25 670 GLY A CA 1
ATOM 5258 C C . GLY A 1 670 ? 13.933 -0.909 -35.754 1.00 91.25 670 GLY A C 1
ATOM 5259 O O . GLY A 1 670 ? 13.902 -2.129 -35.584 1.00 91.25 670 GLY A O 1
ATOM 5260 N N . LEU A 1 671 ? 14.247 -0.060 -34.768 1.00 93.88 671 LEU A N 1
ATOM 5261 C CA . LEU A 1 671 ? 14.682 -0.506 -33.442 1.00 93.88 671 LEU A CA 1
ATOM 5262 C C . LEU A 1 671 ? 13.520 -1.090 -32.642 1.00 93.88 671 LEU A C 1
ATOM 5264 O O . LEU A 1 671 ? 13.664 -2.177 -32.077 1.00 93.88 671 LEU A O 1
ATOM 5268 N N . SER A 1 672 ? 12.358 -0.432 -32.649 1.00 90.94 672 SER A N 1
ATOM 5269 C CA . SER A 1 672 ? 11.152 -0.953 -31.990 1.00 90.94 672 SER A CA 1
ATOM 5270 C C . SER A 1 672 ? 10.755 -2.316 -32.569 1.00 90.94 672 SER A C 1
ATOM 5272 O O . SER A 1 672 ? 10.511 -3.271 -31.828 1.00 90.94 672 SER A O 1
ATOM 5274 N N . ARG A 1 673 ? 10.761 -2.453 -33.903 1.00 90.62 673 ARG A N 1
ATOM 5275 C CA . ARG A 1 673 ? 10.470 -3.725 -34.591 1.00 90.62 673 ARG A CA 1
ATOM 5276 C C . ARG A 1 673 ? 11.513 -4.799 -34.287 1.00 90.62 673 ARG A C 1
ATOM 5278 O O . ARG A 1 673 ? 11.149 -5.957 -34.075 1.00 90.62 673 ARG A O 1
ATOM 5285 N N . TRP A 1 674 ? 12.793 -4.430 -34.256 1.00 94.50 674 TRP A N 1
ATOM 5286 C CA . TRP A 1 674 ? 13.881 -5.341 -33.909 1.00 94.50 674 TRP A CA 1
ATOM 5287 C C . TRP A 1 674 ? 13.717 -5.896 -32.494 1.00 94.50 674 TRP A C 1
ATOM 5289 O O . TRP A 1 674 ? 13.748 -7.113 -32.317 1.00 94.50 674 TRP A O 1
ATOM 5299 N N . LEU A 1 675 ? 13.503 -5.034 -31.498 1.00 95.06 675 LEU A N 1
ATOM 5300 C CA . LEU A 1 675 ? 13.449 -5.454 -30.099 1.00 95.06 675 LEU A CA 1
ATOM 5301 C C . LEU A 1 675 ? 12.300 -6.437 -29.853 1.00 95.06 675 LEU A C 1
ATOM 5303 O O . LEU A 1 675 ? 12.448 -7.430 -29.145 1.00 95.06 675 LEU A O 1
ATOM 5307 N N . VAL A 1 676 ? 11.165 -6.206 -30.502 1.00 92.25 676 VAL A N 1
ATOM 5308 C CA . VAL A 1 676 ? 9.982 -7.067 -30.407 1.00 92.25 676 VAL A CA 1
ATOM 5309 C C . VAL A 1 676 ? 10.232 -8.407 -31.085 1.00 92.25 676 VAL A C 1
ATOM 5311 O O . VAL A 1 676 ? 9.967 -9.457 -30.501 1.00 92.25 676 VAL A O 1
ATOM 5314 N N . ARG A 1 677 ? 10.826 -8.400 -32.283 1.00 92.31 677 ARG A N 1
ATOM 5315 C CA . ARG A 1 677 ? 11.267 -9.630 -32.951 1.00 92.31 677 ARG A CA 1
ATOM 5316 C C . ARG A 1 677 ? 12.260 -10.409 -32.089 1.00 92.31 677 ARG A C 1
ATOM 5318 O O . ARG A 1 677 ? 12.152 -11.630 -32.004 1.00 92.31 677 ARG A O 1
ATOM 5325 N N . PHE A 1 678 ? 13.201 -9.732 -31.437 1.00 94.62 678 PHE A N 1
ATOM 5326 C CA . PHE A 1 678 ? 14.161 -10.379 -30.551 1.00 94.62 678 PHE A CA 1
ATOM 5327 C C . PHE A 1 678 ? 13.452 -11.049 -29.364 1.00 94.62 678 PHE A C 1
ATOM 5329 O O . PHE A 1 678 ? 13.604 -12.254 -29.160 1.00 94.62 678 PHE A O 1
ATOM 5336 N N . LEU A 1 679 ? 12.616 -10.295 -28.641 1.00 93.50 679 LEU A N 1
ATOM 5337 C CA . LEU A 1 679 ? 11.906 -10.757 -27.445 1.00 93.50 679 LEU A CA 1
ATOM 5338 C C . LEU A 1 679 ? 10.925 -11.906 -27.722 1.00 93.50 679 LEU A C 1
ATOM 5340 O O . LEU A 1 679 ? 10.830 -12.832 -26.919 1.00 93.50 679 LEU A O 1
ATOM 5344 N N . PHE A 1 680 ? 10.210 -11.873 -28.848 1.00 90.44 680 PHE A N 1
ATOM 5345 C CA . PHE A 1 680 ? 9.149 -12.842 -29.147 1.00 90.44 680 PHE A CA 1
ATOM 5346 C C . PHE A 1 680 ? 9.543 -13.919 -30.168 1.00 90.44 680 PHE A C 1
ATOM 5348 O O . PHE A 1 680 ? 8.879 -14.956 -30.236 1.00 90.44 680 PHE A O 1
ATOM 5355 N N . GLY A 1 681 ? 10.601 -13.709 -30.952 1.00 86.69 681 GLY A N 1
ATOM 5356 C CA . GLY A 1 681 ? 11.046 -14.625 -32.007 1.00 86.69 681 GLY A CA 1
ATOM 5357 C C . GLY A 1 681 ? 12.388 -15.303 -31.726 1.00 86.69 681 GLY A C 1
ATOM 5358 O O . GLY A 1 681 ? 12.512 -16.507 -31.921 1.00 86.69 681 GLY A O 1
ATOM 5359 N N . GLU A 1 682 ? 13.393 -14.564 -31.250 1.00 89.94 682 GLU A N 1
ATOM 5360 C CA . GLU A 1 682 ? 14.768 -15.084 -31.120 1.00 89.94 682 GLU A CA 1
ATOM 5361 C C . GLU A 1 682 ? 15.067 -15.656 -29.725 1.00 89.94 682 GLU A C 1
ATOM 5363 O O . GLU A 1 682 ? 15.844 -16.604 -29.598 1.00 89.94 682 GLU A O 1
ATOM 5368 N N . LEU A 1 683 ? 14.413 -15.130 -28.684 1.00 85.62 683 LEU A N 1
ATOM 5369 C CA . LEU A 1 683 ? 14.670 -15.484 -27.284 1.00 85.62 683 LEU A CA 1
ATOM 5370 C C . LEU A 1 683 ? 14.417 -16.971 -26.971 1.00 85.62 683 LEU A C 1
ATOM 5372 O O . LEU A 1 683 ? 15.187 -17.596 -26.246 1.00 85.62 683 LEU A O 1
ATOM 5376 N N . THR A 1 684 ? 13.373 -17.567 -27.558 1.00 75.06 684 THR A N 1
ATOM 5377 C CA . THR A 1 684 ? 12.980 -18.969 -27.299 1.00 75.06 684 THR A CA 1
ATOM 5378 C C . THR A 1 684 ? 14.003 -20.003 -27.784 1.00 75.06 684 THR A C 1
ATOM 5380 O O . THR A 1 684 ? 14.001 -21.136 -27.307 1.00 75.06 684 THR A O 1
ATOM 5383 N N . GLY A 1 685 ? 14.890 -19.621 -28.710 1.00 66.06 685 GLY A N 1
ATOM 5384 C CA . GLY A 1 685 ? 15.953 -20.475 -29.245 1.00 66.06 685 GLY A CA 1
ATOM 5385 C C . GLY A 1 685 ? 17.286 -20.372 -28.496 1.00 66.06 685 GLY A C 1
ATOM 5386 O O . GLY A 1 685 ? 18.255 -21.026 -28.894 1.00 66.06 685 GLY A O 1
ATOM 5387 N N . MET A 1 686 ? 17.373 -19.546 -27.448 1.00 70.12 686 MET A N 1
ATOM 5388 C CA . MET A 1 686 ? 18.605 -19.379 -26.677 1.00 70.12 686 MET A CA 1
ATOM 5389 C C . MET A 1 686 ? 18.958 -20.654 -25.906 1.00 70.12 686 MET A C 1
ATOM 5391 O O . MET A 1 686 ? 18.110 -21.302 -25.295 1.00 70.12 686 MET A O 1
ATOM 5395 N N . ARG A 1 687 ? 20.245 -21.023 -25.917 1.00 61.72 687 ARG A N 1
ATOM 5396 C CA . ARG A 1 687 ? 20.742 -22.135 -25.095 1.00 61.72 687 ARG A CA 1
ATOM 5397 C C . ARG A 1 687 ? 20.951 -21.638 -23.665 1.00 61.72 687 ARG A C 1
ATOM 5399 O O . ARG A 1 687 ? 21.489 -20.547 -23.477 1.00 61.72 687 ARG A O 1
ATOM 5406 N N . GLY A 1 688 ? 20.574 -22.453 -22.678 1.00 62.62 688 GLY A N 1
ATOM 5407 C CA . GLY A 1 688 ? 20.737 -22.120 -21.260 1.00 62.62 688 GLY A CA 1
ATOM 5408 C C . GLY A 1 688 ? 22.162 -21.652 -20.935 1.00 62.62 688 GLY A C 1
ATOM 5409 O O . GLY A 1 688 ? 23.137 -22.282 -21.348 1.00 62.62 688 GLY A O 1
ATOM 5410 N N . GLY A 1 689 ? 22.272 -20.524 -20.227 1.00 68.69 689 GLY A N 1
ATOM 5411 C CA . GLY A 1 689 ? 23.544 -19.918 -19.808 1.00 68.69 689 GLY A CA 1
ATOM 5412 C C . GLY A 1 689 ? 24.109 -18.821 -20.723 1.00 68.69 689 GLY A C 1
ATOM 5413 O O . GLY A 1 689 ? 25.164 -18.270 -20.413 1.00 68.69 689 GLY A O 1
ATOM 5414 N N . GLN A 1 690 ? 23.446 -18.475 -21.833 1.00 81.81 690 GLN A N 1
ATOM 5415 C CA . GLN A 1 690 ? 23.832 -17.324 -22.660 1.00 81.81 690 GLN A CA 1
ATOM 5416 C C . GLN A 1 690 ? 23.287 -16.001 -22.095 1.00 81.81 690 GLN A C 1
ATOM 5418 O O . GLN A 1 690 ? 22.134 -15.922 -21.690 1.00 81.81 690 GLN A O 1
ATOM 5423 N N . SER A 1 691 ? 24.117 -14.954 -22.128 1.00 91.75 691 SER A N 1
ATOM 5424 C CA . SER A 1 691 ? 23.752 -13.571 -21.777 1.00 91.75 691 SER A CA 1
ATOM 5425 C C . SER A 1 691 ? 22.710 -13.016 -22.760 1.00 91.75 691 SER A C 1
ATOM 5427 O O . SER A 1 691 ? 22.978 -12.941 -23.966 1.00 91.75 691 SER A O 1
ATOM 5429 N N . VAL A 1 692 ? 21.533 -12.633 -22.257 1.00 95.00 692 VAL A N 1
ATOM 5430 C CA . VAL A 1 692 ? 20.408 -12.100 -23.046 1.00 95.00 692 VAL A CA 1
ATOM 5431 C C . VAL A 1 692 ? 20.802 -10.797 -23.732 1.00 95.00 692 VAL A C 1
ATOM 5433 O O . VAL A 1 692 ? 20.581 -10.657 -24.935 1.00 95.00 692 VAL A O 1
ATOM 5436 N N . LEU A 1 693 ? 21.458 -9.873 -23.025 1.00 95.75 693 LEU A N 1
ATOM 5437 C CA . LEU A 1 693 ? 21.904 -8.599 -23.597 1.00 95.75 693 LEU A CA 1
ATOM 5438 C C . LEU A 1 693 ? 22.995 -8.794 -24.651 1.00 95.75 693 LEU A C 1
ATOM 5440 O O . LEU A 1 693 ? 23.005 -8.098 -25.664 1.00 95.75 693 LEU A O 1
ATOM 5444 N N . THR A 1 694 ? 23.890 -9.769 -24.469 1.00 94.06 694 THR A N 1
ATOM 5445 C CA . THR A 1 694 ? 24.901 -10.087 -25.492 1.00 94.06 694 THR A CA 1
ATOM 5446 C C . THR A 1 694 ? 24.257 -10.667 -26.752 1.00 94.06 694 THR A C 1
ATOM 5448 O O . THR A 1 694 ? 24.663 -10.323 -27.865 1.00 94.06 694 THR A O 1
ATOM 5451 N N . CYS A 1 695 ? 23.245 -11.526 -26.605 1.00 94.94 695 CYS A N 1
ATOM 5452 C CA . CYS A 1 695 ? 22.472 -12.021 -27.742 1.00 94.94 695 CYS A CA 1
ATOM 5453 C C . CYS A 1 695 ? 21.689 -10.893 -28.429 1.00 94.94 695 CYS A C 1
ATOM 5455 O O . CYS A 1 695 ? 21.700 -10.823 -29.659 1.00 94.94 695 CYS A O 1
ATOM 5457 N N . ALA A 1 696 ? 21.094 -9.979 -27.657 1.00 96.62 696 ALA A N 1
ATOM 5458 C CA . ALA A 1 696 ? 20.405 -8.803 -28.178 1.00 96.62 696 ALA A CA 1
ATOM 5459 C C . ALA A 1 696 ? 21.360 -7.908 -28.981 1.00 96.62 696 ALA A C 1
ATOM 5461 O O . ALA A 1 696 ? 21.076 -7.598 -30.133 1.00 96.62 696 ALA A O 1
ATOM 5462 N N . PHE A 1 697 ? 22.539 -7.585 -28.443 1.00 97.00 697 PHE A N 1
ATOM 5463 C CA . PHE A 1 697 ? 23.560 -6.795 -29.142 1.00 97.00 697 PHE A CA 1
ATOM 5464 C C . PHE A 1 697 ? 23.913 -7.390 -30.512 1.00 97.00 697 PHE A C 1
ATOM 5466 O O . PHE A 1 697 ? 23.831 -6.708 -31.531 1.00 97.00 697 PHE A O 1
ATOM 5473 N N . ARG A 1 698 ? 24.230 -8.691 -30.561 1.00 95.69 698 ARG A N 1
ATOM 5474 C CA . ARG A 1 698 ? 24.560 -9.390 -31.819 1.00 95.69 698 ARG A CA 1
ATOM 5475 C C . ARG A 1 698 ? 23.371 -9.489 -32.774 1.00 95.69 698 ARG A C 1
ATOM 5477 O O . ARG A 1 698 ? 23.554 -9.623 -33.982 1.00 95.69 698 ARG A O 1
ATOM 5484 N N . SER A 1 699 ? 22.149 -9.523 -32.250 1.00 96.44 699 SER A N 1
ATOM 5485 C CA . SER A 1 699 ? 20.932 -9.474 -33.062 1.00 96.44 699 SER A CA 1
ATOM 5486 C C . SER A 1 699 ? 20.770 -8.098 -33.711 1.00 96.44 699 SER A C 1
ATOM 5488 O O . SER A 1 699 ? 20.615 -8.022 -34.930 1.00 96.44 699 SER A O 1
ATOM 5490 N N . LEU A 1 700 ? 20.921 -7.021 -32.933 1.00 97.06 700 LEU A N 1
ATOM 5491 C CA . LEU A 1 700 ? 20.831 -5.646 -33.421 1.00 97.06 700 LEU A CA 1
ATOM 5492 C C . LEU A 1 700 ? 21.910 -5.335 -34.463 1.00 97.06 700 LEU A C 1
ATOM 5494 O O . LEU A 1 700 ? 21.611 -4.772 -35.511 1.00 97.06 700 LEU A O 1
ATOM 5498 N N . GLU A 1 701 ? 23.152 -5.750 -34.212 1.00 96.81 701 GLU A N 1
ATOM 5499 C CA . GLU A 1 701 ? 24.273 -5.555 -35.138 1.00 96.81 701 GLU A CA 1
ATOM 5500 C C . GLU A 1 701 ? 23.997 -6.195 -36.507 1.00 96.81 701 GLU A C 1
ATOM 5502 O O . GLU A 1 701 ? 24.169 -5.554 -37.546 1.00 96.81 701 GLU A O 1
ATOM 5507 N N . ARG A 1 702 ? 23.489 -7.436 -36.520 1.00 96.31 702 ARG A N 1
ATOM 5508 C CA . ARG A 1 702 ? 23.091 -8.125 -37.758 1.00 96.31 702 ARG A CA 1
ATOM 5509 C C . ARG A 1 702 ? 21.928 -7.425 -38.460 1.00 96.31 702 ARG A C 1
ATOM 5511 O O . ARG A 1 702 ? 21.948 -7.321 -39.684 1.00 96.31 702 ARG A O 1
ATOM 5518 N N . ALA A 1 703 ? 20.933 -6.955 -37.709 1.00 95.50 703 ALA A N 1
ATOM 5519 C CA . ALA A 1 703 ? 19.775 -6.263 -38.270 1.00 95.50 703 ALA A CA 1
ATOM 5520 C C . ALA A 1 703 ? 20.171 -4.930 -38.931 1.00 95.50 703 ALA A C 1
ATOM 5522 O O . ALA A 1 703 ? 19.772 -4.667 -40.065 1.00 95.50 703 ALA A O 1
ATOM 5523 N N . LEU A 1 704 ? 21.032 -4.146 -38.275 1.00 94.62 704 LEU A N 1
ATOM 5524 C CA . LEU A 1 704 ? 21.585 -2.907 -38.827 1.00 94.62 704 LEU A CA 1
ATOM 5525 C C . LEU A 1 704 ? 22.437 -3.167 -40.075 1.00 94.62 704 LEU A C 1
ATOM 5527 O O . LEU A 1 704 ? 22.296 -2.462 -41.072 1.00 94.62 704 LEU A O 1
ATOM 5531 N N . ALA A 1 705 ? 23.288 -4.198 -40.057 1.00 93.25 705 ALA A N 1
ATOM 5532 C CA . ALA A 1 705 ? 24.093 -4.565 -41.221 1.00 93.25 705 ALA A CA 1
ATOM 5533 C C . ALA A 1 705 ? 23.222 -4.954 -42.430 1.00 93.25 705 ALA A C 1
ATOM 5535 O O . ALA A 1 705 ? 23.503 -4.522 -43.548 1.00 93.25 705 ALA A O 1
ATOM 5536 N N . ALA A 1 706 ? 22.149 -5.721 -42.206 1.00 92.00 706 ALA A N 1
ATOM 5537 C CA . ALA A 1 706 ? 21.197 -6.092 -43.252 1.00 92.00 706 ALA A CA 1
ATOM 5538 C C . ALA A 1 706 ? 20.462 -4.869 -43.826 1.00 92.00 706 ALA A C 1
ATOM 5540 O O . ALA A 1 706 ? 20.331 -4.753 -45.043 1.00 92.00 706 ALA A O 1
ATOM 5541 N N . HIS A 1 707 ? 20.048 -3.925 -42.975 1.00 89.62 707 HIS A N 1
ATOM 5542 C CA . HIS A 1 707 ? 19.421 -2.680 -43.420 1.00 89.62 707 HIS A CA 1
ATOM 5543 C C . HIS A 1 707 ? 20.373 -1.827 -44.279 1.00 89.62 707 HIS A C 1
ATOM 5545 O O . HIS A 1 707 ? 19.994 -1.370 -45.356 1.00 89.62 707 HIS A O 1
ATOM 5551 N N . CYS A 1 708 ? 21.641 -1.689 -43.871 1.00 86.12 708 CYS A N 1
ATOM 5552 C CA . CYS A 1 708 ? 22.642 -0.973 -44.667 1.00 86.12 708 CYS A CA 1
ATOM 5553 C C . CYS A 1 708 ? 22.882 -1.618 -46.045 1.00 86.12 708 CYS A C 1
ATOM 5555 O O . CYS A 1 708 ? 23.101 -0.902 -47.023 1.00 86.12 708 CYS A O 1
ATOM 5557 N N . GLN A 1 709 ? 22.847 -2.952 -46.137 1.00 85.38 709 GLN A N 1
ATOM 5558 C CA . GLN A 1 709 ? 22.980 -3.675 -47.410 1.00 85.38 709 GLN A CA 1
ATOM 5559 C C . GLN A 1 709 ? 21.775 -3.453 -48.333 1.00 85.38 709 GLN A C 1
ATOM 5561 O O . GLN A 1 709 ? 21.953 -3.314 -49.540 1.00 85.38 709 GLN A O 1
ATOM 5566 N N . GLN A 1 710 ? 20.562 -3.380 -47.779 1.00 79.94 710 GLN A N 1
ATOM 5567 C CA . GLN A 1 710 ? 19.348 -3.089 -48.548 1.00 79.94 710 GLN A CA 1
ATOM 5568 C C . GLN A 1 710 ? 19.382 -1.675 -49.142 1.00 79.94 710 GLN A C 1
ATOM 5570 O O . GLN A 1 710 ? 19.185 -1.528 -50.344 1.00 79.94 710 GLN A O 1
ATOM 5575 N N . GLN A 1 711 ? 19.771 -0.665 -48.355 1.00 75.44 711 GLN A N 1
ATOM 5576 C CA . GLN A 1 711 ? 19.915 0.709 -48.856 1.00 75.44 711 GLN A CA 1
ATOM 5577 C C . GLN A 1 711 ? 20.996 0.845 -49.946 1.00 75.44 711 GLN A C 1
ATOM 5579 O O . GLN A 1 711 ? 20.826 1.595 -50.905 1.00 75.44 711 GLN A O 1
ATOM 5584 N N . THR A 1 712 ? 22.110 0.107 -49.840 1.00 69.81 712 THR A N 1
ATOM 5585 C CA . THR A 1 712 ? 23.160 0.123 -50.881 1.00 69.81 712 THR A CA 1
ATOM 5586 C C . THR A 1 712 ? 22.774 -0.658 -52.140 1.00 69.81 712 THR A C 1
ATOM 5588 O O . THR A 1 712 ? 23.215 -0.290 -53.228 1.00 69.81 712 THR A O 1
ATOM 5591 N N . GLY A 1 713 ? 21.946 -1.700 -52.021 1.00 58.88 713 GLY A N 1
ATOM 5592 C CA . GLY A 1 713 ? 21.406 -2.455 -53.156 1.00 58.88 713 GLY A CA 1
ATOM 5593 C C . GLY A 1 713 ? 20.329 -1.697 -53.940 1.00 58.88 713 GLY A C 1
ATOM 5594 O O . GLY A 1 713 ? 20.339 -1.733 -55.170 1.00 58.88 713 GLY A O 1
ATOM 5595 N N . GLU A 1 714 ? 19.454 -0.957 -53.255 1.00 56.00 714 GLU A N 1
ATOM 5596 C CA . GLU A 1 714 ? 18.437 -0.097 -53.883 1.00 56.00 714 GLU A CA 1
ATOM 5597 C C . GLU A 1 714 ? 19.082 1.097 -54.611 1.00 56.00 714 GLU A C 1
ATOM 5599 O O . GLU A 1 714 ? 18.759 1.360 -55.771 1.00 56.00 714 GLU A O 1
ATOM 5604 N N . ALA A 1 715 ? 20.114 1.718 -54.022 1.00 49.91 715 ALA A N 1
ATOM 5605 C CA . ALA A 1 715 ? 20.894 2.777 -54.676 1.00 49.91 715 ALA A CA 1
ATOM 5606 C C . ALA A 1 715 ? 21.639 2.308 -55.950 1.00 49.91 715 ALA A C 1
ATOM 5608 O O . ALA A 1 715 ? 21.900 3.105 -56.856 1.00 49.91 715 ALA A O 1
ATOM 5609 N N . GLN A 1 716 ? 21.972 1.013 -56.052 1.00 46.66 716 GLN A N 1
ATOM 5610 C CA . GLN A 1 716 ? 22.587 0.411 -57.245 1.00 46.66 716 GLN A CA 1
ATOM 5611 C C . GLN A 1 716 ? 21.563 -0.035 -58.306 1.00 46.66 716 GLN A C 1
ATOM 5613 O O . GLN A 1 716 ? 21.943 -0.252 -59.459 1.00 46.66 716 GLN A O 1
ATOM 5618 N N . GLN A 1 717 ? 20.275 -0.155 -57.963 1.00 44.72 717 GLN A N 1
ATOM 5619 C CA . GLN A 1 717 ? 19.205 -0.461 -58.923 1.00 44.72 717 GLN A CA 1
ATOM 5620 C C . GLN A 1 717 ? 18.635 0.789 -59.610 1.00 44.72 717 GLN A C 1
ATOM 5622 O O . GLN A 1 717 ? 18.235 0.693 -60.770 1.00 44.72 717 GLN A O 1
ATOM 5627 N N . GLU A 1 718 ? 18.683 1.963 -58.973 1.00 43.53 718 GLU A N 1
ATOM 5628 C CA . GLU A 1 718 ? 18.276 3.240 -59.592 1.00 43.53 718 GLU A CA 1
ATOM 5629 C C . GLU A 1 718 ? 19.315 3.835 -60.566 1.00 43.53 718 GLU A C 1
ATOM 5631 O O . GLU A 1 718 ? 19.013 4.775 -61.298 1.00 43.53 718 GLU A O 1
ATOM 5636 N N . THR A 1 719 ? 20.525 3.271 -60.654 1.00 41.03 719 THR A N 1
ATOM 5637 C CA . THR A 1 719 ? 21.616 3.773 -61.516 1.00 41.03 719 THR A CA 1
ATOM 5638 C C . THR A 1 719 ? 21.937 2.883 -62.723 1.00 41.03 719 THR A C 1
ATOM 5640 O O . THR A 1 719 ? 23.060 2.901 -63.226 1.00 41.03 719 THR A O 1
ATOM 5643 N N . ARG A 1 720 ? 20.967 2.122 -63.254 1.00 34.84 720 ARG A N 1
ATOM 5644 C CA . ARG A 1 720 ? 21.160 1.339 -64.492 1.00 34.84 720 ARG A CA 1
ATOM 5645 C C . ARG A 1 720 ? 20.699 2.133 -65.733 1.00 34.84 720 ARG A C 1
ATOM 5647 O O . ARG A 1 720 ? 19.492 2.269 -65.925 1.00 34.84 720 ARG A O 1
ATOM 5654 N N . PRO A 1 721 ? 21.597 2.635 -66.608 1.00 40.91 721 PRO A N 1
ATOM 5655 C CA . PRO A 1 721 ? 21.189 3.268 -67.860 1.00 40.91 721 PRO A CA 1
ATOM 5656 C C . PRO A 1 721 ? 20.722 2.201 -68.861 1.00 40.91 721 PRO A C 1
ATOM 5658 O O . PRO A 1 721 ? 21.289 1.106 -68.924 1.00 40.91 721 PRO A O 1
ATOM 5661 N N . GLN A 1 722 ? 19.697 2.524 -69.653 1.00 33.66 722 GLN A N 1
ATOM 5662 C CA . GLN A 1 722 ? 19.287 1.727 -70.813 1.00 33.66 722 GLN A CA 1
ATOM 5663 C C . GLN A 1 722 ? 20.401 1.689 -71.881 1.00 33.66 722 GLN A C 1
ATOM 5665 O O . GLN A 1 722 ? 21.179 2.642 -71.970 1.00 33.66 722 GLN A O 1
ATOM 5670 N N . PRO A 1 723 ? 20.510 0.619 -72.694 1.00 37.59 723 PRO A N 1
ATOM 5671 C CA . PRO A 1 723 ? 21.570 0.508 -73.683 1.00 37.59 723 PRO A CA 1
ATOM 5672 C C . PRO A 1 723 ? 21.158 1.197 -74.990 1.00 37.59 723 PRO A C 1
ATOM 5674 O O . PRO A 1 723 ? 20.207 0.769 -75.638 1.00 37.59 723 PRO A O 1
ATOM 5677 N N . GLU A 1 724 ? 21.920 2.200 -75.419 1.00 31.47 724 GLU A N 1
ATOM 5678 C CA . GLU A 1 724 ? 21.923 2.663 -76.809 1.00 31.47 724 GLU A CA 1
ATOM 5679 C C . GLU A 1 724 ? 23.341 2.669 -77.396 1.00 31.47 724 GLU A C 1
ATOM 5681 O O . GLU A 1 724 ? 24.356 2.621 -76.704 1.00 31.47 724 GLU A O 1
ATOM 5686 N N . SER A 1 725 ? 23.344 2.603 -78.720 1.00 30.30 725 SER A N 1
ATOM 5687 C CA . SER A 1 725 ? 24.316 2.035 -79.647 1.00 30.30 725 SER A CA 1
ATOM 5688 C C . SER A 1 725 ? 25.680 2.723 -79.785 1.00 30.30 725 SER A C 1
ATOM 5690 O O . SER A 1 725 ? 25.771 3.936 -79.912 1.00 30.30 725 SER A O 1
ATOM 5692 N N . VAL A 1 726 ? 26.701 1.867 -79.920 1.00 34.03 726 VAL A N 1
ATOM 5693 C CA . VAL A 1 726 ? 27.810 1.858 -80.903 1.00 34.03 726 VAL A CA 1
ATOM 5694 C C . VAL A 1 726 ? 28.276 3.196 -81.507 1.00 34.03 726 VAL A C 1
ATOM 5696 O O . VAL A 1 726 ? 27.585 3.807 -82.318 1.00 34.03 726 VAL A O 1
ATOM 5699 N N . GLY A 1 727 ? 29.557 3.504 -81.266 1.00 29.16 727 GLY A N 1
ATOM 5700 C CA . GLY A 1 727 ? 30.391 4.404 -82.070 1.00 29.16 727 GLY A CA 1
ATOM 5701 C C . GLY A 1 727 ? 31.835 4.473 -81.544 1.00 29.16 727 GLY A C 1
ATOM 5702 O O . GLY A 1 727 ? 32.116 5.215 -80.610 1.00 29.16 727 GLY A O 1
ATOM 5703 N N . GLU A 1 728 ? 32.745 3.682 -82.119 1.00 29.67 728 GLU A N 1
ATOM 5704 C CA . GLU A 1 728 ? 34.213 3.771 -81.947 1.00 29.67 728 GLU A CA 1
ATOM 5705 C C . GLU A 1 728 ? 34.832 4.823 -82.917 1.00 29.67 728 GLU A C 1
ATOM 5707 O O . GLU A 1 728 ? 34.149 5.258 -83.844 1.00 29.67 728 GLU A O 1
ATOM 5712 N N . PRO A 1 729 ? 36.152 5.118 -82.888 1.00 41.94 729 PRO A N 1
ATOM 5713 C CA . PRO A 1 729 ? 36.948 5.635 -81.769 1.00 41.94 729 PRO A CA 1
ATOM 5714 C C . PRO A 1 729 ? 37.869 6.800 -82.230 1.00 41.94 729 PRO A C 1
ATOM 5716 O O . PRO A 1 729 ? 38.112 6.974 -83.423 1.00 41.94 729 PRO A O 1
ATOM 5719 N N . GLN A 1 730 ? 38.505 7.546 -81.316 1.00 29.81 730 GLN A N 1
ATOM 5720 C CA . GLN A 1 730 ? 39.766 8.227 -81.658 1.00 29.81 730 GLN A CA 1
ATOM 5721 C C . GLN A 1 730 ? 40.703 8.419 -80.457 1.00 29.81 730 GLN A C 1
ATOM 5723 O O . GLN A 1 730 ? 40.291 8.657 -79.326 1.00 29.81 730 GLN A O 1
ATOM 5728 N N . GLN A 1 731 ? 41.981 8.211 -80.764 1.00 28.44 731 GLN A N 1
ATOM 5729 C CA . GLN A 1 731 ? 43.142 7.993 -79.904 1.00 28.44 731 GLN A CA 1
ATOM 5730 C C . GLN A 1 731 ? 43.661 9.274 -79.229 1.00 28.44 731 GLN A C 1
ATOM 5732 O O . GLN A 1 731 ? 43.683 10.319 -79.869 1.00 28.44 731 GLN A O 1
ATOM 5737 N N . ALA A 1 732 ? 44.222 9.155 -78.017 1.00 28.11 732 ALA A N 1
ATOM 5738 C CA . ALA A 1 732 ? 45.627 9.500 -77.720 1.00 28.11 732 ALA A CA 1
ATOM 5739 C C . ALA A 1 732 ? 45.967 9.343 -76.218 1.00 28.11 732 ALA A C 1
ATOM 5741 O O . ALA A 1 732 ? 45.287 9.842 -75.329 1.00 28.11 732 ALA A O 1
ATOM 5742 N N . SER A 1 733 ? 47.070 8.644 -75.970 1.00 28.89 733 SER A N 1
ATOM 5743 C CA . SER A 1 733 ? 47.813 8.395 -74.720 1.00 28.89 733 SER A CA 1
ATOM 5744 C C . SER A 1 733 ? 49.004 9.386 -74.569 1.00 28.89 733 SER A C 1
ATOM 5746 O O . SER A 1 733 ? 49.268 10.102 -75.532 1.00 28.89 733 SER A O 1
ATOM 5748 N N . PRO A 1 734 ? 49.906 9.322 -73.552 1.00 39.66 734 PRO A N 1
ATOM 5749 C CA . PRO A 1 734 ? 49.746 9.133 -72.094 1.00 39.66 734 PRO A CA 1
ATOM 5750 C C . PRO A 1 734 ? 50.680 10.015 -71.188 1.00 39.66 734 PRO A C 1
ATOM 5752 O O . PRO A 1 734 ? 51.790 10.359 -71.577 1.00 39.66 734 PRO A O 1
ATOM 5755 N N . SER A 1 735 ? 50.319 10.145 -69.891 1.00 26.77 735 SER A N 1
ATOM 5756 C CA . SER A 1 735 ? 51.201 10.140 -68.674 1.00 26.77 735 SER A CA 1
ATOM 5757 C C . SER A 1 735 ? 52.224 11.286 -68.415 1.00 26.77 735 SER A C 1
ATOM 5759 O O . SER A 1 735 ? 52.497 12.065 -69.320 1.00 26.77 735 SER A O 1
ATOM 5761 N N . PRO A 1 736 ? 52.947 11.346 -67.262 1.00 40.16 736 PRO A N 1
ATOM 5762 C CA . PRO A 1 736 ? 52.652 10.988 -65.852 1.00 40.16 736 PRO A CA 1
ATOM 5763 C C . PRO A 1 736 ? 53.092 12.094 -64.841 1.00 40.16 736 PRO A C 1
ATOM 5765 O O . PRO A 1 736 ? 53.789 13.033 -65.218 1.00 40.16 736 PRO A O 1
ATOM 5768 N N . LYS A 1 737 ? 52.786 11.928 -63.536 1.00 28.81 737 LYS A N 1
ATOM 5769 C CA . LYS A 1 737 ? 53.743 11.976 -62.386 1.00 28.81 737 LYS A CA 1
ATOM 5770 C C . LYS A 1 737 ? 53.044 12.212 -61.031 1.00 28.81 737 LYS A C 1
ATOM 5772 O O . LYS A 1 737 ? 52.451 13.254 -60.791 1.00 28.81 737 LYS A O 1
ATOM 5777 N N . SER A 1 738 ? 53.198 11.243 -60.133 1.00 26.69 738 SER A N 1
ATOM 5778 C CA . SER A 1 738 ? 53.290 11.404 -58.669 1.00 26.69 738 SER A CA 1
ATOM 5779 C C . SER A 1 738 ? 54.790 11.554 -58.294 1.00 26.69 738 SER A C 1
ATOM 5781 O O . SER A 1 738 ? 55.603 11.576 -59.227 1.00 26.69 738 SER A O 1
ATOM 5783 N N . PRO A 1 739 ? 55.256 11.564 -57.021 1.00 41.78 739 PRO A N 1
ATOM 5784 C CA . PRO A 1 739 ? 54.596 11.672 -55.704 1.00 41.78 739 PRO A CA 1
ATOM 5785 C C . PRO A 1 739 ? 55.291 12.710 -54.768 1.00 41.78 739 PRO A C 1
ATOM 5787 O O . PRO A 1 739 ? 56.354 13.220 -55.103 1.00 41.78 739 PRO A O 1
ATOM 5790 N N . SER A 1 740 ? 54.789 12.944 -53.547 1.00 28.47 740 SER A N 1
ATOM 5791 C CA . SER A 1 740 ? 55.624 12.867 -52.326 1.00 28.47 740 SER A CA 1
ATOM 5792 C C . SER A 1 740 ? 54.815 13.043 -51.033 1.00 28.47 740 SER A C 1
ATOM 5794 O O . SER A 1 740 ? 53.731 13.611 -50.991 1.00 28.47 740 SER A O 1
ATOM 5796 N N . ARG A 1 741 ? 55.386 12.447 -49.992 1.00 28.56 741 ARG A N 1
ATOM 5797 C CA . ARG A 1 741 ? 54.928 12.172 -48.630 1.00 28.56 741 ARG A CA 1
ATOM 5798 C C . ARG A 1 741 ? 55.737 13.065 -47.688 1.00 28.56 741 ARG A C 1
ATOM 5800 O O . ARG A 1 741 ? 56.939 13.146 -47.920 1.00 28.56 741 ARG A O 1
ATOM 5807 N N . MET A 1 742 ? 55.144 13.627 -46.629 1.00 27.69 742 MET A N 1
ATOM 5808 C CA . MET A 1 742 ? 55.812 13.870 -45.330 1.00 27.69 742 MET A CA 1
ATOM 5809 C C . MET A 1 742 ? 54.850 14.484 -44.287 1.00 27.69 742 MET A C 1
ATOM 5811 O O . MET A 1 742 ? 54.351 15.588 -44.466 1.00 27.69 742 MET A O 1
ATOM 5815 N N . GLU A 1 743 ? 54.624 13.751 -43.196 1.00 28.25 743 GLU A N 1
ATOM 5816 C CA . GLU A 1 743 ? 54.306 14.247 -41.839 1.00 28.25 743 GLU A CA 1
ATOM 5817 C C . GLU A 1 743 ? 55.630 14.478 -41.067 1.00 28.25 743 GLU A C 1
ATOM 5819 O O . GLU A 1 743 ? 56.662 13.985 -41.538 1.00 28.25 743 GLU A O 1
ATOM 5824 N N . PRO A 1 744 ? 55.641 14.963 -39.802 1.00 46.81 744 PRO A N 1
ATOM 5825 C CA . PRO A 1 744 ? 54.904 16.052 -39.128 1.00 46.81 744 PRO A CA 1
ATOM 5826 C C . PRO A 1 744 ? 55.915 17.046 -38.466 1.00 46.81 744 PRO A C 1
ATOM 5828 O O . PRO A 1 744 ? 57.118 16.912 -38.711 1.00 46.81 744 PRO A O 1
ATOM 5831 N N . PRO A 1 745 ? 55.504 18.056 -37.652 1.00 36.22 745 PRO A N 1
ATOM 5832 C CA . PRO A 1 745 ? 55.493 17.855 -36.182 1.00 36.22 745 PRO A CA 1
ATOM 5833 C C . PRO A 1 745 ? 54.505 18.740 -35.354 1.00 36.22 745 PRO A C 1
ATOM 5835 O O . PRO A 1 745 ? 54.079 19.812 -35.774 1.00 36.22 745 PRO A O 1
ATOM 5838 N N . LEU A 1 746 ? 54.191 18.294 -34.127 1.00 30.95 746 LEU A N 1
ATOM 5839 C CA . LEU A 1 746 ? 53.742 19.090 -32.950 1.00 30.95 746 LEU A CA 1
ATOM 5840 C C . LEU A 1 746 ? 54.993 19.618 -32.181 1.00 30.95 746 LEU A C 1
ATOM 5842 O O . LEU A 1 746 ? 56.076 19.139 -32.524 1.00 30.95 746 LEU A O 1
ATOM 5846 N N . PRO A 1 747 ? 54.951 20.471 -31.118 1.00 42.22 747 PRO A N 1
ATOM 5847 C CA . PRO A 1 747 ? 53.816 20.939 -30.294 1.00 42.22 747 PRO A CA 1
ATOM 5848 C C . PRO A 1 747 ? 53.838 22.456 -29.934 1.00 42.22 747 PRO A C 1
ATOM 5850 O O . PRO A 1 747 ? 54.805 23.163 -30.206 1.00 42.22 747 PRO A O 1
ATOM 5853 N N . GLY A 1 748 ? 52.808 22.951 -29.230 1.00 26.72 748 GLY A N 1
ATOM 5854 C CA . GLY A 1 748 ? 52.860 24.266 -28.572 1.00 26.72 748 GLY A CA 1
ATOM 5855 C C . GLY A 1 748 ? 51.537 24.741 -27.963 1.00 26.72 748 GLY A C 1
ATOM 5856 O O . GLY A 1 748 ? 50.693 25.261 -28.676 1.00 26.72 748 GLY A O 1
ATOM 5857 N N . LEU A 1 749 ? 51.401 24.503 -26.654 1.00 27.77 749 LEU A N 1
ATOM 5858 C CA . LEU A 1 749 ? 50.710 25.268 -25.600 1.00 27.77 749 LEU A CA 1
ATOM 5859 C C . LEU A 1 749 ? 49.810 26.455 -26.016 1.00 27.77 749 LEU A C 1
ATOM 5861 O O . LEU A 1 749 ? 50.311 27.426 -26.571 1.00 27.77 749 LEU A O 1
ATOM 5865 N N . ASP A 1 750 ? 48.553 26.454 -25.556 1.00 27.48 750 ASP A N 1
ATOM 5866 C CA . ASP A 1 750 ? 48.145 27.447 -24.551 1.00 27.48 750 ASP A CA 1
ATOM 5867 C C . ASP A 1 750 ? 46.932 26.985 -23.724 1.00 27.48 750 ASP A C 1
ATOM 5869 O O . ASP A 1 750 ? 45.969 26.405 -24.232 1.00 27.48 750 ASP A O 1
ATOM 5873 N N . GLU A 1 751 ? 47.031 27.226 -22.420 1.00 26.98 751 GLU A N 1
ATOM 5874 C CA . GLU A 1 751 ? 46.004 27.016 -21.405 1.00 26.98 751 GLU A CA 1
ATOM 5875 C C . GLU A 1 751 ? 45.001 28.178 -21.429 1.00 26.98 751 GLU A C 1
ATOM 5877 O O . GLU A 1 751 ? 45.392 29.335 -21.553 1.00 26.98 751 GLU A O 1
ATOM 5882 N N . SER A 1 752 ? 43.711 27.914 -21.194 1.00 23.58 752 SER A N 1
ATOM 5883 C CA . SER A 1 752 ? 42.970 28.537 -20.080 1.00 23.58 752 SER A CA 1
ATOM 5884 C C . SER A 1 752 ? 41.451 28.298 -20.136 1.00 23.58 752 SER A C 1
ATOM 5886 O O . SER A 1 752 ? 40.816 28.280 -21.183 1.00 23.58 752 SER A O 1
ATOM 5888 N N . VAL A 1 753 ? 40.888 28.211 -18.923 1.00 27.36 753 VAL A N 1
ATOM 5889 C CA . VAL A 1 753 ? 39.478 28.416 -18.536 1.00 27.36 753 VAL A CA 1
ATOM 5890 C C . VAL A 1 753 ? 38.503 27.237 -18.702 1.00 27.36 753 VAL A C 1
ATOM 5892 O O . VAL A 1 753 ? 37.809 27.108 -19.699 1.00 27.36 753 VAL A O 1
ATOM 5895 N N . ALA A 1 754 ? 38.349 26.446 -17.629 1.00 26.59 754 ALA A N 1
ATOM 5896 C CA . ALA A 1 754 ? 37.108 26.370 -16.829 1.00 26.59 754 ALA A CA 1
ATOM 5897 C C . ALA A 1 754 ? 37.156 25.179 -15.847 1.00 26.59 754 ALA A C 1
ATOM 5899 O O . ALA A 1 754 ? 36.716 24.071 -16.143 1.00 26.59 754 ALA A O 1
ATOM 5900 N N . LYS A 1 755 ? 37.657 25.414 -14.627 1.00 23.48 755 LYS A N 1
ATOM 5901 C CA . LYS A 1 755 ? 37.420 24.516 -13.487 1.00 23.48 755 LYS A CA 1
ATOM 5902 C C . LYS A 1 755 ? 35.975 24.692 -13.017 1.00 23.48 755 LYS A C 1
ATOM 5904 O O . LYS A 1 755 ? 35.647 25.721 -12.430 1.00 23.48 755 LYS A O 1
ATOM 5909 N N . ARG A 1 756 ? 35.139 23.669 -13.190 1.00 26.38 756 ARG A N 1
ATOM 5910 C CA . ARG A 1 756 ? 33.956 23.452 -12.347 1.00 26.38 756 ARG A CA 1
ATOM 5911 C C . ARG A 1 756 ? 34.071 22.054 -11.755 1.00 26.38 756 ARG A C 1
ATOM 5913 O O . ARG A 1 756 ? 34.212 21.079 -12.481 1.00 26.38 756 ARG A O 1
ATOM 5920 N N . ALA A 1 757 ? 34.125 22.003 -10.430 1.00 25.70 757 ALA A N 1
ATOM 5921 C CA . ALA A 1 757 ? 34.370 20.803 -9.650 1.00 25.70 757 ALA A CA 1
ATOM 5922 C C . ALA A 1 757 ? 33.257 19.764 -9.864 1.00 25.70 757 ALA A C 1
ATOM 5924 O O . ALA A 1 757 ? 32.129 19.958 -9.417 1.00 25.70 757 ALA A O 1
ATOM 5925 N N . SER A 1 758 ? 33.590 18.656 -10.519 1.00 24.92 758 SER A N 1
ATOM 5926 C CA . SER A 1 758 ? 32.845 17.405 -10.443 1.00 24.92 758 SER A CA 1
ATOM 5927 C C . SER A 1 758 ? 33.279 16.678 -9.171 1.00 24.92 758 SER A C 1
ATOM 5929 O O . SER A 1 758 ? 34.328 16.036 -9.127 1.00 24.92 758 SER A O 1
ATOM 5931 N N . LEU A 1 759 ? 32.496 16.821 -8.103 1.00 27.75 759 LEU A N 1
ATOM 5932 C CA . LEU A 1 759 ? 32.542 15.879 -6.990 1.00 27.75 759 LEU A CA 1
ATOM 5933 C C . LEU A 1 759 ? 31.979 14.553 -7.512 1.00 27.75 759 LEU A C 1
ATOM 5935 O O . LEU A 1 759 ? 30.764 14.399 -7.609 1.00 27.75 759 LEU A O 1
ATOM 5939 N N . GLU A 1 760 ? 32.856 13.620 -7.879 1.00 28.66 760 GLU A N 1
ATOM 5940 C CA . GLU A 1 760 ? 32.483 12.218 -8.064 1.00 28.66 760 GLU A CA 1
ATOM 5941 C C . GLU A 1 760 ? 31.935 11.701 -6.727 1.00 28.66 760 GLU A C 1
ATOM 5943 O O . GLU A 1 760 ? 32.677 11.450 -5.772 1.00 28.66 760 GLU A O 1
ATOM 5948 N N . LYS A 1 761 ? 30.606 11.617 -6.618 1.00 33.81 761 LYS A N 1
ATOM 5949 C CA . LYS A 1 761 ? 29.955 10.946 -5.495 1.00 33.81 761 LYS A CA 1
ATOM 5950 C C . LYS A 1 761 ? 30.235 9.452 -5.640 1.00 33.81 761 LYS A C 1
ATOM 5952 O O . LYS A 1 761 ? 29.929 8.860 -6.670 1.00 33.81 761 LYS A O 1
ATOM 5957 N N . LYS A 1 762 ? 30.842 8.853 -4.614 1.00 32.38 762 LYS A N 1
ATOM 5958 C CA . LYS A 1 762 ? 31.026 7.400 -4.543 1.00 32.38 762 LYS A CA 1
ATOM 5959 C C . LYS A 1 762 ? 29.658 6.692 -4.570 1.00 32.38 762 LYS A C 1
ATOM 5961 O O . LYS A 1 762 ? 28.699 7.266 -4.045 1.00 32.38 762 LYS A O 1
ATOM 5966 N N . PRO A 1 763 ? 29.573 5.471 -5.130 1.00 38.94 763 PRO A N 1
ATOM 5967 C CA . PRO A 1 763 ? 28.382 4.630 -5.032 1.00 38.94 763 PRO A CA 1
ATOM 5968 C C . PRO A 1 763 ? 27.905 4.507 -3.576 1.00 38.94 763 PRO A C 1
ATOM 5970 O O . PRO A 1 763 ? 28.718 4.527 -2.647 1.00 38.94 763 PRO A O 1
ATOM 5973 N N . LYS A 1 764 ? 26.584 4.469 -3.370 1.00 48.47 764 LYS A N 1
ATOM 5974 C CA . LYS A 1 764 ? 25.997 4.322 -2.032 1.00 48.47 764 LYS A CA 1
ATOM 5975 C C . LYS A 1 764 ? 25.989 2.845 -1.629 1.00 48.47 764 LYS A C 1
ATOM 5977 O O . LYS A 1 764 ? 25.289 2.038 -2.242 1.00 48.47 764 LYS A O 1
ATOM 5982 N N . GLU A 1 765 ? 26.686 2.529 -0.539 1.00 39.44 765 GLU A N 1
ATOM 5983 C CA . GLU A 1 765 ? 26.739 1.180 0.027 1.00 39.44 765 GLU A CA 1
ATOM 5984 C C . GLU A 1 765 ? 25.385 0.781 0.643 1.00 39.44 765 GLU A C 1
ATOM 5986 O O . GLU A 1 765 ? 25.009 1.214 1.732 1.00 39.44 765 GLU A O 1
ATOM 5991 N N . LEU A 1 766 ? 24.652 -0.108 -0.029 1.00 44.28 766 LEU A N 1
ATOM 5992 C CA . LEU A 1 766 ? 23.522 -0.842 0.547 1.00 44.28 766 LEU A CA 1
ATOM 5993 C C . LEU A 1 766 ? 23.808 -2.340 0.429 1.00 44.28 766 LEU A C 1
ATOM 5995 O O . LEU A 1 766 ? 23.572 -2.963 -0.608 1.00 44.28 766 LEU A O 1
ATOM 5999 N N . GLN A 1 767 ? 24.315 -2.943 1.510 1.00 38.66 767 GLN A N 1
ATOM 6000 C CA . GLN A 1 767 ? 24.561 -4.387 1.577 1.00 38.66 767 GLN A CA 1
ATOM 6001 C C . GLN A 1 767 ? 23.235 -5.165 1.584 1.00 38.66 767 GLN A C 1
ATOM 6003 O O . GLN A 1 767 ? 22.693 -5.516 2.635 1.00 38.66 767 GLN A O 1
ATOM 6008 N N . GLN A 1 768 ? 22.708 -5.462 0.398 1.00 42.41 768 GLN A N 1
ATOM 6009 C CA . GLN A 1 768 ? 21.539 -6.319 0.228 1.00 42.41 768 GLN A CA 1
ATOM 6010 C C . GLN A 1 768 ? 21.926 -7.797 0.405 1.00 42.41 768 GLN A C 1
ATOM 6012 O O . GLN A 1 768 ? 22.255 -8.485 -0.563 1.00 42.41 768 GLN A O 1
ATOM 6017 N N . LYS A 1 769 ? 21.859 -8.307 1.639 1.00 36.31 769 LYS A N 1
ATOM 6018 C CA . LYS A 1 769 ? 21.771 -9.758 1.890 1.00 36.31 769 LYS A CA 1
ATOM 6019 C C . LYS A 1 769 ? 20.328 -10.204 1.659 1.00 36.31 769 LYS A C 1
ATOM 6021 O O . LYS A 1 769 ? 19.399 -9.491 2.045 1.00 36.31 769 LYS A O 1
ATOM 6026 N N . THR A 1 770 ? 20.110 -11.350 1.017 1.00 37.50 770 THR A N 1
ATOM 6027 C CA . THR A 1 770 ? 18.741 -11.841 0.811 1.00 37.50 770 THR A CA 1
ATOM 6028 C C . THR A 1 770 ? 18.119 -12.226 2.159 1.00 37.50 770 THR A C 1
ATOM 6030 O O . THR A 1 770 ? 18.819 -12.558 3.117 1.00 37.50 770 THR A O 1
ATOM 6033 N N . MET A 1 771 ? 16.785 -12.207 2.262 1.00 33.56 771 MET A N 1
ATOM 6034 C CA . MET A 1 771 ? 16.098 -12.692 3.470 1.00 33.56 771 MET A CA 1
ATOM 6035 C C . MET A 1 771 ? 16.466 -14.156 3.779 1.00 33.56 771 MET A C 1
ATOM 6037 O O . MET A 1 771 ? 16.567 -14.530 4.945 1.00 33.56 771 MET A O 1
ATOM 6041 N N . GLN A 1 772 ? 16.729 -14.968 2.750 1.00 33.97 772 GLN A N 1
ATOM 6042 C CA . GLN A 1 772 ? 17.150 -16.366 2.891 1.00 33.97 772 GLN A CA 1
ATOM 6043 C C . GLN A 1 772 ? 18.534 -16.487 3.549 1.00 33.97 772 GLN A C 1
ATOM 6045 O O . GLN A 1 772 ? 18.692 -17.297 4.461 1.00 33.97 772 GLN A O 1
ATOM 6050 N N . ASP A 1 773 ? 19.484 -15.612 3.203 1.00 36.69 773 ASP A N 1
ATOM 6051 C CA . ASP A 1 773 ? 20.827 -15.580 3.812 1.00 36.69 773 ASP A CA 1
ATOM 6052 C C . ASP A 1 773 ? 20.795 -15.244 5.311 1.00 36.69 773 ASP A C 1
ATOM 6054 O O . ASP A 1 773 ? 21.722 -15.556 6.060 1.00 36.69 773 ASP A O 1
ATOM 6058 N N . TYR A 1 774 ? 19.726 -14.587 5.765 1.00 35.16 774 TYR A N 1
ATOM 6059 C CA . TYR A 1 774 ? 19.581 -14.126 7.141 1.00 35.16 774 TYR A CA 1
ATOM 6060 C C . TYR A 1 774 ? 18.799 -15.099 8.043 1.00 35.16 774 TYR A C 1
ATOM 6062 O O . TYR A 1 774 ? 19.028 -15.114 9.258 1.00 35.16 774 TYR A O 1
ATOM 6070 N N . PHE A 1 775 ? 17.909 -15.916 7.462 1.00 34.88 775 PHE A N 1
ATOM 6071 C CA . PHE A 1 775 ? 17.181 -16.994 8.153 1.00 34.88 775 PHE A CA 1
ATOM 6072 C C . PHE A 1 775 ? 17.837 -18.373 8.022 1.00 34.88 775 PHE A C 1
ATOM 6074 O O . PHE A 1 775 ? 17.368 -19.320 8.654 1.00 34.88 775 PHE A O 1
ATOM 6081 N N . ALA A 1 776 ? 18.923 -18.500 7.257 1.00 29.03 776 ALA A N 1
ATOM 6082 C CA . ALA A 1 776 ? 19.772 -19.681 7.309 1.00 29.03 776 ALA A CA 1
ATOM 6083 C C . ALA A 1 776 ? 20.315 -19.859 8.739 1.00 29.03 776 ALA A C 1
ATOM 6085 O O . ALA A 1 776 ? 20.876 -18.928 9.328 1.00 29.03 776 ALA A O 1
ATOM 6086 N N . SER A 1 777 ? 20.116 -21.046 9.317 1.00 27.23 777 SER A N 1
ATOM 6087 C CA . SER A 1 777 ? 20.732 -21.417 10.591 1.00 27.23 777 SER A CA 1
ATOM 6088 C C . SER A 1 777 ? 22.250 -21.322 10.439 1.00 27.23 777 SER A C 1
ATOM 6090 O O . SER A 1 777 ? 22.815 -22.028 9.603 1.00 27.23 777 SER A O 1
ATOM 6092 N N . LYS A 1 778 ? 22.893 -20.446 11.215 1.00 33.88 778 LYS A N 1
ATOM 6093 C CA . LYS A 1 778 ? 24.319 -20.608 11.507 1.00 33.88 778 LYS A CA 1
ATOM 6094 C C . LYS A 1 778 ? 24.489 -21.696 12.548 1.00 33.88 778 LYS A C 1
ATOM 6096 O O . LYS A 1 778 ? 23.700 -21.667 13.521 1.00 33.88 778 LYS A O 1
#

Secondary structure (DSSP, 8-state):
--PPPPPP------------TTEEEEEES--HHHHHHHHHHHHHTT-EE--TT--S--SEEEEEE-TTS-------SS-EEEE-HHHHHHHHHHTS---GGGSTTTSPPPPPSSTTSPP----TT-B-----SB-TTS-B----------B---TT-TT-EETTTEESHHHHHHHHTS---SHHHHHHHHHHHTT--TT---HHHHHHHS-----S---S----SS-HHHHHHIIIIIHHHHHHHHHHHHHHTSBPPBPB------TTTHHHHTTTS-----S-EEEEEEEEEEHHHHHHHHHHHHHT-PPP--EES---S---TT----S-S-GGGEE------GGGTS---TT-HHHHHHHHHHHHHHHHHHHHHHHHHHH-HHHHHHBEEEEEEEEEE-SS---TT--HHHHHHHHSPPPP--------------PPPPPPPPPPEEEESSS-GGG-TTSEEEE---SSTTTTTTTT--SHHHHHHHHSGGGGGHHHHB----TTEEEEEESPPP-EEEE--GGG-EEEEE----PPEEEPTTS-EEES-EEEE-PPPP-TTT-GGGGGSHHHHHHHHHHHHHHHT-TT-EETTEEPPEEEESTT-STT---HHHHHHHHHHHHHHTT--EEEE--GGGHHHHHHHHHHHHHHTSHHHHHHHHHH-HHHHHHHHIIIIIGGGPPTT--HHHHHHHHHHHHHHHHHHHHHHHHHHTT-PPP-------------------------------------PPPP------HHHHHS--

pLDDT: mean 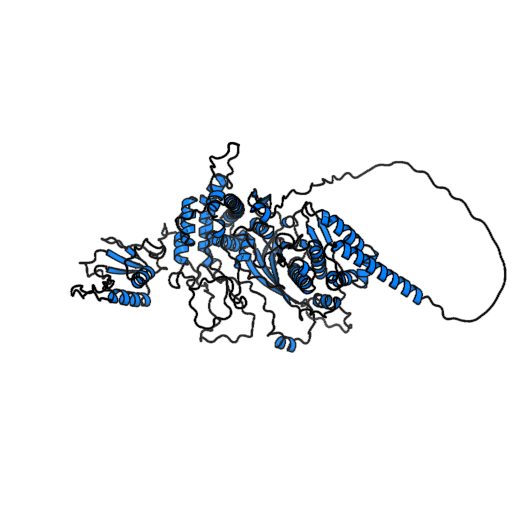77.9, std 23.76, range [23.48, 98.81]

Radius of gyration: 35.22 Å; chains: 1; bounding box: 98×95×131 Å

Foldseek 3Di:
DDDDDDDPDDPPPDPPQQAQAQEEEEEEQDDPVLVVVVVVVCVVRNYHHDDVVDPDTHPAYEYAYDQLDADDDDDDPDDYHAFHPVLSVVCNVVSHDDDCVPDLRGGHQDHFPDPPQDRQDAPPLADPPPDQCQPPVRDRPPDPDDPDWDFFHDLCRQCCDDVSPHRLNSNLSSLLSDQDQDPVSVVVSLCSLVVNDPPDALLLQCLQQHFPPDPPDDDDDGPHLADPVLNNCCRPFLSNLLSVLLSCVSVVCSDTWIFAFDDDQPPPCCVPVCVVDVDPQQAKDKDKDKDKDFLSNLSNLLSCQASFSGDFGKDFQDPPPDDDPPDPDDPPDDPPRIFHFFDSHLSQLSDDDPPPVLLSVQSSQLVSLSSLVSSPVSVCCVVPVPLSRQAMKMKMKMFMHRPDDDDLPQDLVNLQSHHFDDPDPPPDDDDDDDDDDDDDDARFAQAAEDEDQADDLVRDFLAAREALAALHQCPQLSHQAWARRNVVCSQFVSSSCSSRRYTRDDLQMKMKMWATFGFFDWAATRSGIGTDDGDDGPFDWDQDPVRGIGGRDMYMYFYAAQQPDPRQLVCLALVNLSSLLSRLLRRLQDPPSDDPPAHGAHEEEQRCCARSVHDRQSNVLSNSLSCSSSRHYYYYHDHPVRVVVNVLVVLQSCLCPDPLNVVCCVVRVLVSSQSSCLSHPVSNPDDPPDRSSVVSSVSSVVSSVVVVVVVVVVVVVVPDDDDDDDDDDDDDDDYDDDDDDDDDDDDDDDDDDDDDDDPPNDRDDHPDDGNCNVPPDD

=== Feature glossary ===
Each block in this record encodes a different view of the same protein. In brief:

Predicted aligned error. PAE(i, j) answers: if I align the predicted and true structures on residue i, how far off (in Å) do I expect residue j to be? A block-diagonal PAE matrix with low values on the blocks and high values off-diagonal is the signature of a multi-domain protein with confidently predicted domains but uncertain inter-domain orientation.

Contact-map, Ramachandran, and PAE plots. Plot images: a contact map (which residues are close in 3D, as an N×N binary image), a Ramachandran scatter (backbone torsion angles, revealing secondary-structure composition at a glance), and — for AlphaFold structures — a PAE heatmap (pairwise prediction confidence).

Backbone torsions (φ/ψ). φ (phi) and ψ (psi) are the two rotatable backbone dihedrals per residue: φ is the C(i-1)–N–Cα–C torsion, ψ is the N–Cα–C–N(i+1) torsion, both in degrees on (−180°, 180°]. α-helical residues cluster near (−60°, −45°); β-strand residues near (−120°, +130°). A Ramachandran plot is simply a scatter of (φ, ψ) for every residue.

Foldseek 3Di. A 3Di character summarizes, for each residue, the relative orientation of the Cα frame of its nearest spatial neighbor. Because it encodes fold topology rather than chemistry, 3Di alignments detect remote structural similarity that sequence alignment misses.

Radius of gyration, Cα contacts, bounding box. Three whole-structure scalars: the radius of gyration (RMS distance of Cα from centroid, in Å), the count of Cα–Cα contacts (pairs closer than 8 Å and separated by more than four residues in sequence — i.e. tertiary, not local, contacts), and the bounding-box dimensions. Together they distinguish compact globular folds from extended fibres or disordered chains.

Sequence. Sequence gives the chain of amino acids in standard one-letter code (A=alanine, C=cysteine, …, Y=tyrosine), read N→C. It is the only feature that is directly encoded by the gene; all structural features are derived from the folded form of this sequence.

mmCIF coordinates. Atomic coordinates in PDBx/mmCIF format — the same representation the Protein Data Bank distributes. Each line of the _atom_site loop places one backbone atom in Cartesian space (units: ångströms, origin: arbitrary).

Secondary structure (3-state, P-SEA). Three-state secondary structure (P-SEA) collapses the eight DSSP classes into helix (a), strand (b), and coil (c). P-SEA assigns these from Cα geometry alone — distances and angles — without requiring backbone oxygens, so it works on any Cα trace.

InterPro / GO / CATH / organism. Functional annotations link the protein to curated databases. InterPro entries identify conserved domains and families by matching the sequence against member-database signatures (Pfam, PROSITE, CDD, …). Gene Ontology (GO) terms describe molecular function, biological process, and cellular component in a controlled vocabulary. CATH places the structure in a hierarchical fold classification (Class/Architecture/Topology/Homologous-superfamily). The organism is the source species.

B-factor. B-factor (Debye–Waller factor) reflects atomic displacement in the crystal lattice. It is an experimental observable (units Å²), not a prediction; low values mean the atom is pinned down, high values mean it moves or is heterogeneous across the crystal.

Rendered structure images. Structure images are PyMOL renders from six orthogonal camera directions. Cartoon representation draws helices as coils and strands as arrows; sticks shows the backbone as bonds; surface shows the solvent-excluded envelope. Rainbow coloring maps sequence position to hue (blue→red, N→C); chain coloring assigns a distinct color per polypeptide.

Solvent-accessible surface area. Solvent-accessible surface area (SASA) is the area in Å² traced out by the centre of a 1.4 Å probe sphere (a water molecule) rolled over the protein's van der Waals surface (Shrake–Rupley / Lee–Richards construction). Buried residues have near-zero SASA; fully exposed residues can exceed 200 Å². The total SASA scales roughly with the number of surface residues.

Secondary structure (8-state, DSSP). The SS8 string is DSSP's per-residue secondary-structure call. α-helix (H) means an i→i+4 H-bond ladder; β-strand (E) means the residue participates in a β-sheet; 3₁₀ (G) and π (I) are tighter and wider helices; T/S are turns/bends; '-' is loop.

pLDDT. For AlphaFold models, the B-factor field carries pLDDT — the model's own estimate of local accuracy on a 0–100 scale. Regions with pLDDT<50 should be treated as essentially unmodeled; they often correspond to intrinsically disordered segments.

Nearest PDB structures. Nearest PDB neighbors are the top structural matches found by Foldseek when searching this structure against the entire Protein Data Bank. Each hit reports a TM-score (0 to 1; >0.5 almost always implies the same fold) and an E-value. These are *structural* homologs — they may share no detectable sequence similarity.